Protein AF-0000000086681052 (afdb_homodimer)

Nearest PDB structures (foldseek):
  7kds-assembly1_A  TM=8.671E-01  e=7.687E-38  Candida albicans SC5314
  3wv4-assembly1_A  TM=9.001E-01  e=3.515E-36  Streptomyces halstedii
  8ppp-assembly1_A  TM=7.423E-01  e=1.264E-39  Streptoalloteichus hindustanus
  8ppp-assembly2_B  TM=7.380E-01  e=6.244E-39  Streptoalloteichus hindustanus
  8ivi-assembly1_B  TM=8.859E-01  e=4.543E-29  Mycobacterium tuberculosis H37Rv

Radius of gyration: 32.15 Å; Cα contacts (8 Å, |Δi|>4): 2438; chains: 2; bounding box: 63×103×84 Å

Structure (mmCIF, N/CA/C/O backbone):
data_AF-0000000086681052-model_v1
#
loop_
_entity.id
_entity.type
_entity.pdbx_description
1 polymer 'Acyl-CoA ligase (AMP-forming), exosortase A system-associated'
#
loop_
_atom_site.group_PDB
_atom_site.id
_atom_site.type_symbol
_atom_site.label_atom_id
_atom_site.label_alt_id
_atom_site.label_comp_id
_atom_site.label_asym_id
_atom_site.label_entity_id
_atom_site.label_seq_id
_atom_site.pdbx_PDB_ins_code
_atom_site.Cartn_x
_atom_site.Cartn_y
_atom_site.Cartn_z
_atom_site.occupancy
_atom_site.B_iso_or_equiv
_atom_site.auth_seq_id
_atom_site.auth_comp_id
_atom_site.auth_asym_id
_atom_site.auth_atom_id
_atom_site.pdbx_PDB_model_num
ATOM 1 N N . MET A 1 1 ? 8.773 -2.189 8.836 1 90.62 1 MET A N 1
ATOM 2 C CA . MET A 1 1 ? 7.828 -2.193 7.723 1 90.62 1 MET A CA 1
ATOM 3 C C . MET A 1 1 ? 8.367 -3.016 6.559 1 90.62 1 MET A C 1
ATOM 5 O O . MET A 1 1 ? 9.547 -2.92 6.219 1 90.62 1 MET A O 1
ATOM 9 N N . ARG A 1 2 ? 7.555 -3.867 5.941 1 96.31 2 ARG A N 1
ATOM 10 C CA . ARG A 1 2 ? 7.91 -4.652 4.762 1 96.31 2 ARG A CA 1
ATOM 11 C C . ARG A 1 2 ? 7.727 -3.836 3.486 1 96.31 2 ARG A C 1
ATOM 13 O O . ARG A 1 2 ? 6.656 -3.281 3.246 1 96.31 2 ARG A O 1
ATOM 20 N N . THR A 1 3 ? 8.789 -3.773 2.736 1 97.75 3 THR A N 1
ATOM 21 C CA . THR A 1 3 ? 8.664 -3.039 1.481 1 97.75 3 THR A CA 1
ATOM 22 C C . THR A 1 3 ? 9.07 -3.914 0.299 1 97.75 3 THR A C 1
ATOM 24 O O . THR A 1 3 ? 8.758 -3.6 -0.85 1 97.75 3 THR A O 1
ATOM 27 N N . GLN A 1 4 ? 9.805 -4.969 0.579 1 98.5 4 GLN A N 1
ATOM 28 C CA . GLN A 1 4 ? 10.227 -5.898 -0.467 1 98.5 4 GLN A CA 1
ATOM 29 C C . GLN A 1 4 ? 9.953 -7.344 -0.063 1 98.5 4 GLN A C 1
ATOM 31 O O . GLN A 1 4 ? 9.938 -7.668 1.126 1 98.5 4 GLN A O 1
ATOM 36 N N . LEU A 1 5 ? 9.781 -8.141 -1.016 1 98.69 5 LEU A N 1
ATOM 37 C CA . LEU A 1 5 ? 9.336 -9.516 -0.822 1 98.69 5 LEU A CA 1
ATOM 38 C C . LEU A 1 5 ? 10.258 -10.25 0.149 1 98.69 5 LEU A C 1
ATOM 40 O O . LEU A 1 5 ? 9.789 -10.992 1.017 1 98.69 5 LEU A O 1
ATOM 44 N N . HIS A 1 6 ? 11.617 -10.039 0.051 1 98.81 6 HIS A N 1
ATOM 45 C CA . HIS A 1 6 ? 12.57 -10.797 0.856 1 98.81 6 HIS A CA 1
ATOM 46 C C . HIS A 1 6 ? 12.492 -10.391 2.324 1 98.81 6 HIS A C 1
ATOM 48 O O . HIS A 1 6 ? 13.031 -11.078 3.193 1 98.81 6 HIS A O 1
ATOM 54 N N . HIS A 1 7 ? 11.75 -9.281 2.604 1 98.62 7 HIS A N 1
ATOM 55 C CA . HIS A 1 7 ? 11.578 -8.875 3.994 1 98.62 7 HIS A CA 1
ATOM 56 C C . HIS A 1 7 ? 10.773 -9.914 4.77 1 98.62 7 HIS A C 1
ATOM 58 O O . HIS A 1 7 ? 10.914 -10.031 5.992 1 98.62 7 HIS A O 1
ATOM 64 N N . LEU A 1 8 ? 9.922 -10.703 4.078 1 98.69 8 LEU A N 1
ATOM 65 C CA . LEU A 1 8 ? 9.188 -11.781 4.727 1 98.69 8 LEU A CA 1
ATOM 66 C C . LEU A 1 8 ? 10.141 -12.773 5.383 1 98.69 8 LEU A C 1
ATOM 68 O O . LEU A 1 8 ? 9.891 -13.242 6.496 1 98.69 8 LEU A O 1
ATOM 72 N N . VAL A 1 9 ? 11.25 -13.062 4.715 1 98.75 9 VAL A N 1
ATOM 73 C CA . VAL A 1 9 ? 12.234 -14.023 5.195 1 98.75 9 VAL A CA 1
ATOM 74 C C . VAL A 1 9 ? 13.172 -13.359 6.203 1 98.75 9 VAL A C 1
ATOM 76 O O . VAL A 1 9 ? 13.461 -13.922 7.258 1 98.75 9 VAL A O 1
ATOM 79 N N . SER A 1 10 ? 13.625 -12.156 5.902 1 98.44 10 SER A N 1
ATOM 80 C CA . SER A 1 10 ? 14.594 -11.484 6.758 1 98.44 10 SER A CA 1
ATOM 81 C C . SER A 1 10 ? 14.008 -11.195 8.133 1 98.44 10 SER A C 1
ATOM 83 O O . SER A 1 10 ? 14.695 -11.32 9.148 1 98.44 10 SER A O 1
ATOM 85 N N . GLU A 1 11 ? 12.742 -10.781 8.164 1 97.75 11 GLU A N 1
ATOM 86 C CA . GLU A 1 11 ? 12.094 -10.492 9.445 1 97.75 11 GLU A CA 1
ATOM 87 C C . GLU A 1 11 ? 12.016 -11.742 10.312 1 97.75 11 GLU A C 1
ATOM 89 O O . GLU A 1 11 ? 12.312 -11.688 11.516 1 97.75 11 GLU A O 1
ATOM 94 N N . ALA A 1 12 ? 11.633 -12.82 9.719 1 97.94 12 ALA A N 1
ATOM 95 C CA . ALA A 1 12 ? 11.562 -14.078 10.461 1 97.94 12 ALA A CA 1
ATOM 96 C C . ALA A 1 12 ? 12.945 -14.539 10.906 1 97.94 12 ALA A C 1
ATOM 98 O O . ALA A 1 12 ? 13.094 -15.117 11.984 1 97.94 12 ALA A O 1
ATOM 99 N N . ALA A 1 13 ? 13.938 -14.32 10.078 1 98.31 13 ALA A N 1
ATOM 100 C CA . ALA A 1 13 ? 15.305 -14.695 10.422 1 98.31 13 ALA A CA 1
ATOM 101 C C . ALA A 1 13 ? 15.773 -13.969 11.688 1 98.31 13 ALA A C 1
ATOM 103 O O . ALA A 1 13 ? 16.516 -14.531 12.492 1 98.31 13 ALA A O 1
ATOM 104 N N . VAL A 1 14 ? 15.312 -12.758 11.891 1 96.56 14 VAL A N 1
ATOM 105 C CA . VAL A 1 14 ? 15.695 -11.945 13.039 1 96.56 14 VAL A CA 1
ATOM 106 C C . VAL A 1 14 ? 14.922 -12.391 14.281 1 96.56 14 VAL A C 1
ATOM 108 O O . VAL A 1 14 ? 15.492 -12.5 15.367 1 96.56 14 VAL A O 1
ATOM 111 N N . THR A 1 15 ? 13.672 -12.719 14.164 1 95.25 15 THR A N 1
ATOM 112 C CA . THR A 1 15 ? 12.797 -12.953 15.305 1 95.25 15 THR A CA 1
ATOM 113 C C . THR A 1 15 ? 12.805 -14.422 15.695 1 95.25 15 THR A C 1
ATOM 115 O O . THR A 1 15 ? 12.609 -14.766 16.859 1 95.25 15 THR A O 1
ATOM 118 N N . ARG A 1 16 ? 13.023 -15.266 14.703 1 97.19 16 ARG A N 1
ATOM 119 C CA . ARG A 1 16 ? 12.969 -16.703 14.938 1 97.19 16 ARG A CA 1
ATOM 120 C C . ARG A 1 16 ? 13.953 -17.453 14.039 1 97.19 16 ARG A C 1
ATOM 122 O O . ARG A 1 16 ? 13.562 -18.375 13.32 1 97.19 16 ARG A O 1
ATOM 129 N N . GLY A 1 17 ? 15.133 -17.125 14.086 1 98.19 17 GLY A N 1
ATOM 130 C CA . GLY A 1 17 ? 16.172 -17.594 13.18 1 98.19 17 GLY A CA 1
ATOM 131 C C . GLY A 1 17 ? 16.344 -19.094 13.195 1 98.19 17 GLY A C 1
ATOM 132 O O . GLY A 1 17 ? 16.672 -19.703 12.172 1 98.19 17 GLY A O 1
ATOM 133 N N . ASP A 1 18 ? 16.078 -19.781 14.281 1 98.38 18 ASP A N 1
ATOM 134 C CA . ASP A 1 18 ? 16.344 -21.219 14.43 1 98.38 18 ASP A CA 1
ATOM 135 C C . ASP A 1 18 ? 15.133 -22.047 14.016 1 98.38 18 ASP A C 1
ATOM 137 O O . ASP A 1 18 ? 15.227 -23.266 13.875 1 98.38 18 ASP A O 1
ATOM 141 N N . ALA A 1 19 ? 14.016 -21.375 13.781 1 98.69 19 ALA A N 1
ATOM 142 C CA . ALA A 1 19 ? 12.797 -22.078 13.398 1 98.69 19 ALA A CA 1
ATOM 143 C C . ALA A 1 19 ? 12.906 -22.625 11.977 1 98.69 19 ALA A C 1
ATOM 145 O O . ALA A 1 19 ? 13.602 -22.047 11.133 1 98.69 19 ALA A O 1
ATOM 146 N N . PRO A 1 20 ? 12.281 -23.812 11.68 1 98.75 20 PRO A N 1
ATOM 147 C CA . PRO A 1 20 ? 12.281 -24.328 10.305 1 98.75 20 PRO A CA 1
ATOM 148 C C . PRO A 1 20 ? 11.555 -23.406 9.336 1 98.75 20 PRO A C 1
ATOM 150 O O . PRO A 1 20 ? 10.453 -22.938 9.633 1 98.75 20 PRO A O 1
ATOM 153 N N . ALA A 1 21 ? 12.188 -23.156 8.25 1 98.88 21 ALA A N 1
ATOM 154 C CA . ALA A 1 21 ? 11.578 -22.328 7.211 1 98.88 21 ALA A CA 1
ATOM 155 C C . ALA A 1 21 ? 11.102 -23.188 6.039 1 98.88 21 ALA A C 1
ATOM 157 O O . ALA A 1 21 ? 9.922 -23.172 5.688 1 98.88 21 ALA A O 1
ATOM 158 N N . VAL A 1 22 ? 12.062 -23.953 5.461 1 98.88 22 VAL A N 1
ATOM 159 C CA . VAL A 1 22 ? 11.758 -24.734 4.27 1 98.88 22 VAL A CA 1
ATOM 160 C C . VAL A 1 22 ? 12.32 -26.156 4.422 1 98.88 22 VAL A C 1
ATOM 162 O O . VAL A 1 22 ? 13.477 -26.328 4.812 1 98.88 22 VAL A O 1
ATOM 165 N N . THR A 1 23 ? 11.531 -27.125 4.16 1 98.69 23 THR A N 1
ATOM 166 C CA . THR A 1 23 ? 11.969 -28.516 4.117 1 98.69 23 THR A CA 1
ATOM 167 C C . THR A 1 23 ? 11.758 -29.109 2.729 1 98.69 23 THR A C 1
ATOM 169 O O . THR A 1 23 ? 10.703 -28.906 2.119 1 98.69 23 THR A O 1
ATOM 172 N N . VAL A 1 24 ? 12.711 -29.688 2.195 1 96.19 24 VAL A N 1
ATOM 173 C CA . VAL A 1 24 ? 12.617 -30.516 0.993 1 96.19 24 VAL A CA 1
ATOM 174 C C . VAL A 1 24 ? 13.102 -31.922 1.295 1 96.19 24 VAL A C 1
ATOM 176 O O . VAL A 1 24 ? 14.25 -32.125 1.699 1 96.19 24 VAL A O 1
ATOM 179 N N . LYS A 1 25 ? 12.203 -32.844 1.087 1 90.88 25 LYS A N 1
ATOM 180 C CA . LYS A 1 25 ? 12.492 -34.219 1.46 1 90.88 25 LYS A CA 1
ATOM 181 C C . LYS A 1 25 ? 12.93 -34.312 2.92 1 90.88 25 LYS A C 1
ATOM 183 O O . LYS A 1 25 ? 12.133 -34.062 3.828 1 90.88 25 LYS A O 1
ATOM 188 N N . ASP A 1 26 ? 14.281 -34.5 3.109 1 91.44 26 ASP A N 1
ATOM 189 C CA . ASP A 1 26 ? 14.719 -34.688 4.488 1 91.44 26 ASP A CA 1
ATOM 190 C C . ASP A 1 26 ? 15.664 -33.562 4.93 1 91.44 26 ASP A C 1
ATOM 192 O O . ASP A 1 26 ? 16.344 -33.688 5.953 1 91.44 26 ASP A O 1
ATOM 196 N N . THR A 1 27 ? 15.664 -32.594 4.234 1 95.88 27 THR A N 1
ATOM 197 C CA . THR A 1 27 ? 16.547 -31.469 4.566 1 95.88 27 THR A CA 1
ATOM 198 C C . THR A 1 27 ? 15.75 -30.219 4.902 1 95.88 27 THR A C 1
ATOM 200 O O . THR A 1 27 ? 14.859 -29.828 4.148 1 95.88 27 THR A O 1
ATOM 203 N N . THR A 1 28 ? 16.125 -29.656 6.043 1 98.31 28 THR A N 1
ATOM 204 C CA . THR A 1 28 ? 15.414 -28.469 6.508 1 98.31 28 THR A CA 1
ATOM 205 C C . THR A 1 28 ? 16.375 -27.281 6.609 1 98.31 28 THR A C 1
ATOM 207 O O . THR A 1 28 ? 17.484 -27.422 7.117 1 98.31 28 THR A O 1
ATOM 210 N N . ARG A 1 29 ? 15.992 -26.172 6.047 1 98.62 29 ARG A N 1
ATOM 211 C CA . ARG A 1 29 ? 16.641 -24.891 6.305 1 98.62 29 ARG A CA 1
ATOM 212 C C . ARG A 1 29 ? 15.883 -24.094 7.363 1 98.62 29 ARG A C 1
ATOM 214 O O . ARG A 1 29 ? 14.648 -24.016 7.328 1 98.62 29 ARG A O 1
ATOM 221 N N . THR A 1 30 ? 16.672 -23.609 8.305 1 98.81 30 THR A N 1
ATOM 222 C CA . THR A 1 30 ? 16.078 -22.641 9.242 1 98.81 30 THR A CA 1
ATOM 223 C C . THR A 1 30 ? 15.906 -21.281 8.578 1 98.81 30 THR A C 1
ATOM 225 O O . THR A 1 30 ? 16.422 -21.047 7.492 1 98.81 30 THR A O 1
ATOM 228 N N . TYR A 1 31 ? 15.188 -20.406 9.211 1 98.88 31 TYR A N 1
ATOM 229 C CA . TYR A 1 31 ? 15.023 -19.062 8.672 1 98.88 31 TYR A CA 1
ATOM 230 C C . TYR A 1 31 ? 16.359 -18.344 8.57 1 98.88 31 TYR A C 1
ATOM 232 O O . TYR A 1 31 ? 16.609 -17.609 7.602 1 98.88 31 TYR A O 1
ATOM 240 N N . ALA A 1 32 ? 17.203 -18.516 9.523 1 98.81 32 ALA A N 1
ATOM 241 C CA . ALA A 1 32 ? 18.531 -17.891 9.469 1 98.81 32 ALA A CA 1
ATOM 242 C C . ALA A 1 32 ? 19.328 -18.406 8.273 1 98.81 32 ALA A C 1
ATOM 244 O O . ALA A 1 32 ? 19.984 -17.625 7.57 1 98.81 32 ALA A O 1
ATOM 245 N N . GLN A 1 33 ? 19.297 -19.734 8.07 1 98.69 33 GLN A N 1
ATOM 246 C CA . GLN A 1 33 ? 20 -20.344 6.949 1 98.69 33 GLN A CA 1
ATOM 247 C C . GLN A 1 33 ? 19.406 -19.891 5.617 1 98.69 33 GLN A C 1
ATOM 249 O O . GLN A 1 33 ? 20.141 -19.547 4.688 1 98.69 33 GLN A O 1
ATOM 254 N N . LEU A 1 34 ? 18.094 -19.906 5.555 1 98.75 34 LEU A N 1
ATOM 255 C CA . LEU A 1 34 ? 17.406 -19.484 4.332 1 98.75 34 LEU A CA 1
ATOM 256 C C . LEU A 1 34 ? 17.766 -18.031 3.99 1 98.75 34 LEU A C 1
ATOM 258 O O . LEU A 1 34 ? 18 -17.703 2.826 1 98.75 34 LEU A O 1
ATOM 262 N N . TRP A 1 35 ? 17.797 -17.188 4.984 1 98.69 35 TRP A N 1
ATOM 263 C CA . TRP A 1 35 ? 18.109 -15.781 4.781 1 98.69 35 TRP A CA 1
ATOM 264 C C . TRP A 1 35 ? 19.547 -15.602 4.316 1 98.69 35 TRP A C 1
ATOM 266 O O . TRP A 1 35 ? 19.812 -14.852 3.375 1 98.69 35 TRP A O 1
ATOM 276 N N . ALA A 1 36 ? 20.453 -16.297 4.945 1 98.25 36 ALA A N 1
ATOM 277 C CA . ALA A 1 36 ? 21.859 -16.219 4.551 1 98.25 36 ALA A CA 1
ATOM 278 C C . ALA A 1 36 ? 22.047 -16.625 3.092 1 98.25 36 ALA A C 1
ATOM 280 O O . ALA A 1 36 ? 22.781 -15.969 2.346 1 98.25 36 ALA A O 1
ATOM 281 N N . GLU A 1 37 ? 21.391 -17.703 2.707 1 98 37 GLU A N 1
ATOM 282 C CA . GLU A 1 37 ? 21.484 -18.156 1.325 1 98 37 GLU A CA 1
ATOM 283 C C . GLU A 1 37 ? 20.844 -17.156 0.369 1 98 37 GLU A C 1
ATOM 285 O O . GLU A 1 37 ? 21.344 -16.938 -0.729 1 98 37 GLU A O 1
ATOM 290 N N . THR A 1 38 ? 19.703 -16.578 0.764 1 98.56 38 THR A N 1
ATOM 291 C CA . THR A 1 38 ? 19.016 -15.57 -0.034 1 98.56 38 THR A CA 1
ATOM 292 C C . THR A 1 38 ? 19.938 -14.383 -0.296 1 98.56 38 THR A C 1
ATOM 294 O O . THR A 1 38 ? 20.047 -13.914 -1.431 1 98.56 38 THR A O 1
ATOM 297 N N . VAL A 1 39 ? 20.641 -13.938 0.739 1 98.56 39 VAL A N 1
ATOM 298 C CA . VAL A 1 39 ? 21.562 -12.805 0.636 1 98.56 39 VAL A CA 1
ATOM 299 C C . VAL A 1 39 ? 22.719 -13.164 -0.292 1 98.56 39 VAL A C 1
ATOM 301 O O . VAL A 1 39 ? 23.125 -12.352 -1.128 1 98.56 39 VAL A O 1
ATOM 304 N N . ALA A 1 40 ? 23.203 -14.359 -0.151 1 98.56 40 ALA A N 1
ATOM 305 C CA . ALA A 1 40 ? 24.312 -14.812 -0.996 1 98.56 40 ALA A CA 1
ATOM 306 C C . ALA A 1 40 ? 23.906 -14.844 -2.465 1 98.56 40 ALA A C 1
ATOM 308 O O . ALA A 1 40 ? 24.656 -14.422 -3.338 1 98.56 40 ALA A O 1
ATOM 309 N N . VAL A 1 41 ? 22.734 -15.336 -2.697 1 98.69 41 VAL A N 1
ATOM 310 C CA . VAL A 1 41 ? 22.234 -15.391 -4.066 1 98.69 41 VAL A CA 1
ATOM 311 C C . VAL A 1 41 ? 22.078 -13.969 -4.613 1 98.69 41 VAL A C 1
ATOM 313 O O . VAL A 1 41 ? 22.484 -13.688 -5.746 1 98.69 41 VAL A O 1
ATOM 316 N N . GLY A 1 42 ? 21.438 -13.086 -3.818 1 98.75 42 GLY A N 1
ATOM 317 C CA . GLY A 1 42 ? 21.297 -11.695 -4.238 1 98.75 42 GLY A CA 1
ATOM 318 C C . GLY A 1 42 ? 22.609 -11.039 -4.594 1 98.75 42 GLY A C 1
ATOM 319 O O . GLY A 1 42 ? 22.719 -10.375 -5.629 1 98.75 42 GLY A O 1
ATOM 320 N N . ALA A 1 43 ? 23.609 -11.242 -3.766 1 98.62 43 ALA A N 1
ATOM 321 C CA . ALA A 1 43 ? 24.953 -10.703 -4.02 1 98.62 43 ALA A CA 1
ATOM 322 C C . ALA A 1 43 ? 25.531 -11.266 -5.309 1 98.62 43 ALA A C 1
ATOM 324 O O . ALA A 1 43 ? 26.141 -10.539 -6.094 1 98.62 43 ALA A O 1
ATOM 325 N N . GLY A 1 44 ? 25.375 -12.562 -5.488 1 98.62 44 GLY A N 1
ATOM 326 C CA . GLY A 1 44 ? 25.859 -13.203 -6.699 1 98.62 44 GLY A CA 1
ATOM 327 C C . GLY A 1 44 ? 25.219 -12.664 -7.961 1 98.62 44 GLY A C 1
ATOM 328 O O . GLY A 1 44 ? 25.891 -12.445 -8.961 1 98.62 44 GLY A O 1
ATOM 329 N N . LEU A 1 45 ? 23.906 -12.484 -7.918 1 98.69 45 LEU A N 1
ATOM 330 C CA . LEU A 1 45 ? 23.188 -11.938 -9.062 1 98.69 45 LEU A CA 1
ATOM 331 C C . LEU A 1 45 ? 23.672 -10.539 -9.398 1 98.69 45 LEU A C 1
ATOM 333 O O . LEU A 1 45 ? 23.812 -10.188 -10.578 1 98.69 45 LEU A O 1
ATOM 337 N N . ARG A 1 46 ? 23.875 -9.727 -8.375 1 98.12 46 ARG A N 1
ATOM 338 C CA . ARG A 1 46 ? 24.406 -8.383 -8.602 1 98.12 46 ARG A CA 1
ATOM 339 C C . ARG A 1 46 ? 25.797 -8.438 -9.227 1 98.12 46 ARG A C 1
ATOM 341 O O . ARG A 1 46 ? 26.125 -7.602 -10.07 1 98.12 46 ARG A O 1
ATOM 348 N N . ARG A 1 47 ? 26.625 -9.383 -8.781 1 97.5 47 ARG A N 1
ATOM 349 C CA . ARG A 1 47 ? 27.953 -9.539 -9.359 1 97.5 47 ARG A CA 1
ATOM 350 C C . ARG A 1 47 ? 27.875 -9.922 -10.836 1 97.5 47 ARG A C 1
ATOM 352 O O . ARG A 1 47 ? 28.781 -9.617 -11.609 1 97.5 47 ARG A O 1
ATOM 359 N N . LEU A 1 48 ? 26.797 -10.578 -11.242 1 97.44 48 LEU A N 1
ATOM 360 C CA . LEU A 1 48 ? 26.578 -10.922 -12.648 1 97.44 48 LEU A CA 1
ATOM 361 C C . LEU A 1 48 ? 26.125 -9.703 -13.445 1 97.44 48 LEU A C 1
ATOM 363 O O . LEU A 1 48 ? 25.922 -9.789 -14.656 1 97.44 48 LEU A O 1
ATOM 367 N N . GLY A 1 49 ? 25.812 -8.609 -12.758 1 97.12 49 GLY A N 1
ATOM 368 C CA . GLY A 1 49 ? 25.438 -7.383 -13.445 1 97.12 49 GLY A CA 1
ATOM 369 C C . GLY A 1 49 ? 23.938 -7.133 -13.414 1 97.12 49 GLY A C 1
ATOM 370 O O . GLY A 1 49 ? 23.422 -6.352 -14.219 1 97.12 49 GLY A O 1
ATOM 371 N N . LEU A 1 50 ? 23.203 -7.777 -12.531 1 97.94 50 LEU A N 1
ATOM 372 C CA . LEU A 1 50 ? 21.781 -7.547 -12.414 1 97.94 50 LEU A CA 1
ATOM 373 C C . LEU A 1 50 ? 21.484 -6.137 -11.914 1 97.94 50 LEU A C 1
ATOM 375 O O . LEU A 1 50 ? 22.016 -5.723 -10.875 1 97.94 50 LEU A O 1
ATOM 379 N N . ASN A 1 51 ? 20.703 -5.41 -12.664 1 95.56 51 ASN A N 1
ATOM 380 C CA . ASN A 1 51 ? 20.234 -4.086 -12.25 1 95.56 51 ASN A CA 1
ATOM 381 C C . ASN A 1 51 ? 18.812 -4.137 -11.719 1 95.56 51 ASN A C 1
ATOM 383 O O . ASN A 1 51 ? 18.125 -5.152 -11.844 1 95.56 51 ASN A O 1
ATOM 387 N N . THR A 1 52 ? 18.438 -3.043 -11.125 1 94.88 52 THR A N 1
ATOM 388 C CA . THR A 1 52 ? 17.094 -2.924 -10.57 1 94.88 52 THR A CA 1
ATOM 389 C C . THR A 1 52 ? 16.047 -3.244 -11.633 1 94.88 52 THR A C 1
ATOM 391 O O . THR A 1 52 ? 16.125 -2.752 -12.758 1 94.88 52 THR A O 1
ATOM 394 N N . GLU A 1 53 ? 15.117 -4.16 -11.297 1 96.19 53 GLU A N 1
ATOM 395 C CA . GLU A 1 53 ? 13.922 -4.562 -12.031 1 96.19 53 GLU A CA 1
ATOM 396 C C . GLU A 1 53 ? 14.281 -5.359 -13.281 1 96.19 53 GLU A C 1
ATOM 398 O O . GLU A 1 53 ? 13.438 -5.59 -14.141 1 96.19 53 GLU A O 1
ATOM 403 N N . ASP A 1 54 ? 15.641 -5.77 -13.406 1 98.12 54 ASP A N 1
ATOM 404 C CA . ASP A 1 54 ? 15.977 -6.812 -14.375 1 98.12 54 ASP A CA 1
ATOM 405 C C . ASP A 1 54 ? 15.258 -8.117 -14.031 1 98.12 54 ASP A C 1
ATOM 407 O O . ASP A 1 54 ? 14.977 -8.391 -12.867 1 98.12 54 ASP A O 1
ATOM 411 N N . ARG A 1 55 ? 14.992 -8.922 -15.07 1 98.75 55 ARG A N 1
ATOM 412 C CA . ARG A 1 55 ? 14.234 -10.148 -14.867 1 98.75 55 ARG A CA 1
ATOM 413 C C . ARG A 1 55 ? 15.156 -11.344 -14.68 1 98.75 55 ARG A C 1
ATOM 415 O O . ARG A 1 55 ? 16.109 -11.516 -15.43 1 98.75 55 ARG A O 1
ATOM 422 N N . VAL A 1 56 ? 14.875 -12.117 -13.688 1 98.94 56 VAL A N 1
ATOM 423 C CA . VAL A 1 56 ? 15.531 -13.375 -13.375 1 98.94 56 VAL A CA 1
ATOM 424 C C . VAL A 1 56 ? 14.523 -14.523 -13.484 1 98.94 56 VAL A C 1
ATOM 426 O O . VAL A 1 56 ? 13.633 -14.656 -12.641 1 98.94 56 VAL A O 1
ATOM 429 N N . ALA A 1 57 ? 14.672 -15.391 -14.484 1 98.94 57 ALA A N 1
ATOM 430 C CA . ALA A 1 57 ? 13.797 -16.547 -14.625 1 98.94 57 ALA A CA 1
ATOM 431 C C . ALA A 1 57 ? 14.305 -17.719 -13.797 1 98.94 57 ALA A C 1
ATOM 433 O O . ALA A 1 57 ? 15.508 -17.969 -13.734 1 98.94 57 ALA A O 1
ATOM 434 N N . VAL A 1 58 ? 13.406 -18.391 -13.18 1 98.88 58 VAL A N 1
ATOM 435 C CA . VAL A 1 58 ? 13.719 -19.594 -12.422 1 98.88 58 VAL A CA 1
ATOM 436 C C . VAL A 1 58 ? 12.953 -20.781 -13.008 1 98.88 58 VAL A C 1
ATOM 438 O O . VAL A 1 58 ? 11.734 -20.891 -12.836 1 98.88 58 VAL A O 1
ATOM 441 N N . TYR A 1 59 ? 13.648 -21.625 -13.703 1 98.56 59 TYR A N 1
ATOM 442 C CA . TYR A 1 59 ? 13.102 -22.812 -14.344 1 98.56 59 TYR A CA 1
ATOM 443 C C . TYR A 1 59 ? 13.641 -24.094 -13.695 1 98.56 59 TYR A C 1
ATOM 445 O O . TYR A 1 59 ? 14.57 -24.719 -14.219 1 98.56 59 TYR A O 1
ATOM 453 N N . LEU A 1 60 ? 13.016 -24.406 -12.547 1 98.06 60 LEU A N 1
ATOM 454 C CA . LEU A 1 60 ? 13.438 -25.516 -11.688 1 98.06 60 LEU A CA 1
ATOM 455 C C . LEU A 1 60 ? 12.242 -26.172 -11.016 1 98.06 60 LEU A C 1
ATOM 457 O O . LEU A 1 60 ? 11.172 -25.562 -10.898 1 98.06 60 LEU A O 1
ATOM 461 N N . ASP A 1 61 ? 12.391 -27.469 -10.641 1 96.75 61 ASP A N 1
ATOM 462 C CA . ASP A 1 61 ? 11.445 -28.078 -9.711 1 96.75 61 ASP A CA 1
ATOM 463 C C . ASP A 1 61 ? 11.555 -27.453 -8.32 1 96.75 61 ASP A C 1
ATOM 465 O O . ASP A 1 61 ? 12.375 -26.562 -8.102 1 96.75 61 ASP A O 1
ATOM 469 N N . LYS A 1 62 ? 10.719 -27.844 -7.406 1 97.62 62 LYS A N 1
ATOM 470 C CA . LYS A 1 62 ? 10.766 -27.297 -6.055 1 97.62 62 LYS A CA 1
ATOM 471 C C . LYS A 1 62 ? 11.984 -27.812 -5.293 1 97.62 62 LYS A C 1
ATOM 473 O O . LYS A 1 62 ? 12.102 -29.016 -5.047 1 97.62 62 LYS A O 1
ATOM 478 N N . ARG A 1 63 ? 12.758 -27.047 -4.945 1 97.69 63 ARG A N 1
ATOM 479 C CA . ARG A 1 63 ? 13.969 -27.281 -4.176 1 97.69 63 ARG A CA 1
ATOM 480 C C . ARG A 1 63 ? 14.391 -26 -3.438 1 97.69 63 ARG A C 1
ATOM 482 O O . ARG A 1 63 ? 13.828 -24.938 -3.66 1 97.69 63 ARG A O 1
ATOM 489 N N . VAL A 1 64 ? 15.336 -26.094 -2.594 1 98 64 VAL A N 1
ATOM 490 C CA . VAL A 1 64 ? 15.75 -24.953 -1.788 1 98 64 VAL A CA 1
ATOM 491 C C . VAL A 1 64 ? 16.297 -23.844 -2.693 1 98 64 VAL A C 1
ATOM 493 O O . VAL A 1 64 ? 16.047 -22.672 -2.469 1 98 64 VAL A O 1
ATOM 496 N N . GLU A 1 65 ? 17.016 -24.25 -3.756 1 98.44 65 GLU A N 1
ATOM 497 C CA . GLU A 1 65 ? 17.609 -23.297 -4.684 1 98.44 65 GLU A CA 1
ATOM 498 C C . GLU A 1 65 ? 16.531 -22.516 -5.422 1 98.44 65 GLU A C 1
ATOM 500 O O . GLU A 1 65 ? 16.719 -21.328 -5.742 1 98.44 65 GLU A O 1
ATOM 505 N N . THR A 1 66 ? 15.406 -23.188 -5.691 1 98.69 66 THR A N 1
ATOM 506 C CA . THR A 1 66 ? 14.297 -22.469 -6.316 1 98.69 66 THR A CA 1
ATOM 507 C C . THR A 1 66 ? 13.836 -21.312 -5.434 1 98.69 66 THR A C 1
ATOM 509 O O . THR A 1 66 ? 13.68 -20.188 -5.906 1 98.69 66 THR A O 1
ATOM 512 N N . VAL A 1 67 ? 13.68 -21.578 -4.141 1 98.88 67 VAL A N 1
ATOM 513 C CA . VAL A 1 67 ? 13.188 -20.594 -3.184 1 98.88 67 VAL A CA 1
ATOM 514 C C . VAL A 1 67 ? 14.219 -19.484 -3.01 1 98.88 67 VAL A C 1
ATOM 516 O O . VAL A 1 67 ? 13.883 -18.297 -3.076 1 98.88 67 VAL A O 1
ATOM 519 N N . THR A 1 68 ? 15.477 -19.844 -2.896 1 98.75 68 THR A N 1
ATOM 520 C CA . THR A 1 68 ? 16.5 -18.844 -2.639 1 98.75 68 THR A CA 1
ATOM 521 C C . THR A 1 68 ? 16.797 -18.031 -3.898 1 98.75 68 THR A C 1
ATOM 523 O O . THR A 1 68 ? 17.156 -16.859 -3.814 1 98.75 68 THR A O 1
ATOM 526 N N . ALA A 1 69 ? 16.594 -18.656 -5.078 1 98.88 69 ALA A N 1
ATOM 527 C CA . ALA A 1 69 ? 16.719 -17.891 -6.312 1 98.88 69 ALA A CA 1
ATOM 528 C C . ALA A 1 69 ? 15.648 -16.797 -6.406 1 98.88 69 ALA A C 1
ATOM 530 O O . ALA A 1 69 ? 15.938 -15.664 -6.773 1 98.88 69 ALA A O 1
ATOM 531 N N . ILE A 1 70 ? 14.461 -17.141 -6.055 1 98.88 70 ILE A N 1
ATOM 532 C CA . ILE A 1 70 ? 13.328 -16.234 -6.129 1 98.88 70 ILE A CA 1
ATOM 533 C C . ILE A 1 70 ? 13.531 -15.086 -5.141 1 98.88 70 ILE A C 1
ATOM 535 O O . ILE A 1 70 ? 13.508 -13.914 -5.523 1 98.88 70 ILE A O 1
ATOM 539 N N . PHE A 1 71 ? 13.773 -15.375 -3.914 1 98.88 71 PHE A N 1
ATOM 540 C CA . PHE A 1 71 ? 13.922 -14.352 -2.885 1 98.88 71 PHE A CA 1
ATOM 541 C C . PHE A 1 71 ? 15.25 -13.625 -3.025 1 98.88 71 PHE A C 1
ATOM 543 O O . PHE A 1 71 ? 15.375 -12.461 -2.65 1 98.88 71 PHE A O 1
ATOM 550 N N . GLY A 1 72 ? 16.266 -14.328 -3.574 1 98.88 72 GLY A N 1
ATOM 551 C CA . GLY A 1 72 ? 17.531 -13.672 -3.898 1 98.88 72 GLY A CA 1
ATOM 552 C C . GLY A 1 72 ? 17.391 -12.625 -4.984 1 98.88 72 GLY A C 1
ATOM 553 O O . GLY A 1 72 ? 18.062 -11.586 -4.938 1 98.88 72 GLY A O 1
ATOM 554 N N . ALA A 1 73 ? 16.547 -12.93 -5.992 1 98.88 73 ALA A N 1
ATOM 555 C CA . ALA A 1 73 ? 16.266 -11.93 -7.016 1 98.88 73 ALA A CA 1
ATOM 556 C C . ALA A 1 73 ? 15.68 -10.664 -6.395 1 98.88 73 ALA A C 1
ATOM 558 O O . ALA A 1 73 ? 16.062 -9.547 -6.758 1 98.88 73 ALA A O 1
ATOM 559 N N . SER A 1 74 ? 14.805 -10.844 -5.438 1 98.75 74 SER A N 1
ATOM 560 C CA . SER A 1 74 ? 14.234 -9.719 -4.707 1 98.75 74 SER A CA 1
ATOM 561 C C . SER A 1 74 ? 15.305 -8.945 -3.951 1 98.75 74 SER A C 1
ATOM 563 O O . SER A 1 74 ? 15.367 -7.715 -4.023 1 98.75 74 SER A O 1
ATOM 565 N N . ALA A 1 75 ? 16.141 -9.672 -3.266 1 98.69 75 ALA A N 1
ATOM 566 C CA . ALA A 1 75 ? 17.203 -9.047 -2.473 1 98.69 75 ALA A CA 1
ATOM 567 C C . ALA A 1 75 ? 18.172 -8.266 -3.359 1 98.69 75 ALA A C 1
ATOM 569 O O . ALA A 1 75 ? 18.766 -7.277 -2.922 1 98.69 75 ALA A O 1
ATOM 570 N N . ALA A 1 76 ? 18.281 -8.68 -4.594 1 98.62 76 ALA A N 1
ATOM 571 C CA . ALA A 1 76 ? 19.188 -8.039 -5.543 1 98.62 76 ALA A CA 1
ATOM 572 C C . ALA A 1 76 ? 18.516 -6.859 -6.242 1 98.62 76 ALA A C 1
ATOM 574 O O . ALA A 1 76 ? 19.156 -6.141 -7.012 1 98.62 76 ALA A O 1
ATOM 575 N N . GLY A 1 77 ? 17.234 -6.668 -5.977 1 98.06 77 GLY A N 1
ATOM 576 C CA . GLY A 1 77 ? 16.484 -5.613 -6.648 1 98.06 77 GLY A CA 1
ATOM 577 C C . GLY A 1 77 ? 15.906 -6.047 -7.98 1 98.06 77 GLY A C 1
ATOM 578 O O . GLY A 1 77 ? 15.375 -5.223 -8.734 1 98.06 77 GLY A O 1
ATOM 579 N N . GLY A 1 78 ? 15.992 -7.32 -8.281 1 98.56 78 GLY A N 1
ATOM 580 C CA . GLY A 1 78 ? 15.5 -7.844 -9.539 1 98.56 78 GLY A CA 1
ATOM 581 C C . GLY A 1 78 ? 14.055 -8.305 -9.477 1 98.56 78 GLY A C 1
ATOM 582 O O . GLY A 1 78 ? 13.398 -8.164 -8.438 1 98.56 78 GLY A O 1
ATOM 583 N N . VAL A 1 79 ? 13.547 -8.789 -10.602 1 98.81 79 VAL A N 1
ATOM 584 C CA . VAL A 1 79 ? 12.203 -9.32 -10.781 1 98.81 79 VAL A CA 1
ATOM 585 C C . VAL A 1 79 ? 12.273 -10.812 -11.078 1 98.81 79 VAL A C 1
ATOM 587 O O . VAL A 1 79 ? 12.922 -11.227 -12.047 1 98.81 79 VAL A O 1
ATOM 590 N N . PHE A 1 80 ? 11.617 -11.57 -10.25 1 98.88 80 PHE A N 1
ATOM 591 C CA . PHE A 1 80 ? 11.672 -13 -10.547 1 98.88 80 PHE A CA 1
ATOM 592 C C . PHE A 1 80 ? 10.539 -13.398 -11.492 1 98.88 80 PHE A C 1
ATOM 594 O O . PHE A 1 80 ? 9.453 -12.82 -11.445 1 98.88 80 PHE A O 1
ATOM 601 N N . VAL A 1 81 ? 10.82 -14.367 -12.344 1 98.88 81 VAL A N 1
ATOM 602 C CA . VAL A 1 81 ? 9.898 -14.992 -13.289 1 98.88 81 VAL A CA 1
ATOM 603 C C . VAL A 1 81 ? 9.922 -16.516 -13.102 1 98.88 81 VAL A C 1
ATOM 605 O O . VAL A 1 81 ? 10.711 -17.219 -13.742 1 98.88 81 VAL A O 1
ATOM 608 N N . PRO A 1 82 ? 9.023 -16.969 -12.281 1 98.62 82 PRO A N 1
ATOM 609 C CA . PRO A 1 82 ? 8.984 -18.422 -12.117 1 98.62 82 PRO A CA 1
ATOM 610 C C . PRO A 1 82 ? 8.383 -19.141 -13.328 1 98.62 82 PRO A C 1
ATOM 612 O O . PRO A 1 82 ? 7.301 -18.766 -13.797 1 98.62 82 PRO A O 1
ATOM 615 N N . VAL A 1 83 ? 9.078 -20.109 -13.781 1 97.69 83 VAL A N 1
ATOM 616 C CA . VAL A 1 83 ? 8.641 -20.859 -14.953 1 97.69 83 VAL A CA 1
ATOM 617 C C . VAL A 1 83 ? 8.258 -22.281 -14.547 1 97.69 83 VAL A C 1
ATOM 619 O O . VAL A 1 83 ? 9.031 -22.969 -13.875 1 97.69 83 VAL A O 1
ATOM 622 N N . ASN A 1 84 ? 7.043 -22.688 -14.961 1 94.44 84 ASN A N 1
ATOM 623 C CA . ASN A 1 84 ? 6.59 -24.047 -14.688 1 94.44 84 ASN A CA 1
ATOM 624 C C . ASN A 1 84 ? 7.543 -25.078 -15.281 1 94.44 84 ASN A C 1
ATOM 626 O O . ASN A 1 84 ? 7.785 -25.094 -16.484 1 94.44 84 ASN A O 1
ATOM 630 N N . PRO A 1 85 ? 8.07 -25.938 -14.492 1 94.25 85 PRO A N 1
ATOM 631 C CA . PRO A 1 85 ? 9.055 -26.906 -14.977 1 94.25 85 PRO A CA 1
ATOM 632 C C . PRO A 1 85 ? 8.453 -27.906 -15.969 1 94.25 85 PRO A C 1
ATOM 634 O O . PRO A 1 85 ? 9.195 -28.609 -16.656 1 94.25 85 PRO A O 1
ATOM 637 N N . LEU A 1 86 ? 7.141 -27.938 -16.078 1 89.88 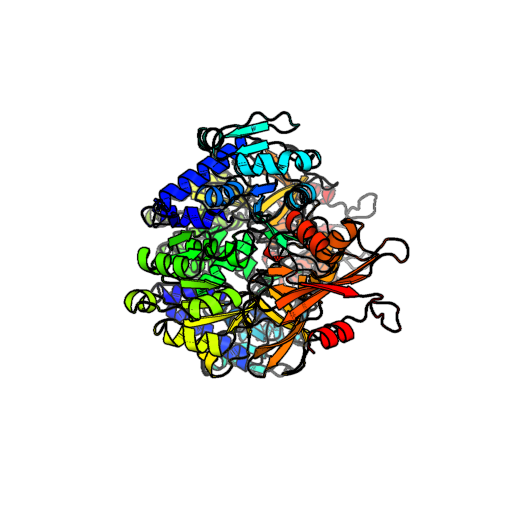86 LEU A N 1
ATOM 638 C CA . LEU A 1 86 ? 6.48 -28.875 -16.984 1 89.88 86 LEU A CA 1
ATOM 639 C C . LEU A 1 86 ? 6.426 -28.312 -18.391 1 89.88 86 LEU A C 1
ATOM 641 O O . LEU A 1 86 ? 6.125 -29.031 -19.344 1 89.88 86 LEU A O 1
ATOM 645 N N . LEU A 1 87 ? 6.711 -27.078 -18.547 1 90.75 87 LEU A N 1
ATOM 646 C CA . LEU A 1 87 ? 6.641 -26.453 -19.859 1 90.75 87 LEU A CA 1
ATOM 647 C C . LEU A 1 87 ? 7.738 -26.984 -20.781 1 90.75 87 LEU A C 1
ATOM 649 O O . LEU A 1 87 ? 8.797 -27.406 -20.297 1 90.75 87 LEU A O 1
ATOM 653 N N . ARG A 1 88 ? 7.41 -26.938 -22.078 1 89.44 88 ARG A N 1
ATOM 654 C CA . ARG A 1 88 ? 8.375 -27.391 -23.078 1 89.44 88 ARG A CA 1
ATOM 655 C C . ARG A 1 88 ? 9.258 -26.234 -23.547 1 89.44 88 ARG A C 1
ATOM 657 O O . ARG A 1 88 ? 8.977 -25.062 -23.266 1 89.44 88 ARG A O 1
ATOM 664 N N . ALA A 1 89 ? 10.266 -26.578 -24.266 1 93.06 89 ALA A N 1
ATOM 665 C CA . ALA A 1 89 ? 11.352 -25.672 -24.625 1 93.06 89 ALA A CA 1
ATOM 666 C C . ALA A 1 89 ? 10.805 -24.422 -25.312 1 93.06 89 ALA A C 1
ATOM 668 O O . ALA A 1 89 ? 11.203 -23.297 -24.984 1 93.06 89 ALA A O 1
ATOM 669 N N . ARG A 1 90 ? 9.93 -24.562 -26.203 1 90.62 90 ARG A N 1
ATOM 670 C CA . ARG A 1 90 ? 9.398 -23.438 -26.969 1 90.62 90 ARG A CA 1
ATOM 671 C C . ARG A 1 90 ? 8.633 -22.469 -26.062 1 90.62 90 ARG A C 1
ATOM 673 O O . ARG A 1 90 ? 8.727 -21.25 -26.219 1 90.62 90 ARG A O 1
ATOM 680 N N . GLN A 1 91 ? 7.832 -23.016 -25.188 1 91.38 91 GLN A N 1
ATOM 681 C CA . GLN A 1 91 ? 7.051 -22.203 -24.266 1 91.38 91 GLN A CA 1
ATOM 682 C C . GLN A 1 91 ? 7.953 -21.453 -23.297 1 91.38 91 GLN A C 1
ATOM 684 O O . GLN A 1 91 ? 7.715 -20.281 -23 1 91.38 91 GLN A O 1
ATOM 689 N N . VAL A 1 92 ? 8.984 -22.156 -22.859 1 95.94 92 VAL A N 1
ATOM 690 C CA . VAL A 1 92 ? 9.938 -21.547 -21.938 1 95.94 92 VAL A CA 1
ATOM 691 C C . VAL A 1 92 ? 10.648 -20.391 -22.641 1 95.94 92 VAL A C 1
ATOM 693 O O . VAL A 1 92 ? 10.758 -19.297 -22.094 1 95.94 92 VAL A O 1
ATOM 696 N N . ALA A 1 93 ? 11.055 -20.641 -23.844 1 96.06 93 ALA A N 1
ATOM 697 C CA . ALA A 1 93 ? 11.766 -19.625 -24.609 1 96.06 93 ALA A CA 1
ATOM 698 C C . ALA A 1 93 ? 10.867 -18.422 -24.891 1 96.06 93 ALA A C 1
ATOM 700 O O . ALA A 1 93 ? 11.336 -17.281 -24.891 1 96.06 93 ALA A O 1
ATOM 701 N N . PHE A 1 94 ? 9.672 -18.656 -25.156 1 94 94 PHE A N 1
ATOM 702 C CA . PHE A 1 94 ? 8.734 -17.562 -25.359 1 94 94 PHE A CA 1
ATOM 703 C C . PHE A 1 94 ? 8.695 -16.641 -24.141 1 94 94 PHE A C 1
ATOM 705 O O . PHE A 1 94 ? 8.781 -15.422 -24.266 1 94 94 PHE A O 1
ATOM 712 N N . ILE A 1 95 ? 8.539 -17.234 -22.938 1 96.88 95 ILE A N 1
ATOM 713 C CA . ILE A 1 95 ? 8.461 -16.469 -21.703 1 96.88 95 ILE A CA 1
ATOM 714 C C . ILE A 1 95 ? 9.727 -15.641 -21.516 1 96.88 95 ILE A C 1
ATOM 716 O O . ILE A 1 95 ? 9.656 -14.438 -21.25 1 96.88 95 ILE A O 1
ATOM 720 N N . LEU A 1 96 ? 10.883 -16.266 -21.719 1 98.31 96 LEU A N 1
ATOM 721 C CA . LEU A 1 96 ? 12.156 -15.594 -21.531 1 98.31 96 LEU A CA 1
ATOM 722 C C . LEU A 1 96 ? 12.305 -14.422 -22.5 1 98.31 96 LEU A C 1
ATOM 724 O O . LEU A 1 96 ? 12.742 -13.344 -22.094 1 98.31 96 LEU A O 1
ATOM 728 N N . ALA A 1 97 ? 11.906 -14.656 -23.703 1 97.62 97 ALA A N 1
ATOM 729 C CA . ALA A 1 97 ? 12.047 -13.633 -24.734 1 97.62 97 ALA A CA 1
ATOM 730 C C . ALA A 1 97 ? 11.055 -12.492 -24.516 1 97.62 97 ALA A C 1
ATOM 732 O O . ALA A 1 97 ? 11.398 -11.32 -24.688 1 97.62 97 ALA A O 1
ATOM 733 N N . ASP A 1 98 ? 9.898 -12.867 -24.156 1 96.69 98 ASP A N 1
ATOM 734 C CA . ASP A 1 98 ? 8.828 -11.883 -24.016 1 96.69 98 ASP A CA 1
ATOM 735 C C . ASP A 1 98 ? 9.18 -10.852 -22.938 1 96.69 98 ASP A C 1
ATOM 737 O O . ASP A 1 98 ? 8.977 -9.648 -23.141 1 96.69 98 ASP A O 1
ATOM 741 N N . CYS A 1 99 ? 9.734 -11.273 -21.797 1 97.75 99 CYS A N 1
ATOM 742 C CA . CYS A 1 99 ? 9.953 -10.336 -20.703 1 97.75 99 CYS A CA 1
ATOM 743 C C . CYS A 1 99 ? 11.43 -10.016 -20.547 1 97.75 99 CYS A C 1
ATOM 745 O O . CYS A 1 99 ? 11.859 -9.547 -19.5 1 97.75 99 CYS A O 1
ATOM 747 N N . ASP A 1 100 ? 12.219 -10.328 -21.578 1 97.69 100 ASP A N 1
ATOM 748 C CA . ASP A 1 100 ? 13.617 -9.922 -21.625 1 97.69 100 ASP A CA 1
ATOM 749 C C . ASP A 1 100 ? 14.375 -10.398 -20.391 1 97.69 100 ASP A C 1
ATOM 751 O O . ASP A 1 100 ? 15.023 -9.602 -19.719 1 97.69 100 ASP A O 1
ATOM 755 N N . VAL A 1 101 ? 14.414 -11.672 -20.172 1 98.69 101 VAL A N 1
ATOM 756 C CA . VAL A 1 101 ? 15.125 -12.258 -19.047 1 98.69 101 VAL A CA 1
ATOM 757 C C . VAL A 1 101 ? 16.625 -12.055 -19.219 1 98.69 101 VAL A C 1
ATOM 759 O O . VAL A 1 101 ? 17.188 -12.359 -20.266 1 98.69 101 VAL A O 1
ATOM 762 N N . LYS A 1 102 ? 17.219 -11.578 -18.172 1 98.75 102 LYS A N 1
ATOM 763 C CA . LYS A 1 102 ? 18.656 -11.344 -18.188 1 98.75 102 LYS A CA 1
ATOM 764 C C . LYS A 1 102 ? 19.422 -12.539 -17.625 1 98.75 102 LYS A C 1
ATOM 766 O O . LYS A 1 102 ? 20.516 -12.867 -18.094 1 98.75 102 LYS A O 1
ATOM 771 N N . VAL A 1 103 ? 18.891 -13.164 -16.625 1 98.88 103 VAL A N 1
ATOM 772 C CA . VAL A 1 103 ? 19.516 -14.312 -15.977 1 98.88 103 VAL A CA 1
ATOM 773 C C . VAL A 1 103 ? 18.516 -15.461 -15.898 1 98.88 103 VAL A C 1
ATOM 775 O O . VAL A 1 103 ? 17.359 -15.258 -15.523 1 98.88 103 VAL A O 1
ATOM 778 N N . LEU A 1 104 ? 18.922 -16.672 -16.266 1 98.88 104 LEU A N 1
ATOM 779 C CA . LEU A 1 104 ? 18.141 -17.891 -16.125 1 98.88 104 LEU A CA 1
ATOM 780 C C . LEU A 1 104 ? 18.781 -18.844 -15.109 1 98.88 104 LEU A C 1
ATOM 782 O O . LEU A 1 104 ? 19.953 -19.188 -15.242 1 98.88 104 LEU A O 1
ATOM 786 N N . VAL A 1 105 ? 18.094 -19.156 -14.07 1 98.94 105 VAL A N 1
ATOM 787 C CA . VAL A 1 105 ? 18.516 -20.188 -13.117 1 98.94 105 VAL A CA 1
ATOM 788 C C . VAL A 1 105 ? 17.828 -21.516 -13.445 1 98.94 105 VAL A C 1
ATOM 790 O O . VAL A 1 105 ? 16.594 -21.578 -13.492 1 98.94 105 VAL A O 1
ATOM 793 N N . THR A 1 106 ? 18.594 -22.531 -13.656 1 98.62 106 THR A N 1
ATOM 794 C CA . THR A 1 106 ? 18.031 -23.797 -14.094 1 98.62 106 THR A CA 1
ATOM 795 C C . THR A 1 106 ? 18.984 -24.953 -13.781 1 98.62 106 THR A C 1
ATOM 797 O O . THR A 1 106 ? 19.859 -24.812 -12.914 1 98.62 106 THR A O 1
ATOM 800 N N . SER A 1 107 ? 18.75 -26.156 -14.289 1 97.88 107 SER A N 1
ATOM 801 C CA . SER A 1 107 ? 19.625 -27.312 -14.156 1 97.88 107 SER A CA 1
ATOM 802 C C . SER A 1 107 ? 20.312 -27.641 -15.477 1 97.88 107 SER A C 1
ATOM 804 O O . SER A 1 107 ? 19.875 -27.203 -16.547 1 97.88 107 SER A O 1
ATOM 806 N N . PRO A 1 108 ? 21.422 -28.406 -15.375 1 96.81 108 PRO A N 1
ATOM 807 C CA . PRO A 1 108 ? 22.109 -28.766 -16.625 1 96.81 108 PRO A CA 1
ATOM 808 C C . PRO A 1 108 ? 21.203 -29.531 -17.578 1 96.81 108 PRO A C 1
ATOM 810 O O . PRO A 1 108 ? 21.25 -29.328 -18.797 1 96.81 108 PRO A O 1
ATOM 813 N N . GLU A 1 109 ? 20.359 -30.422 -17.078 1 95.56 109 GLU A N 1
ATOM 814 C CA . GLU A 1 109 ? 19.469 -31.219 -17.891 1 95.56 109 GLU A CA 1
ATOM 815 C C . GLU A 1 109 ? 18.438 -30.344 -18.609 1 95.56 109 GLU A C 1
ATOM 817 O O . GLU A 1 109 ? 18.188 -30.516 -19.812 1 95.56 109 GLU A O 1
ATOM 822 N N . ARG A 1 110 ? 17.875 -29.438 -17.906 1 96 110 ARG A N 1
ATOM 823 C CA . ARG A 1 110 ? 16.875 -28.562 -18.5 1 96 110 ARG A CA 1
ATOM 824 C C . ARG A 1 110 ? 17.516 -27.594 -19.484 1 96 110 ARG A C 1
ATOM 826 O O . ARG A 1 110 ? 16.922 -27.266 -20.516 1 96 110 ARG A O 1
ATOM 833 N N . LEU A 1 111 ? 18.656 -27.094 -19.156 1 97.06 111 LEU A N 1
ATOM 834 C CA . LEU A 1 111 ? 19.375 -26.219 -20.078 1 97.06 111 LEU A CA 1
ATOM 835 C C . LEU A 1 111 ? 19.609 -26.922 -21.422 1 97.06 111 LEU A C 1
ATOM 837 O O . LEU A 1 111 ? 19.484 -26.312 -22.469 1 97.06 111 LEU A O 1
ATOM 841 N N . ALA A 1 112 ? 19.969 -28.172 -21.375 1 95.25 112 ALA A N 1
ATOM 842 C CA . ALA A 1 112 ? 20.203 -28.953 -22.578 1 95.25 112 ALA A CA 1
ATOM 843 C C . ALA A 1 112 ? 18.953 -29 -23.453 1 95.25 112 ALA A C 1
ATOM 845 O O . ALA A 1 112 ? 19.047 -28.969 -24.688 1 95.25 112 ALA A O 1
ATOM 846 N N . MET A 1 113 ? 17.844 -29.094 -22.828 1 93.31 113 MET A N 1
ATOM 847 C CA . MET A 1 113 ? 16.562 -29.141 -23.531 1 93.31 113 MET A CA 1
ATOM 848 C C . MET A 1 113 ? 16.234 -27.812 -24.188 1 93.31 113 MET A C 1
ATOM 850 O O . MET A 1 113 ? 15.5 -27.75 -25.172 1 93.31 113 MET A O 1
ATOM 854 N N . LEU A 1 114 ? 16.812 -26.719 -23.672 1 95.56 114 LEU A N 1
ATOM 855 C CA . LEU A 1 114 ? 16.484 -25.375 -24.109 1 95.56 114 LEU A CA 1
ATOM 856 C C . LEU A 1 114 ? 17.484 -24.891 -25.156 1 95.56 114 LEU A C 1
ATOM 858 O O . LEU A 1 114 ? 17.312 -23.812 -25.734 1 95.56 114 LEU A O 1
ATOM 862 N N . LYS A 1 115 ? 18.484 -25.562 -25.422 1 91.5 115 LYS A N 1
ATOM 863 C CA . LYS A 1 115 ? 19.672 -25.125 -26.156 1 91.5 115 LYS A CA 1
ATOM 864 C C . LYS A 1 115 ? 19.281 -24.438 -27.469 1 91.5 115 LYS A C 1
ATOM 866 O O . LYS A 1 115 ? 19.719 -23.328 -27.75 1 91.5 115 LYS A O 1
ATOM 871 N N . THR A 1 116 ? 18.484 -25 -28.266 1 92.12 116 THR A N 1
ATOM 872 C CA . THR A 1 116 ? 18.125 -24.5 -29.578 1 92.12 116 THR A CA 1
ATOM 873 C C . THR A 1 116 ? 17.25 -23.25 -29.453 1 92.12 116 THR A C 1
ATOM 875 O O . THR A 1 116 ? 17.469 -22.266 -30.172 1 92.12 116 THR A O 1
ATOM 878 N N . GLU A 1 117 ? 16.328 -23.281 -28.531 1 94.31 117 GLU A N 1
ATOM 879 C CA . GLU A 1 117 ? 15.328 -22.219 -28.422 1 94.31 117 GLU A CA 1
ATOM 880 C C . GLU A 1 117 ? 15.922 -20.969 -27.766 1 94.31 117 GLU A C 1
ATOM 882 O O . GLU A 1 117 ? 15.453 -19.859 -28 1 94.31 117 GLU A O 1
ATOM 887 N N . LEU A 1 118 ? 17 -21.047 -27 1 96.12 118 LEU A N 1
ATOM 888 C CA . LEU A 1 118 ? 17.562 -19.938 -26.25 1 96.12 118 LEU A CA 1
ATOM 889 C C . LEU A 1 118 ? 18.312 -18.984 -27.172 1 96.12 118 LEU A C 1
ATOM 891 O O . LEU A 1 118 ? 18.625 -17.844 -26.781 1 96.12 118 LEU A O 1
ATOM 895 N N . ALA A 1 119 ? 18.562 -19.391 -28.359 1 93.25 119 ALA A N 1
ATOM 896 C CA . ALA A 1 119 ? 19.234 -18.547 -29.328 1 93.25 119 ALA A CA 1
ATOM 897 C C . ALA A 1 119 ? 18.406 -17.297 -29.641 1 93.25 119 ALA A C 1
ATOM 899 O O . ALA A 1 119 ? 18.953 -16.234 -29.953 1 93.25 119 ALA A O 1
ATOM 900 N N . ASP A 1 120 ? 17.172 -17.438 -29.438 1 92.19 120 ASP A N 1
ATOM 901 C CA . ASP A 1 120 ? 16.25 -16.359 -29.75 1 92.19 120 ASP A CA 1
ATOM 902 C C . ASP A 1 120 ? 16.047 -15.445 -28.547 1 92.19 120 ASP A C 1
ATOM 904 O O . ASP A 1 120 ? 15.367 -14.414 -28.641 1 92.19 120 ASP A O 1
ATOM 908 N N . CYS A 1 121 ? 16.578 -15.766 -27.438 1 97.19 121 CYS A N 1
ATOM 909 C CA . CYS A 1 121 ? 16.453 -14.969 -26.219 1 97.19 121 CYS A CA 1
ATOM 910 C C . CYS A 1 121 ? 17.641 -14 -26.078 1 97.19 121 CYS A C 1
ATOM 912 O O . CYS A 1 121 ? 18.5 -14.195 -25.234 1 97.19 121 CYS A O 1
ATOM 914 N N . LYS A 1 122 ? 17.562 -12.914 -26.812 1 95.94 122 LYS A N 1
ATOM 915 C CA . LYS A 1 122 ? 18.703 -12.016 -27.016 1 95.94 122 LYS A CA 1
ATOM 916 C C . LYS A 1 122 ? 19.078 -11.297 -25.734 1 95.94 122 LYS A C 1
ATOM 918 O O . LYS A 1 122 ? 20.25 -10.93 -25.547 1 95.94 122 LYS A O 1
ATOM 923 N N . ALA A 1 123 ? 18.156 -11.102 -24.828 1 97.19 123 ALA A N 1
ATOM 924 C CA . ALA A 1 123 ? 18.422 -10.359 -23.594 1 97.19 123 ALA A CA 1
ATOM 925 C C . ALA A 1 123 ? 19.125 -11.242 -22.562 1 97.19 123 ALA A C 1
ATOM 927 O O . ALA A 1 123 ? 19.656 -10.734 -21.578 1 97.19 123 ALA A O 1
ATOM 928 N N . LEU A 1 124 ? 19.125 -12.547 -22.797 1 98.31 124 LEU A N 1
ATOM 929 C CA . LEU A 1 124 ? 19.734 -13.484 -21.859 1 98.31 124 LEU A CA 1
ATOM 930 C C . LEU A 1 124 ? 21.25 -13.328 -21.844 1 98.31 124 LEU A C 1
ATOM 932 O O . LEU A 1 124 ? 21.906 -13.523 -22.875 1 98.31 124 LEU A O 1
ATOM 936 N N . GLU A 1 125 ? 21.797 -13.008 -20.703 1 98.44 125 GLU A N 1
ATOM 937 C CA . GLU A 1 125 ? 23.234 -12.781 -20.609 1 98.44 125 GLU A CA 1
ATOM 938 C C . GLU A 1 125 ? 23.906 -13.883 -19.797 1 98.44 125 GLU A C 1
ATOM 940 O O . GLU A 1 125 ? 25.062 -14.227 -20.047 1 98.44 125 GLU A O 1
ATOM 945 N N . HIS A 1 126 ? 23.141 -14.422 -18.828 1 98.38 126 HIS A N 1
ATOM 946 C CA . HIS A 1 126 ? 23.75 -15.406 -17.938 1 98.38 126 HIS A CA 1
ATOM 947 C C . HIS A 1 126 ? 22.797 -16.578 -17.688 1 98.38 126 HIS A C 1
ATOM 949 O O . HIS A 1 126 ? 21.578 -16.375 -17.578 1 98.38 126 HIS A O 1
ATOM 955 N N . VAL A 1 127 ? 23.344 -17.781 -17.609 1 98.5 127 VAL A N 1
ATOM 956 C CA . VAL A 1 127 ? 22.641 -18.969 -17.125 1 98.5 127 VAL A CA 1
ATOM 957 C C . VAL A 1 127 ? 23.375 -19.547 -15.914 1 98.5 127 VAL A C 1
ATOM 959 O O . VAL A 1 127 ? 24.578 -19.766 -15.969 1 98.5 127 VAL A O 1
ATOM 962 N N . VAL A 1 128 ? 22.672 -19.656 -14.836 1 98.69 128 VAL A N 1
ATOM 963 C CA . VAL A 1 128 ? 23.203 -20.281 -13.633 1 98.69 128 VAL A CA 1
ATOM 964 C C . VAL A 1 128 ? 22.656 -21.703 -13.508 1 98.69 128 VAL A C 1
ATOM 966 O O . VAL A 1 128 ? 21.438 -21.891 -13.438 1 98.69 128 VAL A O 1
ATOM 969 N N . VAL A 1 129 ? 23.469 -22.688 -13.422 1 98.31 129 VAL A N 1
ATOM 970 C CA . VAL A 1 129 ? 23.016 -24.078 -13.383 1 98.31 129 VAL A CA 1
ATOM 971 C C . VAL A 1 129 ? 23.281 -24.672 -12 1 98.31 129 VAL A C 1
ATOM 973 O O . VAL A 1 129 ? 24.328 -24.422 -11.398 1 98.31 129 VAL A O 1
ATOM 976 N N . ILE A 1 130 ? 22.344 -25.297 -11.477 1 97.5 130 ILE A N 1
ATOM 977 C CA . ILE A 1 130 ? 22.5 -26.078 -10.258 1 97.5 130 ILE A CA 1
ATOM 978 C C . ILE A 1 130 ? 23.062 -27.453 -10.594 1 97.5 130 ILE A C 1
ATOM 980 O O . ILE A 1 130 ? 22.297 -28.391 -10.852 1 97.5 130 ILE A O 1
ATOM 984 N N . GLY A 1 131 ? 24.219 -27.672 -10.461 1 94.12 131 GLY A N 1
ATOM 985 C CA . GLY A 1 131 ? 24.938 -28.859 -10.867 1 94.12 131 GLY A CA 1
ATOM 986 C C . GLY A 1 131 ? 26.234 -28.578 -11.594 1 94.12 131 GLY A C 1
ATOM 987 O O . GLY A 1 131 ? 26.859 -27.531 -11.375 1 94.12 131 GLY A O 1
ATOM 988 N N . GLU A 1 132 ? 26.672 -29.484 -12.414 1 93.38 132 GLU A N 1
ATOM 989 C CA . GLU A 1 132 ? 27.922 -29.328 -13.148 1 93.38 132 GLU A CA 1
ATOM 990 C C . GLU A 1 132 ? 27.766 -28.391 -14.344 1 93.38 132 GLU A C 1
ATOM 992 O O . GLU A 1 132 ? 26.734 -28.406 -15.016 1 93.38 132 GLU A O 1
ATOM 997 N N . LYS A 1 133 ? 28.781 -27.656 -14.555 1 93.06 133 LYS A N 1
ATOM 998 C CA . LYS A 1 133 ? 28.766 -26.719 -15.672 1 93.06 133 LYS A CA 1
ATOM 999 C C . LYS A 1 133 ? 28.828 -27.453 -17 1 93.06 133 LYS A C 1
ATOM 1001 O O . LYS A 1 133 ? 29.797 -28.172 -17.281 1 93.06 133 LYS A O 1
ATOM 1006 N N . PRO A 1 134 ? 27.812 -27.234 -17.797 1 91.38 134 PRO A N 1
ATOM 1007 C CA . PRO A 1 134 ? 27.891 -27.844 -19.125 1 91.38 134 PRO A CA 1
ATOM 1008 C C . PRO A 1 134 ? 28.75 -27.047 -20.094 1 91.38 134 PRO A C 1
ATOM 1010 O O . PRO A 1 134 ? 28.953 -25.844 -19.891 1 91.38 134 PRO A O 1
ATOM 1013 N N . GLU A 1 135 ? 29.312 -27.719 -21.125 1 87.31 135 GLU A N 1
ATOM 1014 C CA . GLU A 1 135 ? 29.969 -27.016 -22.219 1 87.31 135 GLU A CA 1
ATOM 1015 C C . GLU A 1 135 ? 28.953 -26.516 -23.234 1 87.31 135 GLU A C 1
ATOM 1017 O O . GLU A 1 135 ? 28.234 -27.312 -23.844 1 87.31 135 GLU A O 1
ATOM 1022 N N . VAL A 1 136 ? 28.797 -25.297 -23.203 1 86.19 136 VAL A N 1
ATOM 1023 C CA . VAL A 1 136 ? 27.812 -24.719 -24.109 1 86.19 136 VAL A CA 1
ATOM 1024 C C . VAL A 1 136 ? 28.453 -23.578 -24.906 1 86.19 136 VAL A C 1
ATOM 1026 O O . VAL A 1 136 ? 29.172 -22.75 -24.344 1 86.19 136 VAL A O 1
ATOM 1029 N N . GLU A 1 137 ? 28.375 -23.594 -26.234 1 86.56 137 GLU A N 1
ATOM 1030 C CA . GLU A 1 137 ? 28.703 -22.453 -27.078 1 86.56 137 GLU A CA 1
ATOM 1031 C C . GLU A 1 137 ? 27.469 -21.594 -27.359 1 86.56 137 GLU A C 1
ATOM 1033 O O . GLU A 1 137 ? 26.609 -21.984 -28.141 1 86.56 137 GLU A O 1
ATOM 1038 N N . ALA A 1 138 ? 27.359 -20.547 -26.672 1 92.25 138 ALA A N 1
ATOM 1039 C CA . ALA A 1 138 ? 26.172 -19.688 -26.766 1 92.25 138 ALA A CA 1
ATOM 1040 C C . ALA A 1 138 ? 26.531 -18.234 -26.547 1 92.25 138 ALA A C 1
ATOM 1042 O O . ALA A 1 138 ? 27.688 -17.906 -26.219 1 92.25 138 ALA A O 1
ATOM 1043 N N . HIS A 1 139 ? 25.625 -17.297 -26.812 1 95.19 139 HIS A N 1
ATOM 1044 C CA . HIS A 1 139 ? 25.844 -15.859 -26.641 1 95.19 139 HIS A CA 1
ATOM 1045 C C . HIS A 1 139 ? 25.797 -15.484 -25.156 1 95.19 139 HIS A C 1
ATOM 1047 O O . HIS A 1 139 ? 26.203 -14.383 -24.781 1 95.19 139 HIS A O 1
ATOM 1053 N N . TYR A 1 140 ? 25.297 -16.328 -24.266 1 96.94 140 TYR A N 1
ATOM 1054 C CA . TYR A 1 140 ? 25.25 -16.094 -22.828 1 96.94 140 TYR A CA 1
ATOM 1055 C C . TYR A 1 140 ? 26.375 -16.844 -22.125 1 96.94 140 TYR A C 1
ATOM 1057 O O . TYR A 1 140 ? 26.922 -17.797 -22.656 1 96.94 140 TYR A O 1
ATOM 1065 N N . ARG A 1 141 ? 26.703 -16.422 -20.875 1 97 141 ARG A N 1
ATOM 1066 C CA . ARG A 1 141 ? 27.703 -17.078 -20.031 1 97 141 ARG A CA 1
ATOM 1067 C C . ARG A 1 141 ? 27.062 -18.031 -19.047 1 97 141 ARG A C 1
ATOM 1069 O O . ARG A 1 141 ? 25.984 -17.75 -18.5 1 97 141 ARG A O 1
ATOM 1076 N N . VAL A 1 142 ? 27.672 -19.188 -18.828 1 97.25 142 VAL A N 1
ATOM 1077 C CA . VAL A 1 142 ? 27.141 -20.188 -17.906 1 97.25 142 VAL A CA 1
ATOM 1078 C C . VAL A 1 142 ? 28 -20.219 -16.641 1 97.25 142 VAL A C 1
ATOM 1080 O O . VAL A 1 142 ? 29.219 -20.266 -16.719 1 97.25 142 VAL A O 1
ATOM 1083 N N . SER A 1 143 ? 27.375 -20.062 -15.523 1 96.62 143 SER A N 1
ATOM 1084 C CA . SER A 1 143 ? 28 -20.219 -14.219 1 96.62 143 SER A CA 1
ATOM 1085 C C . SER A 1 143 ? 27.297 -21.297 -13.398 1 96.62 143 SER A C 1
ATOM 1087 O O . SER A 1 143 ? 26.156 -21.656 -13.672 1 96.62 143 SER A O 1
ATOM 1089 N N . THR A 1 144 ? 28.016 -21.812 -12.391 1 97.75 144 THR A N 1
ATOM 1090 C CA . THR A 1 144 ? 27.391 -22.781 -11.492 1 97.75 144 THR A CA 1
ATOM 1091 C C . THR A 1 144 ? 26.766 -22.062 -10.297 1 97.75 144 THR A C 1
ATOM 1093 O O . THR A 1 144 ? 27.156 -20.938 -9.961 1 97.75 144 THR A O 1
ATOM 1096 N N . TRP A 1 145 ? 25.812 -22.719 -9.727 1 98 145 TRP A N 1
ATOM 1097 C CA . TRP A 1 145 ? 25.203 -22.219 -8.5 1 98 145 TRP A CA 1
ATOM 1098 C C . TRP A 1 145 ? 26.266 -21.969 -7.43 1 98 145 TRP A C 1
ATOM 1100 O O . TRP A 1 145 ? 26.219 -20.953 -6.73 1 98 145 TRP A O 1
ATOM 1110 N N . GLY A 1 146 ? 27.156 -22.906 -7.312 1 96.94 146 GLY A N 1
ATOM 1111 C CA . GLY A 1 146 ? 28.266 -22.75 -6.375 1 96.94 146 GLY A CA 1
ATOM 1112 C C . GLY A 1 146 ? 29.047 -21.469 -6.59 1 96.94 146 GLY A C 1
ATOM 1113 O O . GLY A 1 146 ? 29.406 -20.781 -5.633 1 96.94 146 GLY A O 1
ATOM 1114 N N . ASP A 1 147 ? 29.312 -21.188 -7.84 1 95.69 147 ASP A N 1
ATOM 1115 C CA . ASP A 1 147 ? 30.031 -19.969 -8.188 1 95.69 147 ASP A CA 1
ATOM 1116 C C . ASP A 1 147 ? 29.219 -18.734 -7.809 1 95.69 147 ASP A C 1
ATOM 1118 O O . ASP A 1 147 ? 29.766 -17.719 -7.375 1 95.69 147 ASP A O 1
ATOM 1122 N N . LEU A 1 148 ? 27.984 -18.828 -8.016 1 97.12 148 LEU A N 1
ATOM 1123 C CA . LEU A 1 148 ? 27.094 -17.703 -7.75 1 97.12 148 LEU A CA 1
ATOM 1124 C C . LEU A 1 148 ? 27.125 -17.328 -6.273 1 97.12 148 LEU A C 1
ATOM 1126 O O . LEU A 1 148 ? 27.219 -16.141 -5.926 1 97.12 148 LEU A O 1
ATOM 1130 N N . ILE A 1 149 ? 27.109 -18.281 -5.34 1 96.94 149 ILE A N 1
ATOM 1131 C CA . ILE A 1 149 ? 26.891 -18 -3.926 1 96.94 149 ILE A CA 1
ATOM 1132 C C . ILE A 1 149 ? 28.234 -17.891 -3.209 1 96.94 149 ILE A C 1
ATOM 1134 O O . ILE A 1 149 ? 28.297 -17.578 -2.018 1 96.94 149 ILE A O 1
ATOM 1138 N N . ALA A 1 150 ? 29.375 -18.219 -3.842 1 93.5 150 ALA A N 1
ATOM 1139 C CA . ALA A 1 150 ? 30.703 -18.25 -3.227 1 93.5 150 ALA A CA 1
ATOM 1140 C C . ALA A 1 150 ? 31.266 -16.844 -3.078 1 93.5 150 ALA A C 1
ATOM 1142 O O . ALA A 1 150 ? 32.219 -16.609 -2.305 1 93.5 150 ALA A O 1
ATOM 1143 N N . GLY A 1 151 ? 30.781 -15.844 -3.568 1 89.81 151 GLY A N 1
ATOM 1144 C CA . GLY A 1 151 ? 31.344 -14.5 -3.494 1 89.81 151 GLY A CA 1
ATOM 1145 C C . GLY A 1 151 ? 31 -13.781 -2.201 1 89.81 151 GLY A C 1
ATOM 1146 O O . GLY A 1 151 ? 30.328 -14.336 -1.336 1 89.81 151 GLY A O 1
ATOM 1147 N N . PRO A 1 152 ? 31.625 -12.648 -2 1 92.19 152 PRO A N 1
ATOM 1148 C CA . PRO A 1 152 ? 31.359 -11.859 -0.798 1 92.19 152 PRO A CA 1
ATOM 1149 C C . PRO A 1 152 ? 29.891 -11.453 -0.667 1 92.19 152 PRO A C 1
ATOM 1151 O O . PRO A 1 152 ? 29.234 -11.164 -1.672 1 92.19 152 PRO A O 1
ATOM 1154 N N . GLU A 1 153 ? 29.531 -11.445 0.537 1 89.5 153 GLU A N 1
ATOM 1155 C CA . GLU A 1 153 ? 28.156 -11.016 0.807 1 89.5 153 GLU A CA 1
ATOM 1156 C C . GLU A 1 153 ? 28 -9.508 0.628 1 89.5 153 GLU A C 1
ATOM 1158 O O . GLU A 1 153 ? 28.938 -8.75 0.907 1 89.5 153 GLU A O 1
ATOM 1163 N N . GLN A 1 154 ? 26.938 -9.172 0.1 1 94.44 154 GLN A N 1
ATOM 1164 C CA . GLN A 1 154 ? 26.5 -7.781 -0.003 1 94.44 154 GLN A CA 1
ATOM 1165 C C . GLN A 1 154 ? 25.078 -7.602 0.51 1 94.44 154 GLN A C 1
ATOM 1167 O O . GLN A 1 154 ? 24.234 -8.469 0.307 1 94.44 154 GLN A O 1
ATOM 1172 N N . PRO A 1 155 ? 24.844 -6.469 1.171 1 94.75 155 PRO A N 1
ATOM 1173 C CA . PRO A 1 155 ? 23.484 -6.242 1.646 1 94.75 155 PRO A CA 1
ATOM 1174 C C . PRO A 1 155 ? 22.469 -6.117 0.505 1 94.75 155 PRO A C 1
ATOM 1176 O O . PRO A 1 155 ? 22.828 -5.719 -0.604 1 94.75 155 PRO A O 1
ATOM 1179 N N . PRO A 1 156 ? 21.234 -6.504 0.823 1 96.69 156 PRO A N 1
ATOM 1180 C CA . PRO A 1 156 ? 20.203 -6.32 -0.195 1 96.69 156 PRO A CA 1
ATOM 1181 C C . PRO A 1 156 ? 20.047 -4.867 -0.642 1 96.69 156 PRO A C 1
ATOM 1183 O O . PRO A 1 156 ? 20.422 -3.953 0.1 1 96.69 156 PRO A O 1
ATOM 1186 N N . VAL A 1 157 ? 19.562 -4.73 -1.836 1 94.75 157 VAL A N 1
ATOM 1187 C CA . VAL A 1 157 ? 19.328 -3.408 -2.402 1 94.75 157 VAL A CA 1
ATOM 1188 C C . VAL A 1 157 ? 18.047 -2.822 -1.815 1 94.75 157 VAL A C 1
ATOM 1190 O O . VAL A 1 157 ? 17.062 -3.537 -1.618 1 94.75 157 VAL A O 1
ATOM 1193 N N . ASP A 1 158 ? 18.078 -1.536 -1.508 1 92.56 158 ASP A N 1
ATOM 1194 C CA . ASP A 1 158 ? 16.875 -0.858 -1.032 1 92.56 158 ASP A CA 1
ATOM 1195 C C . ASP A 1 158 ? 15.875 -0.666 -2.164 1 92.56 158 ASP A C 1
ATOM 1197 O O . ASP A 1 158 ? 16.25 -0.587 -3.334 1 92.56 158 ASP A O 1
ATOM 1201 N N . GLY A 1 159 ? 14.656 -0.662 -1.828 1 95.38 159 GLY A N 1
ATOM 1202 C CA . GLY A 1 159 ? 13.586 -0.461 -2.795 1 95.38 159 GLY A CA 1
ATOM 1203 C C . GLY A 1 159 ? 12.266 -0.099 -2.152 1 95.38 159 GLY A C 1
ATOM 1204 O O . GLY A 1 159 ? 12.172 0.012 -0.927 1 95.38 159 GLY A O 1
ATOM 1205 N N . ILE A 1 160 ? 11.266 0.183 -2.988 1 97.56 160 ILE A N 1
ATOM 1206 C CA . ILE A 1 160 ? 9.93 0.547 -2.518 1 97.56 160 ILE A CA 1
ATOM 1207 C C . ILE A 1 160 ? 8.938 -0.545 -2.896 1 97.56 160 ILE A C 1
ATOM 1209 O O . ILE A 1 160 ? 9.195 -1.35 -3.793 1 97.56 160 ILE A O 1
ATOM 1213 N N . ASP A 1 161 ? 7.836 -0.594 -2.24 1 98.25 161 ASP A N 1
ATOM 1214 C CA . ASP A 1 161 ? 6.918 -1.721 -2.373 1 98.25 161 ASP A CA 1
ATOM 1215 C C . ASP A 1 161 ? 6.188 -1.681 -3.717 1 98.25 161 ASP A C 1
ATOM 1217 O O . ASP A 1 161 ? 5.691 -2.705 -4.191 1 98.25 161 ASP A O 1
ATOM 1221 N N . LEU A 1 162 ? 6.184 -0.538 -4.387 1 97.62 162 LEU A N 1
ATOM 1222 C CA . LEU A 1 162 ? 5.449 -0.417 -5.641 1 97.62 162 LEU A CA 1
ATOM 1223 C C . LEU A 1 162 ? 6.297 -0.89 -6.816 1 97.62 162 LEU A C 1
ATOM 1225 O O . LEU A 1 162 ? 5.785 -1.062 -7.926 1 97.62 162 LEU A O 1
ATOM 1229 N N . SER A 1 163 ? 7.594 -1.168 -6.586 1 97.5 163 SER A N 1
ATOM 1230 C CA . SER A 1 163 ? 8.453 -1.677 -7.652 1 97.5 163 SER A CA 1
ATOM 1231 C C . SER A 1 163 ? 8.039 -3.084 -8.07 1 97.5 163 SER A C 1
ATOM 1233 O O . SER A 1 163 ? 7.402 -3.805 -7.301 1 97.5 163 SER A O 1
ATOM 1235 N N . MET A 1 164 ? 8.438 -3.471 -9.242 1 98 164 MET A N 1
ATOM 1236 C CA . MET A 1 164 ? 8.141 -4.812 -9.734 1 98 164 MET A CA 1
ATOM 1237 C C . MET A 1 164 ? 8.852 -5.867 -8.891 1 98 164 MET A C 1
ATOM 1239 O O . MET A 1 164 ? 10.016 -5.695 -8.531 1 98 164 MET A O 1
ATOM 1243 N N . ALA A 1 165 ? 8.094 -6.879 -8.648 1 98.44 165 ALA A N 1
ATOM 1244 C CA . ALA A 1 165 ? 8.68 -7.984 -7.895 1 98.44 165 ALA A CA 1
ATOM 1245 C C . ALA A 1 165 ? 8.68 -9.266 -8.719 1 98.44 165 ALA A C 1
ATOM 1247 O O . ALA A 1 165 ? 9.586 -10.094 -8.586 1 98.44 165 ALA A O 1
ATOM 1248 N N . ALA A 1 166 ? 7.652 -9.383 -9.602 1 98.75 166 ALA A N 1
ATOM 1249 C CA . ALA A 1 166 ? 7.484 -10.664 -10.297 1 98.75 166 ALA A CA 1
ATOM 1250 C C . ALA A 1 166 ? 6.688 -10.484 -11.586 1 98.75 166 ALA A C 1
ATOM 1252 O O . ALA A 1 166 ? 5.945 -9.508 -11.734 1 98.75 166 ALA A O 1
ATOM 1253 N N . ILE A 1 167 ? 6.91 -11.344 -12.484 1 98.69 167 ILE A N 1
ATOM 1254 C CA . ILE A 1 167 ? 6.035 -11.562 -13.625 1 98.69 167 ILE A CA 1
ATOM 1255 C C . ILE A 1 167 ? 5.57 -13.016 -13.656 1 98.69 167 ILE A C 1
ATOM 1257 O O . ILE A 1 167 ? 6.383 -13.93 -13.797 1 98.69 167 ILE A O 1
ATOM 1261 N N . LEU A 1 168 ? 4.273 -13.25 -13.492 1 98.19 168 LEU A N 1
ATOM 1262 C CA . LEU A 1 168 ? 3.689 -14.586 -13.539 1 98.19 168 LEU A CA 1
ATOM 1263 C C . LEU A 1 168 ? 2.936 -14.805 -14.844 1 98.19 168 LEU A C 1
ATOM 1265 O O . LEU A 1 168 ? 1.958 -14.109 -15.125 1 98.19 168 LEU A O 1
ATOM 1269 N N . TYR A 1 169 ? 3.371 -15.758 -15.586 1 95.69 169 TYR A N 1
ATOM 1270 C CA . TYR A 1 169 ? 2.725 -16.016 -16.875 1 95.69 169 TYR A CA 1
ATOM 1271 C C . TYR A 1 169 ? 1.521 -16.938 -16.703 1 95.69 169 TYR A C 1
ATOM 1273 O O . TYR A 1 169 ? 1.587 -17.922 -15.961 1 95.69 169 TYR A O 1
ATOM 1281 N N . THR A 1 170 ? 0.427 -16.516 -17.266 1 89.56 170 THR A N 1
ATOM 1282 C CA . THR A 1 170 ? -0.82 -17.281 -17.281 1 89.56 170 THR A CA 1
ATOM 1283 C C . THR A 1 170 ? -1.271 -17.547 -18.719 1 89.56 170 THR A C 1
ATOM 1285 O O . THR A 1 170 ? -0.785 -16.906 -19.656 1 89.56 170 THR A O 1
ATOM 1288 N N . SER A 1 171 ? -2.162 -18.562 -18.797 1 79.69 171 SER A N 1
ATOM 1289 C CA . SER A 1 171 ? -2.717 -18.844 -20.109 1 79.69 171 SER A CA 1
ATOM 1290 C C . SER A 1 171 ? -3.648 -17.734 -20.578 1 79.69 171 SER A C 1
ATOM 1292 O O . SER A 1 171 ? -4.297 -17.078 -19.766 1 79.69 171 SER A O 1
ATOM 1294 N N . GLY A 1 172 ? -3.559 -17.406 -21.891 1 70 172 GLY A N 1
ATOM 1295 C CA . GLY A 1 172 ? -4.414 -16.375 -22.469 1 70 172 GLY A CA 1
ATOM 1296 C C . GLY A 1 172 ? -5.469 -16.922 -23.406 1 70 172 GLY A C 1
ATOM 1297 O O . GLY A 1 172 ? -5.258 -17.953 -24.047 1 70 172 GLY A O 1
ATOM 1298 N N . SER A 1 173 ? -6.57 -16.297 -23.406 1 62.31 173 SER A N 1
ATOM 1299 C CA . SER A 1 173 ? -7.664 -16.688 -24.281 1 62.31 173 SER A CA 1
ATOM 1300 C C . SER A 1 173 ? -7.258 -16.609 -25.75 1 62.31 173 SER A C 1
ATOM 1302 O O . SER A 1 173 ? -7.84 -17.281 -26.609 1 62.31 173 SER A O 1
ATOM 1304 N N . THR A 1 174 ? -6.215 -15.852 -26.016 1 62.66 174 THR A N 1
ATOM 1305 C CA . THR A 1 174 ? -5.77 -15.672 -27.406 1 62.66 174 THR A CA 1
ATOM 1306 C C . THR A 1 174 ? -4.75 -16.734 -27.781 1 62.66 174 THR A C 1
ATOM 1308 O O . THR A 1 174 ? -4.27 -16.766 -28.922 1 62.66 174 THR A O 1
ATOM 1311 N N . GLY A 1 175 ? -4.445 -17.594 -26.797 1 69.88 175 GLY A N 1
ATOM 1312 C CA . GLY A 1 175 ? -3.504 -18.672 -27.078 1 69.88 175 GLY A CA 1
ATOM 1313 C C . GLY A 1 175 ? -2.102 -18.375 -26.578 1 69.88 175 GLY A C 1
ATOM 1314 O O . GLY A 1 175 ? -1.357 -19.297 -26.219 1 69.88 175 GLY A O 1
ATOM 1315 N N . THR A 1 176 ? -1.749 -17.125 -26.641 1 78.5 176 THR A N 1
ATOM 1316 C CA . THR A 1 176 ? -0.414 -16.781 -26.172 1 78.5 176 THR A CA 1
ATOM 1317 C C . THR A 1 176 ? -0.438 -16.453 -24.672 1 78.5 176 THR A C 1
ATOM 1319 O O . THR A 1 176 ? -1.311 -15.719 -24.203 1 78.5 176 THR A O 1
ATOM 1322 N N . PRO A 1 177 ? 0.518 -17 -23.969 1 88.38 177 PRO A N 1
ATOM 1323 C CA . PRO A 1 177 ? 0.568 -16.688 -22.531 1 88.38 177 PRO A CA 1
ATOM 1324 C C . PRO A 1 177 ? 0.767 -15.203 -22.25 1 88.38 177 PRO A C 1
ATOM 1326 O O . PRO A 1 177 ? 1.346 -14.484 -23.078 1 88.38 177 PRO A O 1
ATOM 1329 N N . LYS A 1 178 ? 0.215 -14.703 -21.188 1 93.62 178 LYS A N 1
ATOM 1330 C CA . LYS A 1 178 ? 0.347 -13.312 -20.781 1 93.62 178 LYS A CA 1
ATOM 1331 C C . LYS A 1 178 ? 1.064 -13.203 -19.438 1 93.62 178 LYS A C 1
ATOM 1333 O O . LYS A 1 178 ? 0.799 -13.984 -18.516 1 93.62 178 LYS A O 1
ATOM 1338 N N . GLY A 1 179 ? 2.025 -12.281 -19.328 1 97.75 179 GLY A N 1
ATOM 1339 C CA . GLY A 1 179 ? 2.787 -12.07 -18.109 1 97.75 179 GLY A CA 1
ATOM 1340 C C . GLY A 1 179 ? 2.182 -11.008 -17.203 1 97.75 179 GLY A C 1
ATOM 1341 O O . GLY A 1 179 ? 2.299 -9.812 -17.469 1 97.75 179 GLY A O 1
ATOM 1342 N N . VAL A 1 180 ? 1.556 -11.422 -16.125 1 98.19 180 VAL A N 1
ATOM 1343 C CA . VAL A 1 180 ? 1.004 -10.484 -15.148 1 98.19 180 VAL A CA 1
ATOM 1344 C C . VAL A 1 180 ? 2.131 -9.891 -14.305 1 98.19 180 VAL A C 1
ATOM 1346 O O . VAL A 1 180 ? 2.885 -10.625 -13.664 1 98.19 180 VAL A O 1
ATOM 1349 N N . VAL A 1 181 ? 2.279 -8.555 -14.32 1 98.69 181 VAL A N 1
ATOM 1350 C CA . VAL A 1 181 ? 3.342 -7.875 -13.586 1 98.69 181 VAL A CA 1
ATOM 1351 C C . VAL A 1 181 ? 2.869 -7.555 -12.172 1 98.69 181 VAL A C 1
ATOM 1353 O O . VAL A 1 181 ? 1.856 -6.871 -11.992 1 98.69 181 VAL A O 1
ATOM 1356 N N . LEU A 1 182 ? 3.609 -8.086 -11.195 1 98.5 182 LEU A N 1
ATOM 1357 C CA . LEU A 1 182 ? 3.246 -7.891 -9.797 1 98.5 182 LEU A CA 1
ATOM 1358 C C . LEU A 1 182 ? 4.273 -7.02 -9.086 1 98.5 182 LEU A C 1
ATOM 1360 O O . LEU A 1 182 ? 5.48 -7.164 -9.312 1 98.5 182 LEU A O 1
ATOM 1364 N N . SER A 1 183 ? 3.777 -6.164 -8.195 1 98.38 183 SER A N 1
ATOM 1365 C CA . SER A 1 183 ? 4.652 -5.379 -7.328 1 98.38 183 SER A CA 1
ATOM 1366 C C . SER A 1 183 ? 5 -6.148 -6.055 1 98.38 183 SER A C 1
ATOM 1368 O O . SER A 1 183 ? 4.379 -7.164 -5.75 1 98.38 183 SER A O 1
ATOM 1370 N N . HIS A 1 184 ? 6.043 -5.637 -5.34 1 98.62 184 HIS A N 1
ATOM 1371 C CA . HIS A 1 184 ? 6.301 -6.16 -4.004 1 98.62 184 HIS A CA 1
ATOM 1372 C C . HIS A 1 184 ? 5.07 -6.039 -3.113 1 98.62 184 HIS A C 1
ATOM 1374 O O . HIS A 1 184 ? 4.758 -6.953 -2.35 1 98.62 184 HIS A O 1
ATOM 1380 N N . ARG A 1 185 ? 4.344 -4.984 -3.242 1 98.25 185 ARG A N 1
ATOM 1381 C CA . ARG A 1 185 ? 3.148 -4.73 -2.443 1 98.25 185 ARG A CA 1
ATOM 1382 C C . ARG A 1 185 ? 2.104 -5.82 -2.664 1 98.25 185 ARG A C 1
ATOM 1384 O O . ARG A 1 185 ? 1.518 -6.328 -1.705 1 98.25 185 ARG A O 1
ATOM 1391 N N . ASN A 1 186 ? 1.885 -6.137 -3.881 1 98.31 186 ASN A N 1
ATOM 1392 C CA . ASN A 1 186 ? 0.906 -7.176 -4.176 1 98.31 186 ASN A CA 1
ATOM 1393 C C . ASN A 1 186 ? 1.207 -8.461 -3.416 1 98.31 186 ASN A C 1
ATOM 1395 O O . ASN A 1 186 ? 0.31 -9.062 -2.818 1 98.31 186 ASN A O 1
ATOM 1399 N N . LEU A 1 187 ? 2.463 -8.82 -3.453 1 98.5 187 LEU A N 1
ATOM 1400 C CA . LEU A 1 187 ? 2.867 -10.102 -2.871 1 98.5 187 LEU A CA 1
ATOM 1401 C C . LEU A 1 187 ? 2.844 -10.039 -1.349 1 98.5 187 LEU A C 1
ATOM 1403 O O . LEU A 1 187 ? 2.379 -10.969 -0.691 1 98.5 187 LEU A O 1
ATOM 1407 N N . ILE A 1 188 ? 3.273 -8.922 -0.796 1 98.44 188 ILE A N 1
ATOM 1408 C CA . ILE A 1 188 ? 3.352 -8.773 0.653 1 98.44 188 ILE A CA 1
ATOM 1409 C C . ILE A 1 188 ? 1.943 -8.688 1.239 1 98.44 188 ILE A C 1
ATOM 1411 O O . ILE A 1 188 ? 1.615 -9.406 2.188 1 98.44 188 ILE A O 1
ATOM 1415 N N . VAL A 1 189 ? 1.071 -7.859 0.674 1 98.19 189 VAL A N 1
ATOM 1416 C CA . VAL A 1 189 ? -0.29 -7.695 1.173 1 98.19 189 VAL A CA 1
ATOM 1417 C C . VAL A 1 189 ? -1.068 -9 0.983 1 98.19 189 VAL A C 1
ATOM 1419 O O . VAL A 1 189 ? -1.854 -9.391 1.849 1 98.19 189 VAL A O 1
ATOM 1422 N N . GLY A 1 190 ? -0.82 -9.633 -0.171 1 98.06 190 GLY A N 1
ATOM 1423 C CA . GLY A 1 190 ? -1.445 -10.93 -0.366 1 98.06 190 GLY A CA 1
ATOM 1424 C C . GLY A 1 190 ? -1.098 -11.93 0.721 1 98.06 190 GLY A C 1
ATOM 1425 O O . GLY A 1 190 ? -1.975 -12.633 1.229 1 98.06 190 GLY A O 1
ATOM 1426 N N . ALA A 1 191 ? 0.143 -11.984 1.069 1 98.31 191 ALA A N 1
ATOM 1427 C CA . ALA A 1 191 ? 0.625 -12.891 2.111 1 98.31 191 ALA A CA 1
ATOM 1428 C C . ALA A 1 191 ? -0.031 -12.578 3.453 1 98.31 191 ALA A C 1
ATOM 1430 O O . ALA A 1 191 ? -0.493 -13.484 4.148 1 98.31 191 ALA A O 1
ATOM 1431 N N . GLU A 1 192 ? -0.102 -11.312 3.75 1 97.88 192 GLU A N 1
ATOM 1432 C CA . GLU A 1 192 ? -0.655 -10.883 5.031 1 97.88 192 GLU A CA 1
ATOM 1433 C C . GLU A 1 192 ? -2.164 -11.102 5.082 1 97.88 192 GLU A C 1
ATOM 1435 O O . GLU A 1 192 ? -2.705 -11.492 6.121 1 97.88 192 GLU A O 1
ATOM 1440 N N . SER A 1 193 ? -2.818 -10.844 4.004 1 98 193 SER A N 1
ATOM 1441 C CA . SER A 1 193 ? -4.262 -11.055 3.92 1 98 193 SER A CA 1
ATOM 1442 C C . SER A 1 193 ? -4.617 -12.523 4.105 1 98 193 SER A C 1
ATOM 1444 O O . SER A 1 193 ? -5.402 -12.875 4.988 1 98 193 SER A O 1
ATOM 1446 N N . VAL A 1 194 ? -3.973 -13.391 3.377 1 98 194 VAL A N 1
ATOM 1447 C CA . VAL A 1 194 ? -4.281 -14.812 3.385 1 98 194 VAL A CA 1
ATOM 1448 C C . VAL A 1 194 ? -3.932 -15.414 4.746 1 98 194 VAL A C 1
ATOM 1450 O O . VAL A 1 194 ? -4.746 -16.109 5.348 1 98 194 VAL A O 1
ATOM 1453 N N . SER A 1 195 ? -2.73 -15.141 5.246 1 98.38 195 SER A N 1
ATOM 1454 C CA . SER A 1 195 ? -2.346 -15.688 6.539 1 98.38 195 SER A CA 1
ATOM 1455 C C . SER A 1 195 ? -3.258 -15.172 7.652 1 98.38 195 SER A C 1
ATOM 1457 O O . SER A 1 195 ? -3.539 -15.891 8.609 1 98.38 195 SER A O 1
ATOM 1459 N N . GLY A 1 196 ? -3.725 -13.953 7.477 1 97.75 196 GLY A N 1
ATOM 1460 C CA . GLY A 1 196 ? -4.594 -13.352 8.477 1 97.75 196 GLY A CA 1
ATOM 1461 C C . GLY A 1 196 ? -5.938 -14.039 8.594 1 97.75 196 GLY A C 1
ATOM 1462 O O . GLY A 1 196 ? -6.305 -14.523 9.664 1 97.75 196 GLY A O 1
ATOM 1463 N N . TYR A 1 197 ? -6.66 -14.133 7.461 1 97.12 197 TYR A N 1
ATOM 1464 C CA . TYR A 1 197 ? -8.023 -14.648 7.578 1 97.12 197 TYR A CA 1
ATOM 1465 C C . TYR A 1 197 ? -8.016 -16.156 7.801 1 97.12 197 TYR A C 1
ATOM 1467 O O . TYR A 1 197 ? -8.984 -16.719 8.328 1 97.12 197 TYR A O 1
ATOM 1475 N N . ILE A 1 198 ? -6.938 -16.844 7.426 1 97.94 198 ILE A N 1
ATOM 1476 C CA . ILE A 1 198 ? -6.836 -18.281 7.676 1 97.94 198 ILE A CA 1
ATOM 1477 C C . ILE A 1 198 ? -6.461 -18.516 9.141 1 97.94 198 ILE A C 1
ATOM 1479 O O . ILE A 1 198 ? -6.727 -19.594 9.688 1 97.94 198 ILE A O 1
ATOM 1483 N N . GLY A 1 199 ? -5.801 -17.531 9.75 1 98.06 199 GLY A N 1
ATOM 1484 C CA . GLY A 1 199 ? -5.324 -17.656 11.117 1 98.06 199 GLY A CA 1
ATOM 1485 C C . GLY A 1 199 ? -4.016 -18.422 11.219 1 98.06 199 GLY A C 1
ATOM 1486 O O . GLY A 1 199 ? -3.83 -19.219 12.141 1 98.06 199 GLY A O 1
ATOM 1487 N N . ASN A 1 200 ? -3.143 -18.219 10.273 1 98.56 200 ASN A N 1
ATOM 1488 C CA . ASN A 1 200 ? -1.842 -18.875 10.312 1 98.56 200 ASN A CA 1
ATOM 1489 C C . ASN A 1 200 ? -0.969 -18.328 11.438 1 98.56 200 ASN A C 1
ATOM 1491 O O . ASN A 1 200 ? -1.029 -17.141 11.75 1 98.56 200 ASN A O 1
ATOM 1495 N N . THR A 1 201 ? -0.209 -19.172 12.016 1 98.25 201 THR A N 1
ATOM 1496 C CA . THR A 1 201 ? 0.741 -18.828 13.07 1 98.25 201 THR A CA 1
ATOM 1497 C C . THR A 1 201 ? 2.111 -19.438 12.773 1 98.25 201 THR A C 1
ATOM 1499 O O . THR A 1 201 ? 2.256 -20.234 11.844 1 98.25 201 THR A O 1
ATOM 1502 N N . PRO A 1 202 ? 3.096 -19.078 13.539 1 98.38 202 PRO A N 1
ATOM 1503 C CA . PRO A 1 202 ? 4.434 -19.641 13.336 1 98.38 202 PRO A CA 1
ATOM 1504 C C . PRO A 1 202 ? 4.473 -21.156 13.555 1 98.38 202 PRO A C 1
ATOM 1506 O O . PRO A 1 202 ? 5.441 -21.812 13.156 1 98.38 202 PRO A O 1
ATOM 1509 N N . ASP A 1 203 ? 3.443 -21.703 14.109 1 98.12 203 ASP A N 1
ATOM 1510 C CA . ASP A 1 203 ? 3.428 -23.125 14.43 1 98.12 203 ASP A CA 1
ATOM 1511 C C . ASP A 1 203 ? 2.906 -23.953 13.258 1 98.12 203 ASP A C 1
ATOM 1513 O O . ASP A 1 203 ? 2.982 -25.188 13.266 1 98.12 203 ASP A O 1
ATOM 1517 N N . ASP A 1 204 ? 2.43 -23.312 12.258 1 98.81 204 ASP A N 1
ATOM 1518 C CA . ASP A 1 204 ? 1.863 -24.016 11.117 1 98.81 204 ASP A CA 1
ATOM 1519 C C . ASP A 1 204 ? 2.961 -24.656 10.266 1 98.81 204 ASP A C 1
ATOM 1521 O O . ASP A 1 204 ? 4.062 -24.109 10.164 1 98.81 204 ASP A O 1
ATOM 1525 N N . VAL A 1 205 ? 2.621 -25.781 9.734 1 98.81 205 VAL A N 1
ATOM 1526 C CA . VAL A 1 205 ? 3.398 -26.469 8.703 1 98.81 205 VAL A CA 1
ATOM 1527 C C . VAL A 1 205 ? 2.576 -26.578 7.422 1 98.81 205 VAL A C 1
ATOM 1529 O O . VAL A 1 205 ? 1.609 -27.344 7.355 1 98.81 205 VAL A O 1
ATOM 1532 N N . ILE A 1 206 ? 2.988 -25.859 6.426 1 98.69 206 ILE A N 1
ATOM 1533 C CA . ILE A 1 206 ? 2.236 -25.734 5.18 1 98.69 206 ILE A CA 1
ATOM 1534 C C . ILE A 1 206 ? 2.943 -26.516 4.078 1 98.69 206 ILE A C 1
ATOM 1536 O O . ILE A 1 206 ? 4.152 -26.375 3.883 1 98.69 206 ILE A O 1
ATOM 1540 N N . VAL A 1 207 ? 2.238 -27.344 3.369 1 97.62 207 VAL A N 1
ATOM 1541 C CA . VAL A 1 207 ? 2.818 -28.062 2.242 1 97.62 207 VAL A CA 1
ATOM 1542 C C . VAL A 1 207 ? 2.621 -27.25 0.957 1 97.62 207 VAL A C 1
ATOM 1544 O O . VAL A 1 207 ? 1.503 -26.844 0.643 1 97.62 207 VAL A O 1
ATOM 1547 N N . ALA A 1 208 ? 3.664 -27 0.3 1 97.5 208 ALA A N 1
ATOM 1548 C CA . ALA A 1 208 ? 3.586 -26.359 -1.012 1 97.5 208 ALA A CA 1
ATOM 1549 C C . ALA A 1 208 ? 3.455 -27.406 -2.121 1 97.5 208 ALA A C 1
ATOM 1551 O O . ALA A 1 208 ? 4.457 -27.859 -2.67 1 97.5 208 ALA A O 1
ATOM 1552 N N . LEU A 1 209 ? 2.209 -27.641 -2.473 1 94.5 209 LEU A N 1
ATOM 1553 C CA . LEU A 1 209 ? 1.9 -28.672 -3.451 1 94.5 209 LEU A CA 1
ATOM 1554 C C . LEU A 1 209 ? 1.727 -28.078 -4.844 1 94.5 209 LEU A C 1
ATOM 1556 O O . LEU A 1 209 ? 2.111 -28.688 -5.84 1 94.5 209 LEU A O 1
ATOM 1560 N N . LEU A 1 210 ? 1.144 -26.938 -4.891 1 94.19 210 LEU A N 1
ATOM 1561 C CA . LEU A 1 210 ? 0.831 -26.297 -6.168 1 94.19 210 LEU A CA 1
ATOM 1562 C C . LEU A 1 210 ? 2.082 -25.703 -6.797 1 94.19 210 LEU A C 1
ATOM 1564 O O . LEU A 1 210 ? 3.014 -25.312 -6.086 1 94.19 210 LEU A O 1
ATOM 1568 N N . PRO A 1 211 ? 2.107 -25.609 -8.156 1 94.06 211 PRO A N 1
ATOM 1569 C CA . PRO A 1 211 ? 3.283 -25.031 -8.812 1 94.06 211 PRO A CA 1
ATOM 1570 C C . PRO A 1 211 ? 3.594 -23.609 -8.328 1 94.06 211 PRO A C 1
ATOM 1572 O O . PRO A 1 211 ? 2.684 -22.797 -8.172 1 94.06 211 PRO A O 1
ATOM 1575 N N . LEU A 1 212 ? 4.887 -23.344 -8.109 1 96.88 212 LEU A N 1
ATOM 1576 C CA . LEU A 1 212 ? 5.309 -22.031 -7.633 1 96.88 212 LEU A CA 1
ATOM 1577 C C . LEU A 1 212 ? 5.18 -20.984 -8.734 1 96.88 212 LEU A C 1
ATOM 1579 O O . LEU A 1 212 ? 5.25 -19.781 -8.469 1 96.88 212 LEU A O 1
ATOM 1583 N N . SER A 1 213 ? 4.949 -21.422 -9.984 1 95.19 213 SER A N 1
ATOM 1584 C CA . SER A 1 213 ? 4.77 -20.516 -11.109 1 95.19 213 SER A CA 1
ATOM 1585 C C . SER A 1 213 ? 3.348 -19.969 -11.148 1 95.19 213 SER A C 1
ATOM 1587 O O . SER A 1 213 ? 3.057 -19.047 -11.914 1 95.19 213 SER A O 1
ATOM 1589 N N . PHE A 1 214 ? 2.525 -20.562 -10.25 1 91.12 214 PHE A N 1
ATOM 1590 C CA . PHE A 1 214 ? 1.163 -20.078 -10.078 1 91.12 214 PHE A CA 1
ATOM 1591 C C . PHE A 1 214 ? 1.067 -19.156 -8.867 1 91.12 214 PHE A C 1
ATOM 1593 O O . PHE A 1 214 ? 1.747 -19.375 -7.859 1 91.12 214 PHE A O 1
ATOM 1600 N N . ASP A 1 215 ? 0.177 -18.234 -9 1 94.38 215 ASP A N 1
ATOM 1601 C CA . ASP A 1 215 ? 0.014 -17.281 -7.906 1 94.38 215 ASP A CA 1
ATOM 1602 C C . ASP A 1 215 ? -0.402 -18 -6.621 1 94.38 215 ASP A C 1
ATOM 1604 O O . ASP A 1 215 ? 0.135 -17.719 -5.547 1 94.38 215 ASP A O 1
ATOM 1608 N N . ALA A 1 216 ? -1.345 -18.938 -6.734 1 93.12 216 ALA A N 1
ATOM 1609 C CA . ALA A 1 216 ? -1.781 -19.672 -5.559 1 93.12 216 ALA A CA 1
ATOM 1610 C C . ALA A 1 216 ? -0.655 -20.547 -5.016 1 93.12 216 ALA A C 1
ATOM 1612 O O . ALA A 1 216 ? -0.537 -20.75 -3.803 1 93.12 216 ALA A O 1
ATOM 1613 N N . GLY A 1 217 ? 0.059 -21.172 -5.926 1 95.69 217 GLY A N 1
ATOM 1614 C CA . GLY A 1 217 ? 1.194 -21.984 -5.516 1 95.69 217 GLY A CA 1
ATOM 1615 C C . GLY A 1 217 ? 2.287 -21.188 -4.832 1 95.69 217 GLY A C 1
ATOM 1616 O O . GLY A 1 217 ? 2.752 -21.547 -3.752 1 95.69 217 GLY A O 1
ATOM 1617 N N . PHE A 1 218 ? 2.648 -20.078 -5.422 1 98 218 PHE A N 1
ATOM 1618 C CA . PHE A 1 218 ? 3.68 -19.219 -4.848 1 98 218 PHE A CA 1
ATOM 1619 C C . PHE A 1 218 ? 3.23 -18.656 -3.502 1 98 218 PHE A C 1
ATOM 1621 O O . PHE A 1 218 ? 4.043 -18.5 -2.588 1 98 218 PHE A O 1
ATOM 1628 N N . SER A 1 219 ? 1.987 -18.375 -3.367 1 97.69 219 SER A N 1
ATOM 1629 C CA . SER A 1 219 ? 1.42 -17.781 -2.162 1 97.69 219 SER A CA 1
ATOM 1630 C C . SER A 1 219 ? 1.585 -18.703 -0.959 1 97.69 219 SER A C 1
ATOM 1632 O O . SER A 1 219 ? 1.526 -18.25 0.187 1 97.69 219 SER A O 1
ATOM 1634 N N . GLN A 1 220 ? 1.788 -20.016 -1.193 1 97.81 220 GLN A N 1
ATOM 1635 C CA . GLN A 1 220 ? 2.023 -20.922 -0.083 1 97.81 220 GLN A CA 1
ATOM 1636 C C . GLN A 1 220 ? 3.322 -20.594 0.644 1 97.81 220 GLN A C 1
ATOM 1638 O O . GLN A 1 220 ? 3.41 -20.734 1.865 1 97.81 220 GLN A O 1
ATOM 1643 N N . LEU A 1 221 ? 4.312 -20.125 -0.12 1 98.69 221 LEU A N 1
ATOM 1644 C CA . LEU A 1 221 ? 5.559 -19.656 0.474 1 98.69 221 LEU A CA 1
ATOM 1645 C C . LEU A 1 221 ? 5.344 -18.359 1.241 1 98.69 221 LEU A C 1
ATOM 1647 O O . LEU A 1 221 ? 5.727 -18.25 2.41 1 98.69 221 LEU A O 1
ATOM 1651 N N . THR A 1 222 ? 4.719 -17.391 0.589 1 98.69 222 THR A N 1
ATOM 1652 C CA . THR A 1 222 ? 4.613 -16.062 1.185 1 98.69 222 THR A CA 1
ATOM 1653 C C . THR A 1 222 ? 3.695 -16.078 2.404 1 98.69 222 THR A C 1
ATOM 1655 O O . THR A 1 222 ? 3.941 -15.383 3.387 1 98.69 222 THR A O 1
ATOM 1658 N N . THR A 1 223 ? 2.627 -16.891 2.352 1 98.5 223 THR A N 1
ATOM 1659 C CA . THR A 1 223 ? 1.743 -17.062 3.5 1 98.5 223 THR A CA 1
ATOM 1660 C C . THR A 1 223 ? 2.518 -17.578 4.707 1 98.5 223 THR A C 1
ATOM 1662 O O . THR A 1 223 ? 2.408 -17.031 5.805 1 98.5 223 THR A O 1
ATOM 1665 N N . ALA A 1 224 ? 3.342 -18.578 4.504 1 98.75 224 ALA A N 1
ATOM 1666 C CA . ALA A 1 224 ? 4.125 -19.156 5.586 1 98.75 224 ALA A CA 1
ATOM 1667 C C . ALA A 1 224 ? 5.145 -18.156 6.133 1 98.75 224 ALA A C 1
ATOM 1669 O O . ALA A 1 224 ? 5.195 -17.922 7.34 1 98.75 224 ALA A O 1
ATOM 1670 N N . PHE A 1 225 ? 5.887 -17.562 5.25 1 98.81 225 PHE A N 1
ATOM 1671 C CA . PHE A 1 225 ? 6.977 -16.688 5.664 1 98.81 225 PHE A CA 1
ATOM 1672 C C . PHE A 1 225 ? 6.441 -15.438 6.34 1 98.81 225 PHE A C 1
ATOM 1674 O O . PHE A 1 225 ? 7.105 -14.859 7.199 1 98.81 225 PHE A O 1
ATOM 1681 N N . SER A 1 226 ? 5.223 -15.023 6.016 1 98.31 226 SER A N 1
ATOM 1682 C CA . SER A 1 226 ? 4.656 -13.805 6.59 1 98.31 226 SER A CA 1
ATOM 1683 C C . SER A 1 226 ? 4.441 -13.953 8.094 1 98.31 226 SER A C 1
ATOM 1685 O O . SER A 1 226 ? 4.434 -12.961 8.828 1 98.31 226 SER A O 1
ATOM 1687 N N . VAL A 1 227 ? 4.277 -15.195 8.57 1 98.38 227 VAL A N 1
ATOM 1688 C CA . VAL A 1 227 ? 4.004 -15.414 9.992 1 98.38 227 VAL A CA 1
ATOM 1689 C C . VAL A 1 227 ? 5.133 -16.234 10.617 1 98.38 227 VAL A C 1
ATOM 1691 O O . VAL A 1 227 ? 5.055 -16.625 11.781 1 98.38 227 VAL A O 1
ATOM 1694 N N . GLY A 1 228 ? 6.137 -16.562 9.812 1 98.62 228 GLY A N 1
ATOM 1695 C CA . GLY A 1 228 ? 7.262 -17.344 10.32 1 98.62 228 GLY A CA 1
ATOM 1696 C C . GLY A 1 228 ? 6.969 -18.828 10.422 1 98.62 228 GLY A C 1
ATOM 1697 O O . GLY A 1 228 ? 7.539 -19.516 11.266 1 98.62 228 GLY A O 1
ATOM 1698 N N . ALA A 1 229 ? 6.082 -19.312 9.562 1 98.81 229 ALA A N 1
ATOM 1699 C CA . ALA A 1 229 ? 5.688 -20.719 9.562 1 98.81 229 ALA A CA 1
ATOM 1700 C C . ALA A 1 229 ? 6.648 -21.547 8.719 1 98.81 229 ALA A C 1
ATOM 1702 O O . ALA A 1 229 ? 7.582 -21.016 8.117 1 98.81 229 ALA A O 1
ATOM 1703 N N . HIS A 1 230 ? 6.414 -22.875 8.789 1 98.81 230 HIS A N 1
ATOM 1704 C CA . HIS A 1 230 ? 7.25 -23.859 8.125 1 98.81 230 HIS A CA 1
ATOM 1705 C C . HIS A 1 230 ? 6.617 -24.344 6.816 1 98.81 230 HIS A C 1
ATOM 1707 O O . HIS A 1 230 ? 5.438 -24.688 6.789 1 98.81 230 HIS A O 1
ATOM 1713 N N . VAL A 1 231 ? 7.391 -24.328 5.742 1 98.81 231 VAL A N 1
ATOM 1714 C CA . VAL A 1 231 ? 6.887 -24.812 4.461 1 98.81 231 VAL A CA 1
ATOM 1715 C C . VAL A 1 231 ? 7.602 -26.094 4.07 1 98.81 231 VAL A C 1
ATOM 1717 O O . VAL A 1 231 ? 8.828 -26.172 4.133 1 98.81 231 VAL A O 1
ATOM 1720 N N . VAL A 1 232 ? 6.848 -27.062 3.656 1 98.69 232 VAL A N 1
ATOM 1721 C CA . VAL A 1 232 ? 7.383 -28.297 3.096 1 98.69 232 VAL A CA 1
ATOM 1722 C C . VAL A 1 232 ? 7.16 -28.328 1.584 1 98.69 232 VAL A C 1
ATOM 1724 O O . VAL A 1 232 ? 6.02 -28.344 1.119 1 98.69 232 VAL A O 1
ATOM 1727 N N . LEU A 1 233 ? 8.25 -28.297 0.858 1 98.38 233 LEU A N 1
ATOM 1728 C CA . LEU A 1 233 ? 8.164 -28.344 -0.598 1 98.38 233 LEU A CA 1
ATOM 1729 C C . LEU A 1 233 ? 7.957 -29.781 -1.087 1 98.38 233 LEU A C 1
ATOM 1731 O O . LEU A 1 233 ? 8.727 -30.672 -0.744 1 98.38 233 LEU A O 1
ATOM 1735 N N . VAL A 1 234 ? 6.918 -29.906 -1.947 1 96.81 234 VAL A N 1
ATOM 1736 C CA . VAL A 1 234 ? 6.625 -31.25 -2.455 1 96.81 234 VAL A CA 1
ATOM 1737 C C . VAL A 1 234 ? 6.488 -31.203 -3.977 1 96.81 234 VAL A C 1
ATOM 1739 O O . VAL A 1 234 ? 5.656 -30.469 -4.512 1 96.81 234 VAL A O 1
ATOM 1742 N N . ASN A 1 235 ? 7.352 -31.844 -4.668 1 94.81 235 ASN A N 1
ATOM 1743 C CA . ASN A 1 235 ? 7.125 -32.156 -6.078 1 94.81 235 ASN A CA 1
ATOM 1744 C C . ASN A 1 235 ? 6.156 -33.312 -6.258 1 94.81 235 ASN A C 1
ATOM 1746 O O . ASN A 1 235 ? 6.52 -34.469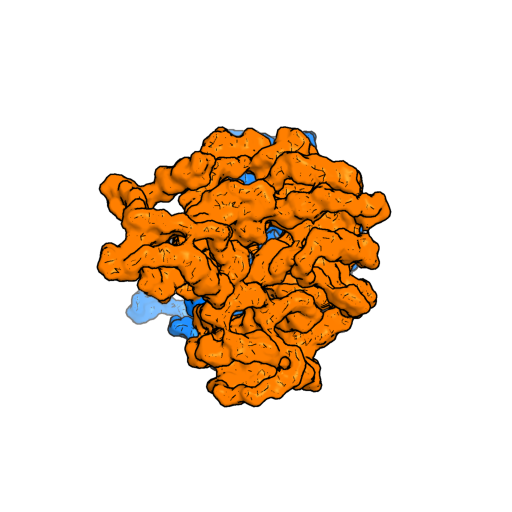 -6.031 1 94.81 235 ASN A O 1
ATOM 1750 N N . TYR A 1 236 ? 5.004 -33 -6.695 1 87.5 236 TYR A N 1
ATOM 1751 C CA . TYR A 1 236 ? 3.896 -33.938 -6.707 1 87.5 236 TYR A CA 1
ATOM 1752 C C . TYR A 1 236 ? 4.234 -35.156 -7.551 1 87.5 236 TYR A C 1
ATOM 1754 O O . TYR A 1 236 ? 4.711 -35.031 -8.68 1 87.5 236 TYR A O 1
ATOM 1762 N N . LEU A 1 237 ? 3.955 -36.312 -6.992 1 83.81 237 LEU A N 1
ATOM 1763 C CA . LEU A 1 237 ? 4.078 -37.562 -7.707 1 83.81 237 LEU A CA 1
ATOM 1764 C C . LEU A 1 237 ? 2.75 -38.312 -7.723 1 83.81 237 LEU A C 1
ATOM 1766 O O . LEU A 1 237 ? 2.174 -38.562 -8.789 1 83.81 237 LEU A O 1
ATOM 1770 N N . THR A 1 238 ? 2.197 -38.656 -6.539 1 88.88 238 THR A N 1
ATOM 1771 C CA . THR A 1 238 ? 0.914 -39.312 -6.367 1 88.88 238 THR A CA 1
ATOM 1772 C C . THR A 1 238 ? 0.186 -38.781 -5.133 1 88.88 238 THR A C 1
ATOM 1774 O O . THR A 1 238 ? 0.806 -38.188 -4.25 1 88.88 238 THR A O 1
ATOM 1777 N N . PRO A 1 239 ? -1.081 -39 -5.094 1 90.69 239 PRO A N 1
ATOM 1778 C CA . PRO A 1 239 ? -1.823 -38.625 -3.896 1 90.69 239 PRO A CA 1
ATOM 1779 C C . PRO A 1 239 ? -1.284 -39.25 -2.625 1 90.69 239 PRO A C 1
ATOM 1781 O O . PRO A 1 239 ? -1.248 -38.625 -1.568 1 90.69 239 PRO A O 1
ATOM 1784 N N . ALA A 1 240 ? -0.864 -40.469 -2.742 1 93.75 240 ALA A N 1
ATOM 1785 C CA . ALA A 1 240 ? -0.325 -41.188 -1.587 1 93.75 240 ALA A CA 1
ATOM 1786 C C . ALA A 1 240 ? 0.937 -40.5 -1.063 1 93.75 240 ALA A C 1
ATOM 1788 O O . ALA A 1 240 ? 1.191 -40.5 0.143 1 93.75 240 ALA A O 1
ATOM 1789 N N . ASP A 1 241 ? 1.66 -40.031 -1.955 1 94.31 241 ASP A N 1
ATOM 1790 C CA . ASP A 1 241 ? 2.869 -39.312 -1.563 1 94.31 241 ASP A CA 1
ATOM 1791 C C . ASP A 1 241 ? 2.527 -38.062 -0.745 1 94.31 241 ASP A C 1
ATOM 1793 O O . ASP A 1 241 ? 3.238 -37.719 0.201 1 94.31 241 ASP A O 1
ATOM 1797 N N . VAL A 1 242 ? 1.488 -37.438 -1.083 1 95.88 242 VAL A N 1
ATOM 1798 C CA . VAL A 1 242 ? 1.046 -36.25 -0.351 1 95.88 242 VAL A CA 1
ATOM 1799 C C . VAL A 1 242 ? 0.681 -36.625 1.081 1 95.88 242 VAL A C 1
ATOM 1801 O O . VAL A 1 242 ? 1.094 -35.969 2.033 1 95.88 242 VAL A O 1
ATOM 1804 N N . LEU A 1 243 ? -0.065 -37.688 1.223 1 96.81 243 LEU A N 1
ATOM 1805 C CA . LEU A 1 243 ? -0.445 -38.188 2.541 1 96.81 243 LEU A CA 1
ATOM 1806 C C . LEU A 1 243 ? 0.79 -38.5 3.375 1 96.81 243 LEU A C 1
ATOM 1808 O O . LEU A 1 243 ? 0.856 -38.156 4.555 1 96.81 243 LEU A O 1
ATOM 1812 N N . ASN A 1 244 ? 1.73 -39.125 2.742 1 96.62 244 ASN A N 1
ATOM 1813 C CA . ASN A 1 244 ? 2.959 -39.5 3.436 1 96.62 244 ASN A CA 1
ATOM 1814 C C . ASN A 1 244 ? 3.725 -38.281 3.92 1 96.62 244 ASN A C 1
ATOM 1816 O O . ASN A 1 244 ? 4.27 -38.281 5.023 1 96.62 244 ASN A O 1
ATOM 1820 N N . GLN A 1 245 ? 3.791 -37.312 3.133 1 96.56 245 GLN A N 1
ATOM 1821 C CA . GLN A 1 245 ? 4.469 -36.062 3.512 1 96.56 245 GLN A CA 1
ATOM 1822 C C . GLN A 1 245 ? 3.744 -35.375 4.66 1 96.56 245 GLN A C 1
ATOM 1824 O O . GLN A 1 245 ? 4.383 -34.812 5.559 1 96.56 245 GLN A O 1
ATOM 1829 N N . CYS A 1 246 ? 2.426 -35.375 4.629 1 97.56 246 CYS A N 1
ATOM 1830 C CA . CYS A 1 246 ? 1.643 -34.812 5.711 1 97.56 246 CYS A CA 1
ATOM 1831 C C . CYS A 1 246 ? 1.938 -35.5 7.035 1 97.56 246 CYS A C 1
ATOM 1833 O O . CYS A 1 246 ? 2.111 -34.844 8.062 1 97.56 246 CYS A O 1
ATOM 1835 N N . ALA A 1 247 ? 2.031 -36.812 6.961 1 97.69 247 ALA A N 1
ATOM 1836 C CA . ALA A 1 247 ? 2.311 -37.594 8.156 1 97.69 247 ALA A CA 1
ATOM 1837 C C . ALA A 1 247 ? 3.729 -37.344 8.656 1 97.69 247 ALA A C 1
ATOM 1839 O O . ALA A 1 247 ? 3.938 -37.094 9.852 1 97.69 247 ALA A O 1
ATOM 1840 N N . LYS A 1 248 ? 4.625 -37.375 7.812 1 97.38 248 LYS A N 1
ATOM 1841 C CA . LYS A 1 248 ? 6.043 -37.281 8.141 1 97.38 248 LYS A CA 1
ATOM 1842 C C . LYS A 1 248 ? 6.367 -35.938 8.773 1 97.38 248 LYS A C 1
ATOM 1844 O O . LYS A 1 248 ? 7.152 -35.844 9.719 1 97.38 248 LYS A O 1
ATOM 1849 N N . HIS A 1 249 ? 5.754 -34.875 8.297 1 97.56 249 HIS A N 1
ATOM 1850 C CA . HIS A 1 249 ? 6.195 -33.531 8.688 1 97.56 249 HIS A CA 1
ATOM 1851 C C . HIS A 1 249 ? 5.18 -32.844 9.602 1 97.56 249 HIS A C 1
ATOM 1853 O O . HIS A 1 249 ? 5.379 -31.703 10.023 1 97.56 249 HIS A O 1
ATOM 1859 N N . GLY A 1 250 ? 4.133 -33.5 9.859 1 97.88 250 GLY A N 1
ATOM 1860 C CA . GLY A 1 250 ? 3.119 -32.938 10.727 1 97.88 250 GLY A CA 1
ATOM 1861 C C . GLY A 1 250 ? 2.436 -31.719 10.117 1 97.88 250 GLY A C 1
ATOM 1862 O O . GLY A 1 250 ? 2.332 -30.672 10.758 1 97.88 250 GLY A O 1
ATOM 1863 N N . VAL A 1 251 ? 1.955 -31.891 8.922 1 98.5 251 VAL A N 1
ATOM 1864 C CA . VAL A 1 251 ? 1.38 -30.797 8.148 1 98.5 251 VAL A CA 1
ATOM 1865 C C . VAL A 1 251 ? 0.084 -30.328 8.805 1 98.5 251 VAL A C 1
ATOM 1867 O O . VAL A 1 251 ? -0.721 -31.141 9.258 1 98.5 251 VAL A O 1
ATOM 1870 N N . THR A 1 252 ? -0.121 -28.969 8.875 1 98.75 252 THR A N 1
ATOM 1871 C CA . THR A 1 252 ? -1.313 -28.406 9.492 1 98.75 252 THR A CA 1
ATOM 1872 C C . THR A 1 252 ? -2.188 -27.703 8.445 1 98.75 252 THR A C 1
ATOM 1874 O O . THR A 1 252 ? -3.348 -27.391 8.711 1 98.75 252 THR A O 1
ATOM 1877 N N . GLY A 1 253 ? -1.673 -27.453 7.258 1 98.31 253 GLY A N 1
ATOM 1878 C CA . GLY A 1 253 ? -2.434 -26.719 6.254 1 98.31 253 GLY A CA 1
ATOM 1879 C C . GLY A 1 253 ? -2.213 -27.25 4.844 1 98.31 253 GLY A C 1
ATOM 1880 O O . GLY A 1 253 ? -1.076 -27.516 4.449 1 98.31 253 GLY A O 1
ATOM 1881 N N . LEU A 1 254 ? -3.314 -27.312 4.023 1 97.5 254 LEU A N 1
ATOM 1882 C CA . LEU A 1 254 ? -3.291 -27.75 2.633 1 97.5 254 LEU A CA 1
ATOM 1883 C C . LEU A 1 254 ? -4.059 -26.766 1.746 1 97.5 254 LEU A C 1
ATOM 1885 O O . LEU A 1 254 ? -5.141 -26.297 2.117 1 97.5 254 LEU A O 1
ATOM 1889 N N . THR A 1 255 ? -3.463 -26.391 0.704 1 96.88 255 THR A N 1
ATOM 1890 C CA . THR A 1 255 ? -4.137 -25.656 -0.366 1 96.88 255 THR A CA 1
ATOM 1891 C C . THR A 1 255 ? -4.008 -26.406 -1.691 1 96.88 255 THR A C 1
ATOM 1893 O O . THR A 1 255 ? -2.898 -26.672 -2.154 1 96.88 255 THR A O 1
ATOM 1896 N N . CYS A 1 256 ? -5.125 -26.703 -2.273 1 94.5 256 CYS A N 1
ATOM 1897 C CA . CYS A 1 256 ? -5.129 -27.484 -3.51 1 94.5 256 CYS A CA 1
ATOM 1898 C C . CYS A 1 256 ? -6.219 -26.984 -4.453 1 94.5 256 CYS A C 1
ATOM 1900 O O . CYS A 1 256 ? -6.812 -25.938 -4.234 1 94.5 256 CYS A O 1
ATOM 1902 N N . VAL A 1 257 ? -6.281 -27.688 -5.578 1 88.5 257 VAL A N 1
ATOM 1903 C CA . VAL A 1 257 ? -7.316 -27.469 -6.586 1 88.5 257 VAL A CA 1
ATOM 1904 C C . VAL A 1 257 ? -8.258 -28.672 -6.617 1 88.5 257 VAL A C 1
ATOM 1906 O O . VAL A 1 257 ? -7.906 -29.766 -6.16 1 88.5 257 VAL A O 1
ATOM 1909 N N . PRO A 1 258 ? -9.461 -28.531 -7.145 1 84.69 258 PRO A N 1
ATOM 1910 C CA . PRO A 1 258 ? -10.492 -29.562 -7.051 1 84.69 258 PRO A CA 1
ATOM 1911 C C . PRO A 1 258 ? -10.023 -30.922 -7.574 1 84.69 258 PRO A C 1
ATOM 1913 O O . PRO A 1 258 ? -10.203 -31.953 -6.91 1 84.69 258 PRO A O 1
ATOM 1916 N N . PRO A 1 259 ? -9.344 -31.016 -8.672 1 80.25 259 PRO A N 1
ATOM 1917 C CA . PRO A 1 259 ? -8.891 -32.312 -9.133 1 80.25 259 PRO A CA 1
ATOM 1918 C C . PRO A 1 259 ? -7.977 -33.031 -8.133 1 80.25 259 PRO A C 1
ATOM 1920 O O . PRO A 1 259 ? -8.047 -34.25 -7.969 1 80.25 259 PRO A O 1
ATOM 1923 N N . LEU A 1 260 ? -7.172 -32.25 -7.527 1 87.88 260 LEU A N 1
ATOM 1924 C CA . LEU A 1 260 ? -6.289 -32.844 -6.52 1 87.88 260 LEU A CA 1
ATOM 1925 C C . LEU A 1 260 ? -7.07 -33.219 -5.266 1 87.88 260 LEU A C 1
ATOM 1927 O O . LEU A 1 260 ? -6.812 -34.281 -4.668 1 87.88 260 LEU A O 1
ATOM 1931 N N . TRP A 1 261 ? -8.008 -32.438 -4.863 1 91.12 261 TRP A N 1
ATOM 1932 C CA . TRP A 1 261 ? -8.844 -32.719 -3.699 1 91.12 261 TRP A CA 1
ATOM 1933 C C . TRP A 1 261 ? -9.609 -34.031 -3.9 1 91.12 261 TRP A C 1
ATOM 1935 O O . TRP A 1 261 ? -9.758 -34.812 -2.965 1 91.12 261 TRP A O 1
ATOM 1945 N N . ILE A 1 262 ? -10.133 -34.188 -5.074 1 85.88 262 ILE A N 1
ATOM 1946 C CA . ILE A 1 262 ? -10.883 -35.406 -5.383 1 85.88 262 ILE A CA 1
ATOM 1947 C C . ILE A 1 262 ? -10.008 -36.656 -5.137 1 85.88 262 ILE A C 1
ATOM 1949 O O . ILE A 1 262 ? -10.453 -37.625 -4.527 1 85.88 262 ILE A O 1
ATOM 1953 N N . GLN A 1 263 ? -8.75 -36.562 -5.527 1 88.06 263 GLN A N 1
ATOM 1954 C CA . GLN A 1 263 ? -7.812 -37.656 -5.332 1 88.06 263 GLN A CA 1
ATOM 1955 C C . GLN A 1 263 ? -7.48 -37.844 -3.854 1 88.06 263 GLN A C 1
ATOM 1957 O O . GLN A 1 263 ? -7.438 -38.969 -3.357 1 88.06 263 GLN A O 1
ATOM 1962 N N . LEU A 1 264 ? -7.293 -36.812 -3.156 1 93.88 264 LEU A N 1
ATOM 1963 C CA . LEU A 1 264 ? -6.902 -36.875 -1.754 1 93.88 264 LEU A CA 1
ATOM 1964 C C . LEU A 1 264 ? -8.055 -37.344 -0.886 1 93.88 264 LEU A C 1
ATOM 1966 O O . LEU A 1 264 ? -7.84 -38.062 0.107 1 93.88 264 LEU A O 1
ATOM 1970 N N . ALA A 1 265 ? -9.25 -36.938 -1.297 1 92 265 ALA A N 1
ATOM 1971 C CA . ALA A 1 265 ? -10.438 -37.312 -0.534 1 92 265 ALA A CA 1
ATOM 1972 C C . ALA A 1 265 ? -10.68 -38.812 -0.573 1 92 265 ALA A C 1
ATOM 1974 O O . ALA A 1 265 ? -11.289 -39.375 0.337 1 92 265 ALA A O 1
ATOM 1975 N N . ASP A 1 266 ? -10.188 -39.469 -1.571 1 89.88 266 ASP A N 1
ATOM 1976 C CA . ASP A 1 266 ? -10.445 -40.875 -1.768 1 89.88 266 ASP A CA 1
ATOM 1977 C C . ASP A 1 266 ? -9.438 -41.719 -1.004 1 89.88 266 ASP A C 1
ATOM 1979 O O . ASP A 1 266 ? -9.594 -42.938 -0.901 1 89.88 266 ASP A O 1
ATOM 1983 N N . LEU A 1 267 ? -8.477 -41.125 -0.45 1 94.25 267 LEU A N 1
ATOM 1984 C CA . LEU A 1 267 ? -7.473 -41.844 0.324 1 94.25 267 LEU A CA 1
ATOM 1985 C C . LEU A 1 267 ? -7.988 -42.156 1.725 1 94.25 267 LEU A C 1
ATOM 1987 O O . LEU A 1 267 ? -8.945 -41.562 2.189 1 94.25 267 LEU A O 1
ATOM 1991 N N . THR A 1 268 ? -7.297 -43.188 2.352 1 95.69 268 THR A N 1
ATOM 1992 C CA . THR A 1 268 ? -7.508 -43.469 3.77 1 95.69 268 THR A CA 1
ATOM 1993 C C . THR A 1 268 ? -6.484 -42.688 4.617 1 95.69 268 THR A C 1
ATOM 1995 O O . THR A 1 268 ? -5.297 -43.031 4.602 1 95.69 268 THR A O 1
ATOM 1998 N N . TRP A 1 269 ? -6.969 -41.781 5.367 1 97.12 269 TRP A N 1
ATOM 1999 C CA . TRP A 1 269 ? -6.09 -40.938 6.18 1 97.12 269 TRP A CA 1
ATOM 2000 C C . TRP A 1 269 ? -5.965 -41.469 7.594 1 97.12 269 TRP A C 1
ATOM 2002 O O . TRP A 1 269 ? -6.969 -41.719 8.266 1 97.12 269 TRP A O 1
ATOM 2012 N N . PRO A 1 270 ? -4.734 -41.719 8.016 1 97.31 270 PRO A N 1
ATOM 2013 C CA . PRO A 1 270 ? -4.582 -42.031 9.438 1 97.31 270 PRO A CA 1
ATOM 2014 C C . PRO A 1 270 ? -5.125 -40.938 10.352 1 97.31 270 PRO A C 1
ATOM 2016 O O . PRO A 1 270 ? -4.965 -39.75 10.062 1 97.31 270 PRO A O 1
ATOM 2019 N N . ALA A 1 271 ? -5.668 -41.344 11.445 1 96.81 271 ALA A N 1
ATOM 2020 C CA . ALA A 1 271 ? -6.336 -40.438 12.359 1 96.81 271 ALA A CA 1
ATOM 2021 C C . ALA A 1 271 ? -5.367 -39.375 12.867 1 96.81 271 ALA A C 1
ATOM 2023 O O . ALA A 1 271 ? -5.734 -38.188 13 1 96.81 271 ALA A O 1
ATOM 2024 N N . GLU A 1 272 ? -4.242 -39.812 13.125 1 97.19 272 GLU A N 1
ATOM 2025 C CA . GLU A 1 272 ? -3.244 -38.906 13.664 1 97.19 272 GLU A CA 1
ATOM 2026 C C . GLU A 1 272 ? -2.879 -37.844 12.641 1 97.19 272 GLU A C 1
ATOM 2028 O O . GLU A 1 272 ? -2.779 -36.656 12.984 1 97.19 272 GLU A O 1
ATOM 2033 N N . THR A 1 273 ? -2.645 -38.219 11.438 1 97.94 273 THR A N 1
ATOM 2034 C CA . THR A 1 273 ? -2.297 -37.312 10.359 1 97.94 273 THR A CA 1
ATOM 2035 C C . THR A 1 273 ? -3.461 -36.375 10.055 1 97.94 273 THR A C 1
ATOM 2037 O O . THR A 1 273 ? -3.277 -35.156 9.953 1 97.94 273 THR A O 1
ATOM 2040 N N . ALA A 1 274 ? -4.609 -36.906 9.945 1 98 274 ALA A N 1
ATOM 2041 C CA . ALA A 1 274 ? -5.816 -36.125 9.641 1 98 274 ALA A CA 1
ATOM 2042 C C . ALA A 1 274 ? -6.121 -35.125 10.758 1 98 274 ALA A C 1
ATOM 2044 O O . ALA A 1 274 ? -6.566 -34 10.492 1 98 274 ALA A O 1
ATOM 2045 N N . GLY A 1 275 ? -5.922 -35.594 12.016 1 97.62 275 GLY A N 1
ATOM 2046 C CA . GLY A 1 275 ? -6.234 -34.781 13.172 1 97.62 275 GLY A CA 1
ATOM 2047 C C . GLY A 1 275 ? -5.336 -33.562 13.305 1 97.62 275 GLY A C 1
ATOM 2048 O O . GLY A 1 275 ? -5.68 -32.594 13.984 1 97.62 275 GLY A O 1
ATOM 2049 N N . ARG A 1 276 ? -4.211 -33.531 12.602 1 97.75 276 ARG A N 1
ATOM 2050 C CA . ARG A 1 276 ? -3.244 -32.469 12.688 1 97.75 276 ARG A CA 1
ATOM 2051 C C . ARG A 1 276 ? -3.605 -31.328 11.719 1 97.75 276 ARG A C 1
ATOM 2053 O O . ARG A 1 276 ? -3.162 -30.188 11.891 1 97.75 276 ARG A O 1
ATOM 2060 N N . ILE A 1 277 ? -4.359 -31.672 10.734 1 98.5 277 ILE A N 1
ATOM 2061 C CA . ILE A 1 277 ? -4.742 -30.672 9.75 1 98.5 277 ILE A CA 1
ATOM 2062 C C . ILE A 1 277 ? -5.711 -29.672 10.375 1 98.5 277 ILE A C 1
ATOM 2064 O O . ILE A 1 277 ? -6.777 -30.047 10.859 1 98.5 277 ILE A O 1
ATOM 2068 N N . ARG A 1 278 ? -5.309 -28.391 10.297 1 98.19 278 ARG A N 1
ATOM 2069 C CA . ARG A 1 278 ? -6.105 -27.328 10.914 1 98.19 278 ARG A CA 1
ATOM 2070 C C . ARG A 1 278 ? -7.039 -26.688 9.898 1 98.19 278 ARG A C 1
ATOM 2072 O O . ARG A 1 278 ? -8.102 -26.172 10.266 1 98.19 278 ARG A O 1
ATOM 2079 N N . TYR A 1 279 ? -6.547 -26.625 8.648 1 98.56 279 TYR A N 1
ATOM 2080 C CA . TYR A 1 279 ? -7.359 -26.047 7.586 1 98.56 279 TYR A CA 1
ATOM 2081 C C . TYR A 1 279 ? -7.016 -26.656 6.234 1 98.56 279 TYR A C 1
ATOM 2083 O O . TYR A 1 279 ? -5.93 -27.203 6.051 1 98.56 279 TYR A O 1
ATOM 2091 N N . PHE A 1 280 ? -7.938 -26.672 5.316 1 98 280 PHE A N 1
ATOM 2092 C CA . PHE A 1 280 ? -7.691 -26.938 3.902 1 98 280 PHE A CA 1
ATOM 2093 C C . PHE A 1 280 ? -8.398 -25.891 3.031 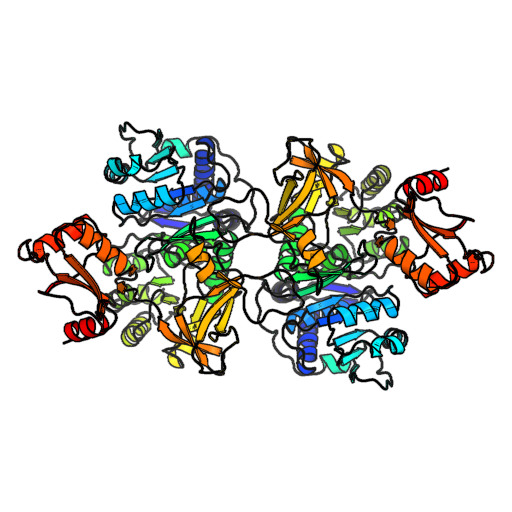1 98 280 PHE A C 1
ATOM 2095 O O . PHE A 1 280 ? -9.5 -25.453 3.359 1 98 280 PHE A O 1
ATOM 2102 N N . ALA A 1 281 ? -7.707 -25.453 2.021 1 97.38 281 ALA A N 1
ATOM 2103 C CA . ALA A 1 281 ? -8.195 -24.391 1.165 1 97.38 281 ALA A CA 1
ATOM 2104 C C . ALA A 1 281 ? -8.297 -24.844 -0.288 1 97.38 281 ALA A C 1
ATOM 2106 O O . ALA A 1 281 ? -7.434 -25.562 -0.778 1 97.38 281 ALA A O 1
ATOM 2107 N N . ASN A 1 282 ? -9.367 -24.422 -0.889 1 93.5 282 ASN A N 1
ATOM 2108 C CA . ASN A 1 282 ? -9.602 -24.719 -2.297 1 93.5 282 ASN A CA 1
ATOM 2109 C C . ASN A 1 282 ? -9.531 -23.469 -3.16 1 93.5 282 ASN A C 1
ATOM 2111 O O . ASN A 1 282 ? -10.047 -22.422 -2.781 1 93.5 282 ASN A O 1
ATOM 2115 N N . THR A 1 283 ? -8.844 -23.625 -4.223 1 90.69 283 THR A N 1
ATOM 2116 C CA . THR A 1 283 ? -8.773 -22.547 -5.207 1 90.69 283 THR A CA 1
ATOM 2117 C C . THR A 1 283 ? -8.82 -23.109 -6.625 1 90.69 283 THR A C 1
ATOM 2119 O O . THR A 1 283 ? -8.844 -24.328 -6.816 1 90.69 283 THR A O 1
ATOM 2122 N N . GLY A 1 284 ? -8.984 -22.219 -7.57 1 82.69 284 GLY A N 1
ATOM 2123 C CA . GLY A 1 284 ? -8.828 -22.594 -8.961 1 82.69 284 GLY A CA 1
ATOM 2124 C C . GLY A 1 284 ? -10.062 -23.266 -9.539 1 82.69 284 GLY A C 1
ATOM 2125 O O . GLY A 1 284 ? -10.062 -23.703 -10.688 1 82.69 284 GLY A O 1
ATOM 2126 N N . GLY A 1 285 ? -11.07 -23.453 -8.727 1 80.38 285 GLY A N 1
ATOM 2127 C CA . GLY A 1 285 ? -12.297 -24.078 -9.203 1 80.38 285 GLY A CA 1
ATOM 2128 C C . GLY A 1 285 ? -13.273 -24.391 -8.094 1 80.38 285 GLY A C 1
ATOM 2129 O O . GLY A 1 285 ? -12.93 -24.312 -6.914 1 80.38 285 GLY A O 1
ATOM 2130 N N . ARG A 1 286 ? -14.461 -24.797 -8.539 1 79.56 286 ARG A N 1
ATOM 2131 C CA . ARG A 1 286 ? -15.508 -25.125 -7.578 1 79.56 286 ARG A CA 1
ATOM 2132 C C . ARG A 1 286 ? -15.242 -26.469 -6.902 1 79.56 286 ARG A C 1
ATOM 2134 O O . ARG A 1 286 ? -14.945 -27.453 -7.57 1 79.56 286 ARG A O 1
ATOM 2141 N N . MET A 1 287 ? -15.328 -26.469 -5.641 1 84.06 287 MET A N 1
ATOM 2142 C CA . MET A 1 287 ? -15.219 -27.688 -4.848 1 84.06 287 MET A CA 1
ATOM 2143 C C . MET A 1 287 ? -16.516 -28.484 -4.895 1 84.06 287 MET A C 1
ATOM 2145 O O . MET A 1 287 ? -17.562 -28 -4.461 1 84.06 287 MET A O 1
ATOM 2149 N N . PRO A 1 288 ? -16.422 -29.734 -5.43 1 79.88 288 PRO A N 1
ATOM 2150 C CA . PRO A 1 288 ? -17.641 -30.547 -5.359 1 79.88 288 PRO A CA 1
ATOM 2151 C C . PRO A 1 288 ? -18.078 -30.812 -3.926 1 79.88 288 PRO A C 1
ATOM 2153 O O . PRO A 1 288 ? -17.25 -31.062 -3.053 1 79.88 288 PRO A O 1
ATOM 2156 N N . ARG A 1 289 ? -19.406 -30.828 -3.732 1 84.19 289 ARG A N 1
ATOM 2157 C CA . ARG A 1 289 ? -19.953 -31.016 -2.396 1 84.19 289 ARG A CA 1
ATOM 2158 C C . ARG A 1 289 ? -19.562 -32.375 -1.825 1 84.19 289 ARG A C 1
ATOM 2160 O O . ARG A 1 289 ? -19.234 -32.469 -0.64 1 84.19 289 ARG A O 1
ATOM 2167 N N . SER A 1 290 ? -19.609 -33.375 -2.629 1 84.31 290 SER A N 1
ATOM 2168 C CA . SER A 1 290 ? -19.266 -34.719 -2.182 1 84.31 290 SER A CA 1
ATOM 2169 C C . SER A 1 290 ? -17.828 -34.781 -1.71 1 84.31 290 SER A C 1
ATOM 2171 O O . SER A 1 290 ? -17.516 -35.406 -0.698 1 84.31 290 SER A O 1
ATOM 2173 N N . THR A 1 291 ? -16.969 -34.156 -2.477 1 89.56 291 THR A N 1
ATOM 2174 C CA . THR A 1 291 ? -15.555 -34.125 -2.104 1 89.56 291 THR A CA 1
ATOM 2175 C C . THR A 1 291 ? -15.359 -33.344 -0.802 1 89.56 291 THR A C 1
ATOM 2177 O O . THR A 1 291 ? -14.609 -33.781 0.077 1 89.56 291 THR A O 1
ATOM 2180 N N . LEU A 1 292 ? -16.047 -32.25 -0.68 1 92.69 292 LEU A N 1
ATOM 2181 C CA . LEU A 1 292 ? -15.984 -31.438 0.538 1 92.69 292 LEU A CA 1
ATOM 2182 C C . LEU A 1 292 ? -16.422 -32.25 1.749 1 92.69 292 LEU A C 1
ATOM 2184 O O . LEU A 1 292 ? -15.773 -32.219 2.795 1 92.69 292 LEU A O 1
ATOM 2188 N N . ASP A 1 293 ? -17.484 -32.969 1.598 1 91.19 293 ASP A N 1
ATOM 2189 C CA . ASP A 1 293 ? -18.016 -33.812 2.688 1 91.19 293 ASP A CA 1
ATOM 2190 C C . ASP A 1 293 ? -17.016 -34.875 3.104 1 91.19 293 ASP A C 1
ATOM 2192 O O . ASP A 1 293 ? -16.797 -35.094 4.297 1 91.19 293 ASP A O 1
ATOM 2196 N N . LYS A 1 294 ? -16.391 -35.5 2.129 1 93 294 LYS A N 1
ATOM 2197 C CA . LYS A 1 294 ? -15.383 -36.531 2.412 1 93 294 LYS A CA 1
ATOM 2198 C C . LYS A 1 294 ? -14.188 -35.938 3.158 1 93 294 LYS A C 1
ATOM 2200 O O . LYS A 1 294 ? -13.703 -36.5 4.129 1 93 294 LYS A O 1
ATOM 2205 N N . LEU A 1 295 ? -13.734 -34.812 2.691 1 96.38 295 LEU A N 1
ATOM 2206 C CA . LEU A 1 295 ? -12.594 -34.156 3.318 1 96.38 295 LEU A CA 1
ATOM 2207 C C . LEU A 1 295 ? -12.914 -33.781 4.758 1 96.38 295 LEU A C 1
ATOM 2209 O O . LEU A 1 295 ? -12.086 -33.938 5.652 1 96.38 295 LEU A O 1
ATOM 2213 N N . ARG A 1 296 ? -14.086 -33.219 4.977 1 96.56 296 ARG A N 1
ATOM 2214 C CA . ARG A 1 296 ? -14.492 -32.812 6.32 1 96.56 296 ARG A CA 1
ATOM 2215 C C . ARG A 1 296 ? -14.617 -34.031 7.242 1 96.56 296 ARG A C 1
ATOM 2217 O O . ARG A 1 296 ? -14.383 -33.906 8.445 1 96.56 296 ARG A O 1
ATOM 2224 N N . ALA A 1 297 ? -14.984 -35.125 6.656 1 95.94 297 ALA A N 1
ATOM 2225 C CA . ALA A 1 297 ? -15.07 -36.375 7.43 1 95.94 297 ALA A CA 1
ATOM 2226 C C . ALA A 1 297 ? -13.68 -36.844 7.836 1 95.94 297 ALA A C 1
ATOM 2228 O O . ALA A 1 297 ? -13.508 -37.438 8.914 1 95.94 297 ALA A O 1
ATOM 2229 N N . HIS A 1 298 ? -12.734 -36.688 6.941 1 96.31 298 HIS A N 1
ATOM 2230 C CA . HIS A 1 298 ? -11.359 -37.062 7.242 1 96.31 298 HIS A CA 1
ATOM 2231 C C . HIS A 1 298 ? -10.719 -36.094 8.234 1 96.31 298 HIS A C 1
ATOM 2233 O O . HIS A 1 298 ? -10.141 -36.5 9.234 1 96.31 298 HIS A O 1
ATOM 2239 N N . PHE A 1 299 ? -10.797 -34.812 7.859 1 97.94 299 PHE A N 1
ATOM 2240 C CA . PHE A 1 299 ? -10.125 -33.75 8.609 1 97.94 299 PHE A CA 1
ATOM 2241 C C . PHE A 1 299 ? -11.086 -33.094 9.602 1 97.94 299 PHE A C 1
ATOM 2243 O O . PHE A 1 299 ? -11.43 -31.922 9.469 1 97.94 299 PHE A O 1
ATOM 2250 N N . THR A 1 300 ? -11.359 -33.688 10.68 1 96.06 300 THR A N 1
ATOM 2251 C CA . THR A 1 300 ? -12.445 -33.344 11.586 1 96.06 300 THR A CA 1
ATOM 2252 C C . THR A 1 300 ? -12.117 -32.031 12.328 1 96.06 300 THR A C 1
ATOM 2254 O O . THR A 1 300 ? -13.023 -31.328 12.766 1 96.06 300 THR A O 1
ATOM 2257 N N . ASN A 1 301 ? -10.859 -31.719 12.391 1 97.06 301 ASN A N 1
ATOM 2258 C CA . ASN A 1 301 ? -10.453 -30.516 13.102 1 97.06 301 ASN A CA 1
ATOM 2259 C C . ASN A 1 301 ? -10.211 -29.344 12.141 1 97.06 301 ASN A C 1
ATOM 2261 O O . ASN A 1 301 ? -9.906 -28.234 12.57 1 97.06 301 ASN A O 1
ATOM 2265 N N . ALA A 1 302 ? -10.375 -29.609 10.875 1 98.31 302 ALA A N 1
ATOM 2266 C CA . ALA A 1 302 ? -9.922 -28.641 9.883 1 98.31 302 ALA A CA 1
ATOM 2267 C C . ALA A 1 302 ? -11.062 -27.719 9.453 1 98.31 302 ALA A C 1
ATOM 2269 O O . ALA A 1 302 ? -12.211 -28.156 9.32 1 98.31 302 ALA A O 1
ATOM 2270 N N . LYS A 1 303 ? -10.742 -26.484 9.25 1 98.44 303 LYS A N 1
ATOM 2271 C CA . LYS A 1 303 ? -11.656 -25.516 8.656 1 98.44 303 LYS A CA 1
ATOM 2272 C C . LYS A 1 303 ? -11.508 -25.469 7.137 1 98.44 303 LYS A C 1
ATOM 2274 O O . LYS A 1 303 ? -10.398 -25.359 6.621 1 98.44 303 LYS A O 1
ATOM 2279 N N . PRO A 1 304 ? -12.609 -25.578 6.375 1 97.75 304 PRO A N 1
ATOM 2280 C CA . PRO A 1 304 ? -12.539 -25.453 4.918 1 97.75 304 PRO A CA 1
ATOM 2281 C C . PRO A 1 304 ? -12.594 -24 4.441 1 97.75 304 PRO A C 1
ATOM 2283 O O . PRO A 1 304 ? -13.5 -23.25 4.812 1 97.75 304 PRO A O 1
ATOM 2286 N N . PHE A 1 305 ? -11.664 -23.594 3.709 1 98 305 PHE A N 1
ATOM 2287 C CA . PHE A 1 305 ? -11.648 -22.281 3.074 1 98 305 PHE A CA 1
ATOM 2288 C C . PHE A 1 305 ? -11.844 -22.406 1.567 1 98 305 PHE A C 1
ATOM 2290 O O . PHE A 1 305 ? -10.938 -22.859 0.855 1 98 305 PHE A O 1
ATOM 2297 N N . LEU A 1 306 ? -12.984 -22.016 1.086 1 95.38 306 LEU A N 1
ATOM 2298 C CA . LEU A 1 306 ? -13.297 -22 -0.339 1 95.38 306 LEU A CA 1
ATOM 2299 C C . LEU A 1 306 ? -13.031 -20.609 -0.936 1 95.38 306 LEU A C 1
ATOM 2301 O O . LEU A 1 306 ? -13.633 -19.625 -0.508 1 95.38 306 LEU A O 1
ATOM 2305 N N . MET A 1 307 ? -12.148 -20.656 -1.919 1 95.44 307 MET A N 1
ATOM 2306 C CA . MET A 1 307 ? -11.625 -19.359 -2.344 1 95.44 307 MET A CA 1
ATOM 2307 C C . MET A 1 307 ? -11.844 -19.141 -3.838 1 95.44 307 MET A C 1
ATOM 2309 O O . MET A 1 307 ? -12.062 -20.109 -4.582 1 95.44 307 MET A O 1
ATOM 2313 N N . TYR A 1 308 ? -11.906 -17.891 -4.25 1 93.81 308 TYR A N 1
ATOM 2314 C CA . TYR A 1 308 ? -11.938 -17.422 -5.629 1 93.81 308 TYR A CA 1
ATOM 2315 C C . TYR A 1 308 ? -10.891 -16.344 -5.863 1 93.81 308 TYR A C 1
ATOM 2317 O O . TYR A 1 308 ? -10.68 -15.469 -5.012 1 93.81 308 TYR A O 1
ATOM 2325 N N . GLY A 1 309 ? -10.195 -16.438 -7.016 1 92.69 309 GLY A N 1
ATOM 2326 C CA . GLY A 1 309 ? -9.234 -15.391 -7.328 1 92.69 309 GLY A CA 1
ATOM 2327 C C . GLY A 1 309 ? -8.719 -15.461 -8.758 1 92.69 309 GLY A C 1
ATOM 2328 O O . GLY A 1 309 ? -9.078 -16.375 -9.508 1 92.69 309 GLY A O 1
ATOM 2329 N N . LEU A 1 310 ? -8.023 -14.5 -9.164 1 92.62 310 LEU A N 1
ATOM 2330 C CA . LEU A 1 310 ? -7.293 -14.383 -10.422 1 92.62 310 LEU A CA 1
ATOM 2331 C C . LEU A 1 310 ? -5.93 -13.734 -10.203 1 92.62 310 LEU A C 1
ATOM 2333 O O . LEU A 1 310 ? -5.758 -12.938 -9.281 1 92.62 310 LEU A O 1
ATOM 2337 N N . THR A 1 311 ? -4.973 -14.062 -11.023 1 94.31 311 THR A N 1
ATOM 2338 C CA . THR A 1 311 ? -3.592 -13.617 -10.859 1 94.31 311 THR A CA 1
ATOM 2339 C C . THR A 1 311 ? -3.498 -12.094 -10.945 1 94.31 311 THR A C 1
ATOM 2341 O O . THR A 1 311 ? -2.664 -11.484 -10.273 1 94.31 311 THR A O 1
ATOM 2344 N N . GLU A 1 312 ? -4.391 -11.445 -11.742 1 96 312 GLU A N 1
ATOM 2345 C CA . GLU A 1 312 ? -4.387 -10.008 -11.992 1 96 312 GLU A CA 1
ATOM 2346 C C . GLU A 1 312 ? -4.688 -9.227 -10.719 1 96 312 GLU A C 1
ATOM 2348 O O . GLU A 1 312 ? -4.332 -8.047 -10.609 1 96 312 GLU A O 1
ATOM 2353 N N . ALA A 1 313 ? -5.43 -9.82 -9.836 1 94.06 313 ALA A N 1
ATOM 2354 C CA . ALA A 1 313 ? -5.766 -9.227 -8.539 1 94.06 313 ALA A CA 1
ATOM 2355 C C . ALA A 1 313 ? -5.867 -10.297 -7.461 1 94.06 313 ALA A C 1
ATOM 2357 O O . ALA A 1 313 ? -6.973 -10.68 -7.059 1 94.06 313 ALA A O 1
ATOM 2358 N N . PHE A 1 314 ? -4.723 -10.766 -7.02 1 84.38 314 PHE A N 1
ATOM 2359 C CA . PHE A 1 314 ? -4.5 -11.938 -6.18 1 84.38 314 PHE A CA 1
ATOM 2360 C C . PHE A 1 314 ? -5.625 -12.094 -5.16 1 84.38 314 PHE A C 1
ATOM 2362 O O . PHE A 1 314 ? -5.938 -11.148 -4.43 1 84.38 314 PHE A O 1
ATOM 2369 N N . ARG A 1 315 ? -6.23 -13.305 -5.047 1 86.81 315 ARG A N 1
ATOM 2370 C CA . ARG A 1 315 ? -7.227 -13.797 -4.102 1 86.81 315 ARG A CA 1
ATOM 2371 C C . ARG A 1 315 ? -8.312 -12.75 -3.859 1 86.81 315 ARG A C 1
ATOM 2373 O O . ARG A 1 315 ? -8.039 -11.688 -3.291 1 86.81 315 ARG A O 1
ATOM 2380 N N . SER A 1 316 ? -9.469 -12.938 -4.41 1 94.5 316 SER A N 1
ATOM 2381 C CA . SER A 1 316 ? -10.547 -11.953 -4.371 1 94.5 316 SER A CA 1
ATOM 2382 C C . SER A 1 316 ? -11.5 -12.227 -3.205 1 94.5 316 SER A C 1
ATOM 2384 O O . SER A 1 316 ? -11.828 -11.312 -2.447 1 94.5 316 SER A O 1
ATOM 2386 N N . THR A 1 317 ? -11.875 -13.469 -3.061 1 97.75 317 THR A N 1
ATOM 2387 C CA . THR A 1 317 ? -12.891 -13.773 -2.055 1 97.75 317 THR A CA 1
ATOM 2388 C C . THR A 1 317 ? -12.594 -15.102 -1.365 1 97.75 317 THR A C 1
ATOM 2390 O O . THR A 1 317 ? -11.789 -15.891 -1.856 1 97.75 317 THR A O 1
ATOM 2393 N N . TYR A 1 318 ? -13.141 -15.281 -0.239 1 97.38 318 TYR A N 1
ATOM 2394 C CA . TYR A 1 318 ? -13.219 -16.578 0.419 1 97.38 318 TYR A CA 1
ATOM 2395 C C . TYR A 1 318 ? -14.547 -16.75 1.148 1 97.38 318 TYR A C 1
ATOM 2397 O O . TYR A 1 318 ? -15.188 -15.758 1.513 1 97.38 318 TYR A O 1
ATOM 2405 N N . LEU A 1 319 ? -14.977 -17.906 1.252 1 97.31 319 LEU A N 1
ATOM 2406 C CA . LEU A 1 319 ? -16.141 -18.234 2.07 1 97.31 319 LEU A CA 1
ATOM 2407 C C . LEU A 1 319 ? -15.711 -18.625 3.486 1 97.31 319 LEU A C 1
ATOM 2409 O O . LEU A 1 319 ? -15.016 -19.609 3.686 1 97.31 319 LEU A O 1
ATOM 2413 N N . ASP A 1 320 ? -16.109 -17.828 4.434 1 97.69 320 ASP A N 1
ATOM 2414 C CA . ASP A 1 320 ? -15.844 -18.156 5.832 1 97.69 320 ASP A CA 1
ATOM 2415 C C . ASP A 1 320 ? -16.312 -19.578 6.156 1 97.69 320 ASP A C 1
ATOM 2417 O O . ASP A 1 320 ? -17.422 -19.969 5.816 1 97.69 320 ASP A O 1
ATOM 2421 N N . PRO A 1 321 ? -15.445 -20.328 6.793 1 97.81 321 PRO A N 1
ATOM 2422 C CA . PRO A 1 321 ? -15.797 -21.703 7.117 1 97.81 321 PRO A CA 1
ATOM 2423 C C . PRO A 1 321 ? -17.141 -21.828 7.84 1 97.81 321 PRO A C 1
ATOM 2425 O O . PRO A 1 321 ? -17.859 -22.812 7.66 1 97.81 321 PRO A O 1
ATOM 2428 N N . ALA A 1 322 ? -17.516 -20.812 8.586 1 97.25 322 ALA A N 1
ATOM 2429 C CA . ALA A 1 322 ? -18.766 -20.844 9.336 1 97.25 322 ALA A CA 1
ATOM 2430 C C . ALA A 1 322 ? -19.969 -20.75 8.406 1 97.25 322 ALA A C 1
ATOM 2432 O O . ALA A 1 322 ? -21.109 -21.047 8.812 1 97.25 322 ALA A O 1
ATOM 2433 N N . GLU A 1 323 ? -19.719 -20.391 7.152 1 97.44 323 GLU A N 1
ATOM 2434 C CA . GLU A 1 323 ? -20.812 -20.172 6.215 1 97.44 323 GLU A CA 1
ATOM 2435 C C . GLU A 1 323 ? -20.906 -21.297 5.195 1 97.44 323 GLU A C 1
ATOM 2437 O O . GLU A 1 323 ? -21.812 -21.312 4.355 1 97.44 323 GLU A O 1
ATOM 2442 N N . VAL A 1 324 ? -20.047 -22.25 5.254 1 95.38 324 VAL A N 1
ATOM 2443 C CA . VAL A 1 324 ? -19.922 -23.281 4.23 1 95.38 324 VAL A CA 1
ATOM 2444 C C . VAL A 1 324 ? -21.203 -24.109 4.172 1 95.38 324 VAL A C 1
ATOM 2446 O O . VAL A 1 324 ? -21.672 -24.469 3.088 1 95.38 324 VAL A O 1
ATOM 2449 N N . ASP A 1 325 ? -21.812 -24.391 5.336 1 93.75 325 ASP A N 1
ATOM 2450 C CA . ASP A 1 325 ? -23.016 -25.203 5.379 1 93.75 325 ASP A CA 1
ATOM 2451 C C . ASP A 1 325 ? -24.25 -24.406 4.93 1 93.75 325 ASP A C 1
ATOM 2453 O O . ASP A 1 325 ? -25.141 -24.938 4.27 1 93.75 325 ASP A O 1
ATOM 2457 N N . ARG A 1 326 ? -24.188 -23.172 5.262 1 94.44 326 ARG A N 1
ATOM 2458 C CA . ARG A 1 326 ? -25.328 -22.312 4.938 1 94.44 326 ARG A CA 1
ATOM 2459 C C . ARG A 1 326 ? -25.297 -21.891 3.473 1 94.44 326 ARG A C 1
ATOM 2461 O O . ARG A 1 326 ? -26.344 -21.688 2.855 1 94.44 326 ARG A O 1
ATOM 2468 N N . ARG A 1 327 ? -24.109 -21.75 2.932 1 93.06 327 ARG A N 1
ATOM 2469 C CA . ARG A 1 327 ? -23.938 -21.234 1.579 1 93.06 327 ARG A CA 1
ATOM 2470 C C . ARG A 1 327 ? -22.891 -22.016 0.813 1 93.06 327 ARG A C 1
ATOM 2472 O O . ARG A 1 327 ? -21.891 -21.453 0.358 1 93.06 327 ARG A O 1
ATOM 2479 N N . PRO A 1 328 ? -23.188 -23.234 0.532 1 83.81 328 PRO A N 1
ATOM 2480 C CA . PRO A 1 328 ? -22.172 -24.109 -0.058 1 83.81 328 PRO A CA 1
ATOM 2481 C C . PRO A 1 328 ? -21.781 -23.688 -1.474 1 83.81 328 PRO A C 1
ATOM 2483 O O . PRO A 1 328 ? -20.703 -24.031 -1.951 1 83.81 328 PRO A O 1
ATOM 2486 N N . ASP A 1 329 ? -22.594 -22.906 -2.074 1 84.38 329 ASP A N 1
ATOM 2487 C CA . ASP A 1 329 ? -22.328 -22.562 -3.469 1 84.38 329 ASP A CA 1
ATOM 2488 C C . ASP A 1 329 ? -21.75 -21.156 -3.586 1 84.38 329 ASP A C 1
ATOM 2490 O O . ASP A 1 329 ? -21.469 -20.688 -4.691 1 84.38 329 ASP A O 1
ATOM 2494 N N . SER A 1 330 ? -21.547 -20.516 -2.473 1 94.44 330 SER A N 1
ATOM 2495 C CA . SER A 1 330 ? -21.031 -19.156 -2.469 1 94.44 330 SER A CA 1
ATOM 2496 C C . SER A 1 330 ? -19.516 -19.141 -2.578 1 94.44 330 SER A C 1
ATOM 2498 O O . SER A 1 330 ? -18.828 -20.031 -2.051 1 94.44 330 SER A O 1
ATOM 2500 N N . ILE A 1 331 ? -19.031 -18.125 -3.268 1 95.44 331 ILE A N 1
ATOM 2501 C CA . ILE A 1 331 ? -17.594 -17.938 -3.287 1 95.44 331 ILE A CA 1
ATOM 2502 C C . ILE A 1 331 ? -17.188 -16.938 -2.189 1 95.44 331 ILE A C 1
ATOM 2504 O O . ILE A 1 331 ? -16.047 -16.5 -2.139 1 95.44 331 ILE A O 1
ATOM 2508 N N . GLY A 1 332 ? -18.125 -16.609 -1.366 1 97.62 332 GLY A N 1
ATOM 2509 C CA . GLY A 1 332 ? -17.812 -15.852 -0.158 1 97.62 332 GLY A CA 1
ATOM 2510 C C . GLY A 1 332 ? -17.812 -14.352 -0.374 1 97.62 332 GLY A C 1
ATOM 2511 O O . GLY A 1 332 ? -18.641 -13.82 -1.12 1 97.62 332 GLY A O 1
ATOM 2512 N N . LYS A 1 333 ? -17.062 -13.641 0.442 1 97.94 333 LYS A N 1
ATOM 2513 C CA . LYS A 1 333 ? -16.906 -12.188 0.431 1 97.94 333 LYS A CA 1
ATOM 2514 C C . LYS A 1 333 ? -15.453 -11.789 0.21 1 97.94 333 LYS A C 1
ATOM 2516 O O . LYS A 1 333 ? -14.562 -12.641 0.192 1 97.94 333 LYS A O 1
ATOM 2521 N N . ALA A 1 334 ? -15.227 -10.57 -0.001 1 97.88 334 ALA A N 1
ATOM 2522 C CA . ALA A 1 334 ? -13.898 -10.031 -0.287 1 97.88 334 ALA A CA 1
ATOM 2523 C C . ALA A 1 334 ? -12.914 -10.391 0.817 1 97.88 334 ALA A C 1
ATOM 2525 O O . ALA A 1 334 ? -13.258 -10.375 2 1 97.88 334 ALA A O 1
ATOM 2526 N N . ILE A 1 335 ? -11.688 -10.695 0.432 1 97.75 335 ILE A N 1
ATOM 2527 C CA . ILE A 1 335 ? -10.625 -10.875 1.411 1 97.75 335 ILE A CA 1
ATOM 2528 C C . ILE A 1 335 ? -10.234 -9.523 2.008 1 97.75 335 ILE A C 1
ATOM 2530 O O . ILE A 1 335 ? -10.586 -8.477 1.463 1 97.75 335 ILE A O 1
ATOM 2534 N N . PRO A 1 336 ? -9.492 -9.547 3.111 1 97.19 336 PRO A N 1
ATOM 2535 C CA . PRO A 1 336 ? -9.07 -8.281 3.721 1 97.19 336 PRO A CA 1
ATOM 2536 C C . PRO A 1 336 ? -8.258 -7.41 2.768 1 97.19 336 PRO A C 1
ATOM 2538 O O . PRO A 1 336 ? -7.391 -7.914 2.053 1 97.19 336 PRO A O 1
ATOM 2541 N N . ASP A 1 337 ? -8.586 -6.094 2.703 1 97.81 337 ASP A N 1
ATOM 2542 C CA . ASP A 1 337 ? -7.922 -5.023 1.966 1 97.81 337 ASP A CA 1
ATOM 2543 C C . ASP A 1 337 ? -8.25 -5.098 0.475 1 97.81 337 ASP A C 1
ATOM 2545 O O . ASP A 1 337 ? -7.473 -4.629 -0.36 1 97.81 337 ASP A O 1
ATOM 2549 N N . ALA A 1 338 ? -9.273 -5.793 0.132 1 97.75 338 ALA A N 1
ATOM 2550 C CA . ALA A 1 338 ? -9.859 -5.793 -1.207 1 97.75 338 ALA A CA 1
ATOM 2551 C C . ALA A 1 338 ? -11.336 -5.402 -1.164 1 97.75 338 ALA A C 1
ATOM 2553 O O . ALA A 1 338 ? -12.008 -5.617 -0.156 1 97.75 338 ALA A O 1
ATOM 2554 N N . GLU A 1 339 ? -11.758 -4.797 -2.162 1 97.44 339 GLU A N 1
ATOM 2555 C CA . GLU A 1 339 ? -13.172 -4.543 -2.398 1 97.44 339 GLU A CA 1
ATOM 2556 C C . GLU A 1 339 ? -13.641 -5.199 -3.691 1 97.44 339 GLU A C 1
ATOM 2558 O O . GLU A 1 339 ? -13.023 -5.035 -4.742 1 97.44 339 GLU A O 1
ATOM 2563 N N . ILE A 1 340 ? -14.711 -5.992 -3.566 1 98 340 ILE A N 1
ATOM 2564 C CA . ILE A 1 340 ? -15.266 -6.668 -4.734 1 98 340 ILE A CA 1
ATOM 2565 C C . ILE A 1 340 ? -16.609 -6.047 -5.102 1 98 340 ILE A C 1
ATOM 2567 O O . ILE A 1 340 ? -17.516 -5.988 -4.273 1 98 340 ILE A O 1
ATOM 2571 N N . LEU A 1 341 ? -16.703 -5.625 -6.297 1 97.69 341 LEU A N 1
ATOM 2572 C CA . LEU A 1 341 ? -17.922 -5.012 -6.816 1 97.69 341 LEU A CA 1
ATOM 2573 C C . LEU A 1 341 ? -18.531 -5.879 -7.91 1 97.69 341 LEU A C 1
ATOM 2575 O O . LEU A 1 341 ? -17.828 -6.652 -8.562 1 97.69 341 LEU A O 1
ATOM 2579 N N . VAL A 1 342 ? -19.812 -5.832 -7.984 1 98 342 VAL A N 1
ATOM 2580 C CA . VAL A 1 342 ? -20.562 -6.402 -9.102 1 98 342 VAL A CA 1
ATOM 2581 C C . VAL A 1 342 ? -21.109 -5.281 -9.984 1 98 342 VAL A C 1
ATOM 2583 O O . VAL A 1 342 ? -21.953 -4.492 -9.555 1 98 342 VAL A O 1
ATOM 2586 N N . VAL A 1 343 ? -20.656 -5.258 -11.234 1 97.94 343 VAL A N 1
ATOM 2587 C CA . VAL A 1 343 ? -20.828 -4.035 -12.016 1 97.94 343 VAL A CA 1
ATOM 2588 C C . VAL A 1 343 ? -21.609 -4.344 -13.289 1 97.94 343 VAL A C 1
ATOM 2590 O O . VAL A 1 343 ? -21.359 -5.355 -13.953 1 97.94 343 VAL A O 1
ATOM 2593 N N . ARG A 1 344 ? -22.578 -3.408 -13.609 1 96.31 344 ARG A N 1
ATOM 2594 C CA . ARG A 1 344 ? -23.312 -3.475 -14.867 1 96.31 344 ARG A CA 1
ATOM 2595 C C . ARG A 1 344 ? -22.406 -3.09 -16.047 1 96.31 344 ARG A C 1
ATOM 2597 O O . ARG A 1 344 ? -21.312 -2.58 -15.844 1 96.31 344 ARG A O 1
ATOM 2604 N N . ASP A 1 345 ? -22.812 -3.344 -17.188 1 91.69 345 ASP A N 1
ATOM 2605 C CA . ASP A 1 345 ? -22.078 -2.979 -18.391 1 91.69 345 ASP A CA 1
ATOM 2606 C C . ASP A 1 345 ? -21.859 -1.47 -18.469 1 91.69 345 ASP A C 1
ATOM 2608 O O . ASP A 1 345 ? -20.844 -1.012 -19.016 1 91.69 345 ASP A O 1
ATOM 2612 N N . ASP A 1 346 ? -22.797 -0.74 -17.875 1 92.44 346 ASP A N 1
ATOM 2613 C CA . ASP A 1 346 ? -22.688 0.713 -17.969 1 92.44 346 ASP A CA 1
ATOM 2614 C C . ASP A 1 346 ? -21.797 1.267 -16.859 1 92.44 346 ASP A C 1
ATOM 2616 O O . ASP A 1 346 ? -21.625 2.482 -16.734 1 92.44 346 ASP A O 1
ATOM 2620 N N . GLY A 1 347 ? -21.281 0.404 -16.031 1 93.44 347 GLY A N 1
ATOM 2621 C CA . GLY A 1 347 ? -20.328 0.829 -15.016 1 93.44 347 GLY A CA 1
ATOM 2622 C C . GLY A 1 347 ? -20.953 1.011 -13.648 1 93.44 347 GLY A C 1
ATOM 2623 O O . GLY A 1 347 ? -20.25 1.16 -12.648 1 93.44 347 GLY A O 1
ATOM 2624 N N . SER A 1 348 ? -22.281 0.981 -13.602 1 95.19 348 SER A N 1
ATOM 2625 C CA . SER A 1 348 ? -22.953 1.147 -12.32 1 95.19 348 SER A CA 1
ATOM 2626 C C . SER A 1 348 ? -22.953 -0.156 -11.523 1 95.19 348 SER A C 1
ATOM 2628 O O . SER A 1 348 ? -22.75 -1.231 -12.086 1 95.19 348 SER A O 1
ATOM 2630 N N . ILE A 1 349 ? -23.172 -0.076 -10.234 1 96.38 349 ILE A N 1
ATOM 2631 C CA . ILE A 1 349 ? -23.141 -1.221 -9.336 1 96.38 349 ILE A CA 1
ATOM 2632 C C . ILE A 1 349 ? -24.484 -1.962 -9.391 1 96.38 349 ILE A C 1
ATOM 2634 O O . ILE A 1 349 ? -25.547 -1.339 -9.391 1 96.38 349 ILE A O 1
ATOM 2638 N N . CYS A 1 350 ? -24.469 -3.195 -9.391 1 97.06 350 CYS A N 1
ATOM 2639 C CA . CYS A 1 350 ? -25.656 -4.051 -9.477 1 97.06 350 CYS A CA 1
ATOM 2640 C C . CYS A 1 350 ? -26.422 -4.055 -8.156 1 97.06 350 CYS A C 1
ATOM 2642 O O . CYS A 1 350 ? -25.828 -3.887 -7.09 1 97.06 350 CYS A O 1
ATOM 2644 N N . ASP A 1 351 ? -27.719 -4.297 -8.258 1 95.81 351 ASP A N 1
ATOM 2645 C CA . ASP A 1 351 ? -28.562 -4.586 -7.094 1 95.81 351 ASP A CA 1
ATOM 2646 C C . ASP A 1 351 ? -28.344 -6.016 -6.602 1 95.81 351 ASP A C 1
ATOM 2648 O O . ASP A 1 351 ? -27.719 -6.824 -7.285 1 95.81 351 ASP A O 1
ATOM 2652 N N . PRO A 1 352 ? -28.844 -6.254 -5.406 1 95.25 352 PRO A N 1
ATOM 2653 C CA . PRO A 1 352 ? -28.75 -7.641 -4.934 1 95.25 352 PRO A CA 1
ATOM 2654 C C . PRO A 1 352 ? -29.359 -8.641 -5.914 1 95.25 352 PRO A C 1
ATOM 2656 O O . PRO A 1 352 ? -30.406 -8.375 -6.508 1 95.25 352 PRO A O 1
ATOM 2659 N N . HIS A 1 353 ? -28.641 -9.695 -6.168 1 92.75 353 HIS A N 1
ATOM 2660 C CA . HIS A 1 353 ? -29.047 -10.844 -6.973 1 92.75 353 HIS A CA 1
ATOM 2661 C C . HIS A 1 353 ? -29.047 -10.5 -8.461 1 92.75 353 HIS A C 1
ATOM 2663 O O . HIS A 1 353 ? -29.453 -11.32 -9.289 1 92.75 353 HIS A O 1
ATOM 2669 N N . GLU A 1 354 ? -28.578 -9.328 -8.82 1 94.56 354 GLU A N 1
ATOM 2670 C CA . GLU A 1 354 ? -28.406 -8.961 -10.219 1 94.56 354 GLU A CA 1
ATOM 2671 C C . GLU A 1 354 ? -27.031 -9.375 -10.727 1 94.56 354 GLU A C 1
ATOM 2673 O O . GLU A 1 354 ? -26 -9.016 -10.133 1 94.56 354 GLU A O 1
ATOM 2678 N N . PRO A 1 355 ? -27.031 -10.188 -11.758 1 94.75 355 PRO A N 1
ATOM 2679 C CA . PRO A 1 355 ? -25.75 -10.609 -12.305 1 94.75 355 PRO A CA 1
ATOM 2680 C C . PRO A 1 355 ? -24.953 -9.453 -12.914 1 94.75 355 PRO A C 1
ATOM 2682 O O . PRO A 1 355 ? -25.547 -8.555 -13.531 1 94.75 355 PRO A O 1
ATOM 2685 N N . GLY A 1 356 ? -23.703 -9.375 -12.719 1 96.44 356 GLY A N 1
ATOM 2686 C CA . GLY A 1 356 ? -22.766 -8.422 -13.281 1 96.44 356 GLY A CA 1
ATOM 2687 C C . GLY A 1 356 ? -21.328 -8.914 -13.25 1 96.44 356 GLY A C 1
ATOM 2688 O O . GLY A 1 356 ? -21.062 -10.031 -12.805 1 96.44 356 GLY A O 1
ATOM 2689 N N . GLU A 1 357 ? -20.422 -8.156 -13.766 1 96.94 357 GLU A N 1
ATOM 2690 C CA . GLU A 1 357 ? -19.016 -8.539 -13.805 1 96.94 357 GLU A CA 1
ATOM 2691 C C . GLU A 1 357 ? -18.359 -8.344 -12.438 1 96.94 357 GLU A C 1
ATOM 2693 O O . GLU A 1 357 ? -18.594 -7.336 -11.773 1 96.94 357 GLU A O 1
ATOM 2698 N N . LEU A 1 358 ? -17.641 -9.312 -12.023 1 97.44 358 LEU A N 1
ATOM 2699 C CA . LEU A 1 358 ? -16.844 -9.164 -10.805 1 97.44 358 LEU A CA 1
ATOM 2700 C C . LEU A 1 358 ? -15.68 -8.203 -11.023 1 97.44 358 LEU A C 1
ATOM 2702 O O . LEU A 1 358 ? -14.852 -8.43 -11.906 1 97.44 358 LEU A O 1
ATOM 2706 N N . VAL A 1 359 ? -15.633 -7.137 -10.281 1 98.19 359 VAL A N 1
ATOM 2707 C CA . VAL A 1 359 ? -14.57 -6.141 -10.352 1 98.19 359 VAL A CA 1
ATOM 2708 C C . VAL A 1 359 ? -13.812 -6.09 -9.031 1 98.19 359 VAL A C 1
ATOM 2710 O O . VAL A 1 359 ? -14.422 -5.992 -7.961 1 98.19 359 VAL A O 1
ATOM 2713 N N . HIS A 1 360 ? -12.516 -6.234 -9.125 1 98.44 360 HIS A N 1
ATOM 2714 C CA . HIS A 1 360 ? -11.641 -6.27 -7.957 1 98.44 360 HIS A CA 1
ATOM 2715 C C . HIS A 1 360 ? -10.883 -4.957 -7.797 1 98.44 360 HIS A C 1
ATOM 2717 O O . HIS A 1 360 ? -10.141 -4.547 -8.695 1 98.44 360 HIS A O 1
ATOM 2723 N N . ARG A 1 361 ? -11.094 -4.285 -6.613 1 97.75 361 ARG A N 1
ATOM 2724 C CA . ARG A 1 361 ? -10.43 -3.033 -6.262 1 97.75 361 ARG A CA 1
ATOM 2725 C C . ARG A 1 361 ? -9.57 -3.203 -5.012 1 97.75 361 ARG A C 1
ATOM 2727 O O . ARG A 1 361 ? -9.93 -3.957 -4.105 1 97.75 361 ARG A O 1
ATOM 2734 N N . GLY A 1 362 ? -8.398 -2.504 -5.035 1 97.62 362 GLY A N 1
ATOM 2735 C CA . GLY A 1 362 ? -7.648 -2.496 -3.789 1 97.62 362 GLY A CA 1
ATOM 2736 C C . GLY A 1 362 ? -6.176 -2.814 -3.975 1 97.62 362 GLY A C 1
ATOM 2737 O O . GLY A 1 362 ? -5.633 -2.65 -5.07 1 97.62 362 GLY A O 1
ATOM 2738 N N . ALA A 1 363 ? -5.555 -3.227 -2.922 1 97.12 363 ALA A N 1
ATOM 2739 C CA . ALA A 1 363 ? -4.102 -3.336 -2.791 1 97.12 363 ALA A CA 1
ATOM 2740 C C . ALA A 1 363 ? -3.549 -4.414 -3.719 1 97.12 363 ALA A C 1
ATOM 2742 O O . ALA A 1 363 ? -2.352 -4.43 -4.02 1 97.12 363 ALA A O 1
ATOM 2743 N N . LEU A 1 364 ? -4.387 -5.293 -4.199 1 98.12 364 LEU A N 1
ATOM 2744 C CA . LEU A 1 364 ? -3.895 -6.492 -4.867 1 98.12 364 LEU A CA 1
ATOM 2745 C C . LEU A 1 364 ? -4.016 -6.359 -6.383 1 98.12 364 LEU A C 1
ATOM 2747 O O . LEU A 1 364 ? -3.697 -7.293 -7.121 1 98.12 364 LEU A O 1
ATOM 2751 N N . VAL A 1 365 ? -4.484 -5.191 -6.836 1 98.25 365 VAL A N 1
ATOM 2752 C CA . VAL A 1 365 ? -4.52 -4.918 -8.266 1 98.25 365 VAL A CA 1
ATOM 2753 C C . VAL A 1 365 ? -3.096 -4.828 -8.812 1 98.25 365 VAL A C 1
ATOM 2755 O O . VAL A 1 365 ? -2.287 -4.035 -8.328 1 98.25 365 VAL A O 1
ATOM 2758 N N . SER A 1 366 ? -2.781 -5.652 -9.797 1 98.25 366 SER A N 1
ATOM 2759 C CA . SER A 1 366 ? -1.427 -5.758 -10.336 1 98.25 366 SER A CA 1
ATOM 2760 C C . SER A 1 366 ? -1.115 -4.602 -11.281 1 98.25 366 SER A C 1
ATOM 2762 O O . SER A 1 366 ? -1.874 -3.633 -11.359 1 98.25 366 SER A O 1
ATOM 2764 N N . LEU A 1 367 ? 0.082 -4.684 -11.93 1 98.12 367 LEU A N 1
ATOM 2765 C CA . LEU A 1 367 ? 0.599 -3.586 -12.734 1 98.12 367 LEU A CA 1
ATOM 2766 C C . LEU A 1 367 ? 0.334 -3.832 -14.219 1 98.12 367 LEU A C 1
ATOM 2768 O O . LEU A 1 367 ? 1.067 -3.334 -15.078 1 98.12 367 LEU A O 1
ATOM 2772 N N . GLY A 1 368 ? -0.634 -4.738 -14.531 1 98 368 GLY A N 1
ATOM 2773 C CA . GLY A 1 368 ? -0.973 -5.016 -15.922 1 98 368 GLY A CA 1
ATOM 2774 C C . GLY A 1 368 ? -0.216 -6.199 -16.5 1 98 368 GLY A C 1
ATOM 2775 O O . GLY A 1 368 ? 0.343 -7.004 -15.75 1 98 368 GLY A O 1
ATOM 2776 N N . TYR A 1 369 ? -0.37 -6.34 -17.844 1 97.81 369 TYR A N 1
ATOM 2777 C CA . TYR A 1 369 ? 0.325 -7.402 -18.562 1 97.81 369 TYR A CA 1
ATOM 2778 C C . TYR A 1 369 ? 1.596 -6.875 -19.219 1 97.81 369 TYR A C 1
ATOM 2780 O O . TYR A 1 369 ? 1.572 -5.84 -19.891 1 97.81 369 TYR A O 1
ATOM 2788 N N . TRP A 1 370 ? 2.662 -7.602 -19 1 98 370 TRP A N 1
ATOM 2789 C CA . TRP A 1 370 ? 3.949 -7.211 -19.562 1 98 370 TRP A CA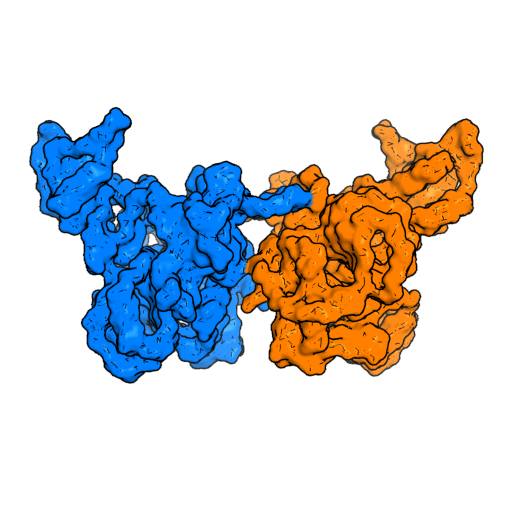 1
ATOM 2790 C C . TRP A 1 370 ? 3.867 -7.105 -21.078 1 98 370 TRP A C 1
ATOM 2792 O O . TRP A 1 370 ? 3.48 -8.062 -21.766 1 98 370 TRP A O 1
ATOM 2802 N N . ASN A 1 371 ? 4.195 -5.98 -21.719 1 96.5 371 ASN A N 1
ATOM 2803 C CA . ASN A 1 371 ? 4.305 -5.754 -23.156 1 96.5 371 ASN A CA 1
ATOM 2804 C C . ASN A 1 371 ? 2.977 -5.992 -23.859 1 96.5 371 ASN A C 1
ATOM 2806 O O . ASN A 1 371 ? 2.949 -6.5 -24.984 1 96.5 371 ASN A O 1
ATOM 2810 N N . ASP A 1 372 ? 1.885 -5.723 -23.188 1 96.62 372 ASP A N 1
ATOM 2811 C CA . ASP A 1 372 ? 0.581 -5.988 -23.797 1 96.62 372 ASP A CA 1
ATOM 2812 C C . ASP A 1 372 ? -0.418 -4.887 -23.453 1 96.62 372 ASP A C 1
ATOM 2814 O O . ASP A 1 372 ? -1.285 -5.074 -22.594 1 96.62 372 ASP A O 1
ATOM 2818 N N . PRO A 1 373 ? -0.343 -3.811 -24.141 1 96.06 373 PRO A N 1
ATOM 2819 C CA . PRO A 1 373 ? -1.203 -2.668 -23.812 1 96.06 373 PRO A CA 1
ATOM 2820 C C . PRO A 1 373 ? -2.682 -2.953 -24.078 1 96.06 373 PRO A C 1
ATOM 2822 O O . PRO A 1 373 ? -3.543 -2.473 -23.328 1 96.06 373 PRO A O 1
ATOM 2825 N N . GLU A 1 374 ? -2.994 -3.732 -25.062 1 95.44 374 GLU A N 1
ATOM 2826 C CA . GLU A 1 374 ? -4.387 -3.98 -25.422 1 95.44 374 GLU A CA 1
ATOM 2827 C C . GLU A 1 374 ? -5.102 -4.789 -24.344 1 95.44 374 GLU A C 1
ATOM 2829 O O . GLU A 1 374 ? -6.129 -4.359 -23.812 1 95.44 374 GLU A O 1
ATOM 2834 N N . ARG A 1 375 ? -4.535 -5.93 -23.953 1 94.5 375 ARG A N 1
ATOM 2835 C CA . ARG A 1 375 ? -5.156 -6.738 -22.906 1 94.5 375 ARG A CA 1
ATOM 2836 C C . ARG A 1 375 ? -5.191 -5.992 -21.578 1 94.5 375 ARG A C 1
ATOM 2838 O O . ARG A 1 375 ? -6.125 -6.156 -20.797 1 94.5 375 ARG A O 1
ATOM 2845 N N . THR A 1 376 ? -4.156 -5.215 -21.344 1 97.56 376 THR A N 1
ATOM 2846 C CA . THR A 1 376 ? -4.133 -4.445 -20.109 1 97.56 376 THR A CA 1
ATOM 2847 C C . THR A 1 376 ? -5.293 -3.453 -20.062 1 97.56 376 THR A C 1
ATOM 2849 O O . THR A 1 376 ? -6.008 -3.365 -19.062 1 97.56 376 THR A O 1
ATOM 2852 N N . ALA A 1 377 ? -5.516 -2.703 -21.156 1 96.88 377 ALA A N 1
ATOM 2853 C CA . ALA A 1 377 ? -6.586 -1.715 -21.219 1 96.88 377 ALA A CA 1
ATOM 2854 C C . ALA A 1 377 ? -7.953 -2.375 -21.062 1 96.88 377 ALA A C 1
ATOM 2856 O O . ALA A 1 377 ? -8.883 -1.769 -20.516 1 96.88 377 ALA A O 1
ATOM 2857 N N . GLU A 1 378 ? -8.031 -3.562 -21.469 1 94.56 378 GLU A N 1
ATOM 2858 C CA . GLU A 1 378 ? -9.289 -4.297 -21.375 1 94.56 378 GLU A CA 1
ATOM 2859 C C . GLU A 1 378 ? -9.594 -4.711 -19.938 1 94.56 378 GLU A C 1
ATOM 2861 O O . GLU A 1 378 ? -10.734 -4.609 -19.484 1 94.56 378 GLU A O 1
ATOM 2866 N N . ARG A 1 379 ? -8.609 -5.152 -19.234 1 95.81 379 ARG A N 1
ATOM 2867 C CA . ARG A 1 379 ? -8.805 -5.777 -17.938 1 95.81 379 ARG A CA 1
ATOM 2868 C C . ARG A 1 379 ? -8.617 -4.766 -16.812 1 95.81 379 ARG A C 1
ATOM 2870 O O . ARG A 1 379 ? -9.172 -4.934 -15.719 1 95.81 379 ARG A O 1
ATOM 2877 N N . PHE A 1 380 ? -7.805 -3.789 -17.031 1 98 380 PHE A N 1
ATOM 2878 C CA . PHE A 1 380 ? -7.512 -2.76 -16.047 1 98 380 PHE A CA 1
ATOM 2879 C C . PHE A 1 380 ? -8.164 -1.437 -16.438 1 98 380 PHE A C 1
ATOM 2881 O O . PHE A 1 380 ? -7.684 -0.738 -17.328 1 98 380 PHE A O 1
ATOM 2888 N N . ARG A 1 381 ? -9.234 -1.099 -15.75 1 97.69 381 ARG A N 1
ATOM 2889 C CA . ARG A 1 381 ? -10.039 0.079 -16.062 1 97.69 381 ARG A CA 1
ATOM 2890 C C . ARG A 1 381 ? -10.305 0.903 -14.805 1 97.69 381 ARG A C 1
ATOM 2892 O O . ARG A 1 381 ? -10.062 0.442 -13.688 1 97.69 381 ARG A O 1
ATOM 2899 N N . PRO A 1 382 ? -10.719 2.133 -14.953 1 96.62 382 PRO A N 1
ATOM 2900 C CA . PRO A 1 382 ? -11.023 2.969 -13.789 1 96.62 382 PRO A CA 1
ATOM 2901 C C . PRO A 1 382 ? -12.016 2.311 -12.828 1 96.62 382 PRO A C 1
ATOM 2903 O O . PRO A 1 382 ? -13.023 1.743 -13.266 1 96.62 382 PRO A O 1
ATOM 2906 N N . ALA A 1 383 ? -11.68 2.371 -11.57 1 96.94 383 ALA A N 1
ATOM 2907 C CA . ALA A 1 383 ? -12.539 1.78 -10.547 1 96.94 383 ALA A CA 1
ATOM 2908 C C . ALA A 1 383 ? -13.906 2.447 -10.523 1 96.94 383 ALA A C 1
ATOM 2910 O O . ALA A 1 383 ? -14.008 3.676 -10.531 1 96.94 383 ALA A O 1
ATOM 2911 N N . PRO A 1 384 ? -14.984 1.708 -10.367 1 95 384 PRO A N 1
ATOM 2912 C CA . PRO A 1 384 ? -16.344 2.27 -10.328 1 95 384 PRO A CA 1
ATOM 2913 C C . PRO A 1 384 ? -16.656 2.945 -8.992 1 95 384 PRO A C 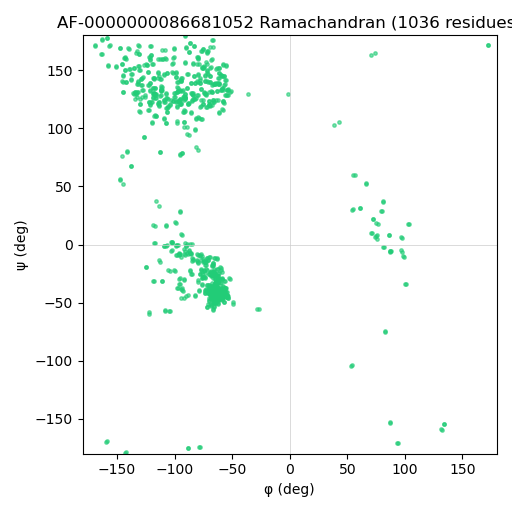1
ATOM 2915 O O . PRO A 1 384 ? -16.109 2.559 -7.953 1 95 384 PRO A O 1
ATOM 2918 N N . GLY A 1 385 ? -17.531 3.891 -9.086 1 90.38 385 GLY A N 1
ATOM 2919 C CA . GLY A 1 385 ? -18.141 4.453 -7.891 1 90.38 385 GLY A CA 1
ATOM 2920 C C . GLY A 1 385 ? -17.188 5.324 -7.086 1 90.38 385 GLY A C 1
ATOM 2921 O O . GLY A 1 385 ? -17.375 5.492 -5.879 1 90.38 385 GLY A O 1
ATOM 2922 N N . ARG A 1 386 ? -16.156 5.859 -7.633 1 92.19 386 ARG A N 1
ATOM 2923 C CA . ARG A 1 386 ? -15.242 6.746 -6.914 1 92.19 386 ARG A CA 1
ATOM 2924 C C . ARG A 1 386 ? -15.82 8.156 -6.812 1 92.19 386 ARG A C 1
ATOM 2926 O O . ARG A 1 386 ? -16.516 8.617 -7.727 1 92.19 386 ARG A O 1
ATOM 2933 N N . PRO A 1 387 ? -15.523 8.836 -5.676 1 92.5 387 PRO A N 1
ATOM 2934 C CA . PRO A 1 387 ? -16.031 10.211 -5.574 1 92.5 387 PRO A CA 1
ATOM 2935 C C . PRO A 1 387 ? -15.508 11.109 -6.695 1 92.5 387 PRO A C 1
ATOM 2937 O O . PRO A 1 387 ? -14.336 11.016 -7.082 1 92.5 387 PRO A O 1
ATOM 2940 N N . ALA A 1 388 ? -16.328 12.031 -7.121 1 90.56 388 ALA A N 1
ATOM 2941 C CA . ALA A 1 388 ? -16.016 12.891 -8.258 1 90.56 388 ALA A CA 1
ATOM 2942 C C . ALA A 1 388 ? -14.906 13.875 -7.914 1 90.56 388 ALA A C 1
ATOM 2944 O O . ALA A 1 388 ? -14.172 14.328 -8.797 1 90.56 388 ALA A O 1
ATOM 2945 N N . GLY A 1 389 ? -14.805 14.141 -6.664 1 94.56 389 GLY A N 1
ATOM 2946 C CA . GLY A 1 389 ? -13.828 15.133 -6.242 1 94.56 389 GLY A CA 1
ATOM 2947 C C . GLY A 1 389 ? -12.398 14.625 -6.285 1 94.56 389 GLY A C 1
ATOM 2948 O O . GLY A 1 389 ? -11.445 15.406 -6.211 1 94.56 389 GLY A O 1
ATOM 2949 N N . VAL A 1 390 ? -12.219 13.352 -6.395 1 95.25 390 VAL A N 1
ATOM 2950 C CA . VAL A 1 390 ? -10.883 12.773 -6.488 1 95.25 390 VAL A CA 1
ATOM 2951 C C . VAL A 1 390 ? -10.398 12.82 -7.934 1 95.25 390 VAL A C 1
ATOM 2953 O O . VAL A 1 390 ? -11.062 12.305 -8.836 1 95.25 390 VAL A O 1
ATOM 2956 N N . MET A 1 391 ? -9.203 13.352 -8.125 1 93.69 391 MET A N 1
ATOM 2957 C CA . MET A 1 391 ? -8.773 13.656 -9.484 1 93.69 391 MET A CA 1
ATOM 2958 C C . MET A 1 391 ? -7.836 12.57 -10.016 1 93.69 391 MET A C 1
ATOM 2960 O O . MET A 1 391 ? -7.656 12.438 -11.227 1 93.69 391 MET A O 1
ATOM 2964 N N . VAL A 1 392 ? -7.227 11.836 -9.188 1 95.5 392 VAL A N 1
ATOM 2965 C CA . VAL A 1 392 ? -6.359 10.742 -9.617 1 95.5 392 VAL A CA 1
ATOM 2966 C C . VAL A 1 392 ? -7.191 9.492 -9.867 1 95.5 392 VAL A C 1
ATOM 2968 O O . VAL A 1 392 ? -7.988 9.086 -9.016 1 95.5 392 VAL A O 1
ATOM 2971 N N . THR A 1 393 ? -7.02 8.883 -10.984 1 95.12 393 THR A N 1
ATOM 2972 C CA . THR A 1 393 ? -7.793 7.703 -11.367 1 95.12 393 THR A CA 1
ATOM 2973 C C . THR A 1 393 ? -7.207 6.445 -10.727 1 95.12 393 THR A C 1
ATOM 2975 O O . THR A 1 393 ? -6.016 6.168 -10.875 1 95.12 393 THR A O 1
ATOM 2978 N N . GLU A 1 394 ? -8.023 5.77 -10.078 1 96.31 394 GLU A N 1
ATOM 2979 C CA . GLU A 1 394 ? -7.691 4.445 -9.555 1 96.31 394 GLU A CA 1
ATOM 2980 C C . GLU A 1 394 ? -8.117 3.346 -10.523 1 96.31 394 GLU A C 1
ATOM 2982 O O . GLU A 1 394 ? -9.227 3.381 -11.062 1 96.31 394 GLU A O 1
ATOM 2987 N N . LEU A 1 395 ? -7.219 2.418 -10.781 1 97.62 395 LEU A N 1
ATOM 2988 C CA . LEU A 1 395 ? -7.578 1.302 -11.648 1 97.62 395 LEU A CA 1
ATOM 2989 C C . LEU A 1 395 ? -8.062 0.109 -10.828 1 97.62 395 LEU A C 1
ATOM 2991 O O . LEU A 1 395 ? -7.594 -0.111 -9.711 1 97.62 395 LEU A O 1
ATOM 2995 N N . ALA A 1 396 ? -9.023 -0.582 -11.328 1 98.25 396 ALA A N 1
ATOM 2996 C CA . ALA A 1 396 ? -9.516 -1.86 -10.82 1 98.25 396 ALA A CA 1
ATOM 2997 C C . ALA A 1 396 ? -9.391 -2.953 -11.883 1 98.25 396 ALA A C 1
ATOM 2999 O O . ALA A 1 396 ? -9.125 -2.666 -13.047 1 98.25 396 ALA A O 1
ATOM 3000 N N . VAL A 1 397 ? -9.461 -4.156 -11.469 1 98.38 397 VAL A N 1
ATOM 3001 C CA . VAL A 1 397 ? -9.398 -5.277 -12.398 1 98.38 397 VAL A CA 1
ATOM 3002 C C . VAL A 1 397 ? -10.812 -5.77 -12.703 1 98.38 397 VAL A C 1
ATOM 3004 O O . VAL A 1 397 ? -11.547 -6.168 -11.797 1 98.38 397 VAL A O 1
ATOM 3007 N N . PHE A 1 398 ? -11.148 -5.688 -13.922 1 97.38 398 PHE A N 1
ATOM 3008 C CA . PHE A 1 398 ? -12.359 -6.316 -14.43 1 97.38 398 PHE A CA 1
ATOM 3009 C C . PHE A 1 398 ? -12.102 -7.77 -14.805 1 97.38 398 PHE A C 1
ATOM 3011 O O . PHE A 1 398 ? -11.398 -8.047 -15.781 1 97.38 398 PHE A O 1
ATOM 3018 N N . SER A 1 399 ? -12.703 -8.695 -14.094 1 94.94 399 SER A N 1
ATOM 3019 C CA . SER A 1 399 ? -12.281 -10.094 -14.086 1 94.94 399 SER A CA 1
ATOM 3020 C C . SER A 1 399 ? -12.719 -10.805 -15.359 1 94.94 399 SER A C 1
ATOM 3022 O O . SER A 1 399 ? -12.094 -11.781 -15.773 1 94.94 399 SER A O 1
ATOM 3024 N N . GLY A 1 400 ? -13.766 -10.398 -15.938 1 92.5 400 GLY A N 1
ATOM 3025 C CA . GLY A 1 400 ? -14.391 -11.133 -17.031 1 92.5 400 GLY A CA 1
ATOM 3026 C C . GLY A 1 400 ? -15.383 -12.18 -16.547 1 92.5 400 GLY A C 1
ATOM 3027 O O . GLY A 1 400 ? -16.125 -12.75 -17.344 1 92.5 400 GLY A O 1
ATOM 3028 N N . ASP A 1 401 ? -15.516 -12.422 -15.273 1 90.56 401 ASP A N 1
ATOM 3029 C CA . ASP A 1 401 ? -16.453 -13.375 -14.695 1 90.56 401 ASP A CA 1
ATOM 3030 C C . ASP A 1 401 ? -17.75 -12.68 -14.281 1 90.56 401 ASP A C 1
ATOM 3032 O O . ASP A 1 401 ? -17.734 -11.562 -13.766 1 90.56 401 ASP A O 1
ATOM 3036 N N . VAL A 1 402 ? -18.875 -13.352 -14.516 1 92.56 402 VAL A N 1
ATOM 3037 C CA . VAL A 1 402 ? -20.172 -12.852 -14.102 1 92.56 402 VAL A CA 1
ATOM 3038 C C . VAL A 1 402 ? -20.562 -13.461 -12.758 1 92.56 402 VAL A C 1
ATOM 3040 O O . VAL A 1 402 ? -20.531 -14.688 -12.594 1 92.56 402 VAL A O 1
ATOM 3043 N N . VAL A 1 403 ? -20.875 -12.609 -11.789 1 95.94 403 VAL A N 1
ATOM 3044 C CA . VAL A 1 403 ? -21.281 -13.055 -10.453 1 95.94 403 VAL A CA 1
ATOM 3045 C C . VAL A 1 403 ? -22.531 -12.297 -10.008 1 95.94 403 VAL A C 1
ATOM 3047 O O . VAL A 1 403 ? -22.969 -11.375 -10.688 1 95.94 403 VAL A O 1
ATOM 3050 N N . LYS A 1 404 ? -23.156 -12.766 -8.977 1 95.75 404 LYS A N 1
ATOM 3051 C CA . LYS A 1 404 ? -24.203 -12.031 -8.266 1 95.75 404 LYS A CA 1
ATOM 3052 C C . LYS A 1 404 ? -23.891 -11.938 -6.777 1 95.75 404 LYS A C 1
ATOM 3054 O O . LYS A 1 404 ? -23.109 -12.734 -6.254 1 95.75 404 LYS A O 1
ATOM 3059 N N . ARG A 1 405 ? -24.375 -10.992 -6.141 1 97.69 405 ARG A N 1
ATOM 3060 C CA . ARG A 1 405 ? -24.219 -10.758 -4.707 1 97.69 405 ARG A CA 1
ATOM 3061 C C . ARG A 1 405 ? -25.578 -10.773 -4.008 1 97.69 405 ARG A C 1
ATOM 3063 O O . ARG A 1 405 ? -26.531 -10.164 -4.484 1 97.69 405 ARG A O 1
ATOM 3070 N N . ASP A 1 406 ? -25.688 -11.438 -2.9 1 96.12 406 ASP A N 1
ATOM 3071 C CA . ASP A 1 406 ? -26.969 -11.445 -2.197 1 96.12 406 ASP A CA 1
ATOM 3072 C C . ASP A 1 406 ? -27.078 -10.266 -1.233 1 96.12 406 ASP A C 1
ATOM 3074 O O . ASP A 1 406 ? -26.219 -9.391 -1.216 1 96.12 406 ASP A O 1
ATOM 3078 N N . GLU A 1 407 ? -28.172 -10.203 -0.427 1 94.75 407 GLU A N 1
ATOM 3079 C CA . GLU A 1 407 ? -28.469 -9.07 0.444 1 94.75 407 GLU A CA 1
ATOM 3080 C C . GLU A 1 407 ? -27.438 -8.938 1.557 1 94.75 407 GLU A C 1
ATOM 3082 O O . GLU A 1 407 ? -27.219 -7.84 2.074 1 94.75 407 GLU A O 1
ATOM 3087 N N . GLU A 1 408 ? -26.844 -10.078 1.796 1 95.44 408 GLU A N 1
ATOM 3088 C CA . GLU A 1 408 ? -25.875 -10.07 2.889 1 95.44 408 GLU A CA 1
ATOM 3089 C C . GLU A 1 408 ? -24.453 -9.898 2.365 1 95.44 408 GLU A C 1
ATOM 3091 O O . GLU A 1 408 ? -23.5 -9.914 3.141 1 95.44 408 GLU A O 1
ATOM 3096 N N . GLY A 1 409 ? -24.281 -9.797 1.088 1 96.25 409 GLY A N 1
ATOM 3097 C CA . GLY A 1 409 ? -22.984 -9.469 0.498 1 96.25 409 GLY A CA 1
ATOM 3098 C C . GLY A 1 409 ? -22.219 -10.688 0.032 1 96.25 409 GLY A C 1
ATOM 3099 O O . GLY A 1 409 ? -21.078 -10.578 -0.408 1 96.25 409 GLY A O 1
ATOM 3100 N N . PHE A 1 410 ? -22.828 -11.859 0.095 1 97.81 410 PHE A N 1
ATOM 3101 C CA . PHE A 1 410 ? -22.172 -13.07 -0.382 1 97.81 410 PHE A CA 1
ATOM 3102 C C . PHE A 1 410 ? -22.25 -13.172 -1.9 1 97.81 410 PHE A C 1
ATOM 3104 O O . PHE A 1 410 ? -23.297 -12.875 -2.486 1 97.81 410 PHE A O 1
ATOM 3111 N N . LEU A 1 411 ? -21.188 -13.602 -2.494 1 97.88 411 LEU A N 1
ATOM 3112 C CA . LEU A 1 411 ? -21.078 -13.648 -3.947 1 97.88 411 LEU A CA 1
ATOM 3113 C C . LEU A 1 411 ? -21.297 -15.07 -4.461 1 97.88 411 LEU A C 1
ATOM 3115 O O . LEU A 1 411 ? -20.938 -16.031 -3.785 1 97.88 411 LEU A O 1
ATOM 3119 N N . TYR A 1 412 ? -21.844 -15.156 -5.605 1 92.88 412 TYR A N 1
ATOM 3120 C CA . TYR A 1 412 ? -22.094 -16.422 -6.281 1 92.88 412 TYR A CA 1
ATOM 3121 C C . TYR A 1 412 ? -21.641 -16.359 -7.738 1 92.88 412 TYR A C 1
ATOM 3123 O O . TYR A 1 412 ? -22 -15.438 -8.469 1 92.88 412 TYR A O 1
ATOM 3131 N N . PHE A 1 413 ? -20.844 -17.312 -8.094 1 90.06 413 PHE A N 1
ATOM 3132 C CA . PHE A 1 413 ? -20.375 -17.406 -9.469 1 90.06 413 PHE A CA 1
ATOM 3133 C C . PHE A 1 413 ? -21.516 -17.812 -10.398 1 90.06 413 PHE A C 1
ATOM 3135 O O . PHE A 1 413 ? -22.266 -18.75 -10.094 1 90.06 413 PHE A O 1
ATOM 3142 N N . VAL A 1 414 ? -21.688 -17.125 -11.477 1 84.62 414 VAL A N 1
ATOM 3143 C CA . VAL A 1 414 ? -22.75 -17.406 -12.43 1 84.62 414 VAL A CA 1
ATOM 3144 C C . VAL A 1 414 ? -22.156 -18.016 -13.695 1 84.62 414 VAL A C 1
ATOM 3146 O O . VAL A 1 414 ? -22.562 -19.109 -14.109 1 84.62 414 VAL A O 1
ATOM 3149 N N . SER A 1 415 ? -21.25 -17.328 -14.289 1 78.38 415 SER A N 1
ATOM 3150 C CA . SER A 1 415 ? -20.656 -17.812 -15.523 1 78.38 415 SER A CA 1
ATOM 3151 C C . SER A 1 415 ? -19.359 -17.078 -15.852 1 78.38 415 SER A C 1
ATOM 3153 O O . SER A 1 415 ? -19.031 -16.094 -15.195 1 78.38 415 SER A O 1
ATOM 3155 N N . ARG A 1 416 ? -18.672 -17.797 -16.797 1 72.06 416 ARG A N 1
ATOM 3156 C CA . ARG A 1 416 ? -17.516 -17.094 -17.359 1 72.06 416 ARG A CA 1
ATOM 3157 C C . ARG A 1 416 ? -17.812 -16.625 -18.781 1 72.06 416 ARG A C 1
ATOM 3159 O O . ARG A 1 416 ? -18.5 -17.312 -19.531 1 72.06 416 ARG A O 1
ATOM 3166 N N . LYS A 1 417 ? -17.219 -15.617 -18.938 1 63.91 417 LYS A N 1
ATOM 3167 C CA . LYS A 1 417 ? -17.422 -15.047 -20.266 1 63.91 417 LYS A CA 1
ATOM 3168 C C . LYS A 1 417 ? -16.453 -15.656 -21.281 1 63.91 417 LYS A C 1
ATOM 3170 O O . LYS A 1 417 ? -16.703 -15.625 -22.484 1 63.91 417 LYS A O 1
ATOM 3175 N N . ASP A 1 418 ? -15.406 -16.422 -20.672 1 62.09 418 ASP A N 1
ATOM 3176 C CA . ASP A 1 418 ? -14.43 -16.859 -21.656 1 62.09 418 ASP A CA 1
ATOM 3177 C C . ASP A 1 418 ? -14.508 -18.375 -21.859 1 62.09 418 ASP A C 1
ATOM 3179 O O . ASP A 1 418 ? -15.281 -19.062 -21.188 1 62.09 418 ASP A O 1
ATOM 3183 N N . GLU A 1 419 ? -13.852 -18.906 -22.922 1 67.19 419 GLU A N 1
ATOM 3184 C CA . GLU A 1 419 ? -13.906 -20.297 -23.359 1 67.19 419 GLU A CA 1
ATOM 3185 C C . GLU A 1 419 ? -12.742 -21.094 -22.797 1 67.19 419 GLU A C 1
ATOM 3187 O O . GLU A 1 419 ? -12.312 -22.094 -23.391 1 67.19 419 GLU A O 1
ATOM 3192 N N . MET A 1 420 ? -12.242 -20.703 -21.656 1 77.81 420 MET A N 1
ATOM 3193 C CA . MET A 1 420 ? -11.086 -21.375 -21.078 1 77.81 420 MET A CA 1
ATOM 3194 C C . MET A 1 420 ? -11.461 -22.75 -20.562 1 77.81 420 MET A C 1
ATOM 3196 O O . MET A 1 420 ? -12.539 -22.938 -19.984 1 77.81 420 MET A O 1
ATOM 3200 N N . ILE A 1 421 ? -10.516 -23.719 -20.797 1 81.62 421 ILE A N 1
ATOM 3201 C CA . ILE A 1 421 ? -10.688 -25.078 -20.312 1 81.62 421 ILE A CA 1
ATOM 3202 C C . ILE A 1 421 ? -10.055 -25.234 -18.938 1 81.62 421 ILE A C 1
ATOM 3204 O O . ILE A 1 421 ? -8.891 -24.859 -18.734 1 81.62 421 ILE A O 1
ATOM 3208 N N . LYS A 1 422 ? -10.773 -25.703 -17.969 1 84.88 422 LYS A N 1
ATOM 3209 C CA . LYS A 1 422 ? -10.227 -25.984 -16.641 1 84.88 422 LYS A CA 1
ATOM 3210 C C . LYS A 1 422 ? -9.898 -27.469 -16.5 1 84.88 422 LYS A C 1
ATOM 3212 O O . LYS A 1 422 ? -10.797 -28.297 -16.375 1 84.88 422 LYS A O 1
ATOM 3217 N N . THR A 1 423 ? -8.555 -27.781 -16.531 1 87.38 423 THR A N 1
ATOM 3218 C CA . THR A 1 423 ? -8.125 -29.172 -16.484 1 87.38 423 THR A CA 1
ATOM 3219 C C . THR A 1 423 ? -6.949 -29.344 -15.523 1 87.38 423 THR A C 1
ATOM 3221 O O . THR A 1 423 ? -5.988 -28.578 -15.578 1 87.38 423 THR A O 1
ATOM 3224 N N . SER A 1 424 ? -7.082 -30.281 -14.68 1 81.88 424 SER A N 1
ATOM 3225 C CA . SER A 1 424 ? -6.012 -30.672 -13.766 1 81.88 424 SER A CA 1
ATOM 3226 C C . SER A 1 424 ? -5.5 -29.469 -12.969 1 81.88 424 SER A C 1
ATOM 3228 O O . SER A 1 424 ? -4.297 -29.344 -12.727 1 81.88 424 SER A O 1
ATOM 3230 N N . GLY A 1 425 ? -6.418 -28.531 -12.75 1 76.38 425 GLY A N 1
ATOM 3231 C CA . GLY A 1 425 ? -6.055 -27.359 -11.977 1 76.38 425 GLY A CA 1
ATOM 3232 C C . GLY A 1 425 ? -5.465 -26.25 -12.82 1 76.38 425 GLY A C 1
ATOM 3233 O O . GLY A 1 425 ? -5.152 -25.172 -12.305 1 76.38 425 GLY A O 1
ATOM 3234 N N . TYR A 1 426 ? -5.273 -26.594 -14.117 1 81.5 426 TYR A N 1
ATOM 3235 C CA . TYR A 1 426 ? -4.766 -25.594 -15.047 1 81.5 426 TYR A CA 1
ATOM 3236 C C . TYR A 1 426 ? -5.902 -24.969 -15.852 1 81.5 426 TYR A C 1
ATOM 3238 O O . TYR A 1 426 ? -6.914 -25.625 -16.109 1 81.5 426 TYR A O 1
ATOM 3246 N N . ARG A 1 427 ? -5.75 -23.719 -16.109 1 82.25 427 ARG A N 1
ATOM 3247 C CA . ARG A 1 427 ? -6.566 -23.047 -17.125 1 82.25 427 ARG A CA 1
ATOM 3248 C C . ARG A 1 427 ? -5.844 -23.016 -18.469 1 82.25 427 ARG A C 1
ATOM 3250 O O . ARG A 1 427 ? -4.777 -22.406 -18.594 1 82.25 427 ARG A O 1
ATOM 3257 N N . VAL A 1 428 ? -6.52 -23.609 -19.406 1 84.12 428 VAL A N 1
ATOM 3258 C CA . VAL A 1 428 ? -5.859 -23.766 -20.703 1 84.12 428 VAL A CA 1
ATOM 3259 C C . VAL A 1 428 ? -6.676 -23.078 -21.797 1 84.12 428 VAL A C 1
ATOM 3261 O O . VAL A 1 428 ? -7.898 -23.219 -21.844 1 84.12 428 VAL A O 1
ATOM 3264 N N . SER A 1 429 ? -6.016 -22.344 -22.547 1 79.25 429 SER A N 1
ATOM 3265 C CA . SER A 1 429 ? -6.672 -21.719 -23.688 1 79.25 429 SER A CA 1
ATOM 3266 C C . SER A 1 429 ? -6.898 -22.734 -24.812 1 79.25 429 SER A C 1
ATOM 3268 O O . SER A 1 429 ? -5.949 -23.344 -25.297 1 79.25 429 SER A O 1
ATOM 3270 N N . PRO A 1 430 ? -8.195 -22.844 -25.219 1 85.94 430 PRO A N 1
ATOM 3271 C CA . PRO A 1 430 ? -8.406 -23.703 -26.391 1 85.94 430 PRO A CA 1
ATOM 3272 C C . PRO A 1 430 ? -7.59 -23.266 -27.609 1 85.94 430 PRO A C 1
ATOM 3274 O O . PRO A 1 430 ? -7.055 -24.109 -28.328 1 85.94 430 PRO A O 1
ATOM 3277 N N . THR A 1 431 ? -7.359 -21.953 -27.703 1 79 431 THR A N 1
ATOM 3278 C CA . THR A 1 431 ? -6.645 -21.406 -28.844 1 79 431 THR A CA 1
ATOM 3279 C C . THR A 1 431 ? -5.172 -21.812 -28.812 1 79 431 THR A C 1
ATOM 3281 O O . THR A 1 431 ? -4.555 -22.016 -29.859 1 79 431 THR A O 1
ATOM 3284 N N . GLU A 1 432 ? -4.668 -21.891 -27.656 1 84 432 GLU A N 1
ATOM 3285 C CA . GLU A 1 432 ? -3.277 -22.312 -27.531 1 84 432 GLU A CA 1
ATOM 3286 C C . GLU A 1 432 ? -3.09 -23.734 -28.031 1 84 432 GLU A C 1
ATOM 3288 O O . GLU A 1 432 ? -2.121 -24.031 -28.75 1 84 432 GLU A O 1
ATOM 3293 N N . ILE A 1 433 ? -3.961 -24.562 -27.781 1 89.06 433 ILE A N 1
ATOM 3294 C CA . ILE A 1 433 ? -3.914 -25.953 -28.234 1 89.06 433 ILE A CA 1
ATOM 3295 C C . ILE A 1 433 ? -4.125 -26 -29.75 1 89.06 433 ILE A C 1
ATOM 3297 O O . ILE A 1 433 ? -3.387 -26.688 -30.469 1 89.06 433 ILE A O 1
ATOM 3301 N N . GLU A 1 434 ? -5.117 -25.25 -30.203 1 88.12 434 GLU A N 1
ATOM 3302 C CA . GLU A 1 434 ? -5.449 -25.234 -31.625 1 88.12 434 GLU A CA 1
ATOM 3303 C C . GLU A 1 434 ? -4.258 -24.766 -32.469 1 88.12 434 GLU A C 1
ATOM 3305 O O . GLU A 1 434 ? -3.967 -25.344 -33.5 1 88.12 434 GLU A O 1
ATOM 3310 N N . GLU A 1 435 ? -3.586 -23.781 -31.922 1 84.06 435 GLU A N 1
ATOM 3311 C CA . GLU A 1 435 ? -2.422 -23.266 -32.656 1 84.06 435 GLU A CA 1
ATOM 3312 C C . GLU A 1 435 ? -1.341 -24.328 -32.781 1 84.06 435 GLU A C 1
ATOM 3314 O O . GLU A 1 435 ? -0.732 -24.469 -33.844 1 84.06 435 GLU A O 1
ATOM 3319 N N . VAL A 1 436 ? -1.097 -25.031 -31.766 1 87.56 436 VAL A N 1
ATOM 3320 C CA . VAL A 1 436 ? -0.106 -26.109 -31.812 1 87.56 436 VAL A CA 1
ATOM 3321 C C . VAL A 1 436 ? -0.555 -27.188 -32.781 1 87.56 436 VAL A C 1
ATOM 3323 O O . VAL A 1 436 ? 0.262 -27.75 -33.531 1 87.56 436 VAL A O 1
ATOM 3326 N N . VAL A 1 437 ? -1.836 -27.469 -32.812 1 89.88 437 VAL A N 1
ATOM 3327 C CA . VAL A 1 437 ? -2.396 -28.453 -33.75 1 89.88 437 VAL A CA 1
ATOM 3328 C C . VAL A 1 437 ? -2.182 -27.984 -35.188 1 89.88 437 VAL A C 1
ATOM 3330 O O . VAL A 1 437 ? -1.738 -28.766 -36.031 1 89.88 437 VAL A O 1
ATOM 3333 N N . TYR A 1 438 ? -2.449 -26.734 -35.438 1 83.56 438 TYR A N 1
ATOM 3334 C CA . TYR A 1 438 ? -2.248 -26.188 -36.75 1 83.56 438 TYR A CA 1
ATOM 3335 C C . TYR A 1 438 ? -0.785 -26.281 -37.188 1 83.56 438 TYR A C 1
ATOM 3337 O O . TYR A 1 438 ? -0.48 -26.547 -38.344 1 83.56 438 TYR A O 1
ATOM 3345 N N . GLU A 1 439 ? -0.014 -26.078 -36.25 1 83.88 439 GLU A N 1
ATOM 3346 C CA . GLU A 1 439 ? 1.421 -26.062 -36.531 1 83.88 439 GLU A CA 1
ATOM 3347 C C . GLU A 1 439 ? 1.911 -27.438 -36.969 1 83.88 439 GLU A C 1
ATOM 3349 O O . GLU A 1 439 ? 2.98 -27.547 -37.562 1 83.88 439 GLU A O 1
ATOM 3354 N N . THR A 1 440 ? 1.188 -28.469 -36.656 1 83.56 440 THR A N 1
ATOM 3355 C CA . THR A 1 440 ? 1.575 -29.797 -37.094 1 83.56 440 THR A CA 1
ATOM 3356 C C . THR A 1 440 ? 1.485 -29.922 -38.594 1 83.56 440 THR A C 1
ATOM 3358 O O . THR A 1 440 ? 2.094 -30.812 -39.219 1 83.56 440 THR A O 1
ATOM 3361 N N . GLY A 1 441 ? 0.642 -29.078 -39.219 1 82 441 GLY A N 1
ATOM 3362 C CA . GLY A 1 441 ? 0.407 -29.125 -40.656 1 82 441 GLY A CA 1
ATOM 3363 C C . GLY A 1 441 ? -0.474 -30.281 -41.094 1 82 441 GLY A C 1
ATOM 3364 O O . GLY A 1 441 ? -0.708 -30.484 -42.281 1 82 441 GLY A O 1
ATOM 3365 N N . LEU A 1 442 ? -0.992 -30.938 -40.125 1 82.5 442 LEU A N 1
ATOM 3366 C CA . LEU A 1 442 ? -1.723 -32.156 -40.438 1 82.5 442 LEU A CA 1
ATOM 3367 C C . LEU A 1 442 ? -3.215 -31.875 -40.562 1 82.5 442 LEU A C 1
ATOM 3369 O O . LEU A 1 442 ? -3.967 -32.719 -41.062 1 82.5 442 LEU A O 1
ATOM 3373 N N . VAL A 1 443 ? -3.617 -30.609 -40.188 1 87.31 443 VAL A N 1
ATOM 3374 C CA . VAL A 1 443 ? -5.059 -30.391 -40.125 1 87.31 443 VAL A CA 1
ATOM 3375 C C . VAL A 1 443 ? -5.406 -29.047 -40.781 1 87.31 443 VAL A C 1
ATOM 3377 O O . VAL A 1 443 ? -4.566 -28.156 -40.844 1 87.31 443 VAL A O 1
ATOM 3380 N N . ARG A 1 444 ? -6.609 -28.984 -41.312 1 81.94 444 ARG A N 1
ATOM 3381 C CA . ARG A 1 444 ? -7.152 -27.75 -41.844 1 81.94 444 ARG A CA 1
ATOM 3382 C C . ARG A 1 444 ? -7.883 -26.938 -40.781 1 81.94 444 ARG A C 1
ATOM 3384 O O . ARG A 1 444 ? -7.762 -25.719 -40.75 1 81.94 444 ARG A O 1
ATOM 3391 N N . ASP A 1 445 ? -8.648 -27.703 -40.031 1 86.12 445 ASP A N 1
ATOM 3392 C CA . ASP A 1 445 ? -9.43 -27.094 -38.969 1 86.12 445 ASP A CA 1
ATOM 3393 C C . ASP A 1 445 ? -9.203 -27.812 -37.656 1 86.12 445 ASP A C 1
ATOM 3395 O O . ASP A 1 445 ? -8.984 -29.031 -37.625 1 86.12 445 ASP A O 1
ATOM 3399 N N . ALA A 1 446 ? -9.18 -27.062 -36.625 1 90.62 446 ALA A N 1
ATOM 3400 C CA . ALA A 1 446 ? -9.008 -27.609 -35.281 1 90.62 446 ALA A CA 1
ATOM 3401 C C . ALA A 1 446 ? -9.82 -26.828 -34.25 1 90.62 446 ALA A C 1
ATOM 3403 O O . ALA A 1 446 ? -9.82 -25.594 -34.281 1 90.62 446 ALA A O 1
ATOM 3404 N N . VAL A 1 447 ? -10.586 -27.609 -33.406 1 90.56 447 VAL A N 1
ATOM 3405 C CA . VAL A 1 447 ? -11.32 -27.016 -32.281 1 90.56 447 VAL A CA 1
ATOM 3406 C C . VAL A 1 447 ? -11.039 -27.781 -31.016 1 90.56 447 VAL A C 1
ATOM 3408 O O . VAL A 1 447 ? -11.203 -29 -30.969 1 90.56 447 VAL A O 1
ATOM 3411 N N . ALA A 1 448 ? -10.531 -27.062 -30.094 1 91.12 448 ALA A N 1
ATOM 3412 C CA . ALA A 1 448 ? -10.312 -27.672 -28.781 1 91.12 448 ALA A CA 1
ATOM 3413 C C . ALA A 1 448 ? -11.453 -27.328 -27.828 1 91.12 448 ALA A C 1
ATOM 3415 O O . ALA A 1 448 ? -11.883 -26.172 -27.75 1 91.12 448 ALA A O 1
ATOM 3416 N N . LEU A 1 449 ? -11.953 -28.312 -27.078 1 90.69 449 LEU A N 1
ATOM 3417 C CA . LEU A 1 449 ? -13.07 -28.141 -26.156 1 90.69 449 LEU A CA 1
ATOM 3418 C C . LEU A 1 449 ? -12.797 -28.859 -24.828 1 90.69 449 LEU A C 1
ATOM 3420 O O . LEU A 1 449 ? -12.102 -29.875 -24.812 1 90.69 449 LEU A O 1
ATOM 3424 N N . GLY A 1 450 ? -13.305 -28.266 -23.828 1 90.5 450 GLY A N 1
ATOM 3425 C CA . GLY A 1 450 ? -13.328 -28.969 -22.547 1 90.5 450 GLY A CA 1
ATOM 3426 C C . GLY A 1 450 ? -14.609 -29.75 -22.328 1 90.5 450 GLY A C 1
ATOM 3427 O O . GLY A 1 450 ? -15.711 -29.234 -22.516 1 90.5 450 GLY A O 1
ATOM 3428 N N . VAL A 1 451 ? -14.391 -31.016 -22.016 1 88.81 451 VAL A N 1
ATOM 3429 C CA . VAL A 1 451 ? -15.523 -31.875 -21.688 1 88.81 451 VAL A CA 1
ATOM 3430 C C . VAL A 1 451 ? -15.477 -32.25 -20.203 1 88.81 451 VAL A C 1
ATOM 3432 O O . VAL A 1 451 ? -14.414 -32.562 -19.672 1 88.81 451 VAL A O 1
ATOM 3435 N N . ASP A 1 452 ? -16.625 -32.188 -19.578 1 88.5 452 ASP A N 1
ATOM 3436 C CA . ASP A 1 452 ? -16.688 -32.438 -18.141 1 88.5 452 ASP A CA 1
ATOM 3437 C C . ASP A 1 452 ? -16.109 -33.812 -17.797 1 88.5 452 ASP A C 1
ATOM 3439 O O . ASP A 1 452 ? -16.344 -34.781 -18.516 1 88.5 452 ASP A O 1
ATOM 3443 N N . ASP A 1 453 ? -15.211 -33.781 -16.844 1 87.06 453 ASP A N 1
ATOM 3444 C CA . ASP A 1 453 ? -14.531 -34.969 -16.328 1 87.06 453 ASP A CA 1
ATOM 3445 C C . ASP A 1 453 ? -14.508 -34.969 -14.797 1 87.06 453 ASP A C 1
ATOM 3447 O O . ASP A 1 453 ? -14.133 -34 -14.18 1 87.06 453 ASP A O 1
ATOM 3451 N N . GLU A 1 454 ? -14.898 -36 -14.227 1 80.19 454 GLU A N 1
ATOM 3452 C CA . GLU A 1 454 ? -15.047 -36.094 -12.773 1 80.19 454 GLU A CA 1
ATOM 3453 C C . GLU A 1 454 ? -13.703 -35.938 -12.07 1 80.19 454 GLU A C 1
ATOM 3455 O O . GLU A 1 454 ? -13.633 -35.406 -10.961 1 80.19 454 GLU A O 1
ATOM 3460 N N . ARG A 1 455 ? -12.68 -36.406 -12.742 1 80.31 455 ARG A N 1
ATOM 3461 C CA . ARG A 1 455 ? -11.367 -36.438 -12.109 1 80.31 455 ARG A CA 1
ATOM 3462 C C . ARG A 1 455 ? -10.57 -35.188 -12.43 1 80.31 455 ARG A C 1
ATOM 3464 O O . ARG A 1 455 ? -9.836 -34.688 -11.578 1 80.31 455 ARG A O 1
ATOM 3471 N N . LEU A 1 456 ? -10.648 -34.719 -13.562 1 85.06 456 LEU A N 1
ATOM 3472 C CA . LEU A 1 456 ? -9.766 -33.656 -14.047 1 85.06 456 LEU A CA 1
ATOM 3473 C C . LEU A 1 456 ? -10.484 -32.312 -14.055 1 85.06 456 LEU A C 1
ATOM 3475 O O . LEU A 1 456 ? -9.859 -31.266 -14.289 1 85.06 456 LEU A O 1
ATOM 3479 N N . GLY A 1 457 ? -11.867 -32.281 -13.734 1 86 457 GLY A N 1
ATOM 3480 C CA . GLY A 1 457 ? -12.711 -31.156 -14.07 1 86 457 GLY A CA 1
ATOM 3481 C C . GLY A 1 457 ? -13.219 -31.203 -15.5 1 86 457 GLY A C 1
ATOM 3482 O O . GLY A 1 457 ? -14.344 -31.641 -15.758 1 86 457 GLY A O 1
ATOM 3483 N N . GLN A 1 458 ? -12.234 -30.875 -16.359 1 87.38 458 GLN A N 1
ATOM 3484 C CA . GLN A 1 458 ? -12.484 -31.094 -17.781 1 87.38 458 GLN A CA 1
ATOM 3485 C C . GLN A 1 458 ? -11.312 -31.828 -18.438 1 87.38 458 GLN A C 1
ATOM 3487 O O . GLN A 1 458 ? -10.156 -31.641 -18.062 1 87.38 458 GLN A O 1
ATOM 3492 N N . HIS A 1 459 ? -11.641 -32.719 -19.297 1 92.5 459 HIS A N 1
ATOM 3493 C CA . HIS A 1 459 ? -10.586 -33.188 -20.172 1 92.5 459 HIS A CA 1
ATOM 3494 C C . HIS A 1 459 ? -10.672 -32.562 -21.562 1 92.5 459 HIS A C 1
ATOM 3496 O O . HIS A 1 459 ? -11.742 -32.094 -21.969 1 92.5 459 HIS A O 1
ATOM 3502 N N . ILE A 1 460 ? -9.594 -32.5 -22.234 1 92.75 460 ILE A N 1
ATOM 3503 C CA . ILE A 1 460 ? -9.492 -31.781 -23.5 1 92.75 460 ILE A CA 1
ATOM 3504 C C . ILE A 1 460 ? -9.797 -32.75 -24.656 1 92.75 460 ILE A C 1
ATOM 3506 O O . ILE A 1 460 ? -9.258 -33.844 -24.719 1 92.75 460 ILE A O 1
ATOM 3510 N N . VAL A 1 461 ? -10.719 -32.281 -25.453 1 94.5 461 VAL A N 1
ATOM 3511 C CA . VAL A 1 461 ? -10.984 -32.969 -26.734 1 94.5 461 VAL A CA 1
ATOM 3512 C C . VAL A 1 461 ? -10.664 -32.031 -27.891 1 94.5 461 VAL A C 1
ATOM 3514 O O . VAL A 1 461 ? -11.031 -30.844 -27.859 1 94.5 461 VAL A O 1
ATOM 3517 N N . VAL A 1 462 ? -9.891 -32.562 -28.797 1 94.5 462 VAL A N 1
ATOM 3518 C CA . VAL A 1 462 ? -9.625 -31.781 -30 1 94.5 462 VAL A CA 1
ATOM 3519 C C . VAL A 1 462 ? -10.352 -32.406 -31.188 1 94.5 462 VAL A C 1
ATOM 3521 O O . VAL A 1 462 ? -10.211 -33.594 -31.453 1 94.5 462 VAL A O 1
ATOM 3524 N N . ILE A 1 463 ? -11.148 -31.578 -31.766 1 92.5 463 ILE A N 1
ATOM 3525 C CA . ILE A 1 463 ? -11.844 -31.969 -33 1 92.5 463 ILE A CA 1
ATOM 3526 C C . ILE A 1 463 ? -11.117 -31.391 -34.188 1 92.5 463 ILE A C 1
ATOM 3528 O O . ILE A 1 463 ? -10.875 -30.172 -34.281 1 92.5 463 ILE A O 1
ATOM 3532 N N . VAL A 1 464 ? -10.773 -32.312 -35.156 1 92.75 464 VAL A N 1
ATOM 3533 C CA . VAL A 1 464 ? -9.977 -31.844 -36.281 1 92.75 464 VAL A CA 1
ATOM 3534 C C . VAL A 1 464 ? -10.625 -32.312 -37.594 1 92.75 464 VAL A C 1
ATOM 3536 O O . VAL A 1 464 ? -11.375 -33.281 -37.625 1 92.75 464 VAL A O 1
ATOM 3539 N N . ALA A 1 465 ? -10.406 -31.5 -38.594 1 87.25 465 ALA A N 1
ATOM 3540 C CA . ALA A 1 465 ? -10.75 -31.859 -39.969 1 87.25 465 ALA A CA 1
ATOM 3541 C C . ALA A 1 465 ? -9.547 -31.719 -40.875 1 87.25 465 ALA A C 1
ATOM 3543 O O . ALA A 1 465 ? -8.805 -30.75 -40.812 1 87.25 465 ALA A O 1
ATOM 3544 N N . GLY A 1 466 ? -9.305 -32.781 -41.562 1 76.12 466 GLY A N 1
ATOM 3545 C CA . GLY A 1 466 ? -8.156 -32.812 -42.438 1 76.12 466 GLY A CA 1
ATOM 3546 C C . GLY A 1 466 ? -8.328 -31.969 -43.688 1 76.12 466 GLY A C 1
ATOM 3547 O O . GLY A 1 466 ? -9.422 -31.469 -43.969 1 76.12 466 GLY A O 1
ATOM 3548 N N . SER A 1 467 ? -7.23 -31.5 -44.375 1 63.91 467 SER A N 1
ATOM 3549 C CA . SER A 1 467 ? -7.289 -30.781 -45.625 1 63.91 467 SER A CA 1
ATOM 3550 C C . SER A 1 467 ? -7.855 -31.656 -46.75 1 63.91 467 SER A C 1
ATOM 3552 O O . SER A 1 467 ? -7.68 -32.875 -46.719 1 63.91 467 SER A O 1
ATOM 3554 N N . LYS A 1 468 ? -8.93 -31.312 -47.5 1 54.72 468 LYS A N 1
ATOM 3555 C CA . LYS A 1 468 ? -9.523 -32.031 -48.625 1 54.72 468 LYS A CA 1
ATOM 3556 C C . LYS A 1 468 ? -8.477 -32.906 -49.344 1 54.72 468 LYS A C 1
ATOM 3558 O O . LYS A 1 468 ? -8.758 -34.031 -49.75 1 54.72 468 LYS A O 1
ATOM 3563 N N . GLU A 1 469 ? -7.461 -32.188 -49.719 1 51.72 469 GLU A N 1
ATOM 3564 C CA . GLU A 1 469 ? -6.504 -32.875 -50.594 1 51.72 469 GLU A CA 1
ATOM 3565 C C . GLU A 1 469 ? -5.555 -33.75 -49.781 1 51.72 469 GLU A C 1
ATOM 3567 O O . GLU A 1 469 ? -4.84 -34.594 -50.375 1 51.72 469 GLU A O 1
ATOM 3572 N N . GLY A 1 470 ? -5.43 -33.688 -48.531 1 49.09 470 GLY A N 1
ATOM 3573 C CA . GLY A 1 470 ? -4.25 -34.094 -47.812 1 49.09 470 GLY A CA 1
ATOM 3574 C C . GLY A 1 470 ? -4.52 -35.281 -46.875 1 49.09 470 GLY A C 1
ATOM 3575 O O . GLY A 1 470 ? -3.66 -35.625 -46.062 1 49.09 470 GLY A O 1
ATOM 3576 N N . GLY A 1 471 ? -5.32 -36.25 -47.188 1 57 471 GLY A N 1
ATOM 3577 C CA . GLY A 1 471 ? -5.43 -37.562 -46.562 1 57 471 GLY A CA 1
ATOM 3578 C C . GLY A 1 471 ? -6.055 -37.5 -45.156 1 57 471 GLY A C 1
ATOM 3579 O O . GLY A 1 471 ? -6.309 -36.438 -44.656 1 57 471 GLY A O 1
ATOM 3580 N N . THR A 1 472 ? -6.547 -38.656 -44.562 1 69.06 472 THR A N 1
ATOM 3581 C CA . THR A 1 472 ? -7.195 -38.938 -43.281 1 69.06 472 THR A CA 1
ATOM 3582 C C . THR A 1 472 ? -6.262 -38.594 -42.125 1 69.06 472 THR A C 1
ATOM 3584 O O . THR A 1 472 ? -5.09 -38.969 -42.156 1 69.06 472 THR A O 1
ATOM 3587 N N . VAL A 1 473 ? -6.641 -37.594 -41.375 1 81.94 473 VAL A N 1
ATOM 3588 C CA . VAL A 1 473 ? -5.883 -37.281 -40.156 1 81.94 473 VAL A CA 1
ATOM 3589 C C . VAL A 1 473 ? -5.832 -38.469 -39.219 1 81.94 473 VAL A C 1
ATOM 3591 O O . VAL A 1 473 ? -6.863 -39.094 -38.938 1 81.94 473 VAL A O 1
ATOM 3594 N N . ASP A 1 474 ? -4.668 -38.938 -39.031 1 88.12 474 ASP A N 1
ATOM 3595 C CA . ASP A 1 474 ? -4.496 -40 -38.062 1 88.12 474 ASP A CA 1
ATOM 3596 C C . ASP A 1 474 ? -4.48 -39.438 -36.625 1 88.12 474 ASP A C 1
ATOM 3598 O O . ASP A 1 474 ? -3.516 -38.781 -36.219 1 88.12 474 ASP A O 1
ATOM 3602 N N . ALA A 1 475 ? -5.535 -39.75 -36 1 91.5 475 ALA A N 1
ATOM 3603 C CA . ALA A 1 475 ? -5.695 -39.25 -34.625 1 91.5 475 ALA A CA 1
ATOM 3604 C C . ALA A 1 475 ? -4.531 -39.656 -33.75 1 91.5 475 ALA A C 1
ATOM 3606 O O . ALA A 1 475 ? -4.074 -38.875 -32.906 1 91.5 475 ALA A O 1
ATOM 3607 N N . GLY A 1 476 ? -4.082 -40.781 -33.969 1 91.81 476 GLY A N 1
ATOM 3608 C CA . GLY A 1 476 ? -2.979 -41.281 -33.156 1 91.81 476 GLY A CA 1
ATOM 3609 C C . GLY A 1 476 ? -1.677 -40.562 -33.406 1 91.81 476 GLY A C 1
ATOM 3610 O O . GLY A 1 476 ? -0.956 -40.219 -32.438 1 91.81 476 GLY A O 1
ATOM 3611 N N . VAL A 1 477 ? -1.411 -40.344 -34.594 1 90.31 477 VAL A N 1
ATOM 3612 C CA . VAL A 1 477 ? -0.198 -39.625 -34.969 1 90.31 477 VAL A CA 1
ATOM 3613 C C . VAL A 1 477 ? -0.265 -38.219 -34.438 1 90.31 477 VAL A C 1
ATOM 3615 O O . VAL A 1 477 ? 0.724 -37.688 -33.938 1 90.31 477 VAL A O 1
ATOM 3618 N N . LEU A 1 478 ? -1.375 -37.656 -34.656 1 92.19 478 LEU A N 1
ATOM 3619 C CA . LEU A 1 478 ? -1.547 -36.312 -34.188 1 92.19 478 LEU A CA 1
ATOM 3620 C C . LEU A 1 478 ? -1.356 -36.219 -32.656 1 92.19 478 LEU A C 1
ATOM 3622 O O . LEU A 1 478 ? -0.662 -35.312 -32.156 1 92.19 478 LEU A O 1
ATOM 3626 N N . LEU A 1 479 ? -1.911 -37.125 -32 1 93.62 479 LEU A N 1
ATOM 3627 C CA . LEU A 1 479 ? -1.814 -37.125 -30.562 1 93.62 479 LEU A CA 1
ATOM 3628 C C . LEU A 1 479 ? -0.369 -37.312 -30.109 1 93.62 479 LEU A C 1
ATOM 3630 O O . LEU A 1 479 ? 0.078 -36.688 -29.141 1 93.62 479 LEU A O 1
ATOM 3634 N N . LYS A 1 480 ? 0.299 -38.156 -30.734 1 92.19 480 LYS A N 1
ATOM 3635 C CA . LYS A 1 480 ? 1.71 -38.375 -30.438 1 92.19 480 LYS A CA 1
ATOM 3636 C C . LYS A 1 480 ? 2.525 -37.094 -30.641 1 92.19 480 LYS A C 1
ATOM 3638 O O . LYS A 1 480 ? 3.422 -36.781 -29.859 1 92.19 480 LYS A O 1
ATOM 3643 N N . ASP A 1 481 ? 2.229 -36.469 -31.688 1 90.88 481 ASP A N 1
ATOM 3644 C CA . ASP A 1 481 ? 2.926 -35.219 -31.984 1 90.88 481 ASP A CA 1
ATOM 3645 C C . ASP A 1 481 ? 2.611 -34.156 -30.922 1 90.88 481 ASP A C 1
ATOM 3647 O O . ASP A 1 481 ? 3.498 -33.406 -30.5 1 90.88 481 ASP A O 1
ATOM 3651 N N . LEU A 1 482 ? 1.424 -34.094 -30.547 1 92.62 482 LEU A N 1
ATOM 3652 C CA . LEU A 1 482 ? 1 -33.094 -29.562 1 92.62 482 LEU A CA 1
ATOM 3653 C C . LEU A 1 482 ? 1.65 -33.375 -28.203 1 92.62 482 LEU A C 1
ATOM 3655 O O . LEU A 1 482 ? 1.964 -32.438 -27.469 1 92.62 482 LEU A O 1
ATOM 3659 N N . ARG A 1 483 ? 1.939 -34.594 -27.922 1 91.62 483 ARG A N 1
ATOM 3660 C CA . ARG A 1 483 ? 2.588 -35 -26.672 1 91.62 483 ARG A CA 1
ATOM 3661 C C . ARG A 1 483 ? 4.02 -34.469 -26.609 1 91.62 483 ARG A C 1
ATOM 3663 O O . ARG A 1 483 ? 4.535 -34.156 -25.531 1 91.62 483 ARG A O 1
ATOM 3670 N N . LYS A 1 484 ? 4.559 -34.219 -27.719 1 87.75 484 LYS A N 1
ATOM 3671 C CA . LYS A 1 484 ? 5.914 -33.719 -27.812 1 87.75 484 LYS A CA 1
ATOM 3672 C C . LYS A 1 484 ? 5.922 -32.188 -27.672 1 87.75 484 LYS A C 1
ATOM 3674 O O . LYS A 1 484 ? 6.926 -31.594 -27.266 1 87.75 484 LYS A O 1
ATOM 3679 N N . ARG A 1 485 ? 4.84 -31.578 -28 1 86.75 485 ARG A N 1
ATOM 3680 C CA . ARG A 1 485 ? 4.828 -30.125 -28.188 1 86.75 485 ARG A CA 1
ATOM 3681 C C . ARG A 1 485 ? 4.137 -29.438 -27.016 1 86.75 485 ARG A C 1
ATOM 3683 O O . ARG A 1 485 ? 4.375 -28.25 -26.75 1 86.75 485 ARG A O 1
ATOM 3690 N N . LEU A 1 486 ? 3.33 -30.188 -26.344 1 89.62 486 LEU A N 1
ATOM 3691 C CA . LEU A 1 486 ? 2.512 -29.594 -25.281 1 89.62 486 LEU A CA 1
ATOM 3692 C C . LEU A 1 486 ? 2.844 -30.219 -23.938 1 89.62 486 LEU A C 1
ATOM 3694 O O . LEU A 1 486 ? 3.158 -31.406 -23.859 1 89.62 486 LEU A O 1
ATOM 3698 N N . PRO A 1 487 ? 2.824 -29.422 -22.906 1 88.56 487 PRO A N 1
ATOM 3699 C CA . PRO A 1 487 ? 2.848 -30.062 -21.594 1 88.56 487 PRO A CA 1
ATOM 3700 C C . PRO A 1 487 ? 1.72 -31.078 -21.406 1 88.56 487 PRO A C 1
ATOM 3702 O O . PRO A 1 487 ? 0.649 -30.922 -22 1 88.56 487 PRO A O 1
ATOM 3705 N N . LEU A 1 488 ? 1.993 -32 -20.547 1 87 488 LEU A N 1
ATOM 3706 C CA . LEU A 1 488 ? 1.087 -33.156 -20.391 1 87 488 LEU A CA 1
ATOM 3707 C C . LEU A 1 488 ? -0.323 -32.656 -20.047 1 87 488 LEU A C 1
ATOM 3709 O O . LEU A 1 488 ? -1.305 -33.219 -20.562 1 87 488 LEU A O 1
ATOM 3713 N N . TYR A 1 489 ? -0.46 -31.641 -19.281 1 86.88 489 TYR A N 1
ATOM 3714 C CA . TYR A 1 489 ? -1.782 -31.203 -18.844 1 86.88 489 TYR A CA 1
ATOM 3715 C C . TYR A 1 489 ? -2.541 -30.547 -19.984 1 86.88 489 TYR A C 1
ATOM 3717 O O . TYR A 1 489 ? -3.754 -30.344 -19.906 1 86.88 489 TYR A O 1
ATOM 3725 N N . MET A 1 490 ? -1.861 -30.188 -21.047 1 90.06 490 MET A N 1
ATOM 3726 C CA . MET A 1 490 ? -2.488 -29.547 -22.203 1 90.06 490 MET A CA 1
ATOM 3727 C C . MET A 1 490 ? -2.764 -30.578 -23.297 1 90.06 490 MET A C 1
ATOM 3729 O O . MET A 1 490 ? -3.426 -30.266 -24.297 1 90.06 490 MET A O 1
ATOM 3733 N N . VAL A 1 491 ? -2.277 -31.781 -23.172 1 92.81 491 VAL A N 1
ATOM 3734 C CA . VAL A 1 491 ? -2.436 -32.781 -24.219 1 92.81 491 VAL A CA 1
ATOM 3735 C C . VAL A 1 491 ? -3.879 -33.281 -24.25 1 92.81 491 VAL A C 1
ATOM 3737 O O . VAL A 1 491 ? -4.426 -33.656 -23.203 1 92.81 491 VAL A O 1
ATOM 3740 N N . PRO A 1 492 ? -4.582 -33.312 -25.391 1 94.62 492 PRO A N 1
ATOM 3741 C CA . PRO A 1 492 ? -5.961 -33.781 -25.469 1 94.62 492 PRO A CA 1
ATOM 3742 C C . PRO A 1 492 ? -6.09 -35.281 -25.078 1 94.62 492 PRO A C 1
ATOM 3744 O O . PRO A 1 492 ? -5.219 -36.062 -25.422 1 94.62 492 PRO A O 1
ATOM 3747 N N . LYS A 1 493 ? -7.078 -35.531 -24.391 1 93.44 493 LYS A N 1
ATOM 3748 C CA . LYS A 1 493 ? -7.402 -36.938 -24.062 1 93.44 493 LYS A CA 1
ATOM 3749 C C . LYS A 1 493 ? -7.797 -37.688 -25.312 1 93.44 493 LYS A C 1
ATOM 3751 O O . LYS A 1 493 ? -7.523 -38.906 -25.422 1 93.44 493 LYS A O 1
ATOM 3756 N N . ARG A 1 494 ? -8.477 -36.969 -26.188 1 92.56 494 ARG A N 1
ATOM 3757 C CA . ARG A 1 494 ? -8.992 -37.562 -27.391 1 92.56 494 ARG A CA 1
ATOM 3758 C C . ARG A 1 494 ? -8.953 -36.594 -28.578 1 92.56 494 ARG A C 1
ATOM 3760 O O . ARG A 1 494 ? -9.086 -35.406 -28.391 1 92.56 494 ARG A O 1
ATOM 3767 N N . VAL A 1 495 ? -8.688 -37.188 -29.75 1 94 495 VAL A N 1
ATOM 3768 C CA . VAL A 1 495 ? -8.805 -36.469 -31 1 94 495 VAL A CA 1
ATOM 3769 C C . VAL A 1 495 ? -9.938 -37.062 -31.844 1 94 495 VAL A C 1
ATOM 3771 O O . VAL A 1 495 ? -9.977 -38.281 -32.062 1 94 495 VAL A O 1
ATOM 3774 N N . VAL A 1 496 ? -10.836 -36.188 -32.125 1 92.88 496 VAL A N 1
ATOM 3775 C CA . VAL A 1 496 ? -11.961 -36.625 -32.938 1 92.88 496 VAL A CA 1
ATOM 3776 C C . VAL A 1 496 ? -11.781 -36.062 -34.344 1 92.88 496 VAL A C 1
ATOM 3778 O O . VAL A 1 496 ? -11.648 -34.875 -34.562 1 92.88 496 VAL A O 1
ATOM 3781 N N . VAL A 1 497 ? -11.812 -36.969 -35.312 1 92.19 497 VAL A N 1
ATOM 3782 C CA . VAL A 1 497 ? -11.633 -36.562 -36.719 1 92.19 497 VAL A CA 1
ATOM 3783 C C . VAL A 1 497 ? -12.992 -36.438 -37.406 1 92.19 497 VAL A C 1
ATOM 3785 O O . VAL A 1 497 ? -13.797 -37.375 -37.344 1 92.19 497 VAL A O 1
ATOM 3788 N N . LYS A 1 498 ? -13.18 -35.312 -37.875 1 88.81 498 LYS A N 1
ATOM 3789 C CA . LYS A 1 498 ? -14.398 -35.062 -38.656 1 88.81 498 LYS A CA 1
ATOM 3790 C C . LYS A 1 498 ? -14.062 -34.656 -40.094 1 88.81 498 LYS A C 1
ATOM 3792 O O . LYS A 1 498 ? -12.969 -34.156 -40.344 1 88.81 498 LYS A O 1
ATOM 3797 N N . ASP A 1 499 ? -15.086 -34.938 -40.938 1 86.06 499 ASP A N 1
ATOM 3798 C CA . ASP A 1 499 ? -14.898 -34.5 -42.312 1 86.06 499 ASP A CA 1
ATOM 3799 C C . ASP A 1 499 ? -14.938 -32.969 -42.406 1 86.06 499 ASP A C 1
ATOM 3801 O O . ASP A 1 499 ? -14.141 -32.344 -43.125 1 86.06 499 ASP A O 1
ATOM 3805 N N . GLU A 1 500 ? -15.852 -32.469 -41.688 1 83.69 500 GLU A N 1
ATOM 3806 C CA . GLU A 1 500 ? -16 -31.031 -41.594 1 83.69 500 GLU A CA 1
ATOM 3807 C C . GLU A 1 500 ? -16.469 -30.609 -40.219 1 83.69 500 GLU A C 1
ATOM 3809 O O . GLU A 1 500 ? -17.328 -31.281 -39.625 1 83.69 500 GLU A O 1
ATOM 3814 N N . ILE A 1 501 ? -15.922 -29.531 -39.75 1 87.06 501 ILE A N 1
ATOM 3815 C CA . ILE A 1 501 ? -16.344 -29.016 -38.438 1 87.06 501 ILE A CA 1
ATOM 3816 C C . ILE A 1 501 ? -17.5 -28.031 -38.625 1 87.06 501 ILE A C 1
ATOM 3818 O O . ILE A 1 501 ? -17.391 -27.078 -39.406 1 87.06 501 ILE A O 1
ATOM 3822 N N . PRO A 1 502 ? -18.516 -28.281 -37.938 1 85.88 502 PRO A N 1
ATOM 3823 C CA . PRO A 1 502 ? -19.672 -27.406 -38.125 1 85.88 502 PRO A CA 1
ATOM 3824 C C . PRO A 1 502 ? -19.375 -25.953 -37.75 1 85.88 502 PRO A C 1
ATOM 3826 O O . PRO A 1 502 ? -18.625 -25.688 -36.812 1 85.88 502 PRO A O 1
ATOM 3829 N N . ARG A 1 503 ? -19.891 -25.062 -38.594 1 80.5 503 ARG A N 1
ATOM 3830 C CA . ARG A 1 503 ? -19.734 -23.641 -38.375 1 80.5 503 ARG A CA 1
ATOM 3831 C C . ARG A 1 503 ? -21.062 -22.969 -38.094 1 80.5 503 ARG A C 1
ATOM 3833 O O . ARG A 1 503 ? -22.109 -23.422 -38.562 1 80.5 503 ARG A O 1
ATOM 3840 N N . SER A 1 504 ? -21.078 -22 -37.219 1 73.62 504 SER A N 1
ATOM 3841 C CA . SER A 1 504 ? -22.266 -21.188 -36.969 1 73.62 504 SER A CA 1
ATOM 3842 C C . SER A 1 504 ? -22.609 -20.328 -38.188 1 73.62 504 SER A C 1
ATOM 3844 O O . SER A 1 504 ? -21.844 -20.25 -39.156 1 73.62 504 SER A O 1
ATOM 3846 N N . PRO A 1 505 ? -23.781 -19.703 -38.156 1 66.69 505 PRO A N 1
ATOM 3847 C CA . PRO A 1 505 ? -24.188 -18.859 -39.281 1 66.69 505 PRO A CA 1
ATOM 3848 C C . PRO A 1 505 ? -23.219 -17.719 -39.562 1 66.69 505 PRO A C 1
ATOM 3850 O O . PRO A 1 505 ? -23.125 -17.234 -40.688 1 66.69 505 PRO A O 1
ATOM 3853 N N . ASN A 1 506 ? -22.469 -17.344 -38.562 1 64.69 506 ASN A N 1
ATOM 3854 C CA . ASN A 1 506 ? -21.516 -16.25 -38.719 1 64.69 506 ASN A CA 1
ATOM 3855 C C . ASN A 1 506 ? -20.156 -16.75 -39.188 1 64.69 506 ASN A C 1
ATOM 3857 O O . ASN A 1 506 ? -19.203 -15.977 -39.281 1 64.69 506 ASN A O 1
ATOM 3861 N N . GLY A 1 507 ? -20 -18.062 -39.406 1 65.12 507 GLY A N 1
ATOM 3862 C CA . GLY A 1 507 ? -18.781 -18.609 -40 1 65.12 507 GLY A CA 1
ATOM 3863 C C . GLY A 1 507 ? -17.812 -19.141 -38.969 1 65.12 507 GLY A C 1
ATOM 3864 O O . GLY A 1 507 ? -16.781 -19.719 -39.312 1 65.12 507 GLY A O 1
ATOM 3865 N N . LYS A 1 508 ? -18.125 -18.922 -37.656 1 75.56 508 LYS A N 1
ATOM 3866 C CA . LYS A 1 508 ? -17.25 -19.438 -36.594 1 75.56 508 LYS A CA 1
ATOM 3867 C C . LYS A 1 508 ? -17.594 -20.891 -36.281 1 75.56 508 LYS A C 1
ATOM 3869 O O . LYS A 1 508 ? -18.688 -21.359 -36.594 1 75.56 508 LYS A O 1
ATOM 3874 N N . PHE A 1 509 ? -16.609 -21.531 -35.781 1 80.5 509 PHE A N 1
ATOM 3875 C CA . PHE A 1 509 ? -16.906 -22.891 -35.375 1 80.5 509 PHE A CA 1
ATOM 3876 C C . PHE A 1 509 ? -18.016 -22.922 -34.344 1 80.5 509 PHE A C 1
ATOM 3878 O O . PHE A 1 509 ? -18.062 -22.078 -33.438 1 80.5 509 PHE A O 1
ATOM 3885 N N . ASP A 1 510 ? -18.984 -23.781 -34.469 1 78.62 510 ASP A N 1
ATOM 3886 C CA . ASP A 1 510 ? -20.094 -23.938 -33.531 1 78.62 510 ASP A CA 1
ATOM 3887 C C . ASP A 1 510 ? -19.688 -24.75 -32.312 1 78.62 510 ASP A C 1
ATOM 3889 O O . ASP A 1 510 ? -20.031 -25.938 -32.219 1 78.62 510 ASP A O 1
ATOM 3893 N N . ARG A 1 511 ? -19.094 -24.188 -31.406 1 82.31 511 ARG A N 1
ATOM 3894 C CA . ARG A 1 511 ? -18.562 -24.859 -30.219 1 82.31 511 ARG A CA 1
ATOM 3895 C C . ARG A 1 511 ? -19.672 -25.453 -29.375 1 82.31 511 ARG A C 1
ATOM 3897 O O . ARG A 1 511 ? -19.5 -26.5 -28.734 1 82.31 511 ARG A O 1
ATOM 3904 N N . THR A 1 512 ? -20.766 -24.766 -29.406 1 78.44 512 THR A N 1
ATOM 3905 C CA . THR A 1 512 ? -21.906 -25.25 -28.641 1 78.44 512 THR A CA 1
ATOM 3906 C C . THR A 1 512 ? -22.406 -26.594 -29.172 1 78.44 512 THR A C 1
ATOM 3908 O O . THR A 1 512 ? -22.625 -27.531 -28.406 1 78.44 512 THR A O 1
ATOM 3911 N N . LEU A 1 513 ? -22.578 -26.547 -30.406 1 78.81 513 LEU A N 1
ATOM 3912 C CA . LEU A 1 513 ? -23.031 -27.781 -31.062 1 78.81 513 LEU A CA 1
ATOM 3913 C C . LEU A 1 513 ? -22.016 -28.906 -30.844 1 78.81 513 LEU A C 1
ATOM 3915 O O . LEU A 1 513 ? -22.391 -30.047 -30.609 1 78.81 513 LEU A O 1
ATOM 3919 N N . LEU A 1 514 ? -20.766 -28.562 -30.922 1 86.62 514 LEU A N 1
ATOM 3920 C CA . LEU A 1 514 ? -19.703 -29.547 -30.766 1 86.62 514 LEU A CA 1
ATOM 3921 C C . LEU A 1 514 ? -19.703 -30.109 -29.359 1 86.62 514 LEU A C 1
ATOM 3923 O O . LEU A 1 514 ? -19.5 -31.312 -29.172 1 86.62 514 LEU A O 1
ATOM 3927 N N . ARG A 1 515 ? -19.922 -29.328 -28.422 1 84 515 ARG A N 1
ATOM 3928 C CA . ARG A 1 515 ? -19.984 -29.781 -27.031 1 84 515 ARG A CA 1
ATOM 3929 C C . ARG A 1 515 ? -21.156 -30.75 -26.828 1 84 515 ARG A C 1
ATOM 3931 O O . ARG A 1 515 ? -21.016 -31.766 -26.125 1 84 515 ARG A O 1
ATOM 3938 N N . GLN A 1 516 ? -22.234 -30.406 -27.453 1 81.25 516 GLN A N 1
ATOM 3939 C CA . GLN A 1 516 ? -23.406 -31.266 -27.359 1 81.25 516 GLN A CA 1
ATOM 3940 C C . GLN A 1 516 ? -23.156 -32.625 -27.984 1 81.25 516 GLN A C 1
ATOM 3942 O O . GLN A 1 516 ? -23.562 -33.656 -27.453 1 81.25 516 GLN A O 1
ATOM 3947 N N . GLU A 1 517 ? -22.453 -32.562 -29.031 1 83.19 517 GLU A N 1
ATOM 3948 C CA . GLU A 1 517 ? -22.141 -33.812 -29.734 1 83.19 517 GLU A CA 1
ATOM 3949 C C . GLU A 1 517 ? -21.188 -34.688 -28.922 1 83.19 517 GLU A C 1
ATOM 3951 O O . GLU A 1 517 ? -21.266 -35.906 -28.984 1 83.19 517 GLU A O 1
ATOM 3956 N N . LEU A 1 518 ? -20.328 -34 -28.297 1 81.62 518 LEU A N 1
ATOM 3957 C CA . LEU A 1 518 ? -19.344 -34.75 -27.5 1 81.62 518 LEU A CA 1
ATOM 3958 C C . LEU A 1 518 ? -19.969 -35.281 -26.219 1 81.62 518 LEU A C 1
ATOM 3960 O O . LEU A 1 518 ? -19.469 -36.219 -25.625 1 81.62 518 LEU A O 1
ATOM 3964 N N . ALA A 1 519 ? -21.016 -34.594 -25.672 1 73.62 519 ALA A N 1
ATOM 3965 C CA . ALA A 1 519 ? -21.703 -35 -24.453 1 73.62 519 ALA A CA 1
ATOM 3966 C C . ALA A 1 519 ? -22.594 -36.219 -24.703 1 73.62 519 ALA A C 1
ATOM 3968 O O . ALA A 1 519 ? -22.938 -36.938 -23.766 1 73.62 519 ALA A O 1
ATOM 3969 N N . THR A 1 520 ? -23.016 -36.406 -25.938 1 57.03 520 THR A N 1
ATOM 3970 C CA . THR A 1 520 ? -23.828 -37.562 -26.297 1 57.03 520 THR A CA 1
ATOM 3971 C C . THR A 1 520 ? -22.953 -38.781 -26.625 1 57.03 520 THR A C 1
ATOM 3973 O O . THR A 1 520 ? -21.922 -38.625 -27.281 1 57.03 520 THR A O 1
ATOM 3976 N N . MET B 1 1 ? -3.156 -6.879 9.914 1 90.69 1 MET B N 1
ATOM 3977 C CA . MET B 1 1 ? -2.764 -5.887 8.914 1 90.69 1 MET B CA 1
ATOM 3978 C C . MET B 1 1 ? -3.574 -4.605 9.078 1 90.69 1 MET B C 1
ATOM 3980 O O . MET B 1 1 ? -4.785 -4.652 9.305 1 90.69 1 MET B O 1
ATOM 3984 N N . ARG B 1 2 ? -2.949 -3.432 9.008 1 96.25 2 ARG B N 1
ATOM 3985 C CA . ARG B 1 2 ? -3.609 -2.131 9.062 1 96.25 2 ARG B CA 1
ATOM 3986 C C . ARG B 1 2 ? -4.145 -1.732 7.688 1 96.25 2 ARG B C 1
ATOM 3988 O O . ARG B 1 2 ? -3.4 -1.729 6.703 1 96.25 2 ARG B O 1
ATOM 3995 N N . THR B 1 3 ? -5.414 -1.435 7.668 1 97.81 3 THR B N 1
ATOM 3996 C CA . THR B 1 3 ? -5.973 -1.01 6.391 1 97.81 3 THR B CA 1
ATOM 3997 C C . THR B 1 3 ? -6.66 0.345 6.523 1 97.81 3 THR B C 1
ATOM 3999 O O . THR B 1 3 ? -6.918 1.02 5.523 1 97.81 3 THR B O 1
ATOM 4002 N N . GLN B 1 4 ? -7 0.709 7.75 1 98.5 4 GLN B N 1
ATOM 4003 C CA . GLN B 1 4 ? -7.629 2 8.008 1 98.5 4 GLN B CA 1
ATOM 4004 C C . GLN B 1 4 ? -6.938 2.734 9.148 1 98.5 4 GLN B C 1
ATOM 4006 O O . GLN B 1 4 ? -6.367 2.105 10.039 1 98.5 4 GLN B O 1
ATOM 4011 N N . LEU B 1 5 ? -7.027 3.98 9.109 1 98.69 5 LEU B N 1
ATOM 4012 C CA . LEU B 1 5 ? -6.285 4.852 10.016 1 98.69 5 LEU B CA 1
ATOM 4013 C C . LEU B 1 5 ? -6.551 4.473 11.469 1 98.69 5 LEU B C 1
ATOM 4015 O O . LEU B 1 5 ? -5.625 4.441 12.289 1 98.69 5 LEU B O 1
ATOM 4019 N N . HIS B 1 6 ? -7.836 4.145 11.844 1 98.81 6 HIS B N 1
ATOM 4020 C CA . HIS B 1 6 ? -8.195 3.889 13.227 1 98.81 6 HIS B CA 1
ATOM 4021 C C . HIS B 1 6 ? -7.586 2.584 13.727 1 98.81 6 HIS B C 1
ATOM 4023 O O . HIS B 1 6 ? -7.555 2.326 14.93 1 98.81 6 HIS B O 1
ATOM 4029 N N . HIS B 1 7 ? -7.02 1.782 12.773 1 98.69 7 HIS B N 1
ATOM 4030 C CA . HIS B 1 7 ? -6.355 0.551 13.188 1 98.69 7 HIS B CA 1
ATOM 4031 C C . HIS B 1 7 ? -5.117 0.849 14.023 1 98.69 7 HIS B C 1
ATOM 4033 O O . HIS B 1 7 ? -4.707 0.028 14.844 1 98.69 7 HIS B O 1
ATOM 4039 N N . LEU B 1 8 ? -4.504 2.037 13.844 1 98.69 8 LEU B N 1
ATOM 4040 C CA . LEU B 1 8 ? -3.371 2.445 14.664 1 98.69 8 LEU B CA 1
ATOM 4041 C C . LEU B 1 8 ? -3.748 2.453 16.141 1 98.69 8 LEU B C 1
ATOM 4043 O O . LEU B 1 8 ? -2.963 2.02 16.984 1 98.69 8 LEU B O 1
ATOM 4047 N N . VAL B 1 9 ? -4.953 2.918 16.438 1 98.75 9 VAL B N 1
ATOM 4048 C CA . VAL B 1 9 ? -5.43 3.031 17.812 1 98.75 9 VAL B CA 1
ATOM 4049 C C . VAL B 1 9 ? -5.961 1.681 18.297 1 98.75 9 VAL B C 1
ATOM 4051 O O . VAL B 1 9 ? -5.664 1.248 19.406 1 98.75 9 VAL B O 1
ATOM 4054 N N . SER B 1 10 ? -6.719 1 17.469 1 98.44 10 SER B N 1
ATOM 4055 C CA . SER B 1 10 ? -7.348 -0.254 17.875 1 98.44 10 SER B CA 1
ATOM 4056 C C . SER B 1 10 ? -6.301 -1.319 18.188 1 98.44 10 SER B C 1
ATOM 4058 O O . SER B 1 10 ? -6.457 -2.092 19.125 1 98.44 10 SER B O 1
ATOM 4060 N N . GLU B 1 11 ? -5.25 -1.372 17.359 1 97.75 11 GLU B N 1
ATOM 4061 C CA . GLU B 1 11 ? -4.199 -2.355 17.594 1 97.75 11 GLU B CA 1
ATOM 4062 C C . GLU B 1 11 ? -3.518 -2.125 18.938 1 97.75 11 GLU B C 1
ATOM 4064 O O . GLU B 1 11 ? -3.281 -3.074 19.688 1 97.75 11 GLU B O 1
ATOM 4069 N N . ALA B 1 12 ? -3.219 -0.902 19.219 1 97.94 12 ALA B N 1
ATOM 4070 C CA . ALA B 1 12 ? -2.596 -0.571 20.5 1 97.94 12 ALA B CA 1
ATOM 4071 C C . ALA B 1 12 ? -3.545 -0.852 21.656 1 97.94 12 ALA B C 1
ATOM 4073 O O . ALA B 1 12 ? -3.111 -1.264 22.734 1 97.94 12 ALA B O 1
ATOM 4074 N N . ALA B 1 13 ? -4.82 -0.604 21.469 1 98.38 13 ALA B N 1
ATOM 4075 C CA . ALA B 1 13 ? -5.816 -0.867 22.5 1 98.38 13 ALA B CA 1
ATOM 4076 C C . ALA B 1 13 ? -5.836 -2.346 22.891 1 98.38 13 ALA B C 1
ATOM 4078 O O . ALA B 1 13 ? -6.055 -2.691 24.047 1 98.38 13 ALA B O 1
ATOM 4079 N N . VAL B 1 14 ? -5.57 -3.211 21.938 1 96.56 14 VAL B N 1
ATOM 4080 C CA . VAL B 1 14 ? -5.586 -4.652 22.156 1 96.56 14 VAL B CA 1
ATOM 4081 C C . VAL B 1 14 ? -4.289 -5.086 22.844 1 96.56 14 VAL B C 1
ATOM 4083 O O . VAL B 1 14 ? -4.309 -5.906 23.75 1 96.56 14 VAL B O 1
ATOM 4086 N N . THR B 1 15 ? -3.164 -4.535 22.484 1 95.25 15 THR B N 1
ATOM 4087 C CA . THR B 1 15 ? -1.859 -5.023 22.906 1 95.25 15 THR B CA 1
ATOM 4088 C C . THR B 1 15 ? -1.412 -4.316 24.188 1 95.25 15 THR B C 1
ATOM 4090 O O . THR B 1 15 ? -0.676 -4.887 25 1 95.25 15 THR B O 1
ATOM 4093 N N . ARG B 1 16 ? -1.858 -3.08 24.328 1 97.19 16 ARG B N 1
ATOM 4094 C CA . ARG B 1 16 ? -1.429 -2.271 25.469 1 97.19 16 ARG B CA 1
ATOM 4095 C C . ARG B 1 16 ? -2.537 -1.324 25.906 1 97.19 16 ARG B C 1
ATOM 4097 O O . ARG B 1 16 ? -2.324 -0.114 26.016 1 97.19 16 ARG B O 1
ATOM 4104 N N . GLY B 1 17 ? -3.637 -1.799 26.203 1 98.19 17 GLY B N 1
ATOM 4105 C CA . GLY B 1 17 ? -4.852 -1.046 26.484 1 98.19 17 GLY B CA 1
ATOM 4106 C C . GLY B 1 17 ? -4.707 -0.079 27.641 1 98.19 17 GLY B C 1
ATOM 4107 O O . GLY B 1 17 ? -5.316 0.992 27.641 1 98.19 17 GLY B O 1
ATOM 4108 N N . ASP B 1 18 ? -3.877 -0.344 28.625 1 98.38 18 ASP B N 1
ATOM 4109 C CA . ASP B 1 18 ? -3.775 0.459 29.828 1 98.38 18 ASP B CA 1
ATOM 4110 C C . ASP B 1 18 ? -2.715 1.547 29.688 1 98.38 18 ASP B C 1
ATOM 4112 O O . ASP B 1 18 ? -2.621 2.447 30.516 1 98.38 18 ASP B O 1
ATOM 4116 N N . ALA B 1 19 ? -1.956 1.484 28.609 1 98.69 19 ALA B N 1
ATOM 4117 C CA . ALA B 1 19 ? -0.902 2.471 28.391 1 98.69 19 ALA B CA 1
ATOM 4118 C C . ALA B 1 19 ? -1.492 3.832 28.031 1 98.69 19 ALA B C 1
ATOM 4120 O O . ALA B 1 19 ? -2.574 3.912 27.438 1 98.69 19 ALA B O 1
ATOM 4121 N N . PRO B 1 20 ? -0.833 4.965 28.438 1 98.75 20 PRO B N 1
ATOM 4122 C CA . PRO B 1 20 ? -1.314 6.289 28.047 1 98.75 20 PRO B CA 1
ATOM 4123 C C . PRO B 1 20 ? -1.263 6.512 26.531 1 98.75 20 PRO B C 1
ATOM 4125 O O . PRO B 1 20 ? -0.257 6.191 25.891 1 98.75 20 PRO B O 1
ATOM 4128 N N . ALA B 1 21 ? -2.328 6.988 26.016 1 98.88 21 ALA B N 1
ATOM 4129 C CA . ALA B 1 21 ? -2.389 7.297 24.594 1 98.88 21 ALA B CA 1
ATOM 4130 C C . ALA B 1 21 ? -2.301 8.805 24.359 1 98.88 21 ALA B C 1
ATOM 4132 O O . ALA B 1 21 ? -1.409 9.273 23.641 1 98.88 21 ALA B O 1
ATOM 4133 N N . VAL B 1 22 ? -3.246 9.547 24.984 1 98.88 22 VAL B N 1
ATOM 4134 C CA . VAL B 1 22 ? -3.33 10.984 24.75 1 98.88 22 VAL B CA 1
ATOM 4135 C C . VAL B 1 22 ? -3.488 11.711 26.078 1 98.88 22 VAL B C 1
ATOM 4137 O O . VAL B 1 22 ? -4.312 11.328 26.922 1 98.88 22 VAL B O 1
ATOM 4140 N N . THR B 1 23 ? -2.717 12.703 26.297 1 98.69 23 THR B N 1
ATOM 4141 C CA . THR B 1 23 ? -2.852 13.586 27.453 1 98.69 23 THR B CA 1
ATOM 4142 C C . THR B 1 23 ? -3.141 15.016 27.016 1 98.69 23 THR B C 1
ATOM 4144 O O . THR B 1 23 ? -2.508 15.523 26.094 1 98.69 23 THR B O 1
ATOM 4147 N N . VAL B 1 24 ? -4.098 15.602 27.531 1 96.12 24 VAL B N 1
ATOM 4148 C CA . VAL B 1 24 ? -4.371 17.031 27.406 1 96.12 24 VAL B CA 1
ATOM 4149 C C . VAL B 1 24 ? -4.395 17.672 28.797 1 96.12 24 VAL B C 1
ATOM 4151 O O . VAL B 1 24 ? -5.199 17.297 29.656 1 96.12 24 VAL B O 1
ATOM 4154 N N . LYS B 1 25 ? -3.514 18.609 28.953 1 90.94 25 LYS B N 1
ATOM 4155 C CA . LYS B 1 25 ? -3.344 19.219 30.266 1 90.94 25 LYS B CA 1
ATOM 4156 C C . LYS B 1 25 ? -3.086 18.156 31.328 1 90.94 25 LYS B C 1
ATOM 4158 O O . LYS B 1 25 ? -2.045 17.484 31.312 1 90.94 25 LYS B O 1
ATOM 4163 N N . ASP B 1 26 ? -4.156 17.875 32.125 1 91.5 26 ASP B N 1
ATOM 4164 C CA . ASP B 1 26 ? -3.912 16.938 33.219 1 91.5 26 ASP B CA 1
ATOM 4165 C C . ASP B 1 26 ? -4.777 15.688 33.094 1 91.5 26 ASP B C 1
ATOM 4167 O O . ASP B 1 26 ? -4.914 14.898 34.031 1 91.5 26 ASP B O 1
ATOM 4171 N N . THR B 1 27 ? -5.27 15.516 31.984 1 95.88 27 THR B N 1
ATOM 4172 C CA . THR B 1 27 ? -6.129 14.359 31.766 1 95.88 27 THR B CA 1
ATOM 4173 C C . THR B 1 27 ? -5.523 13.438 30.719 1 95.88 27 THR B C 1
ATOM 4175 O O . THR B 1 27 ? -5.133 13.883 29.625 1 95.88 27 THR B O 1
ATOM 4178 N N . THR B 1 28 ? -5.473 12.172 31.109 1 98.31 28 THR B N 1
ATOM 4179 C CA . THR B 1 28 ? -4.883 11.172 30.219 1 98.31 28 THR B CA 1
ATOM 4180 C C . THR B 1 28 ? -5.914 10.117 29.828 1 98.31 28 THR B C 1
ATOM 4182 O O . THR B 1 28 ? -6.656 9.625 30.688 1 98.31 28 THR B O 1
ATOM 4185 N N . ARG B 1 29 ? -6.031 9.852 28.562 1 98.62 29 ARG B N 1
ATOM 4186 C CA . ARG B 1 29 ? -6.746 8.68 28.062 1 98.62 29 ARG B CA 1
ATOM 4187 C C . ARG B 1 29 ? -5.781 7.535 27.766 1 98.62 29 ARG B C 1
ATOM 4189 O O . ARG B 1 29 ? -4.723 7.746 27.172 1 98.62 29 ARG B O 1
ATOM 4196 N N . THR B 1 30 ? -6.18 6.379 28.266 1 98.81 30 THR B N 1
ATOM 4197 C CA . THR B 1 30 ? -5.453 5.18 27.859 1 98.81 30 THR B CA 1
ATOM 4198 C C . THR B 1 30 ? -5.84 4.77 26.438 1 98.81 30 THR B C 1
ATOM 4200 O O . THR B 1 30 ? -6.809 5.289 25.875 1 98.81 30 THR B O 1
ATOM 4203 N N . TYR B 1 31 ? -5.113 3.869 25.859 1 98.88 31 TYR B N 1
ATOM 4204 C CA . TYR B 1 31 ? -5.453 3.385 24.531 1 98.88 31 TYR B CA 1
ATOM 4205 C C . TYR B 1 31 ? -6.824 2.719 24.531 1 98.88 31 TYR B C 1
ATOM 4207 O O . TYR B 1 31 ? -7.59 2.873 23.562 1 98.88 31 TYR B O 1
ATOM 4215 N N . ALA B 1 32 ? -7.133 1.984 25.531 1 98.81 32 ALA B N 1
ATOM 4216 C CA . ALA B 1 32 ? -8.445 1.351 25.625 1 98.81 32 ALA B CA 1
ATOM 4217 C C . ALA B 1 32 ? -9.562 2.395 25.656 1 98.81 32 ALA B C 1
ATOM 4219 O O . ALA B 1 32 ? -10.578 2.248 24.984 1 98.81 32 ALA B O 1
ATOM 4220 N N . GLN B 1 33 ? -9.352 3.434 26.469 1 98.69 33 GLN B N 1
ATOM 4221 C CA . GLN B 1 33 ? -10.336 4.508 26.578 1 98.69 33 GLN B CA 1
ATOM 4222 C C . GLN B 1 33 ? -10.461 5.27 25.266 1 98.69 33 GLN B C 1
ATOM 4224 O O . GLN B 1 33 ? -11.57 5.562 24.812 1 98.69 33 GLN B O 1
ATOM 4229 N N . LEU B 1 34 ? -9.32 5.582 24.688 1 98.75 34 LEU B N 1
ATOM 4230 C CA . LEU B 1 34 ? -9.32 6.305 23.422 1 98.75 34 LEU B CA 1
ATOM 4231 C C . LEU B 1 34 ? -10.055 5.508 22.344 1 98.75 34 LEU B C 1
ATOM 4233 O O . LEU B 1 34 ? -10.82 6.074 21.562 1 98.75 34 LEU B O 1
ATOM 4237 N N . TRP B 1 35 ? -9.836 4.223 22.312 1 98.69 35 TRP B N 1
ATOM 4238 C CA . TRP B 1 35 ? -10.469 3.355 21.328 1 98.69 35 TRP B CA 1
ATOM 4239 C C . TRP B 1 35 ? -11.977 3.295 21.547 1 98.69 35 TRP B C 1
ATOM 4241 O O . TRP B 1 35 ? -12.758 3.406 20.594 1 98.69 35 TRP B O 1
ATOM 4251 N N . ALA B 1 36 ? -12.375 3.135 22.766 1 98.25 36 ALA B N 1
ATOM 4252 C CA . ALA B 1 36 ? -13.797 3.094 23.094 1 98.25 36 ALA B CA 1
ATOM 4253 C C . ALA B 1 36 ? -14.5 4.371 22.641 1 98.25 36 ALA B C 1
ATOM 4255 O O . ALA B 1 36 ? -15.594 4.32 22.078 1 98.25 36 ALA B O 1
ATOM 4256 N N . GLU B 1 37 ? -13.883 5.5 22.922 1 98 37 GLU B N 1
ATOM 4257 C CA . GLU B 1 37 ? -14.453 6.781 22.516 1 98 37 GLU B CA 1
ATOM 4258 C C . GLU B 1 37 ? -14.484 6.914 21 1 98 37 GLU B C 1
ATOM 4260 O O . GLU B 1 37 ? -15.445 7.441 20.438 1 98 37 GLU B O 1
ATOM 4265 N N . THR B 1 38 ? -13.414 6.469 20.328 1 98.56 38 THR B N 1
ATOM 4266 C CA . THR B 1 38 ? -13.344 6.488 18.875 1 98.56 38 THR B CA 1
ATOM 4267 C C . THR B 1 38 ? -14.5 5.699 18.266 1 98.56 38 THR B C 1
ATOM 4269 O O . THR B 1 38 ? -15.164 6.172 17.344 1 98.56 38 THR B O 1
ATOM 4272 N N . VAL B 1 39 ? -14.773 4.527 18.828 1 98.56 39 VAL B N 1
ATOM 4273 C CA . VAL B 1 39 ? -15.844 3.66 18.344 1 98.56 39 VAL B CA 1
ATOM 4274 C C . VAL B 1 39 ? -17.203 4.336 18.562 1 98.56 39 VAL B C 1
ATOM 4276 O O . VAL B 1 39 ? -18.062 4.309 17.688 1 98.56 39 VAL B O 1
ATOM 4279 N N . ALA B 1 40 ? -17.344 4.941 19.703 1 98.56 40 ALA B N 1
ATOM 4280 C CA . ALA B 1 40 ? -18.594 5.637 20.031 1 98.56 40 ALA B CA 1
ATOM 4281 C C . ALA B 1 40 ? -18.844 6.785 19.062 1 98.56 40 ALA B C 1
ATOM 4283 O O . ALA B 1 40 ? -19.969 6.984 18.594 1 98.56 40 ALA B O 1
ATOM 4284 N N . VAL B 1 41 ? -17.812 7.516 18.797 1 98.69 41 VAL B N 1
ATOM 4285 C CA . VAL B 1 41 ? -17.938 8.625 17.844 1 98.69 41 VAL B CA 1
ATOM 4286 C C . VAL B 1 41 ? -18.312 8.094 16.469 1 98.69 41 VAL B C 1
ATOM 4288 O O . VAL B 1 41 ? -19.203 8.633 15.805 1 98.69 41 VAL B O 1
ATOM 4291 N N . GLY B 1 42 ? -17.562 7.043 16 1 98.75 42 GLY B N 1
ATOM 4292 C CA . GLY B 1 42 ? -17.891 6.441 14.719 1 98.75 42 GLY B CA 1
ATOM 4293 C C . GLY B 1 42 ? -19.328 5.996 14.602 1 98.75 42 GLY B C 1
ATOM 4294 O O . GLY B 1 42 ? -19.984 6.262 13.594 1 98.75 42 GLY B O 1
ATOM 4295 N N . ALA B 1 43 ? -19.828 5.352 15.641 1 98.62 43 ALA B N 1
ATOM 4296 C CA . ALA B 1 43 ? -21.219 4.906 15.672 1 98.62 43 ALA B CA 1
ATOM 4297 C C . ALA B 1 43 ? -22.172 6.098 15.602 1 98.62 43 ALA B C 1
ATOM 4299 O O . ALA B 1 43 ? -23.188 6.047 14.906 1 98.62 43 ALA B O 1
ATOM 4300 N N . GLY B 1 44 ? -21.875 7.125 16.375 1 98.62 44 GLY B N 1
ATOM 4301 C CA . GLY B 1 44 ? -22.688 8.328 16.359 1 98.62 44 GLY B CA 1
ATOM 4302 C C . GLY B 1 44 ? -22.75 8.992 15 1 98.62 44 GLY B C 1
ATOM 4303 O O . GLY B 1 44 ? -23.812 9.43 14.562 1 98.62 44 GLY B O 1
ATOM 4304 N N . LEU B 1 45 ? -21.609 9.086 14.336 1 98.69 45 LEU B N 1
ATOM 4305 C CA . LEU B 1 45 ? -21.547 9.688 13 1 98.69 45 LEU B CA 1
ATOM 4306 C C . LEU B 1 45 ? -22.406 8.883 12.016 1 98.69 45 LEU B C 1
ATOM 4308 O O . LEU B 1 45 ? -23.094 9.469 11.18 1 98.69 45 LEU B O 1
ATOM 4312 N N . ARG B 1 46 ? -22.312 7.57 12.102 1 98.12 46 ARG B N 1
ATOM 4313 C CA . ARG B 1 46 ? -23.125 6.723 11.234 1 98.12 46 ARG B CA 1
ATOM 4314 C C . ARG B 1 46 ? -24.609 6.934 11.508 1 98.12 46 ARG B C 1
ATOM 4316 O O . ARG B 1 46 ? -25.438 6.914 10.586 1 98.12 46 ARG B O 1
ATOM 4323 N N . ARG B 1 47 ? -24.984 7.098 12.781 1 97.5 47 ARG B N 1
ATOM 4324 C CA . ARG B 1 47 ? -26.375 7.352 13.133 1 97.5 47 ARG B CA 1
ATOM 4325 C C . ARG B 1 47 ? -26.859 8.68 12.555 1 97.5 47 ARG B C 1
ATOM 4327 O O . ARG B 1 47 ? -28.047 8.852 12.289 1 97.5 47 ARG B O 1
ATOM 4334 N N . LEU B 1 48 ? -25.938 9.617 12.344 1 97.44 48 LEU B N 1
ATOM 4335 C CA . LEU B 1 48 ? -26.281 10.891 11.719 1 97.44 48 LEU B CA 1
ATOM 4336 C C . LEU B 1 48 ? -26.438 10.727 10.211 1 97.44 48 LEU B C 1
ATOM 4338 O O . LEU B 1 48 ? -26.781 11.695 9.508 1 97.44 48 LEU B O 1
ATOM 4342 N N . GLY B 1 49 ? -26.094 9.57 9.672 1 97.12 49 GLY B N 1
ATOM 4343 C CA . GLY B 1 49 ? -26.281 9.312 8.258 1 97.12 49 GLY B CA 1
ATOM 4344 C C . GLY B 1 49 ? -25 9.414 7.457 1 97.12 49 GLY B C 1
ATOM 4345 O O . GLY B 1 49 ? -25.016 9.562 6.234 1 97.12 49 GLY B O 1
ATOM 4346 N N . LEU B 1 50 ? -23.859 9.359 8.109 1 97.94 50 LEU B N 1
ATOM 4347 C CA . LEU B 1 50 ? -22.578 9.398 7.402 1 97.94 50 LEU B CA 1
ATOM 4348 C C . LEU B 1 50 ? -22.391 8.148 6.555 1 97.94 50 LEU B C 1
ATOM 4350 O O . LEU B 1 50 ? -22.5 7.031 7.062 1 97.94 50 LEU B O 1
ATOM 4354 N N . ASN B 1 51 ? -22.156 8.344 5.285 1 95.56 51 ASN B N 1
ATOM 4355 C CA . ASN B 1 51 ? -21.828 7.246 4.375 1 95.56 51 ASN B CA 1
ATOM 4356 C C . ASN B 1 51 ? -20.328 7.176 4.105 1 95.56 51 ASN B C 1
ATOM 4358 O O . ASN B 1 51 ? -19.578 8.078 4.477 1 95.56 51 ASN B O 1
ATOM 4362 N N . THR B 1 52 ? -19.953 6.094 3.492 1 94.94 52 THR B N 1
ATOM 4363 C CA . THR B 1 52 ? -18.547 5.883 3.146 1 94.94 52 THR B CA 1
ATOM 4364 C C . THR B 1 52 ? -18.016 7.062 2.34 1 94.94 52 THR B C 1
ATOM 4366 O O . THR B 1 52 ? -18.656 7.52 1.394 1 94.94 52 THR B O 1
ATOM 4369 N N . GLU B 1 53 ? -16.875 7.621 2.791 1 96.31 53 GLU B N 1
ATOM 4370 C CA . GLU B 1 53 ? -16.047 8.648 2.162 1 96.31 53 GLU B CA 1
ATOM 4371 C C . GLU B 1 53 ? -16.734 10.008 2.188 1 96.31 53 GLU B C 1
ATOM 4373 O O . GLU B 1 53 ? -16.312 10.945 1.516 1 96.31 53 GLU B O 1
ATOM 4378 N N . ASP B 1 54 ? -17.922 10.109 2.994 1 98.12 54 ASP B N 1
ATOM 4379 C CA . ASP B 1 54 ? -18.406 11.43 3.346 1 98.12 54 ASP B CA 1
ATOM 4380 C C . ASP B 1 54 ? -17.375 12.203 4.164 1 98.12 54 ASP B C 1
ATOM 4382 O O . ASP B 1 54 ? -16.578 11.609 4.895 1 98.12 54 ASP B O 1
ATOM 4386 N N . ARG B 1 55 ? -17.438 13.531 4.047 1 98.75 55 ARG B N 1
ATOM 4387 C CA . ARG B 1 55 ? -16.438 14.359 4.711 1 98.75 55 ARG B CA 1
ATOM 4388 C C . ARG B 1 55 ? -16.938 14.844 6.066 1 98.75 55 ARG B C 1
ATOM 4390 O O . ARG B 1 55 ? -18.078 15.312 6.18 1 98.75 55 ARG B O 1
ATOM 4397 N N . VAL B 1 56 ? -16.125 14.711 7.055 1 98.94 56 VAL B N 1
ATOM 4398 C CA . VAL B 1 56 ? -16.328 15.219 8.406 1 98.94 56 VAL B CA 1
ATOM 4399 C C . VAL B 1 56 ? -15.266 16.25 8.742 1 98.94 56 VAL B C 1
ATOM 4401 O O . VAL B 1 56 ? -14.094 15.922 8.922 1 98.94 56 VAL B O 1
ATOM 4404 N N . ALA B 1 57 ? -15.656 17.516 8.859 1 98.94 57 ALA B N 1
ATOM 4405 C CA . ALA B 1 57 ? -14.711 18.578 9.234 1 98.94 57 ALA B CA 1
ATOM 4406 C C . ALA B 1 57 ? -14.578 18.672 10.75 1 98.94 57 ALA B C 1
ATOM 4408 O O . ALA B 1 57 ? -15.57 18.562 11.477 1 98.94 57 ALA B O 1
ATOM 4409 N N . VAL B 1 58 ? -13.398 18.859 11.195 1 98.94 58 VAL B N 1
ATOM 4410 C CA . VAL B 1 58 ? -13.109 19.078 12.609 1 98.94 58 VAL B CA 1
ATOM 4411 C C . VAL B 1 58 ? -12.453 20.438 12.812 1 98.94 58 VAL B C 1
ATOM 4413 O O . VAL B 1 58 ? -11.289 20.625 12.461 1 98.94 58 VAL B O 1
ATOM 4416 N N . TYR B 1 59 ? -13.211 21.375 13.32 1 98.56 59 TYR B N 1
ATOM 4417 C CA . TYR B 1 59 ? -12.766 22.734 13.578 1 98.56 59 TYR B CA 1
ATOM 4418 C C . TYR B 1 59 ? -12.719 23.016 15.07 1 98.56 59 TYR B C 1
ATOM 4420 O O . TYR B 1 59 ? -13.641 23.625 15.625 1 98.56 59 TYR B O 1
ATOM 4428 N N . LEU B 1 60 ? -11.625 22.531 15.672 1 98.06 60 LEU B N 1
ATOM 4429 C CA . LEU B 1 60 ? -11.422 22.578 17.125 1 98.06 60 LEU B CA 1
ATOM 4430 C C . LEU B 1 60 ? -9.945 22.781 17.453 1 98.06 60 LEU B C 1
ATOM 4432 O O . LEU B 1 60 ? -9.07 22.5 16.625 1 98.06 60 LEU B O 1
ATOM 4436 N N . ASP B 1 61 ? -9.664 23.344 18.656 1 96.75 61 ASP B N 1
ATOM 4437 C CA . ASP B 1 61 ? -8.32 23.266 19.219 1 96.75 61 ASP B CA 1
ATOM 4438 C C . ASP B 1 61 ? -7.949 21.844 19.594 1 96.75 61 ASP B C 1
ATOM 4440 O O . ASP B 1 61 ? -8.758 20.922 19.406 1 96.75 61 ASP B O 1
ATOM 4444 N N . LYS B 1 62 ? -6.75 21.609 20.031 1 97.62 62 LYS B N 1
ATOM 4445 C CA . LYS B 1 62 ? -6.324 20.266 20.406 1 97.62 62 LYS B CA 1
ATOM 4446 C C . LYS B 1 62 ? -6.977 19.844 21.719 1 97.62 62 LYS B C 1
ATOM 4448 O O . LYS B 1 62 ? -6.746 20.438 22.766 1 97.62 62 LYS B O 1
ATOM 4453 N N . ARG B 1 63 ? -7.66 18.922 21.688 1 97.69 63 ARG B N 1
ATOM 4454 C CA . ARG B 1 63 ? -8.367 18.297 22.797 1 97.69 63 ARG B CA 1
ATOM 4455 C C . ARG B 1 63 ? -8.672 16.828 22.469 1 97.69 63 ARG B C 1
ATOM 4457 O O . ARG B 1 63 ? -8.477 16.375 21.344 1 97.69 63 ARG B O 1
ATOM 4464 N N . VAL B 1 64 ? -9.133 16.094 23.406 1 98 64 VAL B N 1
ATOM 4465 C CA . VAL B 1 64 ? -9.383 14.672 23.219 1 98 64 VAL B CA 1
ATOM 4466 C C . VAL B 1 64 ? -10.461 14.477 22.156 1 98 64 VAL B C 1
ATOM 4468 O O . VAL B 1 64 ? -10.367 13.562 21.328 1 98 64 VAL B O 1
ATOM 4471 N N . GLU B 1 65 ? -11.461 15.375 22.156 1 98.44 65 GLU B N 1
ATOM 4472 C CA . GLU B 1 65 ? -12.562 15.273 21.203 1 98.44 65 GLU B CA 1
ATOM 4473 C C . GLU B 1 65 ? -12.078 15.477 19.766 1 98.44 65 GLU B C 1
ATOM 4475 O O . GLU B 1 65 ? -12.609 14.875 18.828 1 98.44 65 GLU B O 1
ATOM 4480 N N . THR B 1 66 ? -11.07 16.344 19.625 1 98.69 66 THR B N 1
ATOM 4481 C CA . THR B 1 66 ? -10.492 16.516 18.297 1 98.69 66 THR B CA 1
ATOM 4482 C C . THR B 1 66 ? -9.93 15.203 17.766 1 98.69 66 THR B C 1
ATOM 4484 O O . THR B 1 66 ? -10.203 14.812 16.641 1 98.69 66 THR B O 1
ATOM 4487 N N . VAL B 1 67 ? -9.195 14.477 18.625 1 98.88 67 VAL B N 1
ATOM 4488 C CA . VAL B 1 67 ? -8.547 13.227 18.234 1 98.88 67 VAL B CA 1
ATOM 4489 C C . VAL B 1 67 ? -9.602 12.156 17.984 1 98.88 67 VAL B C 1
ATOM 4491 O O . VAL B 1 67 ? -9.562 11.469 16.953 1 98.88 67 VAL B O 1
ATOM 4494 N N . THR B 1 68 ? -10.594 12.078 18.844 1 98.75 68 THR B N 1
ATOM 4495 C CA . THR B 1 68 ? -11.594 11.023 18.703 1 98.75 68 THR B CA 1
ATOM 4496 C C . THR B 1 68 ? -12.539 11.32 17.547 1 98.75 68 THR B C 1
ATOM 4498 O O . THR B 1 68 ? -13.047 10.398 16.891 1 98.75 68 THR B O 1
ATOM 4501 N N . ALA B 1 69 ? -12.734 12.617 17.234 1 98.88 69 ALA B N 1
ATOM 4502 C CA . ALA B 1 69 ? -13.516 12.961 16.062 1 98.88 69 ALA B CA 1
ATOM 4503 C C . ALA B 1 69 ? -12.82 12.508 14.781 1 98.88 69 ALA B C 1
ATOM 4505 O O . ALA B 1 69 ? -13.453 11.945 13.883 1 98.88 69 ALA B O 1
ATOM 4506 N N . ILE B 1 70 ? -11.555 12.727 14.719 1 98.88 70 ILE B N 1
ATOM 4507 C CA . ILE B 1 70 ? -10.758 12.383 13.539 1 98.88 70 ILE B CA 1
ATOM 4508 C C . ILE B 1 70 ? -10.742 10.867 13.359 1 98.88 70 ILE B C 1
ATOM 4510 O O . ILE B 1 70 ? -11.109 10.359 12.297 1 98.88 70 ILE B O 1
ATOM 4514 N N . PHE B 1 71 ? -10.383 10.133 14.352 1 98.88 71 PHE B N 1
ATOM 4515 C CA . PHE B 1 71 ? -10.273 8.688 14.258 1 98.88 71 PHE B CA 1
ATOM 4516 C C . PHE B 1 71 ? -11.648 8.039 14.227 1 98.88 71 PHE B C 1
ATOM 4518 O O . PHE B 1 71 ? -11.828 6.965 13.648 1 98.88 71 PHE B O 1
ATOM 4525 N N . GLY B 1 72 ? -12.648 8.711 14.844 1 98.88 72 GLY B N 1
ATOM 4526 C CA . GLY B 1 72 ? -14.031 8.258 14.727 1 98.88 72 GLY B CA 1
ATOM 4527 C C . GLY B 1 72 ? -14.57 8.359 13.312 1 98.88 72 GLY B C 1
ATOM 4528 O O . GLY B 1 72 ? -15.336 7.496 12.875 1 98.88 72 GLY B O 1
ATOM 4529 N N . ALA B 1 73 ? -14.195 9.438 12.617 1 98.88 73 ALA B N 1
ATOM 4530 C CA . ALA B 1 73 ? -14.562 9.555 11.211 1 98.88 73 ALA B CA 1
ATOM 4531 C C . ALA B 1 73 ? -14.031 8.367 10.406 1 98.88 73 ALA B C 1
ATOM 4533 O O . ALA B 1 73 ? -14.742 7.805 9.57 1 98.88 73 ALA B O 1
ATOM 4534 N N . SER B 1 74 ? -12.82 7.969 10.695 1 98.75 74 SER B N 1
ATOM 4535 C CA . SER B 1 74 ? -12.219 6.797 10.055 1 98.75 74 SER B CA 1
ATOM 4536 C C . SER B 1 74 ? -13.008 5.531 10.383 1 98.75 74 SER B C 1
ATOM 4538 O O . SER B 1 74 ? -13.32 4.742 9.492 1 98.75 74 SER B O 1
ATOM 4540 N N . ALA B 1 75 ? -13.32 5.371 11.641 1 98.69 75 ALA B N 1
ATOM 4541 C CA . ALA B 1 75 ? -14.039 4.184 12.086 1 98.69 75 ALA B CA 1
ATOM 4542 C C . ALA B 1 75 ? -15.422 4.105 11.438 1 98.69 75 ALA B C 1
ATOM 4544 O O . ALA B 1 75 ? -15.945 3.012 11.219 1 98.69 75 ALA B O 1
ATOM 4545 N N . ALA B 1 76 ? -15.961 5.246 11.094 1 98.62 76 ALA B N 1
ATOM 4546 C CA . ALA B 1 76 ? -17.297 5.32 10.492 1 98.62 76 ALA B CA 1
ATOM 4547 C C . ALA B 1 76 ? -17.219 5.16 8.977 1 98.62 76 ALA B C 1
ATOM 4549 O O . ALA B 1 76 ? -18.234 5.098 8.297 1 98.62 76 ALA B O 1
ATOM 4550 N N . GLY B 1 77 ? -16 5.086 8.438 1 98.06 77 GLY B N 1
ATOM 4551 C CA . GLY B 1 77 ? -15.82 5.004 6.992 1 98.06 77 GLY B CA 1
ATOM 4552 C C . GLY B 1 77 ? -15.789 6.359 6.316 1 98.06 77 GLY B C 1
ATOM 4553 O O . GLY B 1 77 ? -15.797 6.445 5.086 1 98.06 77 GLY B O 1
ATOM 4554 N N . GLY B 1 78 ? -15.75 7.414 7.102 1 98.62 78 GLY B N 1
ATOM 4555 C CA . GLY B 1 78 ? -15.742 8.766 6.562 1 98.62 78 GLY B CA 1
ATOM 4556 C C . GLY B 1 78 ? -14.352 9.305 6.324 1 98.62 78 GLY B C 1
ATOM 4557 O O . GLY B 1 78 ? -13.359 8.602 6.523 1 98.62 78 GLY B O 1
ATOM 4558 N N . VAL B 1 79 ? -14.281 10.539 5.828 1 98.81 79 VAL B N 1
ATOM 4559 C CA . VAL B 1 79 ? -13.062 11.281 5.539 1 98.81 79 VAL B CA 1
ATOM 4560 C C . VAL B 1 79 ? -12.961 12.484 6.473 1 98.81 79 VAL B C 1
ATOM 4562 O O . VAL B 1 79 ? -13.867 13.328 6.508 1 98.81 79 VAL B O 1
ATOM 4565 N N . PHE B 1 80 ? -11.891 12.539 7.195 1 98.88 80 PHE B N 1
ATOM 4566 C CA . PHE B 1 80 ? -11.781 13.703 8.07 1 98.88 80 PHE B CA 1
ATOM 4567 C C . PHE B 1 80 ? -11.109 14.859 7.352 1 98.88 80 PHE B C 1
ATOM 4569 O O . PHE B 1 80 ? -10.234 14.656 6.508 1 98.88 80 PHE B O 1
ATOM 4576 N N . VAL B 1 81 ? -11.523 16.062 7.684 1 98.88 81 VAL B N 1
ATOM 4577 C CA . VAL B 1 81 ? -10.992 17.344 7.215 1 98.88 81 VAL B CA 1
ATOM 4578 C C . VAL B 1 81 ? -10.633 18.219 8.406 1 98.88 81 VAL B C 1
ATOM 4580 O O . VAL B 1 81 ? -11.469 19 8.875 1 98.88 81 VAL B O 1
ATOM 4583 N N . PRO B 1 82 ? -9.406 18.125 8.82 1 98.62 82 PRO B N 1
ATOM 4584 C CA . PRO B 1 82 ? -9.023 18.984 9.938 1 98.62 82 PRO B CA 1
ATOM 4585 C C . PRO B 1 82 ? -8.867 20.453 9.523 1 98.62 82 PRO B C 1
ATOM 4587 O O . PRO B 1 82 ? -8.18 20.75 8.539 1 98.62 82 PRO B O 1
ATOM 4590 N N . VAL B 1 83 ? -9.484 21.297 10.258 1 97.69 83 VAL B N 1
ATOM 4591 C CA . VAL B 1 83 ? -9.445 22.719 9.953 1 97.69 83 VAL B CA 1
ATOM 4592 C C . VAL B 1 83 ? -8.664 23.469 11.039 1 97.69 83 VAL B C 1
ATOM 4594 O O . VAL B 1 83 ? -8.922 23.297 12.227 1 97.69 83 VAL B O 1
ATOM 4597 N N . ASN B 1 84 ? -7.68 24.25 10.57 1 94.44 84 ASN B N 1
ATOM 4598 C CA . ASN B 1 84 ? -6.902 25.062 11.508 1 94.44 84 ASN B CA 1
ATOM 4599 C C . ASN B 1 84 ? -7.793 26 12.32 1 94.44 84 ASN B C 1
ATOM 4601 O O . ASN B 1 84 ? -8.516 26.828 11.75 1 94.44 84 ASN B O 1
ATOM 4605 N N . PRO B 1 85 ? -7.766 25.906 13.594 1 94.19 85 PRO B N 1
ATOM 4606 C CA . PRO B 1 85 ? -8.656 26.719 14.43 1 94.19 85 PRO B CA 1
ATOM 4607 C C . PRO B 1 85 ? -8.359 28.219 14.336 1 94.19 85 PRO B C 1
ATOM 4609 O O . PRO B 1 85 ? -9.172 29.031 14.766 1 94.19 85 PRO B O 1
ATOM 4612 N N . LEU B 1 86 ? -7.23 28.562 13.742 1 89.94 86 LEU B N 1
ATOM 4613 C CA . LEU B 1 86 ? -6.844 29.969 13.625 1 89.94 86 LEU B CA 1
ATOM 4614 C C . LEU B 1 86 ? -7.508 30.609 12.414 1 89.94 86 LEU B C 1
ATOM 4616 O O . LEU B 1 86 ? -7.5 31.844 12.273 1 89.94 86 LEU B O 1
ATOM 4620 N N . LEU B 1 87 ? -8.062 29.828 11.562 1 91 87 LEU B N 1
ATOM 4621 C CA . LEU B 1 87 ? -8.68 30.359 10.352 1 91 87 LEU B CA 1
ATOM 4622 C C . LEU B 1 87 ? -9.93 31.156 10.695 1 91 87 LEU B C 1
ATOM 4624 O O . LEU B 1 87 ? -10.586 30.891 11.703 1 91 87 LEU B O 1
ATOM 4628 N N . ARG B 1 88 ? -10.203 32.125 9.789 1 89.69 88 ARG B N 1
ATOM 4629 C CA . ARG B 1 88 ? -11.391 32.969 9.961 1 89.69 88 ARG B CA 1
ATOM 4630 C C . ARG B 1 88 ? -12.594 32.344 9.258 1 89.69 88 ARG B C 1
ATOM 4632 O O . ARG B 1 88 ? -12.445 31.422 8.461 1 89.69 88 ARG B O 1
ATOM 4639 N N . ALA B 1 89 ? -13.727 32.906 9.539 1 93.25 89 ALA B N 1
ATOM 4640 C CA . ALA B 1 89 ? -15.016 32.344 9.141 1 93.25 89 ALA B CA 1
ATOM 4641 C C . ALA B 1 89 ? -15.062 32.094 7.633 1 93.25 89 ALA B C 1
ATOM 4643 O O . ALA B 1 89 ? -15.492 31.016 7.184 1 93.25 89 ALA B O 1
ATOM 4644 N N . ARG B 1 90 ? -14.633 33 6.863 1 90.69 90 ARG B N 1
ATOM 4645 C CA . ARG B 1 90 ? -14.703 32.875 5.41 1 90.69 90 ARG B CA 1
ATOM 4646 C C . ARG B 1 90 ? -13.828 31.75 4.902 1 90.69 90 ARG B C 1
ATOM 4648 O O . ARG B 1 90 ? -14.211 31.016 3.99 1 90.69 90 ARG B O 1
ATOM 4655 N N . GLN B 1 91 ? -12.641 31.641 5.449 1 91.5 91 GLN B N 1
ATOM 4656 C CA . GLN B 1 91 ? -11.719 30.578 5.043 1 91.5 91 GLN B CA 1
ATOM 4657 C C . GLN B 1 91 ? -12.25 29.203 5.434 1 91.5 91 GLN B C 1
ATOM 4659 O O . GLN B 1 91 ? -12.141 28.25 4.664 1 91.5 91 GLN B O 1
ATOM 4664 N N . VAL B 1 92 ? -12.844 29.172 6.621 1 96 92 VAL B N 1
ATOM 4665 C CA . VAL B 1 92 ? -13.422 27.906 7.09 1 96 92 VAL B CA 1
ATOM 4666 C C . VAL B 1 92 ? -14.57 27.5 6.176 1 96 92 VAL B C 1
ATOM 4668 O O . VAL B 1 92 ? -14.648 26.344 5.746 1 96 92 VAL B O 1
ATOM 4671 N N . ALA B 1 93 ? -15.398 28.453 5.852 1 96.12 93 ALA B N 1
ATOM 4672 C CA . ALA B 1 93 ? -16.547 28.172 4.992 1 96.12 93 ALA B CA 1
ATOM 4673 C C . ALA B 1 93 ? -16.094 27.734 3.604 1 96.12 93 ALA B C 1
ATOM 4675 O O . ALA B 1 93 ? -16.75 26.891 2.98 1 96.12 93 ALA B O 1
ATOM 4676 N N . PHE B 1 94 ? -15.102 28.312 3.125 1 94 94 PHE B N 1
ATOM 4677 C CA . PHE B 1 94 ? -14.57 27.906 1.833 1 94 94 PHE B CA 1
ATOM 4678 C C . PHE B 1 94 ? -14.195 26.422 1.848 1 94 94 PHE B C 1
ATOM 4680 O O . PHE B 1 94 ? -14.562 25.672 0.939 1 94 94 PHE B O 1
ATOM 4687 N N . ILE B 1 95 ? -13.438 26 2.865 1 96.94 95 ILE B N 1
ATOM 4688 C CA . ILE B 1 95 ? -12.984 24.609 2.984 1 96.94 95 ILE B CA 1
ATOM 4689 C C . ILE B 1 95 ? -14.195 23.688 3.025 1 96.94 95 ILE B C 1
ATOM 4691 O O . ILE B 1 95 ? -14.242 22.688 2.289 1 96.94 95 ILE B O 1
ATOM 4695 N N . LEU B 1 96 ? -15.172 24.016 3.852 1 98.31 96 LEU B N 1
ATOM 4696 C CA . LEU B 1 96 ? -16.359 23.188 4.012 1 98.31 96 LEU B CA 1
ATOM 4697 C C . LEU B 1 96 ? -17.125 23.062 2.697 1 98.31 96 LEU B C 1
ATOM 4699 O O . LEU B 1 96 ? -17.547 21.969 2.328 1 98.31 96 LEU B O 1
ATOM 4703 N N . ALA B 1 97 ? -17.25 24.156 2.023 1 97.62 97 ALA B N 1
ATOM 4704 C CA . ALA B 1 97 ? -18 24.188 0.774 1 97.62 97 ALA B CA 1
ATOM 4705 C C . ALA B 1 97 ? -17.25 23.453 -0.335 1 97.62 97 ALA B C 1
ATOM 4707 O O . ALA B 1 97 ? -17.844 22.719 -1.123 1 97.62 97 ALA B O 1
ATOM 4708 N N . ASP B 1 98 ? -16 23.672 -0.355 1 96.69 98 ASP B N 1
ATOM 4709 C CA . ASP B 1 98 ? -15.195 23.125 -1.436 1 96.69 98 ASP B CA 1
ATOM 4710 C C . ASP B 1 98 ? -15.234 21.594 -1.429 1 96.69 98 ASP B C 1
ATOM 4712 O O . ASP B 1 98 ? -15.359 20.969 -2.482 1 96.69 98 ASP B O 1
ATOM 4716 N N . CYS B 1 99 ? -15.164 20.953 -0.252 1 97.69 99 CYS B N 1
ATOM 4717 C CA . CYS B 1 99 ? -15.078 19.5 -0.224 1 97.69 99 CYS B CA 1
ATOM 4718 C C . CYS B 1 99 ? -16.391 18.875 0.261 1 97.69 99 CYS B C 1
ATOM 4720 O O . CYS B 1 99 ? -16.406 17.734 0.701 1 97.69 99 CYS B O 1
ATOM 4722 N N . ASP B 1 100 ? -17.453 19.688 0.247 1 97.69 100 ASP B N 1
ATOM 4723 C CA . ASP B 1 100 ? -18.797 19.172 0.515 1 97.69 100 ASP B CA 1
ATOM 4724 C C . ASP B 1 100 ? -18.844 18.469 1.865 1 97.69 100 ASP B C 1
ATOM 4726 O O . ASP B 1 100 ? -19.297 17.312 1.949 1 97.69 100 ASP B O 1
ATOM 4730 N N . VAL B 1 101 ? -18.547 19.141 2.918 1 98.69 101 VAL B N 1
ATOM 4731 C CA . VAL B 1 101 ? -18.578 18.594 4.266 1 98.69 101 VAL B CA 1
ATOM 4732 C C . VAL B 1 101 ? -20.016 18.281 4.66 1 98.69 101 VAL B C 1
ATOM 4734 O O . VAL B 1 101 ? -20.906 19.125 4.52 1 98.69 101 VAL B O 1
ATOM 4737 N N . LYS B 1 102 ? -20.188 17.109 5.156 1 98.75 102 LYS B N 1
ATOM 4738 C CA . LYS B 1 102 ? -21.516 16.688 5.586 1 98.75 102 LYS B CA 1
ATOM 4739 C C . LYS B 1 102 ? -21.719 16.938 7.078 1 98.75 102 LYS B C 1
ATOM 4741 O O . LYS B 1 102 ? -22.828 17.266 7.512 1 98.75 102 LYS B O 1
ATOM 4746 N N . VAL B 1 103 ? -20.734 16.734 7.855 1 98.88 103 VAL B N 1
ATOM 4747 C CA . VAL B 1 103 ? -20.781 16.938 9.305 1 98.88 103 VAL B CA 1
ATOM 4748 C C . VAL B 1 103 ? -19.641 17.844 9.742 1 98.88 103 VAL B C 1
ATOM 4750 O O . VAL B 1 103 ? -18.484 17.656 9.32 1 98.88 103 VAL B O 1
ATOM 4753 N N . LEU B 1 104 ? -19.906 18.844 10.562 1 98.88 104 LEU B N 1
ATOM 4754 C CA . LEU B 1 104 ? -18.922 19.703 11.188 1 98.88 104 LEU B CA 1
ATOM 4755 C C . LEU B 1 104 ? -18.891 19.5 12.703 1 98.88 104 LEU B C 1
ATOM 4757 O O . LEU B 1 104 ? -19.906 19.594 13.375 1 98.88 104 LEU B O 1
ATOM 4761 N N . VAL B 1 105 ? -17.781 19.109 13.227 1 98.94 105 VAL B N 1
ATOM 4762 C CA . VAL B 1 105 ? -17.547 19.031 14.664 1 98.94 105 VAL B CA 1
ATOM 4763 C C . VAL B 1 105 ? -16.812 20.297 15.141 1 98.94 105 VAL B C 1
ATOM 4765 O O . VAL B 1 105 ? -15.734 20.609 14.648 1 98.94 105 VAL B O 1
ATOM 4768 N N . THR B 1 106 ? -17.391 20.969 16.078 1 98.62 106 THR B N 1
ATOM 4769 C CA . THR B 1 106 ? -16.828 22.25 16.5 1 98.62 106 THR B CA 1
ATOM 4770 C C . THR B 1 106 ? -17.328 22.609 17.906 1 98.62 106 THR B C 1
ATOM 4772 O O . THR B 1 106 ? -17.75 21.734 18.656 1 98.62 106 THR B O 1
ATOM 4775 N N . SER B 1 107 ? -17.094 23.828 18.391 1 97.88 107 SER B N 1
ATOM 4776 C CA . SER B 1 107 ? -17.594 24.344 19.656 1 97.88 107 SER B CA 1
ATOM 4777 C C . SER B 1 107 ? -18.688 25.375 19.438 1 97.88 107 SER B C 1
ATOM 4779 O O . SER B 1 107 ? -18.844 25.922 18.344 1 97.88 107 SER B O 1
ATOM 4781 N N . PRO B 1 108 ? -19.5 25.594 20.516 1 96.81 108 PRO B N 1
ATOM 4782 C CA . PRO B 1 108 ? -20.547 26.609 20.359 1 96.81 108 PRO B CA 1
ATOM 4783 C C . PRO B 1 108 ? -20 27.984 20 1 96.81 108 PRO B C 1
ATOM 4785 O O . PRO B 1 108 ? -20.609 28.703 19.203 1 96.81 108 PRO B O 1
ATOM 4788 N N . GLU B 1 109 ? -18.875 28.375 20.562 1 95.5 109 GLU B N 1
ATOM 4789 C CA . GLU B 1 109 ? -18.266 29.672 20.297 1 95.5 109 GLU B CA 1
ATOM 4790 C C . GLU B 1 109 ? -17.844 29.797 18.828 1 95.5 109 GLU B C 1
ATOM 4792 O O . GLU B 1 109 ? -18.094 30.812 18.188 1 95.5 109 GLU B O 1
ATOM 4797 N N . ARG B 1 110 ? -17.219 28.781 18.344 1 96.06 110 ARG B N 1
ATOM 4798 C CA . ARG B 1 110 ? -16.75 28.812 16.969 1 96.06 110 ARG B CA 1
ATOM 4799 C C . ARG B 1 110 ? -17.922 28.75 15.992 1 96.06 110 ARG B C 1
ATOM 4801 O O . ARG B 1 110 ? -17.891 29.375 14.93 1 96.06 110 ARG B O 1
ATOM 4808 N N . LEU B 1 111 ? -18.891 27.969 16.312 1 97.12 111 LEU B N 1
ATOM 4809 C CA . LEU B 1 111 ? -20.078 27.891 15.477 1 97.12 111 LEU B CA 1
ATOM 4810 C C . LEU B 1 111 ? -20.719 29.281 15.328 1 97.12 111 LEU B C 1
ATOM 4812 O O . LEU B 1 111 ? -21.172 29.641 14.242 1 97.12 111 LEU B O 1
ATOM 4816 N N . ALA B 1 112 ? -20.781 30.016 16.391 1 95.25 112 ALA B N 1
ATOM 4817 C CA . ALA B 1 112 ? -21.359 31.359 16.375 1 95.25 112 ALA B CA 1
ATOM 4818 C C . ALA B 1 112 ? -20.609 32.25 15.391 1 95.25 112 ALA B C 1
ATOM 4820 O O . ALA B 1 112 ? -21.219 33.094 14.719 1 95.25 112 ALA B O 1
ATOM 4821 N N . MET B 1 113 ? -19.328 32.094 15.336 1 93.25 113 MET B N 1
ATOM 4822 C CA . MET B 1 113 ? -18.484 32.875 14.445 1 93.25 113 MET B CA 1
ATOM 4823 C C . MET B 1 113 ? -18.734 32.5 12.984 1 93.25 113 MET B C 1
ATOM 4825 O O . MET B 1 113 ? -18.516 33.312 12.086 1 93.25 113 MET B O 1
ATOM 4829 N N . LEU B 1 114 ? -19.234 31.297 12.75 1 95.56 114 LEU B N 1
ATOM 4830 C CA . LEU B 1 114 ? -19.391 30.766 11.398 1 95.56 114 LEU B CA 1
ATOM 4831 C C . LEU B 1 114 ? -20.812 31 10.883 1 95.56 114 LEU B C 1
ATOM 4833 O O . LEU B 1 114 ? -21.109 30.719 9.727 1 95.56 114 LEU B O 1
ATOM 4837 N N . LYS B 1 115 ? -21.688 31.438 11.648 1 91.5 115 LYS B N 1
ATOM 4838 C CA . LYS B 1 115 ? -23.125 31.438 11.414 1 91.5 115 LYS B CA 1
ATOM 4839 C C . LYS B 1 115 ? -23.469 32 10.039 1 91.5 115 LYS B C 1
ATOM 4841 O O . LYS B 1 115 ? -24.203 31.375 9.266 1 91.5 115 LYS B O 1
ATOM 4846 N N . THR B 1 116 ? -22.984 33.094 9.656 1 92 116 THR B N 1
ATOM 4847 C CA . THR B 1 116 ? -23.312 33.781 8.406 1 92 116 THR B CA 1
ATOM 4848 C C . THR B 1 116 ? -22.734 33.031 7.215 1 92 116 THR B C 1
ATOM 4850 O O . THR B 1 116 ? -23.422 32.812 6.207 1 92 116 THR B O 1
ATOM 4853 N N . GLU B 1 117 ? -21.516 32.562 7.367 1 94.31 117 GLU B N 1
ATOM 4854 C CA . GLU B 1 117 ? -20.797 31.953 6.25 1 94.31 117 GLU B CA 1
ATOM 4855 C C . GLU B 1 117 ? -21.281 30.531 5.973 1 94.31 117 GLU B C 1
ATOM 4857 O O . GLU B 1 117 ? -21.188 30.047 4.844 1 94.31 117 GLU B O 1
ATOM 4862 N N . LEU B 1 118 ? -21.906 29.828 6.898 1 96.06 118 LEU B N 1
ATOM 4863 C CA . LEU B 1 118 ? -22.297 28.422 6.754 1 96.06 118 LEU B CA 1
ATOM 4864 C C . LEU B 1 118 ? -23.531 28.297 5.875 1 96.06 118 LEU B C 1
ATOM 4866 O O . LEU B 1 118 ? -23.859 27.203 5.422 1 96.06 118 LEU B O 1
ATOM 4870 N N . ALA B 1 119 ? -24.188 29.375 5.625 1 93.19 119 ALA B N 1
ATOM 4871 C CA . ALA B 1 119 ? -25.359 29.359 4.754 1 93.19 119 ALA B CA 1
ATOM 4872 C C . ALA B 1 119 ? -24.984 28.906 3.346 1 93.19 119 ALA B C 1
ATOM 4874 O O . ALA B 1 119 ? -25.812 28.312 2.643 1 93.19 119 ALA B O 1
ATOM 4875 N N . ASP B 1 120 ? -23.781 29.094 3.045 1 92.19 120 ASP B N 1
ATOM 4876 C CA . ASP B 1 120 ? -23.312 28.766 1.701 1 92.19 120 ASP B CA 1
ATOM 4877 C C . ASP B 1 120 ? -22.781 27.344 1.637 1 92.19 120 ASP B C 1
ATOM 4879 O O . ASP B 1 120 ? -22.422 26.859 0.562 1 92.19 120 ASP B O 1
ATOM 4883 N N . CYS B 1 121 ? -22.734 26.656 2.711 1 97.12 121 CYS B N 1
ATOM 4884 C CA . CYS B 1 121 ? -22.281 25.281 2.77 1 97.12 121 CYS B CA 1
ATOM 4885 C C . CYS B 1 121 ? -23.438 24.312 2.654 1 97.12 121 CYS B C 1
ATOM 4887 O O . CYS B 1 121 ? -23.812 23.656 3.635 1 97.12 121 CYS B O 1
ATOM 4889 N N . LYS B 1 122 ? -23.906 24.109 1.449 1 96 122 LYS B N 1
ATOM 4890 C CA . LYS B 1 122 ? -25.172 23.438 1.166 1 96 122 LYS B CA 1
ATOM 4891 C C . LYS B 1 122 ? -25.109 21.953 1.534 1 96 122 LYS B C 1
ATOM 4893 O O . LYS B 1 122 ? -26.125 21.344 1.871 1 96 122 LYS B O 1
ATOM 4898 N N . ALA B 1 123 ? -23.938 21.359 1.5 1 97.19 123 ALA B N 1
ATOM 4899 C CA . ALA B 1 123 ? -23.797 19.938 1.768 1 97.19 123 ALA B CA 1
ATOM 4900 C C . ALA B 1 123 ? -23.812 19.656 3.268 1 97.19 123 ALA B C 1
ATOM 4902 O O . ALA B 1 123 ? -23.969 18.5 3.686 1 97.19 123 ALA B O 1
ATOM 4903 N N . LEU B 1 124 ? -23.641 20.703 4.066 1 98.31 124 LEU B N 1
ATOM 4904 C CA . LEU B 1 124 ? -23.609 20.547 5.516 1 98.31 124 LEU B CA 1
ATOM 4905 C C . LEU B 1 124 ? -24.969 20.125 6.055 1 98.31 124 LEU B C 1
ATOM 4907 O O . LEU B 1 124 ? -25.953 20.875 5.902 1 98.31 124 LEU B O 1
ATOM 4911 N N . GLU B 1 125 ? -25.031 19 6.695 1 98.38 125 GLU B N 1
ATOM 4912 C CA . GLU B 1 125 ? -26.312 18.5 7.199 1 98.38 125 GLU B CA 1
ATOM 4913 C C . GLU B 1 125 ? -26.359 18.531 8.727 1 98.38 125 GLU B C 1
ATOM 4915 O O . GLU B 1 125 ? -27.422 18.719 9.32 1 98.38 125 GLU B O 1
ATOM 4920 N N . HIS B 1 126 ? -25.172 18.344 9.32 1 98.38 126 HIS B N 1
ATOM 4921 C CA . HIS B 1 126 ? -25.125 18.25 10.781 1 98.38 126 HIS B CA 1
ATOM 4922 C C . HIS B 1 126 ? -23.953 19.031 11.352 1 98.38 126 HIS B C 1
ATOM 4924 O O . HIS B 1 126 ? -22.875 19.062 10.766 1 98.38 126 HIS B O 1
ATOM 4930 N N . VAL B 1 127 ? -24.172 19.688 12.484 1 98.5 127 VAL B N 1
ATOM 4931 C CA . VAL B 1 127 ? -23.125 20.266 13.305 1 98.5 127 VAL B CA 1
ATOM 4932 C C . VAL B 1 127 ? -23.141 19.656 14.703 1 98.5 127 VAL B C 1
ATOM 4934 O O . VAL B 1 127 ? -24.203 19.609 15.352 1 98.5 127 VAL B O 1
ATOM 4937 N N . VAL B 1 128 ? -22.062 19.094 15.094 1 98.69 128 VAL B N 1
ATOM 4938 C CA . VAL B 1 128 ? -21.891 18.562 16.438 1 98.69 128 VAL B CA 1
ATOM 4939 C C . VAL B 1 128 ? -21.078 19.531 17.297 1 98.69 128 VAL B C 1
ATOM 4941 O O . VAL B 1 128 ? -19.938 19.844 16.953 1 98.69 128 VAL B O 1
ATOM 4944 N N . VAL B 1 129 ? -21.578 19.969 18.391 1 98.31 129 VAL B N 1
ATOM 4945 C CA . VAL B 1 129 ? -20.891 20.969 19.203 1 98.31 129 VAL B CA 1
ATOM 4946 C C . VAL B 1 129 ? -20.422 20.328 20.516 1 98.31 129 VAL B C 1
ATOM 4948 O O . VAL B 1 129 ? -21.141 19.516 21.109 1 98.31 129 VAL B O 1
ATOM 4951 N N . ILE B 1 130 ? -19.25 20.547 20.859 1 97.44 130 ILE B N 1
ATOM 4952 C CA . ILE B 1 130 ? -18.719 20.172 22.156 1 97.44 130 ILE B CA 1
ATOM 4953 C C . ILE B 1 130 ? -19.094 21.219 23.188 1 97.44 130 ILE B C 1
ATOM 4955 O O . ILE B 1 130 ? -18.344 22.188 23.391 1 97.44 130 ILE B O 1
ATOM 4959 N N . GLY B 1 131 ? -20.016 21.047 23.906 1 93.94 131 GLY B N 1
ATOM 4960 C CA . GLY B 1 131 ? -20.594 22.016 24.828 1 93.94 131 GLY B CA 1
ATOM 4961 C C . GLY B 1 131 ? -22.109 22.078 24.766 1 93.94 131 GLY B C 1
ATOM 4962 O O . GLY B 1 131 ? -22.766 21.109 24.391 1 93.94 131 GLY B O 1
ATOM 4963 N N . GLU B 1 132 ? -22.641 23.203 25.141 1 93.31 132 GLU B N 1
ATOM 4964 C CA . GLU B 1 132 ? -24.094 23.391 25.156 1 93.31 132 GLU B CA 1
ATOM 4965 C C . GLU B 1 132 ? -24.641 23.641 23.75 1 93.31 132 GLU B C 1
ATOM 4967 O O . GLU B 1 132 ? -24 24.328 22.953 1 93.31 132 GLU B O 1
ATOM 4972 N N . LYS B 1 133 ? -25.766 23.094 23.5 1 93 133 LYS B N 1
ATOM 4973 C CA . LYS B 1 133 ? -26.406 23.266 22.203 1 93 133 LYS B CA 1
ATOM 4974 C C . LYS B 1 133 ? -26.891 24.703 22.016 1 93 133 LYS B C 1
ATOM 4976 O O . LYS B 1 133 ? -27.734 25.188 22.781 1 93 133 LYS B O 1
ATOM 4981 N N . PRO B 1 134 ? -26.391 25.328 21.047 1 91.38 134 PRO B N 1
ATOM 4982 C CA . PRO B 1 134 ? -26.906 26.672 20.766 1 91.38 134 PRO B CA 1
ATOM 4983 C C . PRO B 1 134 ? -28.234 26.641 20.016 1 91.38 134 PRO B C 1
ATOM 4985 O O . PRO B 1 134 ? -28.562 25.656 19.344 1 91.38 134 PRO B O 1
ATOM 4988 N N . GLU B 1 135 ? -29.016 27.719 20.156 1 87.12 135 GLU B N 1
ATOM 4989 C CA . GLU B 1 135 ? -30.203 27.906 19.312 1 87.12 135 GLU B CA 1
ATOM 4990 C C . GLU B 1 135 ? -29.812 28.484 17.953 1 87.12 135 GLU B C 1
ATOM 4992 O O . GLU B 1 135 ? -29.281 29.594 17.875 1 87.12 135 GLU B O 1
ATOM 4997 N N . VAL B 1 136 ? -29.922 27.656 17.031 1 85.81 136 VAL B N 1
ATOM 4998 C CA . VAL B 1 136 ? -29.547 28.125 15.695 1 85.81 136 VAL B CA 1
ATOM 4999 C C . VAL B 1 136 ? -30.656 27.797 14.695 1 85.81 136 VAL B C 1
ATOM 5001 O O . VAL B 1 136 ? -31.234 26.703 14.727 1 85.81 136 VAL B O 1
ATOM 5004 N N . GLU B 1 137 ? -31.172 28.797 13.953 1 86.25 137 GLU B N 1
ATOM 5005 C CA . GLU B 1 137 ? -32.031 28.562 12.797 1 86.25 137 GLU B CA 1
ATOM 5006 C C . GLU B 1 137 ? -31.219 28.422 11.516 1 86.25 137 GLU B C 1
ATOM 5008 O O . GLU B 1 137 ? -30.703 29.422 10.992 1 86.25 137 GLU B O 1
ATOM 5013 N N . ALA B 1 138 ? -31.031 27.25 11.094 1 92.12 138 ALA B N 1
ATOM 5014 C CA . ALA B 1 138 ? -30.188 26.969 9.93 1 92.12 138 ALA B CA 1
ATOM 5015 C C . ALA B 1 138 ? -30.703 25.75 9.156 1 92.12 138 ALA B C 1
ATOM 5017 O O . ALA B 1 138 ? -31.625 25.078 9.594 1 92.12 138 ALA B O 1
ATOM 5018 N N . HIS B 1 139 ? -30.188 25.5 7.949 1 95.12 139 HIS B N 1
ATOM 5019 C CA . HIS B 1 139 ? -30.562 24.359 7.121 1 95.12 139 HIS B CA 1
ATOM 5020 C C . HIS B 1 139 ? -29.984 23.062 7.66 1 95.12 139 HIS B C 1
ATOM 5022 O O . HIS B 1 139 ? -30.391 21.969 7.258 1 95.12 139 HIS B O 1
ATOM 5028 N N . TYR B 1 140 ? -29.016 23.078 8.562 1 96.88 140 TYR B N 1
ATOM 5029 C CA . TYR B 1 140 ? -28.391 21.906 9.18 1 96.88 140 TYR B CA 1
ATOM 5030 C C . TYR B 1 140 ? -28.938 21.672 10.578 1 96.88 140 TYR B C 1
ATOM 5032 O O . TYR B 1 140 ? -29.484 22.594 11.203 1 96.88 140 TYR B O 1
ATOM 5040 N N . ARG B 1 141 ? -28.781 20.453 11.133 1 96.94 141 ARG B N 1
ATOM 5041 C CA . ARG B 1 141 ? -29.188 20.094 12.484 1 96.94 141 ARG B CA 1
ATOM 5042 C C . ARG B 1 141 ? -28.016 20.156 13.445 1 96.94 141 ARG B C 1
ATOM 5044 O O . ARG B 1 141 ? -26.891 19.781 13.094 1 96.94 141 ARG B O 1
ATOM 5051 N N . VAL B 1 142 ? -28.25 20.656 14.641 1 97.25 142 VAL B N 1
ATOM 5052 C CA . VAL B 1 142 ? -27.203 20.766 15.648 1 97.25 142 VAL B CA 1
ATOM 5053 C C . VAL B 1 142 ? -27.406 19.719 16.734 1 97.25 142 VAL B C 1
ATOM 5055 O O . VAL B 1 142 ? -28.516 19.562 17.25 1 97.25 142 VAL B O 1
ATOM 5058 N N . SER B 1 143 ? -26.422 18.953 16.984 1 96.62 143 SER B N 1
ATOM 5059 C CA . SER B 1 143 ? -26.391 17.984 18.078 1 96.62 143 SER B CA 1
ATOM 5060 C C . SER B 1 143 ? -25.219 18.266 19.016 1 96.62 143 SER B C 1
ATOM 5062 O O . SER B 1 143 ? -24.25 18.922 18.641 1 96.62 143 SER B O 1
ATOM 5064 N N . THR B 1 144 ? -25.328 17.766 20.25 1 97.75 144 THR B N 1
ATOM 5065 C CA . THR B 1 144 ? -24.203 17.891 21.172 1 97.75 144 THR B CA 1
ATOM 5066 C C . THR B 1 144 ? -23.281 16.672 21.062 1 97.75 144 THR B C 1
ATOM 5068 O O . THR B 1 144 ? -23.703 15.602 20.625 1 97.75 144 THR B O 1
ATOM 5071 N N . TRP B 1 145 ? -22.078 16.891 21.453 1 98.06 145 TRP B N 1
ATOM 5072 C CA . TRP B 1 145 ? -21.109 15.797 21.516 1 98.06 145 TRP B CA 1
ATOM 5073 C C . TRP B 1 145 ? -21.641 14.656 22.375 1 98.06 145 TRP B C 1
ATOM 5075 O O . TRP B 1 145 ? -21.5 13.484 22.031 1 98.06 145 TRP B O 1
ATOM 5085 N N . GLY B 1 146 ? -22.203 15.023 23.5 1 97 146 GLY B N 1
ATOM 5086 C CA . GLY B 1 146 ? -22.812 14.031 24.375 1 97 146 GLY B CA 1
ATOM 5087 C C . GLY B 1 146 ? -23.859 13.172 23.672 1 97 146 GLY B C 1
ATOM 5088 O O . GLY B 1 146 ? -23.891 11.953 23.859 1 97 146 GLY B O 1
ATOM 5089 N N . ASP B 1 147 ? -24.672 13.836 22.891 1 95.75 147 ASP B N 1
ATOM 5090 C CA . ASP B 1 147 ? -25.688 13.117 22.125 1 95.75 147 ASP B CA 1
ATOM 5091 C C . ASP B 1 147 ? -25.047 12.18 21.109 1 95.75 147 ASP B C 1
ATOM 5093 O O . ASP B 1 147 ? -25.562 11.078 20.859 1 95.75 147 ASP B O 1
ATOM 5097 N N . LEU B 1 148 ? -24.047 12.625 20.547 1 97.12 148 LEU B N 1
ATOM 5098 C CA . LEU B 1 148 ? -23.359 11.852 19.516 1 97.12 148 LEU B CA 1
ATOM 5099 C C . LEU B 1 148 ? -22.828 10.539 20.078 1 97.12 148 LEU B C 1
ATOM 5101 O O . LEU B 1 148 ? -22.984 9.484 19.469 1 97.12 148 LEU B O 1
ATOM 5105 N N . ILE B 1 149 ? -22.234 10.523 21.281 1 97 149 ILE B N 1
ATOM 5106 C CA . ILE B 1 149 ? -21.5 9.367 21.766 1 97 149 ILE B CA 1
ATOM 5107 C C . ILE B 1 149 ? -22.406 8.523 22.656 1 97 149 ILE B C 1
ATOM 5109 O O . ILE B 1 149 ? -22 7.449 23.125 1 97 149 ILE B O 1
ATOM 5113 N N . ALA B 1 150 ? -23.609 8.969 23.016 1 93.56 150 ALA B N 1
ATOM 5114 C CA . ALA B 1 150 ? -24.516 8.297 23.938 1 93.56 150 ALA B CA 1
ATOM 5115 C C . ALA B 1 150 ? -25.234 7.137 23.266 1 93.56 150 ALA B C 1
ATOM 5117 O O . ALA B 1 150 ? -25.781 6.25 23.938 1 93.56 150 ALA B O 1
ATOM 5118 N N . GLY B 1 151 ? -25.188 6.906 22.062 1 89.94 151 GLY B N 1
ATOM 5119 C CA . GLY B 1 151 ? -25.922 5.848 21.375 1 89.94 151 GLY B CA 1
ATOM 5120 C C . GLY B 1 151 ? -25.219 4.508 21.453 1 89.94 151 GLY B C 1
ATOM 5121 O O . GLY B 1 151 ? -24.141 4.391 22.031 1 89.94 151 GLY B O 1
ATOM 5122 N N . PRO B 1 152 ? -25.906 3.486 21.016 1 92.38 152 PRO B N 1
ATOM 5123 C CA . PRO B 1 152 ? -25.312 2.143 21 1 92.38 152 PRO B CA 1
ATOM 5124 C C . PRO B 1 152 ? -24.047 2.059 20.172 1 92.38 152 PRO B C 1
ATOM 5126 O O . PRO B 1 152 ? -23.938 2.705 19.125 1 92.38 152 PRO B O 1
ATOM 5129 N N . GLU B 1 153 ? -23.219 1.267 20.672 1 89.56 153 GLU B N 1
ATOM 5130 C CA . GLU B 1 153 ? -21.969 1.052 19.938 1 89.56 153 GLU B CA 1
ATOM 5131 C C . GLU B 1 153 ? -22.203 0.196 18.703 1 89.56 153 GLU B C 1
ATOM 5133 O O . GLU B 1 153 ? -23.047 -0.697 18.703 1 89.56 153 GLU B O 1
ATOM 5138 N N . GLN B 1 154 ? -21.547 0.551 17.703 1 94.44 154 GLN B N 1
ATOM 5139 C CA . GLN B 1 154 ? -21.469 -0.227 16.469 1 94.44 154 GLN B CA 1
ATOM 5140 C C . GLN B 1 154 ? -20.031 -0.438 16.031 1 94.44 154 GLN B C 1
ATOM 5142 O O . GLN B 1 154 ? -19.188 0.456 16.188 1 94.44 154 GLN B O 1
ATOM 5147 N N . PRO B 1 155 ? -19.766 -1.628 15.508 1 94.69 155 PRO B N 1
ATOM 5148 C CA . PRO B 1 155 ? -18.391 -1.852 15.031 1 94.69 155 PRO B CA 1
ATOM 5149 C C . PRO B 1 155 ? -18.016 -0.927 13.875 1 94.69 155 PRO B C 1
ATOM 5151 O O . PRO B 1 155 ? -18.875 -0.471 13.133 1 94.69 155 PRO B O 1
ATOM 5154 N N . PRO B 1 156 ? -16.703 -0.655 13.797 1 96.69 156 PRO B N 1
ATOM 5155 C CA . PRO B 1 156 ? -16.25 0.153 12.664 1 96.69 156 PRO B CA 1
ATOM 5156 C C . PRO B 1 156 ? -16.609 -0.476 11.312 1 96.69 156 PRO B C 1
ATOM 5158 O O . PRO B 1 156 ? -16.797 -1.692 11.227 1 96.69 156 PRO B O 1
ATOM 5161 N N . VAL B 1 157 ? -16.703 0.375 10.352 1 94.75 157 VAL B N 1
ATOM 5162 C CA . VAL B 1 157 ? -16.984 -0.061 8.992 1 94.75 157 VAL B CA 1
ATOM 5163 C C . VAL B 1 157 ? -15.719 -0.628 8.352 1 94.75 157 VAL B C 1
ATOM 5165 O O . VAL B 1 157 ? -14.625 -0.097 8.555 1 94.75 157 VAL B O 1
ATOM 5168 N N . ASP B 1 158 ? -15.875 -1.726 7.617 1 92.56 158 ASP B N 1
ATOM 5169 C CA . ASP B 1 158 ? -14.742 -2.287 6.887 1 92.56 158 ASP B CA 1
ATOM 5170 C C . ASP B 1 158 ? -14.367 -1.412 5.695 1 92.56 158 ASP B C 1
ATOM 5172 O O . ASP B 1 158 ? -15.219 -0.703 5.148 1 92.56 158 ASP B O 1
ATOM 5176 N N . GLY B 1 159 ? -13.156 -1.419 5.367 1 95.31 159 GLY B N 1
ATOM 5177 C CA . GLY B 1 159 ? -12.656 -0.656 4.234 1 95.31 159 GLY B CA 1
ATOM 5178 C C . GLY B 1 159 ? -11.281 -1.104 3.773 1 95.31 159 GLY B C 1
ATOM 5179 O O . GLY B 1 159 ? -10.703 -2.041 4.332 1 95.31 159 GLY B O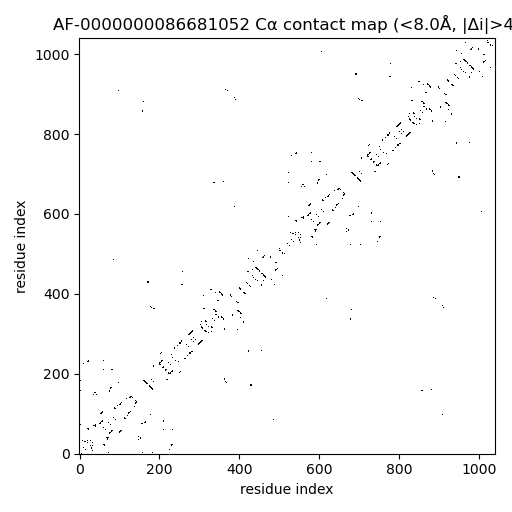 1
ATOM 5180 N N . ILE B 1 160 ? -10.797 -0.486 2.691 1 97.56 160 ILE B N 1
ATOM 5181 C CA . ILE B 1 160 ? -9.492 -0.81 2.131 1 97.56 160 ILE B CA 1
ATOM 5182 C C . ILE B 1 160 ? -8.555 0.389 2.275 1 97.56 160 ILE B C 1
ATOM 5184 O O . ILE B 1 160 ? -9.016 1.52 2.463 1 97.56 160 ILE B O 1
ATOM 5188 N N . ASP B 1 161 ? -7.297 0.164 2.209 1 98.25 161 ASP B N 1
ATOM 5189 C CA . ASP B 1 161 ? -6.32 1.195 2.553 1 98.25 161 ASP B CA 1
ATOM 5190 C C . ASP B 1 161 ? -6.254 2.268 1.469 1 98.25 161 ASP B C 1
ATOM 5192 O O . ASP B 1 161 ? -5.812 3.391 1.727 1 98.25 161 ASP B O 1
ATOM 5196 N N . LEU B 1 162 ? -6.75 1.98 0.274 1 97.62 162 LEU B N 1
ATOM 5197 C CA . LEU B 1 162 ? -6.652 2.938 -0.823 1 97.62 162 LEU B CA 1
ATOM 5198 C C . LEU B 1 162 ? -7.809 3.928 -0.787 1 97.62 162 LEU B C 1
ATOM 5200 O O . LEU B 1 162 ? -7.793 4.934 -1.5 1 97.62 162 LEU B O 1
ATOM 5204 N N . SER B 1 163 ? -8.805 3.703 0.1 1 97.56 163 SER B N 1
ATOM 5205 C CA . SER B 1 163 ? -9.922 4.641 0.234 1 97.56 163 SER B CA 1
ATOM 5206 C C . SER B 1 163 ? -9.461 5.965 0.834 1 97.56 163 SER B C 1
ATOM 5208 O O . SER B 1 163 ? -8.43 6.02 1.514 1 97.56 163 SER B O 1
ATOM 5210 N N . MET B 1 164 ? -10.227 6.984 0.619 1 98 164 MET B N 1
ATOM 5211 C CA . MET B 1 164 ? -9.906 8.297 1.178 1 98 164 MET B CA 1
ATOM 5212 C C . MET B 1 164 ? -9.977 8.266 2.701 1 98 164 MET B C 1
ATOM 5214 O O . MET B 1 164 ? -10.883 7.668 3.277 1 98 164 MET B O 1
ATOM 5218 N N . ALA B 1 165 ? -9.008 8.914 3.242 1 98.44 165 ALA B N 1
ATOM 5219 C CA . ALA B 1 165 ? -8.992 9 4.699 1 98.44 165 ALA B CA 1
ATOM 5220 C C . ALA B 1 165 ? -9.094 10.453 5.16 1 98.44 165 ALA B C 1
ATOM 5222 O O . ALA B 1 165 ? -9.672 10.742 6.211 1 98.44 165 ALA B O 1
ATOM 5223 N N . ALA B 1 166 ? -8.539 11.367 4.32 1 98.75 166 ALA B N 1
ATOM 5224 C CA . ALA B 1 166 ? -8.438 12.758 4.773 1 98.75 166 ALA B CA 1
ATOM 5225 C C . ALA B 1 166 ? -8.312 13.711 3.592 1 98.75 166 ALA B C 1
ATOM 5227 O O . ALA B 1 166 ? -7.918 13.305 2.494 1 98.75 166 ALA B O 1
ATOM 5228 N N . ILE B 1 167 ? -8.711 14.883 3.797 1 98.69 167 ILE B N 1
ATOM 5229 C CA . ILE B 1 167 ? -8.383 16.016 2.941 1 98.69 167 ILE B CA 1
ATOM 5230 C C . ILE B 1 167 ? -7.699 17.109 3.77 1 98.69 167 ILE B C 1
ATOM 5232 O O . ILE B 1 167 ? -8.305 17.672 4.691 1 98.69 167 ILE B O 1
ATOM 5236 N N . LEU B 1 168 ? -6.438 17.406 3.48 1 98.19 168 LEU B N 1
ATOM 5237 C CA . LEU B 1 168 ? -5.676 18.453 4.16 1 98.19 168 LEU B CA 1
ATOM 5238 C C . LEU B 1 168 ? -5.523 19.672 3.27 1 98.19 168 LEU B C 1
ATOM 5240 O O . LEU B 1 168 ? -4.918 19.609 2.197 1 98.19 168 LEU B O 1
ATOM 5244 N N . TYR B 1 169 ? -6.043 20.766 3.721 1 95.69 169 TYR B N 1
ATOM 5245 C CA . TYR B 1 169 ? -5.961 21.984 2.922 1 95.69 169 TYR B CA 1
ATOM 5246 C C . TYR B 1 169 ? -4.645 22.703 3.162 1 95.69 169 TYR B C 1
ATOM 5248 O O . TYR B 1 169 ? -4.199 22.828 4.305 1 95.69 169 TYR B O 1
ATOM 5256 N N . THR B 1 170 ? -4.004 23.047 2.08 1 89.62 170 THR B N 1
ATOM 5257 C CA . THR B 1 170 ? -2.76 23.812 2.082 1 89.62 170 THR B CA 1
ATOM 5258 C C . THR B 1 170 ? -2.912 25.094 1.282 1 89.62 170 THR B C 1
ATOM 5260 O O . THR B 1 170 ? -3.861 25.25 0.511 1 89.62 170 THR B O 1
ATOM 5263 N N . SER B 1 171 ? -1.964 26 1.589 1 79.75 171 SER B N 1
ATOM 5264 C CA . SER B 1 171 ? -1.976 27.25 0.832 1 79.75 171 SER B CA 1
ATOM 5265 C C . SER B 1 171 ? -1.562 27.031 -0.618 1 79.75 171 SER B C 1
ATOM 5267 O O . SER B 1 171 ? -0.76 26.141 -0.907 1 79.75 171 SER B O 1
ATOM 5269 N N . GLY B 1 172 ? -2.256 27.719 -1.56 1 70.19 172 GLY B N 1
ATOM 5270 C CA . GLY B 1 172 ? -1.943 27.609 -2.975 1 70.19 172 GLY B CA 1
ATOM 5271 C C . GLY B 1 172 ? -1.299 28.859 -3.549 1 70.19 172 GLY B C 1
ATOM 5272 O O . GLY B 1 172 ? -1.556 29.969 -3.078 1 70.19 172 GLY B O 1
ATOM 5273 N N . SER B 1 173 ? -0.458 28.641 -4.473 1 62.47 173 SER B N 1
ATOM 5274 C CA . SER B 1 173 ? 0.219 29.75 -5.141 1 62.47 173 SER B CA 1
ATOM 5275 C C . SER B 1 173 ? -0.778 30.672 -5.84 1 62.47 173 SER B C 1
ATOM 5277 O O . SER B 1 173 ? -0.491 31.844 -6.07 1 62.47 173 SER B O 1
ATOM 5279 N N . THR B 1 174 ? -1.961 30.156 -6.086 1 63.19 174 THR B N 1
ATOM 5280 C CA . THR B 1 174 ? -2.975 30.938 -6.789 1 63.19 174 THR B CA 1
ATOM 5281 C C . THR B 1 174 ? -3.834 31.719 -5.809 1 63.19 174 THR B C 1
ATOM 5283 O O . THR B 1 174 ? -4.738 32.469 -6.215 1 63.19 174 THR B O 1
ATOM 5286 N N . GLY B 1 175 ? -3.527 31.531 -4.531 1 70.25 175 GLY B N 1
ATOM 5287 C CA . GLY B 1 175 ? -4.273 32.281 -3.52 1 70.25 175 GLY B CA 1
ATOM 5288 C C . GLY B 1 175 ? -5.359 31.438 -2.859 1 70.25 175 GLY B C 1
ATOM 5289 O O . GLY B 1 175 ? -5.695 31.656 -1.694 1 70.25 175 GLY B O 1
ATOM 5290 N N . THR B 1 176 ? -5.941 30.562 -3.635 1 78.62 176 THR B N 1
ATOM 5291 C CA . THR B 1 176 ? -6.988 29.719 -3.049 1 78.62 176 THR B CA 1
ATOM 5292 C C . THR B 1 176 ? -6.395 28.453 -2.461 1 78.62 176 THR B C 1
ATOM 5294 O O . THR B 1 176 ? -5.57 27.797 -3.1 1 78.62 176 THR B O 1
ATOM 5297 N N . PRO B 1 177 ? -6.824 28.125 -1.275 1 88.5 177 PRO B N 1
ATOM 5298 C CA . PRO B 1 177 ? -6.316 26.891 -0.674 1 88.5 177 PRO B CA 1
ATOM 5299 C C . PRO B 1 177 ? -6.66 25.656 -1.493 1 88.5 177 PRO B C 1
ATOM 5301 O O . PRO B 1 177 ? -7.66 25.641 -2.215 1 88.5 177 PRO B O 1
ATOM 5304 N N . LYS B 1 178 ? -5.82 24.656 -1.49 1 93.62 178 LYS B N 1
ATOM 5305 C CA . LYS B 1 178 ? -6.031 23.406 -2.197 1 93.62 178 LYS B CA 1
ATOM 5306 C C . LYS B 1 178 ? -6.121 22.234 -1.221 1 93.62 178 LYS B C 1
ATOM 5308 O O . LYS B 1 178 ? -5.344 22.156 -0.265 1 93.62 178 LYS B O 1
ATOM 5313 N N . GLY B 1 179 ? -7.105 21.359 -1.418 1 97.75 179 GLY B N 1
ATOM 5314 C CA . GLY B 1 179 ? -7.305 20.188 -0.567 1 97.75 179 GLY B CA 1
ATOM 5315 C C . GLY B 1 179 ? -6.594 18.953 -1.075 1 97.75 179 GLY B C 1
ATOM 5316 O O . GLY B 1 179 ? -7.047 18.312 -2.029 1 97.75 179 GLY B O 1
ATOM 5317 N N . VAL B 1 180 ? -5.5 18.578 -0.443 1 98.25 180 VAL B N 1
ATOM 5318 C CA . VAL B 1 180 ? -4.785 17.359 -0.802 1 98.25 180 VAL B CA 1
ATOM 5319 C C . VAL B 1 180 ? -5.539 16.141 -0.276 1 98.25 180 VAL B C 1
ATOM 5321 O O . VAL B 1 180 ? -5.789 16.031 0.926 1 98.25 180 VAL B O 1
ATOM 5324 N N . VAL B 1 181 ? -5.941 15.219 -1.179 1 98.69 181 VAL B N 1
ATOM 5325 C CA . VAL B 1 181 ? -6.703 14.031 -0.8 1 98.69 181 VAL B CA 1
ATOM 5326 C C . VAL B 1 181 ? -5.746 12.898 -0.444 1 98.69 181 VAL B C 1
ATOM 5328 O O . VAL B 1 181 ? -4.91 12.508 -1.259 1 98.69 181 VAL B O 1
ATOM 5331 N N . LEU B 1 182 ? -5.883 12.422 0.796 1 98.56 182 LEU B N 1
ATOM 5332 C CA . LEU B 1 182 ? -5.008 11.352 1.278 1 98.56 182 LEU B CA 1
ATOM 5333 C C . LEU B 1 182 ? -5.789 10.062 1.487 1 98.56 182 LEU B C 1
ATOM 5335 O O . LEU B 1 182 ? -6.922 10.086 1.974 1 98.56 182 LEU B O 1
ATOM 5339 N N . SER B 1 183 ? -5.137 8.938 1.159 1 98.38 183 SER B N 1
ATOM 5340 C CA . SER B 1 183 ? -5.695 7.625 1.453 1 98.38 183 SER B CA 1
ATOM 5341 C C . SER B 1 183 ? -5.312 7.164 2.857 1 98.38 183 SER B C 1
ATOM 5343 O O . SER B 1 183 ? -4.434 7.75 3.49 1 98.38 183 SER B O 1
ATOM 5345 N N . HIS B 1 184 ? -6.035 6.105 3.33 1 98.62 184 HIS B N 1
ATOM 5346 C CA . HIS B 1 184 ? -5.602 5.453 4.559 1 98.62 184 HIS B CA 1
ATOM 5347 C C . HIS B 1 184 ? -4.156 4.969 4.445 1 98.62 184 HIS B C 1
ATOM 5349 O O . HIS B 1 184 ? -3.379 5.094 5.395 1 98.62 184 HIS B O 1
ATOM 5355 N N . ARG B 1 185 ? -3.771 4.5 3.311 1 98.25 185 ARG B N 1
ATOM 5356 C CA . ARG B 1 185 ? -2.426 3.99 3.066 1 98.25 185 ARG B CA 1
ATOM 5357 C C . ARG B 1 185 ? -1.382 5.082 3.281 1 98.25 185 ARG B C 1
ATOM 5359 O O . ARG B 1 185 ? -0.361 4.852 3.932 1 98.25 185 ARG B O 1
ATOM 5366 N N . ASN B 1 186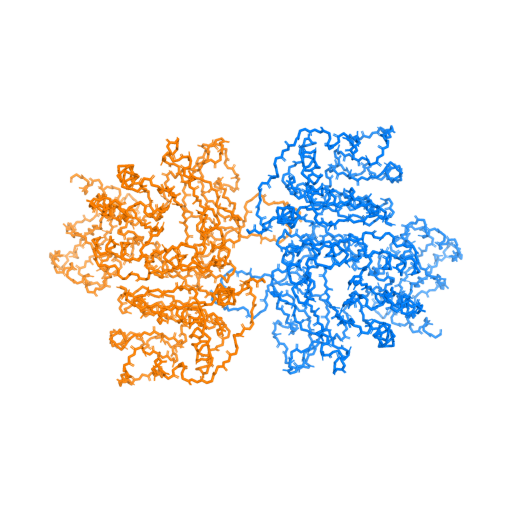 ? -1.64 6.211 2.736 1 98.31 186 ASN B N 1
ATOM 5367 C CA . ASN B 1 186 ? -0.698 7.316 2.9 1 98.31 186 ASN B CA 1
ATOM 5368 C C . ASN B 1 186 ? -0.392 7.574 4.371 1 98.31 186 ASN B C 1
ATOM 5370 O O . ASN B 1 186 ? 0.771 7.723 4.754 1 98.31 186 ASN B O 1
ATOM 5374 N N . LEU B 1 187 ? -1.447 7.598 5.141 1 98.5 187 LEU B N 1
ATOM 5375 C CA . LEU B 1 187 ? -1.312 7.965 6.547 1 98.5 187 LEU B CA 1
ATOM 5376 C C . LEU B 1 187 ? -0.659 6.84 7.34 1 98.5 187 LEU B C 1
ATOM 5378 O O . LEU B 1 187 ? 0.21 7.086 8.18 1 98.5 187 LEU B O 1
ATOM 5382 N N . ILE B 1 188 ? -1.022 5.613 7.039 1 98.44 188 ILE B N 1
ATOM 5383 C CA . ILE B 1 188 ? -0.506 4.461 7.773 1 98.44 188 ILE B CA 1
ATOM 5384 C C . ILE B 1 188 ? 0.972 4.262 7.441 1 98.44 188 ILE B C 1
ATOM 5386 O O . ILE B 1 188 ? 1.804 4.133 8.344 1 98.44 188 ILE B O 1
ATOM 5390 N N . VAL B 1 189 ? 1.344 4.273 6.164 1 98.19 189 VAL B N 1
ATOM 5391 C CA . VAL B 1 189 ? 2.729 4.078 5.746 1 98.19 189 VAL B CA 1
ATOM 5392 C C . VAL B 1 189 ? 3.588 5.238 6.242 1 98.19 189 VAL B C 1
ATOM 5394 O O . VAL B 1 189 ? 4.727 5.035 6.676 1 98.19 189 VAL B O 1
ATOM 5397 N N . GLY B 1 190 ? 3.004 6.438 6.16 1 98.06 190 GLY B N 1
ATOM 5398 C CA . GLY B 1 190 ? 3.725 7.574 6.711 1 98.06 190 GLY B CA 1
ATOM 5399 C C . GLY B 1 190 ? 4.07 7.406 8.18 1 98.06 190 GLY B C 1
ATOM 5400 O O . GLY B 1 190 ? 5.199 7.684 8.594 1 98.06 190 GLY B O 1
ATOM 5401 N N . ALA B 1 191 ? 3.131 6.949 8.938 1 98.31 191 ALA B N 1
ATOM 5402 C CA . ALA B 1 191 ? 3.32 6.723 10.367 1 98.31 191 ALA B CA 1
ATOM 5403 C C . ALA B 1 191 ? 4.41 5.68 10.617 1 98.31 191 ALA B C 1
ATOM 5405 O O . ALA B 1 191 ? 5.285 5.883 11.461 1 98.31 191 ALA B O 1
ATOM 5406 N N . GLU B 1 192 ? 4.355 4.633 9.852 1 97.94 192 GLU B N 1
ATOM 5407 C CA . GLU B 1 192 ? 5.301 3.537 10.031 1 97.94 192 GLU B CA 1
ATOM 5408 C C . GLU B 1 192 ? 6.703 3.939 9.57 1 97.94 192 GLU B C 1
ATOM 5410 O O . GLU B 1 192 ? 7.695 3.559 10.188 1 97.94 192 GLU B O 1
ATOM 5415 N N . SER B 1 193 ? 6.77 4.66 8.508 1 98 193 SER B N 1
ATOM 5416 C CA . SER B 1 193 ? 8.047 5.141 7.996 1 98 193 SER B CA 1
ATOM 5417 C C . SER B 1 193 ? 8.734 6.066 9 1 98 193 SER B C 1
ATOM 5419 O O . SER B 1 193 ? 9.867 5.816 9.406 1 98 193 SER B O 1
ATOM 5421 N N . VAL B 1 194 ? 8.023 7.047 9.484 1 98.06 194 VAL B N 1
ATOM 5422 C CA . VAL B 1 194 ? 8.578 8.062 10.375 1 98.06 194 VAL B CA 1
ATOM 5423 C C . VAL B 1 194 ? 8.961 7.418 11.711 1 98.06 194 VAL B C 1
ATOM 5425 O O . VAL B 1 194 ? 10.078 7.617 12.203 1 98.06 194 VAL B O 1
ATOM 5428 N N . SER B 1 195 ? 8.055 6.645 12.297 1 98.44 195 SER B N 1
ATOM 5429 C CA . SER B 1 195 ? 8.367 6.008 13.578 1 98.44 195 SER B CA 1
ATOM 5430 C C . SER B 1 195 ? 9.547 5.047 13.445 1 98.44 195 SER B C 1
ATOM 5432 O O . SER B 1 195 ? 10.344 4.898 14.375 1 98.44 195 SER B O 1
ATOM 5434 N N . GLY B 1 196 ? 9.641 4.445 12.273 1 97.75 196 GLY B N 1
ATOM 5435 C CA . GLY B 1 196 ? 10.711 3.494 12.031 1 97.75 196 GLY B CA 1
ATOM 5436 C C . GLY B 1 196 ? 12.086 4.137 12.023 1 97.75 196 GLY B C 1
ATOM 5437 O O . GLY B 1 196 ? 12.961 3.758 12.805 1 97.75 196 GLY B O 1
ATOM 5438 N N . TYR B 1 197 ? 12.273 5.148 11.156 1 97.19 197 TYR B N 1
ATOM 5439 C CA . TYR B 1 197 ? 13.625 5.676 11.016 1 97.19 197 TYR B CA 1
ATOM 5440 C C . TYR B 1 197 ? 14.008 6.527 12.219 1 97.19 197 TYR B C 1
ATOM 5442 O O . TYR B 1 197 ? 15.195 6.711 12.5 1 97.19 197 TYR B O 1
ATOM 5450 N N . ILE B 1 198 ? 13.031 7.059 12.953 1 98 198 ILE B N 1
ATOM 5451 C CA . ILE B 1 198 ? 13.328 7.816 14.164 1 98 198 ILE B CA 1
ATOM 5452 C C . ILE B 1 198 ? 13.656 6.859 15.312 1 98 198 ILE B C 1
ATOM 5454 O O . ILE B 1 198 ? 14.344 7.234 16.266 1 98 198 ILE B O 1
ATOM 5458 N N . GLY B 1 199 ? 13.133 5.625 15.211 1 98.12 199 GLY B N 1
ATOM 5459 C CA . GLY B 1 199 ? 13.32 4.645 16.266 1 98.12 199 GLY B CA 1
ATOM 5460 C C . GLY B 1 199 ? 12.359 4.828 17.422 1 98.12 199 GLY B C 1
ATOM 5461 O O . GLY B 1 199 ? 12.742 4.68 18.594 1 98.12 199 GLY B O 1
ATOM 5462 N N . ASN B 1 200 ? 11.141 5.207 17.141 1 98.56 200 ASN B N 1
ATOM 5463 C CA . ASN B 1 200 ? 10.141 5.371 18.188 1 98.56 200 ASN B CA 1
ATOM 5464 C C . ASN B 1 200 ? 9.734 4.027 18.781 1 98.56 200 ASN B C 1
ATOM 5466 O O . ASN B 1 200 ? 9.688 3.014 18.094 1 98.56 200 ASN B O 1
ATOM 5470 N N . THR B 1 201 ? 9.469 4.035 20.031 1 98.25 201 THR B N 1
ATOM 5471 C CA . THR B 1 201 ? 9.016 2.875 20.781 1 98.25 201 THR B CA 1
ATOM 5472 C C . THR B 1 201 ? 7.789 3.225 21.625 1 98.25 201 THR B C 1
ATOM 5474 O O . THR B 1 201 ? 7.422 4.398 21.734 1 98.25 201 THR B O 1
ATOM 5477 N N . PRO B 1 202 ? 7.168 2.244 22.203 1 98.38 202 PRO B N 1
ATOM 5478 C CA . PRO B 1 202 ? 6.008 2.508 23.047 1 98.38 202 PRO B CA 1
ATOM 5479 C C . PRO B 1 202 ? 6.348 3.359 24.281 1 98.38 202 PRO B C 1
ATOM 5481 O O . PRO B 1 202 ? 5.453 3.898 24.922 1 98.38 202 PRO B O 1
ATOM 5484 N N . ASP B 1 203 ? 7.598 3.529 24.547 1 98.12 203 ASP B N 1
ATOM 5485 C CA . ASP B 1 203 ? 8.023 4.262 25.734 1 98.12 203 ASP B CA 1
ATOM 5486 C C . ASP B 1 203 ? 8.148 5.754 25.453 1 98.12 203 ASP B C 1
ATOM 5488 O O . ASP B 1 203 ? 8.32 6.559 26.375 1 98.12 203 ASP B O 1
ATOM 5492 N N . ASP B 1 204 ? 8.039 6.125 24.234 1 98.81 204 ASP B N 1
ATOM 5493 C CA . ASP B 1 204 ? 8.195 7.531 23.875 1 98.81 204 ASP B CA 1
ATOM 5494 C C . ASP B 1 204 ? 6.984 8.352 24.312 1 98.81 204 ASP B C 1
ATOM 5496 O O . ASP B 1 204 ? 5.859 7.848 24.328 1 98.81 204 ASP B O 1
ATOM 5500 N N . VAL B 1 205 ? 7.273 9.57 24.688 1 98.81 205 VAL B N 1
ATOM 5501 C CA . VAL B 1 205 ? 6.285 10.617 24.922 1 98.81 205 VAL B CA 1
ATOM 5502 C C . VAL B 1 205 ? 6.488 11.758 23.938 1 98.81 205 VAL B C 1
ATOM 5504 O O . VAL B 1 205 ? 7.469 12.5 24.031 1 98.81 205 VAL B O 1
ATOM 5507 N N . ILE B 1 206 ? 5.562 11.906 23.047 1 98.69 206 ILE B N 1
ATOM 5508 C CA . ILE B 1 206 ? 5.676 12.859 21.938 1 98.69 206 ILE B CA 1
ATOM 5509 C C . ILE B 1 206 ? 4.734 14.039 22.188 1 98.69 206 ILE B C 1
ATOM 5511 O O . ILE B 1 206 ? 3.555 13.844 22.484 1 98.69 206 ILE B O 1
ATOM 5515 N N . VAL B 1 207 ? 5.219 15.227 22.078 1 97.56 207 VAL B N 1
ATOM 5516 C CA . VAL B 1 207 ? 4.367 16.406 22.219 1 97.56 207 VAL B CA 1
ATOM 5517 C C . VAL B 1 207 ? 3.842 16.828 20.844 1 97.56 207 VAL B C 1
ATOM 5519 O O . VAL B 1 207 ? 4.617 16.984 19.906 1 97.56 207 VAL B O 1
ATOM 5522 N N . ALA B 1 208 ? 2.586 16.906 20.734 1 97.5 208 ALA B N 1
ATOM 5523 C CA . ALA B 1 208 ? 1.974 17.438 19.516 1 97.5 208 ALA B CA 1
ATOM 5524 C C . ALA B 1 208 ? 1.819 18.953 19.578 1 97.5 208 ALA B C 1
ATOM 5526 O O . ALA B 1 208 ? 0.782 19.453 20.016 1 97.5 208 ALA B O 1
ATOM 5527 N N . LEU B 1 209 ? 2.832 19.609 19.016 1 94.5 209 LEU B N 1
ATOM 5528 C CA . LEU B 1 209 ? 2.891 21.062 19.094 1 94.5 209 LEU B CA 1
ATOM 5529 C C . LEU B 1 209 ? 2.342 21.688 17.812 1 94.5 209 LEU B C 1
ATOM 5531 O O . LEU B 1 209 ? 1.698 22.734 17.859 1 94.5 209 LEU B O 1
ATOM 5535 N N . LEU B 1 210 ? 2.619 21.062 16.719 1 94.25 210 LEU B N 1
ATOM 5536 C CA . LEU B 1 210 ? 2.236 21.609 15.43 1 94.25 210 LEU B CA 1
ATOM 5537 C C . LEU B 1 210 ? 0.747 21.406 15.172 1 94.25 210 LEU B C 1
ATOM 5539 O O . LEU B 1 210 ? 0.148 20.469 15.68 1 94.25 210 LEU B O 1
ATOM 5543 N N . PRO B 1 211 ? 0.129 22.312 14.367 1 94.06 211 PRO B N 1
ATOM 5544 C CA . PRO B 1 211 ? -1.302 22.172 14.086 1 94.06 211 PRO B CA 1
ATOM 5545 C C . PRO B 1 211 ? -1.647 20.812 13.477 1 94.06 211 PRO B C 1
ATOM 5547 O O . PRO B 1 211 ? -0.935 20.328 12.594 1 94.06 211 PRO B O 1
ATOM 5550 N N . LEU B 1 212 ? -2.756 20.219 13.945 1 96.88 212 LEU B N 1
ATOM 5551 C CA . LEU B 1 212 ? -3.182 18.922 13.453 1 96.88 212 LEU B CA 1
ATOM 5552 C C . LEU B 1 212 ? -3.734 19.031 12.031 1 96.88 212 LEU B C 1
ATOM 5554 O O . LEU B 1 212 ? -3.918 18.016 11.352 1 96.88 212 LEU B O 1
ATOM 5558 N N . SER B 1 213 ? -3.975 20.266 11.562 1 95.12 213 SER B N 1
ATOM 5559 C CA . SER B 1 213 ? -4.469 20.5 10.203 1 95.12 213 SER B CA 1
ATOM 5560 C C . SER B 1 213 ? -3.336 20.422 9.188 1 95.12 213 SER B C 1
ATOM 5562 O O . SER B 1 213 ? -3.58 20.406 7.98 1 95.12 213 SER B O 1
ATOM 5564 N N . PHE B 1 214 ? -2.109 20.344 9.766 1 91.19 214 PHE B N 1
ATOM 5565 C CA . PHE B 1 214 ? -0.924 20.156 8.938 1 91.19 214 PHE B CA 1
ATOM 5566 C C . PHE B 1 214 ? -0.501 18.703 8.922 1 91.19 214 PHE B C 1
ATOM 5568 O O . PHE B 1 214 ? -0.632 18 9.922 1 91.19 214 PHE B O 1
ATOM 5575 N N . ASP B 1 215 ? 0.052 18.328 7.797 1 94.31 215 ASP B N 1
ATOM 5576 C CA . ASP B 1 215 ? 0.48 16.953 7.668 1 94.31 215 ASP B CA 1
ATOM 5577 C C . ASP B 1 215 ? 1.53 16.594 8.719 1 94.31 215 ASP B C 1
ATOM 5579 O O . ASP B 1 215 ? 1.454 15.539 9.352 1 94.31 215 ASP B O 1
ATOM 5583 N N . ALA B 1 216 ? 2.502 17.484 8.922 1 93.12 216 ALA B N 1
ATOM 5584 C CA . ALA B 1 216 ? 3.529 17.234 9.93 1 93.12 216 ALA B CA 1
ATOM 5585 C C . ALA B 1 216 ? 2.928 17.219 11.336 1 93.12 216 ALA B C 1
ATOM 5587 O O . ALA B 1 216 ? 3.375 16.469 12.203 1 93.12 216 ALA B O 1
ATOM 5588 N N . GLY B 1 217 ? 2.023 18.156 11.57 1 95.62 217 GLY B N 1
ATOM 5589 C CA . GLY B 1 217 ? 1.35 18.188 12.859 1 95.62 217 GLY B CA 1
ATOM 5590 C C . GLY B 1 217 ? 0.517 16.953 13.133 1 95.62 217 GLY B C 1
ATOM 5591 O O . GLY B 1 217 ? 0.636 16.328 14.195 1 95.62 217 GLY B O 1
ATOM 5592 N N . PHE B 1 218 ? -0.276 16.547 12.164 1 98 218 PHE B N 1
ATOM 5593 C CA . PHE B 1 218 ? -1.11 15.359 12.312 1 98 218 PHE B CA 1
ATOM 5594 C C . PHE B 1 218 ? -0.252 14.109 12.477 1 98 218 PHE B C 1
ATOM 5596 O O . PHE B 1 218 ? -0.609 13.195 13.219 1 98 218 PHE B O 1
ATOM 5603 N N . SER B 1 219 ? 0.855 14.07 11.82 1 97.69 219 SER B N 1
ATOM 5604 C CA . SER B 1 219 ? 1.75 12.914 11.828 1 97.69 219 SER B CA 1
ATOM 5605 C C . SER B 1 219 ? 2.295 12.648 13.227 1 97.69 219 SER B C 1
ATOM 5607 O O . SER B 1 219 ? 2.744 11.539 13.516 1 97.69 219 SER B O 1
ATOM 5609 N N . GLN B 1 220 ? 2.281 13.656 14.117 1 97.81 220 GLN B N 1
ATOM 5610 C CA . GLN B 1 220 ? 2.721 13.43 15.492 1 97.81 220 GLN B CA 1
ATOM 5611 C C . GLN B 1 220 ? 1.816 12.43 16.203 1 97.81 220 GLN B C 1
ATOM 5613 O O . GLN B 1 220 ? 2.285 11.633 17.016 1 97.81 220 GLN B O 1
ATOM 5618 N N . LEU B 1 221 ? 0.517 12.461 15.859 1 98.69 221 LEU B N 1
ATOM 5619 C CA . LEU B 1 221 ? -0.426 11.484 16.391 1 98.69 221 LEU B CA 1
ATOM 5620 C C . LEU B 1 221 ? -0.165 10.102 15.789 1 98.69 221 LEU B C 1
ATOM 5622 O O . LEU B 1 221 ? -0.029 9.125 16.531 1 98.69 221 LEU B O 1
ATOM 5626 N N . THR B 1 222 ? -0.08 10.039 14.469 1 98.69 222 THR B N 1
ATOM 5627 C CA . THR B 1 222 ? 0.008 8.742 13.805 1 98.69 222 THR B CA 1
ATOM 5628 C C . THR B 1 222 ? 1.341 8.07 14.117 1 98.69 222 THR B C 1
ATOM 5630 O O . THR B 1 222 ? 1.403 6.848 14.266 1 98.69 222 THR B O 1
ATOM 5633 N N . THR B 1 223 ? 2.426 8.859 14.203 1 98.5 223 THR B N 1
ATOM 5634 C CA . THR B 1 223 ? 3.727 8.32 14.586 1 98.5 223 THR B CA 1
ATOM 5635 C C . THR B 1 223 ? 3.654 7.656 15.953 1 98.5 223 THR B C 1
ATOM 5637 O O . THR B 1 223 ? 4.109 6.523 16.125 1 98.5 223 THR B O 1
ATOM 5640 N N . ALA B 1 224 ? 3.033 8.312 16.906 1 98.75 224 ALA B N 1
ATOM 5641 C CA . ALA B 1 224 ? 2.912 7.781 18.266 1 98.75 224 ALA B CA 1
ATOM 5642 C C . ALA B 1 224 ? 2.051 6.523 18.281 1 98.75 224 ALA B C 1
ATOM 5644 O O . ALA B 1 224 ? 2.469 5.484 18.797 1 98.75 224 ALA B O 1
ATOM 5645 N N . PHE B 1 225 ? 0.896 6.605 17.688 1 98.81 225 PHE B N 1
ATOM 5646 C CA . PHE B 1 225 ? -0.064 5.508 17.766 1 98.81 225 PHE B CA 1
ATOM 5647 C C . PHE B 1 225 ? 0.453 4.289 17.016 1 98.81 225 PHE B C 1
ATOM 5649 O O . PHE B 1 225 ? 0.112 3.152 17.344 1 98.81 225 PHE B O 1
ATOM 5656 N N . SER B 1 226 ? 1.312 4.477 16.016 1 98.38 226 SER B N 1
ATOM 5657 C CA . SER B 1 226 ? 1.821 3.357 15.219 1 98.38 226 SER B CA 1
ATOM 5658 C C . SER B 1 226 ? 2.672 2.422 16.078 1 98.38 226 SER B C 1
ATOM 5660 O O . SER B 1 226 ? 2.791 1.233 15.773 1 98.38 226 SER B O 1
ATOM 5662 N N . VAL B 1 227 ? 3.27 2.951 17.156 1 98.38 227 VAL B N 1
ATOM 5663 C CA . VAL B 1 227 ? 4.148 2.135 17.984 1 98.38 227 VAL B CA 1
ATOM 5664 C C . VAL B 1 227 ? 3.572 2.016 19.391 1 98.38 227 VAL B C 1
ATOM 5666 O O . VAL B 1 227 ? 4.211 1.458 20.297 1 98.38 227 VAL B O 1
ATOM 5669 N N . GLY B 1 228 ? 2.414 2.621 19.625 1 98.69 228 GLY B N 1
ATOM 5670 C CA . GLY B 1 228 ? 1.783 2.557 20.938 1 98.69 228 GLY B CA 1
ATOM 5671 C C . GLY B 1 228 ? 2.373 3.537 21.922 1 98.69 228 GLY B C 1
ATOM 5672 O O . GLY B 1 228 ? 2.365 3.285 23.141 1 98.69 228 GLY B O 1
ATOM 5673 N N . ALA B 1 229 ? 2.889 4.656 21.422 1 98.81 229 ALA B N 1
ATOM 5674 C CA . ALA B 1 229 ? 3.51 5.676 22.266 1 98.81 229 ALA B CA 1
ATOM 5675 C C . ALA B 1 229 ? 2.469 6.656 22.797 1 98.81 229 ALA B C 1
ATOM 5677 O O . ALA B 1 229 ? 1.281 6.543 22.469 1 98.81 229 ALA B O 1
ATOM 5678 N N . HIS B 1 230 ? 2.949 7.539 23.688 1 98.81 230 HIS B N 1
ATOM 5679 C CA . HIS B 1 230 ? 2.121 8.516 24.375 1 98.81 230 HIS B CA 1
ATOM 5680 C C . HIS B 1 230 ? 2.221 9.891 23.719 1 98.81 230 HIS B C 1
ATOM 5682 O O . HIS B 1 230 ? 3.322 10.375 23.453 1 98.81 230 HIS B O 1
ATOM 5688 N N . VAL B 1 231 ? 1.082 10.5 23.438 1 98.81 231 VAL B N 1
ATOM 5689 C CA . VAL B 1 231 ? 1.076 11.828 22.844 1 98.81 231 VAL B CA 1
ATOM 5690 C C . VAL B 1 231 ? 0.529 12.836 23.859 1 98.81 231 VAL B C 1
ATOM 5692 O O . VAL B 1 231 ? -0.512 12.602 24.484 1 98.81 231 VAL B O 1
ATOM 5695 N N . VAL B 1 232 ? 1.208 13.938 24 1 98.69 232 VAL B N 1
ATOM 5696 C CA . VAL B 1 232 ? 0.735 15.07 24.797 1 98.69 232 VAL B CA 1
ATOM 5697 C C . VAL B 1 232 ? 0.297 16.203 23.875 1 98.69 232 VAL B C 1
ATOM 5699 O O . VAL B 1 232 ? 1.115 16.766 23.156 1 98.69 232 VAL B O 1
ATOM 5702 N N . LEU B 1 233 ? -0.987 16.484 23.906 1 98.38 233 LEU B N 1
ATOM 5703 C CA . LEU B 1 233 ? -1.519 17.578 23.094 1 98.38 233 LEU B CA 1
ATOM 5704 C C . LEU B 1 233 ? -1.262 18.922 23.75 1 98.38 233 LEU B C 1
ATOM 5706 O O . LEU B 1 233 ? -1.623 19.141 24.922 1 98.38 233 LEU B O 1
ATOM 5710 N N . VAL B 1 234 ? -0.671 19.844 22.938 1 96.75 234 VAL B N 1
ATOM 5711 C CA . VAL B 1 234 ? -0.366 21.156 23.484 1 96.75 234 VAL B CA 1
ATOM 5712 C C . VAL B 1 234 ? -0.901 22.25 22.547 1 96.75 234 VAL B C 1
ATOM 5714 O O . VAL B 1 234 ? -0.534 22.297 21.375 1 96.75 234 VAL B O 1
ATOM 5717 N N . ASN B 1 235 ? -1.843 23 22.984 1 94.81 235 ASN B N 1
ATOM 5718 C CA . ASN B 1 235 ? -2.184 24.25 22.328 1 94.81 235 ASN B CA 1
ATOM 5719 C C . ASN B 1 235 ? -1.174 25.344 22.641 1 94.81 235 ASN B C 1
ATOM 5721 O O . ASN B 1 235 ? -1.171 25.891 23.75 1 94.81 235 ASN B O 1
ATOM 5725 N N . TYR B 1 236 ? -0.397 25.672 21.688 1 87.5 236 TYR B N 1
ATOM 5726 C CA . TYR B 1 236 ? 0.762 26.547 21.891 1 87.5 236 TYR B CA 1
ATOM 5727 C C . TYR B 1 236 ? 0.342 27.906 22.422 1 87.5 236 TYR B C 1
ATOM 5729 O O . TYR B 1 236 ? -0.583 28.531 21.906 1 87.5 236 TYR B O 1
ATOM 5737 N N . LEU B 1 237 ? 1.049 28.328 23.438 1 83.88 237 LEU B N 1
ATOM 5738 C CA . LEU B 1 237 ? 0.886 29.672 23.984 1 83.88 237 LEU B CA 1
ATOM 5739 C C . LEU B 1 237 ? 2.201 30.438 23.953 1 83.88 237 LEU B C 1
ATOM 5741 O O . LEU B 1 237 ? 2.303 31.469 23.266 1 83.88 237 LEU B O 1
ATOM 5745 N N . THR B 1 238 ? 3.262 29.906 24.609 1 88.94 238 THR B N 1
ATOM 5746 C CA . THR B 1 238 ? 4.602 30.484 24.641 1 88.94 238 THR B CA 1
ATOM 5747 C C . THR B 1 238 ? 5.664 29.391 24.641 1 88.94 238 THR B C 1
ATOM 5749 O O . THR B 1 238 ? 5.379 28.25 24.984 1 88.94 238 THR B O 1
ATOM 5752 N N . PRO B 1 239 ? 6.84 29.766 24.281 1 90.69 239 PRO B N 1
ATOM 5753 C CA . PRO B 1 239 ? 7.926 28.781 24.344 1 90.69 239 PRO B CA 1
ATOM 5754 C C . PRO B 1 239 ? 8.117 28.203 25.75 1 90.69 239 PRO B C 1
ATOM 5756 O O . PRO B 1 239 ? 8.406 27.016 25.906 1 90.69 239 PRO B O 1
ATOM 5759 N N . ALA B 1 240 ? 7.93 29.031 26.703 1 93.69 240 ALA B N 1
ATOM 5760 C CA . ALA B 1 240 ? 8.086 28.578 28.094 1 93.69 240 ALA B CA 1
ATOM 5761 C C . ALA B 1 240 ? 7.055 27.5 28.438 1 93.69 240 ALA B C 1
ATOM 5763 O O . ALA B 1 240 ? 7.34 26.594 29.203 1 93.69 240 ALA B O 1
ATOM 5764 N N . ASP B 1 241 ? 5.934 27.672 27.906 1 94.31 241 ASP B N 1
ATOM 5765 C CA . ASP B 1 241 ? 4.891 26.672 28.125 1 94.31 241 ASP B CA 1
ATOM 5766 C C . ASP B 1 241 ? 5.301 25.312 27.547 1 94.31 241 ASP B C 1
ATOM 5768 O O . ASP B 1 241 ? 5 24.281 28.125 1 94.31 241 ASP B O 1
ATOM 5772 N N . VAL B 1 242 ? 5.953 25.328 26.469 1 95.88 242 VAL B N 1
ATOM 5773 C CA . VAL B 1 242 ? 6.426 24.094 25.859 1 95.88 242 VAL B CA 1
ATOM 5774 C C . VAL B 1 242 ? 7.43 23.406 26.781 1 95.88 242 VAL B C 1
ATOM 5776 O O . VAL B 1 242 ? 7.34 22.203 27 1 95.88 242 VAL B O 1
ATOM 5779 N N . LEU B 1 243 ? 8.375 24.172 27.297 1 96.81 243 LEU B N 1
ATOM 5780 C CA . LEU B 1 243 ? 9.359 23.641 28.219 1 96.81 243 LEU B CA 1
ATOM 5781 C C . LEU B 1 243 ? 8.688 23.016 29.438 1 96.81 243 LEU B C 1
ATOM 5783 O O . LEU B 1 243 ? 9.055 21.938 29.875 1 96.81 243 LEU B O 1
ATOM 5787 N N . ASN B 1 244 ? 7.691 23.719 29.938 1 96.62 244 ASN B N 1
ATOM 5788 C CA . ASN B 1 244 ? 6.969 23.234 31.109 1 96.62 244 ASN B CA 1
ATOM 5789 C C . ASN B 1 244 ? 6.258 21.922 30.828 1 96.62 244 ASN B C 1
ATOM 5791 O O . ASN B 1 244 ? 6.242 21.016 31.672 1 96.62 244 ASN B O 1
ATOM 5795 N N . GLN B 1 245 ? 5.68 21.797 29.719 1 96.5 245 GLN B N 1
ATOM 5796 C CA . GLN B 1 245 ? 5 20.562 29.344 1 96.5 245 GLN B CA 1
ATOM 5797 C C . GLN B 1 245 ? 5.992 19.422 29.172 1 96.5 245 GLN B C 1
ATOM 5799 O O . GLN B 1 245 ? 5.699 18.281 29.547 1 96.5 245 GLN B O 1
ATOM 5804 N N . CYS B 1 246 ? 7.148 19.703 28.609 1 97.56 246 CYS B N 1
ATOM 5805 C CA . CYS B 1 246 ? 8.188 18.688 28.469 1 97.56 246 CYS B CA 1
ATOM 5806 C C . CYS B 1 246 ? 8.617 18.156 29.828 1 97.56 246 CYS B C 1
ATOM 5808 O O . CYS B 1 246 ? 8.773 16.953 30 1 97.56 246 CYS B O 1
ATOM 5810 N N . ALA B 1 247 ? 8.766 19.078 30.75 1 97.69 247 ALA B N 1
ATOM 5811 C CA . ALA B 1 247 ? 9.18 18.703 32.094 1 97.69 247 ALA B CA 1
ATOM 5812 C C . ALA B 1 247 ? 8.086 17.891 32.812 1 97.69 247 ALA B C 1
ATOM 5814 O O . ALA B 1 247 ? 8.359 16.844 33.375 1 97.69 247 ALA B O 1
ATOM 5815 N N . LYS B 1 248 ? 6.934 18.344 32.719 1 97.38 248 LYS B N 1
ATOM 5816 C CA . LYS B 1 248 ? 5.801 17.766 33.438 1 97.38 248 LYS B CA 1
ATOM 5817 C C . LYS B 1 248 ? 5.516 16.344 32.969 1 97.38 248 LYS B C 1
ATOM 5819 O O . LYS B 1 248 ? 5.211 15.469 33.781 1 97.38 248 LYS B O 1
ATOM 5824 N N . HIS B 1 249 ? 5.648 16.094 31.672 1 97.56 249 HIS B N 1
ATOM 5825 C CA . HIS B 1 249 ? 5.16 14.828 31.125 1 97.56 249 HIS B CA 1
ATOM 5826 C C . HIS B 1 249 ? 6.316 13.922 30.734 1 97.56 249 HIS B C 1
ATOM 5828 O O . HIS B 1 249 ? 6.094 12.812 30.234 1 97.56 249 HIS B O 1
ATOM 5834 N N . GLY B 1 250 ? 7.488 14.383 30.906 1 97.94 250 GLY B N 1
ATOM 5835 C CA . GLY B 1 250 ? 8.641 13.57 30.547 1 97.94 250 GLY B CA 1
ATOM 5836 C C . GLY B 1 250 ? 8.75 13.32 29.047 1 97.94 250 GLY B C 1
ATOM 5837 O O . GLY B 1 250 ? 8.906 12.18 28.609 1 97.94 250 GLY B O 1
ATOM 5838 N N . VAL B 1 251 ? 8.695 14.391 28.297 1 98.5 251 VAL B N 1
ATOM 5839 C CA . VAL B 1 251 ? 8.672 14.312 26.844 1 98.5 251 VAL B CA 1
ATOM 5840 C C . VAL B 1 251 ? 10.008 13.773 26.328 1 98.5 251 VAL B C 1
ATOM 5842 O O . VAL B 1 251 ? 11.062 14.156 26.828 1 98.5 251 VAL B O 1
ATOM 5845 N N . THR B 1 252 ? 9.961 12.852 25.312 1 98.75 252 THR B N 1
ATOM 5846 C CA . THR B 1 252 ? 11.164 12.258 24.75 1 98.75 252 THR B CA 1
ATOM 5847 C C . THR B 1 252 ? 11.367 12.711 23.312 1 98.75 252 THR B C 1
ATOM 5849 O O . THR B 1 252 ? 12.445 12.531 22.734 1 98.75 252 THR B O 1
ATOM 5852 N N . GLY B 1 253 ? 10.352 13.281 22.672 1 98.31 253 GLY B N 1
ATOM 5853 C CA . GLY B 1 253 ? 10.461 13.656 21.266 1 98.31 253 GLY B CA 1
ATOM 5854 C C . GLY B 1 253 ? 9.766 14.969 20.938 1 98.31 253 GLY B C 1
ATOM 5855 O O . GLY B 1 253 ? 8.648 15.211 21.391 1 98.31 253 GLY B O 1
ATOM 5856 N N . LEU B 1 254 ? 10.414 15.812 20.062 1 97.56 254 LEU B N 1
ATOM 5857 C CA . LEU B 1 254 ? 9.883 17.094 19.609 1 97.56 254 LEU B CA 1
ATOM 5858 C C . LEU B 1 254 ? 10 17.219 18.094 1 97.56 254 LEU B C 1
ATOM 5860 O O . LEU B 1 254 ? 11.016 16.844 17.516 1 97.56 254 LEU B O 1
ATOM 5864 N N . THR B 1 255 ? 8.953 17.594 17.5 1 96.88 255 THR B N 1
ATOM 5865 C CA . THR B 1 255 ? 8.953 18 16.094 1 96.88 255 THR B CA 1
ATOM 5866 C C . THR B 1 255 ? 8.43 19.422 15.938 1 96.88 255 THR B C 1
ATOM 5868 O O . THR B 1 255 ? 7.305 19.719 16.344 1 96.88 255 THR B O 1
ATOM 5871 N N . CYS B 1 256 ? 9.234 20.25 15.352 1 94.5 256 CYS B N 1
ATOM 5872 C CA . CYS B 1 256 ? 8.867 21.656 15.219 1 94.5 256 CYS B CA 1
ATOM 5873 C C . CYS B 1 256 ? 9.344 22.219 13.875 1 94.5 256 CYS B C 1
ATOM 5875 O O . CYS B 1 256 ? 9.742 21.453 12.992 1 94.5 256 CYS B O 1
ATOM 5877 N N . VAL B 1 257 ? 9.055 23.484 13.719 1 88.5 257 VAL B N 1
ATOM 5878 C CA . VAL B 1 257 ? 9.5 24.266 12.562 1 88.5 257 VAL B CA 1
ATOM 5879 C C . VAL B 1 257 ? 10.555 25.281 13.008 1 88.5 257 VAL B C 1
ATOM 5881 O O . VAL B 1 257 ? 10.648 25.609 14.188 1 88.5 257 VAL B O 1
ATOM 5884 N N . PRO B 1 258 ? 11.359 25.797 12.109 1 84.75 258 PRO B N 1
ATOM 5885 C CA . PRO B 1 258 ? 12.516 26.625 12.469 1 84.75 258 PRO B CA 1
ATOM 5886 C C . PRO B 1 258 ? 12.133 27.828 13.344 1 84.75 258 PRO B C 1
ATOM 5888 O O . PRO B 1 258 ? 12.773 28.062 14.367 1 84.75 258 PRO B O 1
ATOM 5891 N N . PRO B 1 259 ? 11.094 28.547 13.07 1 80.44 259 PRO B N 1
ATOM 5892 C CA . PRO B 1 259 ? 10.742 29.672 13.945 1 80.44 259 PRO B CA 1
ATOM 5893 C C . PRO B 1 259 ? 10.492 29.234 15.391 1 80.44 259 PRO B C 1
ATOM 5895 O O . PRO B 1 259 ? 10.859 29.953 16.328 1 80.44 259 PRO B O 1
ATOM 5898 N N . LEU B 1 260 ? 9.898 28.141 15.523 1 87.94 260 LEU B N 1
ATOM 5899 C CA . LEU B 1 260 ? 9.648 27.625 16.875 1 87.94 260 LEU B CA 1
ATOM 5900 C C . LEU B 1 260 ? 10.945 27.141 17.516 1 87.94 260 LEU B C 1
ATOM 5902 O O . LEU B 1 260 ? 11.172 27.375 18.703 1 87.94 260 LEU B O 1
ATOM 5906 N N . TRP B 1 261 ? 11.797 26.5 16.781 1 91.25 261 TRP B N 1
ATOM 5907 C CA . TRP B 1 261 ? 13.078 26.031 17.281 1 91.25 261 TRP B CA 1
ATOM 5908 C C . TRP B 1 261 ? 13.93 27.203 17.781 1 91.25 261 TRP B C 1
ATOM 5910 O O . TRP B 1 261 ? 14.609 27.094 18.797 1 91.25 261 TRP B O 1
ATOM 5920 N N . ILE B 1 262 ? 13.922 28.266 17.031 1 86 262 ILE B N 1
ATOM 5921 C CA . ILE B 1 262 ? 14.695 29.438 17.406 1 86 262 ILE B CA 1
ATOM 5922 C C . ILE B 1 262 ? 14.258 29.922 18.781 1 86 262 ILE B C 1
ATOM 5924 O O . ILE B 1 262 ? 15.102 30.234 19.625 1 86 262 ILE B O 1
ATOM 5928 N N . GLN B 1 263 ? 12.969 29.906 19.047 1 88.12 263 GLN B N 1
ATOM 5929 C CA . GLN B 1 263 ? 12.438 30.328 20.328 1 88.12 263 GLN B CA 1
ATOM 5930 C C . GLN B 1 263 ? 12.805 29.328 21.422 1 88.12 263 GLN B C 1
ATOM 5932 O O . GLN B 1 263 ? 13.188 29.734 22.531 1 88.12 263 GLN B O 1
ATOM 5937 N N . LEU B 1 264 ? 12.734 28.094 21.156 1 93.88 264 LEU B N 1
ATOM 5938 C CA . LEU B 1 264 ? 12.992 27.062 22.156 1 93.88 264 LEU B CA 1
ATOM 5939 C C . LEU B 1 264 ? 14.477 27 22.484 1 93.88 264 LEU B C 1
ATOM 5941 O O . LEU B 1 264 ? 14.844 26.719 23.641 1 93.88 264 LEU B O 1
ATOM 5945 N N . ALA B 1 265 ? 15.281 27.25 21.453 1 92 265 ALA B N 1
ATOM 5946 C CA . ALA B 1 265 ? 16.719 27.188 21.641 1 92 265 ALA B CA 1
ATOM 5947 C C . ALA B 1 265 ? 17.203 28.266 22.594 1 92 265 ALA B C 1
ATOM 5949 O O . ALA B 1 265 ? 18.25 28.109 23.25 1 92 265 ALA B O 1
ATOM 5950 N N . ASP B 1 266 ? 16.484 29.312 22.703 1 89.81 266 ASP B N 1
ATOM 5951 C CA . ASP B 1 266 ? 16.906 30.469 23.5 1 89.81 266 ASP B CA 1
ATOM 5952 C C . ASP B 1 266 ? 16.5 30.297 24.953 1 89.81 266 ASP B C 1
ATOM 5954 O O . ASP B 1 266 ? 16.922 31.078 25.812 1 89.81 266 ASP B O 1
ATOM 5958 N N . LEU B 1 267 ? 15.766 29.312 25.25 1 94.38 267 LEU B N 1
ATOM 5959 C CA . LEU B 1 267 ? 15.344 29.047 26.625 1 94.38 267 LEU B CA 1
ATOM 5960 C C . LEU B 1 267 ? 16.453 28.359 27.422 1 94.38 267 LEU B C 1
ATOM 5962 O O . LEU B 1 267 ? 17.391 27.812 26.828 1 94.38 267 LEU B O 1
ATOM 5966 N N . THR B 1 268 ? 16.297 28.469 28.797 1 95.69 268 THR B N 1
ATOM 5967 C CA . THR B 1 268 ? 17.141 27.688 29.688 1 95.69 268 THR B CA 1
ATOM 5968 C C . THR B 1 268 ? 16.453 26.375 30.047 1 95.69 268 THR B C 1
ATOM 5970 O O . THR B 1 268 ? 15.445 26.375 30.781 1 95.69 268 THR B O 1
ATOM 5973 N N . TRP B 1 269 ? 17.016 25.297 29.609 1 97.19 269 TRP B N 1
ATOM 5974 C CA . TRP B 1 269 ? 16.422 23.984 29.828 1 97.19 269 TRP B CA 1
ATOM 5975 C C . TRP B 1 269 ? 17.016 23.328 31.062 1 97.19 269 TRP B C 1
ATOM 5977 O O . TRP B 1 269 ? 18.234 23.188 31.172 1 97.19 269 TRP B O 1
ATOM 5987 N N . PRO B 1 270 ? 16.156 22.953 31.984 1 97.31 270 PRO B N 1
ATOM 5988 C CA . PRO B 1 270 ? 16.672 22.125 33.062 1 97.31 270 PRO B CA 1
ATOM 5989 C C . PRO B 1 270 ? 17.328 20.844 32.562 1 97.31 270 PRO B C 1
ATOM 5991 O O . PRO B 1 270 ? 16.844 20.219 31.625 1 97.31 270 PRO B O 1
ATOM 5994 N N . ALA B 1 271 ? 18.359 20.438 33.25 1 96.81 271 ALA B N 1
ATOM 5995 C CA . ALA B 1 271 ? 19.156 19.297 32.812 1 96.81 271 ALA B CA 1
ATOM 5996 C C . ALA B 1 271 ? 18.312 18.031 32.75 1 96.81 271 ALA B C 1
ATOM 5998 O O . ALA B 1 271 ? 18.469 17.219 31.812 1 96.81 271 ALA B O 1
ATOM 5999 N N . GLU B 1 272 ? 17.516 17.922 33.688 1 97.19 272 GLU B N 1
ATOM 6000 C CA . GLU B 1 272 ? 16.688 16.734 33.75 1 97.19 272 GLU B CA 1
ATOM 6001 C C . GLU B 1 272 ? 15.711 16.656 32.562 1 97.19 272 GLU B C 1
ATOM 6003 O O . GLU B 1 272 ? 15.539 15.609 31.969 1 97.19 272 GLU B O 1
ATOM 6008 N N . THR B 1 273 ? 15.078 17.734 32.281 1 97.94 273 THR B N 1
ATOM 6009 C CA . THR B 1 273 ? 14.133 17.812 31.188 1 97.94 273 THR B CA 1
ATOM 6010 C C . THR B 1 273 ? 14.844 17.625 29.844 1 97.94 273 THR B C 1
ATOM 6012 O O . THR B 1 273 ? 14.398 16.844 29 1 97.94 273 THR B O 1
ATOM 6015 N N . ALA B 1 274 ? 15.922 18.297 29.672 1 98 274 ALA B N 1
ATOM 6016 C CA . ALA B 1 274 ? 16.703 18.219 28.453 1 98 274 ALA B CA 1
ATOM 6017 C C . ALA B 1 274 ? 17.25 16.812 28.234 1 98 274 ALA B C 1
ATOM 6019 O O . ALA B 1 274 ? 17.328 16.344 27.094 1 98 274 ALA B O 1
ATOM 6020 N N . GLY B 1 275 ? 17.703 16.203 29.328 1 97.69 275 GLY B N 1
ATOM 6021 C CA . GLY B 1 275 ? 18.312 14.883 29.25 1 97.69 275 GLY B CA 1
ATOM 6022 C C . GLY B 1 275 ? 17.344 13.797 28.844 1 97.69 275 GLY B C 1
ATOM 6023 O O . GLY B 1 275 ? 17.75 12.727 28.375 1 97.69 275 GLY B O 1
ATOM 6024 N N . ARG B 1 276 ? 16.047 14.062 28.922 1 97.75 276 ARG B N 1
ATOM 6025 C CA . ARG B 1 276 ? 15.016 13.078 28.609 1 97.75 276 ARG B CA 1
ATOM 6026 C C . ARG B 1 276 ? 14.703 13.078 27.109 1 97.75 276 ARG B C 1
ATOM 6028 O O . ARG B 1 276 ? 14.172 12.102 26.578 1 97.75 276 ARG B O 1
ATOM 6035 N N . ILE B 1 277 ? 15.016 14.164 26.484 1 98.5 277 ILE B N 1
ATOM 6036 C CA . ILE B 1 277 ? 14.742 14.266 25.062 1 98.5 277 ILE B CA 1
ATOM 6037 C C . ILE B 1 277 ? 15.672 13.336 24.281 1 98.5 277 ILE B C 1
ATOM 6039 O O . ILE B 1 277 ? 16.891 13.453 24.375 1 98.5 277 ILE B O 1
ATOM 6043 N N . ARG B 1 278 ? 15.039 12.445 23.484 1 98.19 278 ARG B N 1
ATOM 6044 C CA . ARG B 1 278 ? 15.797 11.445 22.75 1 98.19 278 ARG B CA 1
ATOM 6045 C C . ARG B 1 278 ? 16.078 11.922 21.312 1 98.19 278 ARG B C 1
ATOM 6047 O O . ARG B 1 278 ? 17.062 11.523 20.703 1 98.19 278 ARG B O 1
ATOM 6054 N N . TYR B 1 279 ? 15.094 12.68 20.781 1 98.56 279 TYR B N 1
ATOM 6055 C CA . TYR B 1 279 ? 15.25 13.203 19.438 1 98.56 279 TYR B CA 1
ATOM 6056 C C . TYR B 1 279 ? 14.492 14.516 19.266 1 98.56 279 TYR B C 1
ATOM 6058 O O . TYR B 1 279 ? 13.562 14.805 20.016 1 98.56 279 TYR B O 1
ATOM 6066 N N . PHE B 1 280 ? 14.922 15.359 18.391 1 98 280 PHE B N 1
ATOM 6067 C CA . PHE B 1 280 ? 14.164 16.5 17.891 1 98 280 PHE B CA 1
ATOM 6068 C C . PHE B 1 280 ? 14.219 16.562 16.359 1 98 280 PHE B C 1
ATOM 6070 O O . PHE B 1 280 ? 15.242 16.25 15.758 1 98 280 PHE B O 1
ATOM 6077 N N . ALA B 1 281 ? 13.086 16.859 15.781 1 97.44 281 ALA B N 1
ATOM 6078 C CA . ALA B 1 281 ? 12.953 16.844 14.32 1 97.44 281 ALA B CA 1
ATOM 6079 C C . ALA B 1 281 ? 12.516 18.203 13.797 1 97.44 281 ALA B C 1
ATOM 6081 O O . ALA B 1 281 ? 11.68 18.875 14.406 1 97.44 281 ALA B O 1
ATOM 6082 N N . ASN B 1 282 ? 13.133 18.562 12.711 1 93.5 282 ASN B N 1
ATOM 6083 C CA . ASN B 1 282 ? 12.805 19.812 12.039 1 93.5 282 ASN B CA 1
ATOM 6084 C C . ASN B 1 282 ? 12.133 19.578 10.688 1 93.5 282 ASN B C 1
ATOM 6086 O O . ASN B 1 282 ? 12.562 18.703 9.93 1 93.5 282 ASN B O 1
ATOM 6090 N N . THR B 1 283 ? 11.102 20.281 10.492 1 90.75 283 THR B N 1
ATOM 6091 C CA . THR B 1 283 ? 10.414 20.25 9.211 1 90.75 283 THR B CA 1
ATOM 6092 C C . THR B 1 283 ? 9.961 21.641 8.797 1 90.75 283 THR B C 1
ATOM 6094 O O . THR B 1 283 ? 10.133 22.609 9.547 1 90.75 283 THR B O 1
ATOM 6097 N N . GLY B 1 284 ? 9.539 21.766 7.562 1 82.62 284 GLY B N 1
ATOM 6098 C CA . GLY B 1 284 ? 8.883 22.984 7.117 1 82.62 284 GLY B CA 1
ATOM 6099 C C . GLY B 1 284 ? 9.859 24.078 6.758 1 82.62 284 GLY B C 1
ATOM 6100 O O . GLY B 1 284 ? 9.453 25.203 6.418 1 82.62 284 GLY B O 1
ATOM 6101 N N . GLY B 1 285 ? 11.133 23.828 6.918 1 80.31 285 GLY B N 1
ATOM 6102 C CA . GLY B 1 285 ? 12.133 24.828 6.578 1 80.31 285 GLY B CA 1
ATOM 6103 C C . GLY B 1 285 ? 13.539 24.438 7.008 1 80.31 285 GLY B C 1
ATOM 6104 O O . GLY B 1 285 ? 13.719 23.484 7.77 1 80.31 285 GLY B O 1
ATOM 6105 N N . ARG B 1 286 ? 14.477 25.266 6.547 1 79.44 286 ARG B N 1
ATOM 6106 C CA . ARG B 1 286 ? 15.875 25 6.871 1 79.44 286 ARG B CA 1
ATOM 6107 C C . ARG B 1 286 ? 16.188 25.359 8.32 1 79.44 286 ARG B C 1
ATOM 6109 O O . ARG B 1 286 ? 15.828 26.453 8.773 1 79.44 286 ARG B O 1
ATOM 6116 N N . MET B 1 287 ? 16.781 24.484 8.992 1 84.06 287 MET B N 1
ATOM 6117 C CA . MET B 1 287 ? 17.266 24.719 10.352 1 84.06 287 MET B CA 1
ATOM 6118 C C . MET B 1 287 ? 18.547 25.547 10.344 1 84.06 287 MET B C 1
ATOM 6120 O O . MET B 1 287 ? 19.562 25.094 9.797 1 84.06 287 MET B O 1
ATOM 6124 N N . PRO B 1 288 ? 18.469 26.734 10.984 1 79.94 288 PRO B N 1
ATOM 6125 C CA . PRO B 1 288 ? 19.734 27.469 11.086 1 79.94 288 PRO B CA 1
ATOM 6126 C C . PRO B 1 288 ? 20.797 26.719 11.891 1 79.94 288 PRO B C 1
ATOM 6128 O O . PRO B 1 288 ? 20.469 26.109 12.906 1 79.94 288 PRO B O 1
ATOM 6131 N N . ARG B 1 289 ? 22.047 26.844 11.438 1 84 289 ARG B N 1
ATOM 6132 C CA . ARG B 1 289 ? 23.141 26.125 12.078 1 84 289 ARG B CA 1
ATOM 6133 C C . ARG B 1 289 ? 23.297 26.547 13.539 1 84 289 ARG B C 1
ATOM 6135 O O . ARG B 1 289 ? 23.547 25.719 14.414 1 84 289 ARG B O 1
ATOM 6142 N N . SER B 1 290 ? 23.203 27.812 13.781 1 84.38 290 SER B N 1
ATOM 6143 C CA . SER B 1 290 ? 23.344 28.328 15.141 1 84.38 290 SER B CA 1
ATOM 6144 C C . SER B 1 290 ? 22.281 27.766 16.062 1 84.38 290 SER B C 1
ATOM 6146 O O . SER B 1 290 ? 22.562 27.406 17.203 1 84.38 290 SER B O 1
ATOM 6148 N N . THR B 1 291 ? 21.062 27.703 15.547 1 89.62 291 THR B N 1
ATOM 6149 C CA . THR B 1 291 ? 19.969 27.141 16.328 1 89.62 291 THR B CA 1
ATOM 6150 C C . THR B 1 291 ? 20.203 25.656 16.578 1 89.62 291 THR B C 1
ATOM 6152 O O . THR B 1 291 ? 19.984 25.172 17.703 1 89.62 291 THR B O 1
ATOM 6155 N N . LEU B 1 292 ? 20.656 24.969 15.57 1 92.81 292 LEU B N 1
ATOM 6156 C CA . LEU B 1 292 ? 20.953 23.547 15.711 1 92.81 292 LEU B CA 1
ATOM 6157 C C . LEU B 1 292 ? 22.016 23.312 16.781 1 92.81 292 LEU B C 1
ATOM 6159 O O . LEU B 1 292 ? 21.875 22.422 17.609 1 92.81 292 LEU B O 1
ATOM 6163 N N . ASP B 1 293 ? 23.031 24.109 16.75 1 91.06 293 ASP B N 1
ATOM 6164 C CA . ASP B 1 293 ? 24.125 23.984 17.719 1 91.06 293 ASP B CA 1
ATOM 6165 C C . ASP B 1 293 ? 23.609 24.203 19.141 1 91.06 293 ASP B C 1
ATOM 6167 O O . ASP B 1 293 ? 23.984 23.484 20.062 1 91.06 293 ASP B O 1
ATOM 6171 N N . LYS B 1 294 ? 22.766 25.219 19.312 1 93.06 294 LYS B N 1
ATOM 6172 C CA . LYS B 1 294 ? 22.188 25.5 20.625 1 93.06 294 LYS B CA 1
ATOM 6173 C C . LYS B 1 294 ? 21.344 24.344 21.125 1 93.06 294 LYS B C 1
ATOM 6175 O O . LYS B 1 294 ? 21.438 23.938 22.281 1 93.06 294 LYS B O 1
ATOM 6180 N N . LEU B 1 295 ? 20.516 23.828 20.266 1 96.44 295 LEU B N 1
ATOM 6181 C CA . LEU B 1 295 ? 19.641 22.719 20.625 1 96.44 295 LEU B CA 1
ATOM 6182 C C . LEU B 1 295 ? 20.469 21.5 21.016 1 96.44 295 LEU B C 1
ATOM 6184 O O . LEU B 1 295 ? 20.141 20.812 21.984 1 96.44 295 LEU B O 1
ATOM 6188 N N . ARG B 1 296 ? 21.484 21.188 20.25 1 96.62 296 ARG B N 1
ATOM 6189 C CA . ARG B 1 296 ? 22.328 20.031 20.531 1 96.62 296 ARG B CA 1
ATOM 6190 C C . ARG B 1 296 ? 23.062 20.219 21.859 1 96.62 296 ARG B C 1
ATOM 6192 O O . ARG B 1 296 ? 23.344 19.234 22.562 1 96.62 296 ARG B O 1
ATOM 6199 N N . ALA B 1 297 ? 23.359 21.453 22.172 1 96 297 ALA B N 1
ATOM 6200 C CA . ALA B 1 297 ? 24 21.734 23.453 1 96 297 ALA B CA 1
ATOM 6201 C C . ALA B 1 297 ? 23.031 21.516 24.609 1 96 297 ALA B C 1
ATOM 6203 O O . ALA B 1 297 ? 23.453 21.094 25.688 1 96 297 ALA B O 1
ATOM 6204 N N . HIS B 1 298 ? 21.781 21.859 24.391 1 96.38 298 HIS B N 1
ATOM 6205 C CA . HIS B 1 298 ? 20.766 21.641 25.406 1 96.38 298 HIS B CA 1
ATOM 6206 C C . HIS B 1 298 ? 20.438 20.156 25.547 1 96.38 298 HIS B C 1
ATOM 6208 O O . HIS B 1 298 ? 20.422 19.625 26.641 1 96.38 298 HIS B O 1
ATOM 6214 N N . PHE B 1 299 ? 20.109 19.578 24.391 1 97.94 299 PHE B N 1
ATOM 6215 C CA . PHE B 1 299 ? 19.625 18.203 24.328 1 97.94 299 PHE B CA 1
ATOM 6216 C C . PHE B 1 299 ? 20.766 17.234 24.016 1 97.94 299 PHE B C 1
ATOM 6218 O O . PHE B 1 299 ? 20.781 16.609 22.969 1 97.94 299 PHE B O 1
ATOM 6225 N N . THR B 1 300 ? 21.578 16.922 24.938 1 96.06 300 THR B N 1
ATOM 6226 C CA . THR B 1 300 ? 22.844 16.234 24.719 1 96.06 300 THR B CA 1
ATOM 6227 C C . THR B 1 300 ? 22.625 14.773 24.359 1 96.06 300 THR B C 1
ATOM 6229 O O . THR B 1 300 ? 23.469 14.156 23.719 1 96.06 300 THR B O 1
ATOM 6232 N N . ASN B 1 301 ? 21.469 14.273 24.703 1 97.12 301 ASN B N 1
ATOM 6233 C CA . ASN B 1 301 ? 21.172 12.875 24.406 1 97.12 301 ASN B CA 1
ATOM 6234 C C . ASN B 1 301 ? 20.328 12.734 23.141 1 97.12 301 ASN B C 1
ATOM 6236 O O . ASN B 1 301 ? 20.016 11.617 22.734 1 97.12 301 ASN B O 1
ATOM 6240 N N . ALA B 1 302 ? 20 13.836 22.547 1 98.38 302 ALA B N 1
ATOM 6241 C CA . ALA B 1 302 ? 18.984 13.812 21.484 1 98.38 302 ALA B CA 1
ATOM 6242 C C . ALA B 1 302 ? 19.641 13.719 20.109 1 98.38 302 ALA B C 1
ATOM 6244 O O . ALA B 1 302 ? 20.688 14.328 19.875 1 98.38 302 ALA B O 1
ATOM 6245 N N . LYS B 1 303 ? 19.031 12.969 19.25 1 98.44 303 LYS B N 1
ATOM 6246 C CA . LYS B 1 303 ? 19.406 12.914 17.844 1 98.44 303 LYS B CA 1
ATOM 6247 C C . LYS B 1 303 ? 18.625 13.945 17.031 1 98.44 303 LYS B C 1
ATOM 6249 O O . LYS B 1 303 ? 17.406 14.031 17.125 1 98.44 303 LYS B O 1
ATOM 6254 N N . PRO B 1 304 ? 19.297 14.773 16.203 1 97.75 304 PRO B N 1
ATOM 6255 C CA . PRO B 1 304 ? 18.609 15.727 15.336 1 97.75 304 PRO B CA 1
ATOM 6256 C C . PRO B 1 304 ? 18.156 15.102 14.008 1 97.75 304 PRO B C 1
ATOM 6258 O O . PRO B 1 304 ? 18.984 14.516 13.297 1 97.75 304 PRO B O 1
ATOM 6261 N N . PHE B 1 305 ? 16.938 15.172 13.719 1 98.06 305 PHE B N 1
ATOM 6262 C CA . PHE B 1 305 ? 16.406 14.742 12.43 1 98.06 305 PHE B CA 1
ATOM 6263 C C . PHE B 1 305 ? 15.969 15.938 11.594 1 98.06 305 PHE B C 1
ATOM 6265 O O . PHE B 1 305 ? 14.961 16.578 11.898 1 98.06 305 PHE B O 1
ATOM 6272 N N . LEU B 1 306 ? 16.703 16.234 10.555 1 95.31 306 LEU B N 1
ATOM 6273 C CA . LEU B 1 306 ? 16.375 17.297 9.617 1 95.31 306 LEU B CA 1
ATOM 6274 C C . LEU B 1 306 ? 15.625 16.75 8.406 1 95.31 306 LEU B C 1
ATOM 6276 O O . LEU B 1 306 ? 16.141 15.891 7.688 1 95.31 306 LEU B O 1
ATOM 6280 N N . MET B 1 307 ? 14.43 17.312 8.266 1 95.5 307 MET B N 1
ATOM 6281 C CA . MET B 1 307 ? 13.531 16.641 7.328 1 95.5 307 MET B CA 1
ATOM 6282 C C . MET B 1 307 ? 13.055 17.609 6.254 1 95.5 307 MET B C 1
ATOM 6284 O O . MET B 1 307 ? 13.117 18.828 6.434 1 95.5 307 MET B O 1
ATOM 6288 N N . TYR B 1 308 ? 12.703 17.062 5.094 1 93.81 308 TYR B N 1
ATOM 6289 C CA . TYR B 1 308 ? 12.055 17.734 3.973 1 93.81 308 TYR B CA 1
ATOM 6290 C C . TYR B 1 308 ? 10.82 16.984 3.516 1 93.81 308 TYR B C 1
ATOM 6292 O O . TYR B 1 308 ? 10.82 15.75 3.455 1 93.81 308 TYR B O 1
ATOM 6300 N N . GLY B 1 309 ? 9.734 17.734 3.23 1 92.88 309 GLY B N 1
ATOM 6301 C CA . GLY B 1 309 ? 8.547 17.078 2.717 1 92.88 309 GLY B CA 1
ATOM 6302 C C . GLY B 1 309 ? 7.504 18.031 2.188 1 92.88 309 GLY B C 1
ATOM 6303 O O . GLY B 1 309 ? 7.688 19.25 2.252 1 92.88 309 GLY B O 1
ATOM 6304 N N . LEU B 1 310 ? 6.523 17.547 1.581 1 92.56 310 LEU B N 1
ATOM 6305 C CA . LEU B 1 310 ? 5.324 18.234 1.103 1 92.56 310 LEU B CA 1
ATOM 6306 C C . LEU B 1 310 ? 4.082 17.375 1.341 1 92.56 310 LEU B C 1
ATOM 6308 O O . LEU B 1 310 ? 4.164 16.141 1.365 1 92.56 310 LEU B O 1
ATOM 6312 N N . THR B 1 311 ? 2.949 17.984 1.525 1 94.31 311 THR B N 1
ATOM 6313 C CA . THR B 1 311 ? 1.709 17.297 1.889 1 94.31 311 THR B CA 1
ATOM 6314 C C . THR B 1 311 ? 1.294 16.312 0.801 1 94.31 311 THR B C 1
ATOM 6316 O O . THR B 1 311 ? 0.719 15.266 1.096 1 94.31 311 THR B O 1
ATOM 6319 N N . GLU B 1 312 ? 1.631 16.609 -0.482 1 96.12 312 GLU B N 1
ATOM 6320 C CA . GLU B 1 312 ? 1.231 15.812 -1.644 1 96.12 312 GLU B CA 1
ATOM 6321 C C . GLU B 1 312 ? 1.873 14.43 -1.618 1 96.12 312 GLU B C 1
ATOM 6323 O O . GLU B 1 312 ? 1.372 13.5 -2.248 1 96.12 312 GLU B O 1
ATOM 6328 N N . ALA B 1 313 ? 3.047 14.273 -0.985 1 94.06 313 ALA B N 1
ATOM 6329 C CA . ALA B 1 313 ? 3.729 12.984 -0.879 1 94.06 313 ALA B CA 1
ATOM 6330 C C . ALA B 1 313 ? 4.449 12.859 0.459 1 94.06 313 ALA B C 1
ATOM 6332 O O . ALA B 1 313 ? 5.602 12.414 0.511 1 94.06 313 ALA B O 1
ATOM 6333 N N . PHE B 1 314 ? 3.762 13.086 1.498 1 84.25 314 PHE B N 1
ATOM 6334 C CA . PHE B 1 314 ? 4.137 13.125 2.906 1 84.25 314 PHE B CA 1
ATOM 6335 C C . PHE B 1 314 ? 5.613 12.789 3.084 1 84.25 314 PHE B C 1
ATOM 6337 O O . PHE B 1 314 ? 6.07 11.734 2.637 1 84.25 314 PHE B O 1
ATOM 6344 N N . ARG B 1 315 ? 6.445 13.547 3.801 1 87.19 315 ARG B N 1
ATOM 6345 C CA . ARG B 1 315 ? 7.824 13.375 4.258 1 87.19 315 ARG B CA 1
ATOM 6346 C C . ARG B 1 315 ? 8.672 12.688 3.193 1 87.19 315 ARG B C 1
ATOM 6348 O O . ARG B 1 315 ? 8.492 11.5 2.924 1 87.19 315 ARG B O 1
ATOM 6355 N N . SER B 1 316 ? 9.484 13.398 2.486 1 94.69 316 SER B N 1
ATOM 6356 C CA . SER B 1 316 ? 10.266 12.906 1.353 1 94.69 316 SER B CA 1
ATOM 6357 C C . SER B 1 316 ? 11.641 12.43 1.792 1 94.69 316 SER B C 1
ATOM 6359 O O . SER B 1 316 ? 12.078 11.336 1.417 1 94.69 316 SER B O 1
ATOM 6361 N N . THR B 1 317 ? 12.297 13.234 2.615 1 97.75 317 THR B N 1
ATOM 6362 C CA . THR B 1 317 ? 13.68 12.906 2.959 1 97.75 317 THR B CA 1
ATOM 6363 C C . THR B 1 317 ? 13.969 13.25 4.418 1 97.75 317 THR B C 1
ATOM 6365 O O . THR B 1 317 ? 13.203 13.977 5.051 1 97.75 317 THR B O 1
ATOM 6368 N N . TYR B 1 318 ? 14.977 12.672 4.941 1 97.38 318 TYR B N 1
ATOM 6369 C CA . TYR B 1 318 ? 15.578 13.094 6.207 1 97.38 318 TYR B CA 1
ATOM 6370 C C . TYR B 1 318 ? 17.094 12.938 6.168 1 97.38 318 TYR B C 1
ATOM 6372 O O . TYR B 1 318 ? 17.625 12.141 5.395 1 97.38 318 TYR B O 1
ATOM 6380 N N . LEU B 1 319 ? 17.734 13.742 6.871 1 97.31 319 LEU B N 1
ATOM 6381 C CA . LEU B 1 319 ? 19.172 13.602 7.074 1 97.31 319 LEU B CA 1
ATOM 6382 C C . LEU B 1 319 ? 19.469 12.758 8.312 1 97.31 319 LEU B C 1
ATOM 6384 O O . LEU B 1 319 ? 19.125 13.148 9.43 1 97.31 319 LEU B O 1
ATOM 6388 N N . ASP B 1 320 ? 20.062 11.617 8.102 1 97.69 320 ASP B N 1
ATOM 6389 C CA . ASP B 1 320 ? 20.484 10.797 9.234 1 97.69 320 ASP B CA 1
ATOM 6390 C C . ASP B 1 320 ? 21.297 11.609 10.234 1 97.69 320 ASP B C 1
ATOM 6392 O O . ASP B 1 320 ? 22.219 12.328 9.852 1 97.69 320 ASP B O 1
ATOM 6396 N N . PRO B 1 321 ? 20.953 11.484 11.492 1 97.81 321 PRO B N 1
ATOM 6397 C CA . PRO B 1 321 ? 21.672 12.25 12.508 1 97.81 321 PRO B CA 1
ATOM 6398 C C . PRO B 1 321 ? 23.188 12.07 12.43 1 97.81 321 PRO B C 1
ATOM 6400 O O . PRO B 1 321 ? 23.938 13 12.727 1 97.81 321 PRO B O 1
ATOM 6403 N N . ALA B 1 322 ? 23.641 10.945 11.969 1 97.25 322 ALA B N 1
ATOM 6404 C CA . ALA B 1 322 ? 25.078 10.664 11.875 1 97.25 322 ALA B CA 1
ATOM 6405 C C . ALA B 1 322 ? 25.734 11.5 10.781 1 97.25 322 ALA B C 1
ATOM 6407 O O . ALA B 1 322 ? 26.953 11.641 10.742 1 97.25 322 ALA B O 1
ATOM 6408 N N . GLU B 1 323 ? 24.891 12.102 9.938 1 97.44 323 GLU B N 1
ATOM 6409 C CA . GLU B 1 323 ? 25.422 12.836 8.789 1 97.44 323 GLU B CA 1
ATOM 6410 C C . GLU B 1 323 ? 25.297 14.344 8.984 1 97.44 323 GLU B C 1
ATOM 6412 O O . GLU B 1 323 ? 25.75 15.125 8.148 1 97.44 323 GLU B O 1
ATOM 6417 N N . VAL B 1 324 ? 24.75 14.773 10.078 1 95.31 324 VAL B N 1
ATOM 6418 C CA . VAL B 1 324 ? 24.406 16.172 10.297 1 95.31 324 VAL B CA 1
ATOM 6419 C C . VAL B 1 324 ? 25.688 17.016 10.312 1 95.31 324 VAL B C 1
ATOM 6421 O O . VAL B 1 324 ? 25.703 18.125 9.766 1 95.31 324 VAL B O 1
ATOM 6424 N N . ASP B 1 325 ? 26.766 16.5 10.898 1 93.62 325 ASP B N 1
ATOM 6425 C CA . ASP B 1 325 ? 28.016 17.25 10.984 1 93.62 325 ASP B CA 1
ATOM 6426 C C . ASP B 1 325 ? 28.734 17.266 9.648 1 93.62 325 ASP B C 1
ATOM 6428 O O . ASP B 1 325 ? 29.359 18.266 9.281 1 93.62 325 ASP B O 1
ATOM 6432 N N . ARG B 1 326 ? 28.594 16.188 8.969 1 94.5 326 ARG B N 1
ATOM 6433 C CA . ARG B 1 326 ? 29.297 16.078 7.691 1 94.5 326 ARG B CA 1
ATOM 6434 C C . ARG B 1 326 ? 28.562 16.828 6.59 1 94.5 326 ARG B C 1
ATOM 6436 O O . ARG B 1 326 ? 29.203 17.344 5.656 1 94.5 326 ARG B O 1
ATOM 6443 N N . ARG B 1 327 ? 27.281 16.891 6.699 1 93 327 ARG B N 1
ATOM 6444 C CA . ARG B 1 327 ? 26.453 17.469 5.645 1 93 327 ARG B CA 1
ATOM 6445 C C . ARG B 1 327 ? 25.344 18.344 6.23 1 93 327 ARG B C 1
ATOM 6447 O O . ARG B 1 327 ? 24.156 18.094 5.996 1 93 327 ARG B O 1
ATOM 6454 N N . PRO B 1 328 ? 25.719 19.422 6.812 1 83.62 328 PRO B N 1
ATOM 6455 C CA . PRO B 1 328 ? 24.734 20.234 7.535 1 83.62 328 PRO B CA 1
ATOM 6456 C C . PRO B 1 328 ? 23.719 20.875 6.613 1 83.62 328 PRO B C 1
ATOM 6458 O O . PRO B 1 328 ? 22.625 21.25 7.055 1 83.62 328 PRO B O 1
ATOM 6461 N N . ASP B 1 329 ? 24.031 20.953 5.371 1 84.12 329 ASP B N 1
ATOM 6462 C CA . ASP B 1 329 ? 23.141 21.656 4.461 1 84.12 329 ASP B CA 1
ATOM 6463 C C . ASP B 1 329 ? 22.297 20.688 3.639 1 84.12 329 ASP B C 1
ATOM 6465 O O . ASP B 1 329 ? 21.5 21.109 2.789 1 84.12 329 ASP B O 1
ATOM 6469 N N . SER B 1 330 ? 22.484 19.422 3.895 1 94.38 330 SER B N 1
ATOM 6470 C CA . SER B 1 330 ? 21.75 18.406 3.143 1 94.38 330 SER B CA 1
ATOM 6471 C C . SER B 1 330 ? 20.359 18.172 3.715 1 94.38 330 SER B C 1
ATOM 6473 O O . SER B 1 330 ? 20.156 18.266 4.926 1 94.38 330 SER B O 1
ATOM 6475 N N . ILE B 1 331 ? 19.453 17.906 2.812 1 95.38 331 ILE B N 1
ATOM 6476 C CA . ILE B 1 331 ? 18.141 17.5 3.268 1 95.38 331 ILE B CA 1
ATOM 6477 C C . ILE B 1 331 ? 18.062 15.969 3.338 1 95.38 331 ILE B C 1
ATOM 6479 O O . ILE B 1 331 ? 16.969 15.406 3.525 1 95.38 331 ILE B O 1
ATOM 6483 N N . GLY B 1 332 ? 19.156 15.336 3.164 1 97.69 332 GLY B N 1
ATOM 6484 C CA . GLY B 1 332 ? 19.266 13.906 3.428 1 97.69 332 GLY B CA 1
ATOM 6485 C C . GLY B 1 332 ? 18.875 13.055 2.236 1 97.69 332 GLY B C 1
ATOM 6486 O O . GLY B 1 332 ? 19.203 13.391 1.094 1 97.69 332 GLY B O 1
ATOM 6487 N N . LYS B 1 333 ? 18.406 11.844 2.494 1 97.94 333 LYS B N 1
ATOM 6488 C CA . LYS B 1 333 ? 18 10.852 1.515 1 97.94 333 LYS B CA 1
ATOM 6489 C C . LYS B 1 333 ? 16.531 10.461 1.718 1 97.94 333 LYS B C 1
ATOM 6491 O O . LYS B 1 333 ? 15.906 10.875 2.695 1 97.94 333 LYS B O 1
ATOM 6496 N N . ALA B 1 334 ? 16 9.742 0.823 1 97.88 334 ALA B N 1
ATOM 6497 C CA . ALA B 1 334 ? 14.609 9.32 0.839 1 97.88 334 ALA B CA 1
ATOM 6498 C C . ALA B 1 334 ? 14.266 8.586 2.131 1 97.88 334 ALA B C 1
ATOM 6500 O O . ALA B 1 334 ? 15.07 7.797 2.633 1 97.88 334 ALA B O 1
ATOM 6501 N N . ILE B 1 335 ? 13.086 8.828 2.645 1 97.75 335 ILE B N 1
ATOM 6502 C CA . ILE B 1 335 ? 12.586 8.047 3.771 1 97.75 335 ILE B CA 1
ATOM 6503 C C . ILE B 1 335 ? 12.227 6.637 3.301 1 97.75 335 ILE B C 1
ATOM 6505 O O . ILE B 1 335 ? 12.102 6.391 2.1 1 97.75 335 ILE B O 1
ATOM 6509 N N . PRO B 1 336 ? 12.047 5.715 4.25 1 97.25 336 PRO B N 1
ATOM 6510 C CA . PRO B 1 336 ? 11.68 4.352 3.867 1 97.25 336 PRO B CA 1
ATOM 6511 C C . PRO B 1 336 ? 10.391 4.289 3.059 1 97.25 336 PRO B C 1
ATOM 6513 O O . PRO B 1 336 ? 9.414 4.977 3.387 1 97.25 336 PRO B O 1
ATOM 6516 N N . ASP B 1 337 ? 10.391 3.502 1.948 1 97.88 337 ASP B N 1
ATOM 6517 C CA . ASP B 1 337 ? 9.289 3.184 1.052 1 97.88 337 ASP B CA 1
ATOM 6518 C C . ASP B 1 337 ? 8.961 4.367 0.14 1 97.88 337 ASP B C 1
ATOM 6520 O O . ASP B 1 337 ? 7.828 4.504 -0.327 1 97.88 337 ASP B O 1
ATOM 6524 N N . ALA B 1 338 ? 9.859 5.281 0.005 1 97.81 338 ALA B N 1
ATOM 6525 C CA . ALA B 1 338 ? 9.812 6.355 -0.984 1 97.81 338 ALA B CA 1
ATOM 6526 C C . ALA B 1 338 ? 11.062 6.344 -1.864 1 97.81 338 ALA B C 1
ATOM 6528 O O . ALA B 1 338 ? 12.125 5.898 -1.436 1 97.81 338 ALA B O 1
ATOM 6529 N N . GLU B 1 339 ? 10.898 6.73 -3.029 1 97.44 339 GLU B N 1
ATOM 6530 C CA . GLU B 1 339 ? 12 7.004 -3.943 1 97.44 339 GLU B CA 1
ATOM 6531 C C . GLU B 1 339 ? 12 8.461 -4.395 1 97.44 339 GLU B C 1
ATOM 6533 O O . GLU B 1 339 ? 10.977 8.977 -4.84 1 97.44 339 GLU B O 1
ATOM 6538 N N . ILE B 1 340 ? 13.156 9.109 -4.203 1 98 340 ILE B N 1
ATOM 6539 C CA . ILE B 1 340 ? 13.281 10.508 -4.602 1 98 340 ILE B CA 1
ATOM 6540 C C . ILE B 1 340 ? 14.195 10.617 -5.824 1 98 340 ILE B C 1
ATOM 6542 O O . ILE B 1 340 ? 15.336 10.156 -5.793 1 98 340 ILE B O 1
ATOM 6546 N N . LEU B 1 341 ? 13.68 11.203 -6.832 1 97.69 341 LEU B N 1
ATOM 6547 C CA . LEU B 1 341 ? 14.422 11.398 -8.078 1 97.69 341 LEU B CA 1
ATOM 6548 C C . LEU B 1 341 ? 14.672 12.883 -8.328 1 97.69 341 LEU B C 1
ATOM 6550 O O . LEU B 1 341 ? 13.922 13.734 -7.836 1 97.69 341 LEU B O 1
ATOM 6554 N N . VAL B 1 342 ? 15.773 13.156 -8.938 1 97.94 342 VAL B N 1
ATOM 6555 C CA . VAL B 1 342 ? 16.078 14.484 -9.461 1 97.94 342 VAL B CA 1
ATOM 6556 C C . VAL B 1 342 ? 15.961 14.469 -10.984 1 97.94 342 VAL B C 1
ATOM 6558 O O . VAL B 1 342 ? 16.734 13.797 -11.672 1 97.94 342 VAL B O 1
ATOM 6561 N N . VAL B 1 343 ? 15.031 15.258 -11.516 1 97.94 343 VAL B N 1
ATOM 6562 C CA . VAL B 1 343 ? 14.609 15.039 -12.891 1 97.94 343 VAL B CA 1
ATOM 6563 C C . VAL B 1 343 ? 14.82 16.312 -13.711 1 97.94 343 VAL B C 1
ATOM 6565 O O . VAL B 1 343 ? 14.516 17.406 -13.25 1 97.94 343 VAL B O 1
ATOM 6568 N N . ARG B 1 344 ? 15.359 16.094 -14.969 1 96.19 344 ARG B N 1
ATOM 6569 C CA . ARG B 1 344 ? 15.492 17.172 -15.938 1 96.19 344 ARG B CA 1
ATOM 6570 C C . ARG B 1 344 ? 14.133 17.594 -16.484 1 96.19 344 ARG B C 1
ATOM 6572 O O . ARG B 1 344 ? 13.133 16.891 -16.266 1 96.19 344 ARG B O 1
ATOM 6579 N N . ASP B 1 345 ? 14.055 18.656 -17.125 1 91.44 345 ASP B N 1
ATOM 6580 C CA . ASP B 1 345 ? 12.82 19.141 -17.734 1 91.44 345 ASP B CA 1
ATOM 6581 C C . ASP B 1 345 ? 12.297 18.125 -18.766 1 91.44 345 ASP B C 1
ATOM 6583 O O . ASP B 1 345 ? 11.086 18.031 -18.969 1 91.44 345 ASP B O 1
ATOM 6587 N N . ASP B 1 346 ? 13.227 17.406 -19.359 1 92.31 346 ASP B N 1
ATOM 6588 C CA . ASP B 1 346 ? 12.812 16.469 -20.391 1 92.31 346 ASP B CA 1
ATOM 6589 C C . ASP B 1 346 ? 12.383 15.133 -19.797 1 92.31 346 ASP B C 1
ATOM 6591 O O . ASP B 1 346 ? 12.039 14.195 -20.516 1 92.31 346 ASP B O 1
ATOM 6595 N N . GLY B 1 347 ? 12.438 15.016 -18.5 1 93.38 347 GLY B N 1
ATOM 6596 C CA . GLY B 1 347 ? 11.945 13.82 -17.828 1 93.38 347 GLY B CA 1
ATOM 6597 C C . GLY B 1 347 ? 13.047 12.836 -17.469 1 93.38 347 GLY B C 1
ATOM 6598 O O . GLY B 1 347 ? 12.812 11.891 -16.719 1 93.38 347 GLY B O 1
ATOM 6599 N N . SER B 1 348 ? 14.242 13.078 -17.984 1 95.12 348 SER B N 1
ATOM 6600 C CA . SER B 1 348 ? 15.344 12.18 -17.672 1 95.12 348 SER B CA 1
ATOM 6601 C C . SER B 1 348 ? 15.945 12.484 -16.297 1 95.12 348 SER B C 1
ATOM 6603 O O . SER B 1 348 ? 15.719 13.57 -15.75 1 95.12 348 SER B O 1
ATOM 6605 N N . ILE B 1 349 ? 16.672 11.555 -15.734 1 96.31 349 ILE B N 1
ATOM 6606 C CA . ILE B 1 349 ? 17.25 11.664 -14.398 1 96.31 349 ILE B CA 1
ATOM 6607 C C . ILE B 1 349 ? 18.547 12.461 -14.469 1 96.31 349 ILE B C 1
ATOM 6609 O O . ILE B 1 349 ? 19.359 12.25 -15.367 1 96.31 349 ILE B O 1
ATOM 6613 N N . CYS B 1 350 ? 18.781 13.289 -13.578 1 97.06 350 CYS B N 1
ATOM 6614 C CA . CYS B 1 350 ? 19.953 14.156 -13.523 1 97.06 350 CYS B CA 1
ATOM 6615 C C . CYS B 1 350 ? 21.188 13.367 -13.109 1 97.06 350 CYS B C 1
ATOM 6617 O O . CYS B 1 350 ? 21.094 12.375 -12.383 1 97.06 350 CYS B O 1
ATOM 6619 N N . ASP B 1 351 ? 22.359 13.859 -13.539 1 95.75 351 ASP B N 1
ATOM 6620 C CA . ASP B 1 351 ? 23.641 13.383 -13.039 1 95.75 351 ASP B CA 1
ATOM 6621 C C . ASP B 1 351 ? 23.938 13.953 -11.656 1 95.75 351 ASP B C 1
ATOM 6623 O O . ASP B 1 351 ? 23.25 14.867 -11.195 1 95.75 351 ASP B O 1
ATOM 6627 N N . PRO B 1 352 ? 24.922 13.359 -11.023 1 95.25 352 PRO B N 1
ATOM 6628 C CA . PRO B 1 352 ? 25.297 13.93 -9.727 1 95.25 352 PRO B CA 1
ATOM 6629 C C . PRO B 1 352 ? 25.625 15.422 -9.805 1 95.25 352 PRO B C 1
ATOM 6631 O O . PRO B 1 352 ? 26.25 15.867 -10.773 1 95.25 352 PRO B O 1
ATOM 6634 N N . HIS B 1 353 ? 25.078 16.172 -8.898 1 92.56 353 HIS B N 1
ATOM 6635 C CA . HIS B 1 353 ? 25.328 17.594 -8.695 1 92.56 353 HIS B CA 1
ATOM 6636 C C . HIS B 1 353 ? 24.625 18.438 -9.766 1 92.56 353 HIS B C 1
ATOM 6638 O O . HIS B 1 353 ? 24.781 19.656 -9.805 1 92.56 353 HIS B O 1
ATOM 6644 N N . GLU B 1 354 ? 23.844 17.812 -10.625 1 94.44 354 GLU B N 1
ATOM 6645 C CA . GLU B 1 354 ? 23.031 18.531 -11.594 1 94.44 354 GLU B CA 1
ATOM 6646 C C . GLU B 1 354 ? 21.672 18.906 -10.992 1 94.44 354 GLU B C 1
ATOM 6648 O O . GLU B 1 354 ? 20.953 18.047 -10.492 1 94.44 354 GLU B O 1
ATOM 6653 N N . PRO B 1 355 ? 21.406 20.188 -10.984 1 94.56 355 PRO B N 1
ATOM 6654 C CA . PRO B 1 355 ? 20.109 20.609 -10.445 1 94.56 355 PRO B CA 1
ATOM 6655 C C . PRO B 1 355 ? 18.938 20.109 -11.273 1 94.56 355 PRO B C 1
ATOM 6657 O O . PRO B 1 355 ? 19.016 20.078 -12.508 1 94.56 355 PRO B O 1
ATOM 6660 N N . GLY B 1 356 ? 17.891 19.672 -10.688 1 96.31 356 GLY B N 1
ATOM 6661 C CA . GLY B 1 356 ? 16.625 19.25 -11.281 1 96.31 356 GLY B CA 1
ATOM 6662 C C . GLY B 1 356 ? 15.469 19.281 -10.305 1 96.31 356 GLY B C 1
ATOM 6663 O O . GLY B 1 356 ? 15.641 19.656 -9.141 1 96.31 356 GLY B O 1
ATOM 6664 N N . GLU B 1 357 ? 14.312 18.969 -10.758 1 96.94 357 GLU B N 1
ATOM 6665 C CA . GLU B 1 357 ? 13.125 18.984 -9.906 1 96.94 357 GLU B CA 1
ATOM 6666 C C . GLU B 1 357 ? 13.078 17.75 -9.008 1 96.94 357 GLU B C 1
ATOM 6668 O O . GLU B 1 357 ? 13.367 16.641 -9.453 1 96.94 357 GLU B O 1
ATOM 6673 N N . LEU B 1 358 ? 12.812 17.953 -7.785 1 97.44 358 LEU B N 1
ATOM 6674 C CA . LEU B 1 358 ? 12.602 16.844 -6.879 1 97.44 358 LEU B CA 1
ATOM 6675 C C . LEU B 1 358 ? 11.289 16.125 -7.191 1 97.44 358 LEU B C 1
ATOM 6677 O O . LEU B 1 358 ? 10.219 16.75 -7.172 1 97.44 358 LEU B O 1
ATOM 6681 N N . VAL B 1 359 ? 11.344 14.859 -7.52 1 98.19 359 VAL B N 1
ATOM 6682 C CA . VAL B 1 359 ? 10.18 14.039 -7.82 1 98.19 359 VAL B CA 1
ATOM 6683 C C . VAL B 1 359 ? 10.062 12.914 -6.797 1 98.19 359 VAL B C 1
ATOM 6685 O O . VAL B 1 359 ? 11.039 12.203 -6.531 1 98.19 359 VAL B O 1
ATOM 6688 N N . HIS B 1 360 ? 8.906 12.828 -6.195 1 98.44 360 HIS B N 1
ATOM 6689 C CA . HIS B 1 360 ? 8.633 11.844 -5.148 1 98.44 360 HIS B CA 1
ATOM 6690 C C . HIS B 1 360 ? 7.777 10.703 -5.676 1 98.44 360 HIS B C 1
ATOM 6692 O O . HIS B 1 360 ? 6.66 10.922 -6.152 1 98.44 360 HIS B O 1
ATOM 6698 N N . ARG B 1 361 ? 8.336 9.445 -5.59 1 97.81 361 ARG B N 1
ATOM 6699 C CA . ARG B 1 361 ? 7.648 8.227 -6.008 1 97.81 361 ARG B CA 1
ATOM 6700 C C . ARG B 1 361 ? 7.445 7.281 -4.828 1 97.81 361 ARG B C 1
ATOM 6702 O O . ARG B 1 361 ? 8.289 7.207 -3.932 1 97.81 361 ARG B O 1
ATOM 6709 N N . GLY B 1 362 ? 6.266 6.594 -4.855 1 97.69 362 GLY B N 1
ATOM 6710 C CA . GLY B 1 362 ? 6.129 5.547 -3.854 1 97.69 362 GLY B CA 1
ATOM 6711 C C . GLY B 1 362 ? 4.809 5.609 -3.104 1 97.69 362 GLY B C 1
ATOM 6712 O O . GLY B 1 362 ? 3.832 6.172 -3.604 1 97.69 362 GLY B O 1
ATOM 6713 N N . ALA B 1 363 ? 4.789 5.016 -1.952 1 97.19 363 ALA B N 1
ATOM 6714 C CA . ALA B 1 363 ? 3.584 4.711 -1.187 1 97.19 363 ALA B CA 1
ATOM 6715 C C . ALA B 1 363 ? 2.904 5.988 -0.699 1 97.19 363 ALA B C 1
ATOM 6717 O O . ALA B 1 363 ? 1.723 5.977 -0.346 1 97.19 363 ALA B O 1
ATOM 6718 N N . LEU B 1 364 ? 3.613 7.094 -0.688 1 98.12 364 LEU B N 1
ATOM 6719 C CA . LEU B 1 364 ? 3.121 8.281 0.002 1 98.12 364 LEU B CA 1
ATOM 6720 C C . LEU B 1 364 ? 2.557 9.289 -0.99 1 98.12 364 LEU B C 1
ATOM 6722 O O . LEU B 1 364 ? 2.125 10.383 -0.597 1 98.12 364 LEU B O 1
ATOM 6726 N N . VAL B 1 365 ? 2.564 8.93 -2.279 1 98.31 365 VAL B N 1
ATOM 6727 C CA . VAL B 1 365 ? 1.936 9.773 -3.289 1 98.31 365 VAL B CA 1
ATOM 6728 C C . VAL B 1 365 ? 0.428 9.82 -3.055 1 98.31 365 VAL B C 1
ATOM 6730 O O . VAL B 1 365 ? -0.237 8.781 -3.021 1 98.31 365 VAL B O 1
ATOM 6733 N N . SER B 1 366 ? -0.108 11.023 -2.879 1 98.25 366 SER B N 1
ATOM 6734 C CA . SER B 1 366 ? -1.513 11.211 -2.529 1 98.25 366 SER B CA 1
ATOM 6735 C C . SER B 1 366 ? -2.412 11.055 -3.75 1 98.25 366 SER B C 1
ATOM 6737 O O . SER B 1 366 ? -1.96 10.602 -4.805 1 98.25 366 SER B O 1
ATOM 6739 N N . LEU B 1 367 ? -3.73 11.336 -3.549 1 98.19 367 LEU B N 1
ATOM 6740 C CA . LEU B 1 367 ? -4.742 11.078 -4.562 1 98.19 367 LEU B CA 1
ATOM 6741 C C . LEU B 1 367 ? -5.09 12.352 -5.328 1 98.19 367 LEU B C 1
ATOM 6743 O O . LEU B 1 367 ? -6.199 12.484 -5.848 1 98.19 367 LEU B O 1
ATOM 6747 N N . GLY B 1 368 ? -4.195 13.383 -5.262 1 98.06 368 GLY B N 1
ATOM 6748 C CA . GLY B 1 368 ? -4.434 14.625 -5.98 1 98.06 368 GLY B CA 1
ATOM 6749 C C . GLY B 1 368 ? -5.113 15.68 -5.133 1 98.06 368 GLY B C 1
ATOM 6750 O O . GLY B 1 368 ? -5.129 15.586 -3.904 1 98.06 368 GLY B O 1
ATOM 6751 N N . TYR B 1 369 ? -5.52 16.766 -5.84 1 97.81 369 TYR B N 1
ATOM 6752 C CA . TYR B 1 369 ? -6.23 17.859 -5.188 1 97.81 369 TYR B CA 1
ATOM 6753 C C . TYR B 1 369 ? -7.738 17.719 -5.391 1 97.81 369 TYR B C 1
ATOM 6755 O O . TYR B 1 369 ? -8.203 17.516 -6.512 1 97.81 369 TYR B O 1
ATOM 6763 N N . TRP B 1 370 ? -8.445 17.844 -4.293 1 98.06 370 TRP B N 1
ATOM 6764 C CA . TRP B 1 370 ? -9.898 17.734 -4.344 1 98.06 370 TRP B CA 1
ATOM 6765 C C . TRP B 1 370 ? -10.492 18.766 -5.305 1 98.06 370 TRP B C 1
ATOM 6767 O O . TRP B 1 370 ? -10.258 19.969 -5.164 1 98.06 370 TRP B O 1
ATOM 6777 N N . ASN B 1 371 ? -11.266 18.391 -6.316 1 96.56 371 ASN B N 1
ATOM 6778 C CA . ASN B 1 371 ? -12.016 19.25 -7.234 1 96.56 371 ASN B CA 1
ATOM 6779 C C . ASN B 1 371 ? -11.094 20.172 -8.023 1 96.56 371 ASN B C 1
ATOM 6781 O O . ASN B 1 371 ? -11.445 21.328 -8.297 1 96.56 371 ASN B O 1
ATOM 6785 N N . ASP B 1 372 ? -9.891 19.734 -8.305 1 96.62 372 ASP B N 1
ATOM 6786 C CA . ASP B 1 372 ? -8.938 20.594 -9 1 96.62 372 ASP B CA 1
ATOM 6787 C C . ASP B 1 372 ? -8.117 19.797 -10.016 1 96.62 372 ASP B C 1
ATOM 6789 O O . ASP B 1 372 ? -6.953 19.484 -9.773 1 96.62 372 ASP B O 1
ATOM 6793 N N . PRO B 1 373 ? -8.688 19.547 -11.141 1 96.19 373 PRO B N 1
ATOM 6794 C CA . PRO B 1 373 ? -8.016 18.719 -12.148 1 96.19 373 PRO B CA 1
ATOM 6795 C C . PRO B 1 373 ? -6.762 19.375 -12.711 1 96.19 373 PRO B C 1
ATOM 6797 O O . PRO B 1 373 ? -5.781 18.688 -13.008 1 96.19 373 PRO B O 1
ATOM 6800 N N . GLU B 1 374 ? -6.754 20.672 -12.844 1 95.5 374 GLU B N 1
ATOM 6801 C CA . GLU B 1 374 ? -5.629 21.359 -13.461 1 95.5 374 GLU B CA 1
ATOM 6802 C C . GLU B 1 374 ? -4.383 21.281 -12.586 1 95.5 374 GLU B C 1
ATOM 6804 O O . GLU B 1 374 ? -3.334 20.812 -13.031 1 95.5 374 GLU B O 1
ATOM 6809 N N . ARG B 1 375 ? -4.496 21.656 -11.312 1 94.5 375 ARG B N 1
ATOM 6810 C CA . ARG B 1 375 ? -3.35 21.578 -10.414 1 94.5 375 ARG B CA 1
ATOM 6811 C C . ARG B 1 375 ? -2.898 20.141 -10.219 1 94.5 375 ARG B C 1
ATOM 6813 O O . ARG B 1 375 ? -1.706 19.875 -10.055 1 94.5 375 ARG B O 1
ATOM 6820 N N . THR B 1 376 ? -3.865 19.234 -10.211 1 97.56 376 THR B N 1
ATOM 6821 C CA . THR B 1 376 ? -3.508 17.828 -10.055 1 97.56 376 THR B CA 1
ATOM 6822 C C . THR B 1 376 ? -2.654 17.359 -11.227 1 97.56 376 THR B C 1
ATOM 6824 O O . THR B 1 376 ? -1.616 16.734 -11.031 1 97.56 376 THR B O 1
ATOM 6827 N N . ALA B 1 377 ? -3.068 17.672 -12.461 1 96.88 377 ALA B N 1
ATOM 6828 C CA . ALA B 1 377 ? -2.336 17.266 -13.656 1 96.88 377 ALA B CA 1
ATOM 6829 C C . ALA B 1 377 ? -0.932 17.859 -13.672 1 96.88 377 ALA B C 1
ATOM 6831 O O . ALA B 1 377 ? 0.002 17.25 -14.203 1 96.88 377 ALA B O 1
ATOM 6832 N N . GLU B 1 378 ? -0.806 18.969 -13.086 1 94.56 378 GLU B N 1
ATOM 6833 C CA . GLU B 1 378 ? 0.485 19.641 -13.047 1 94.56 378 GLU B CA 1
ATOM 6834 C C . GLU B 1 378 ? 1.44 18.953 -12.07 1 94.56 378 GLU B C 1
ATOM 6836 O O . GLU B 1 378 ? 2.625 18.797 -12.375 1 94.56 378 GLU B O 1
ATOM 6841 N N . ARG B 1 379 ? 0.949 18.562 -10.953 1 95.81 379 ARG B N 1
ATOM 6842 C CA . ARG B 1 379 ? 1.797 18.094 -9.859 1 95.81 379 ARG B CA 1
ATOM 6843 C C . ARG B 1 379 ? 1.911 16.562 -9.875 1 95.81 379 ARG B C 1
ATOM 6845 O O . ARG B 1 379 ? 2.893 16.016 -9.375 1 95.81 379 ARG B O 1
ATOM 6852 N N . PHE B 1 380 ? 0.908 15.906 -10.359 1 98 380 PHE B N 1
ATOM 6853 C CA . PHE B 1 380 ? 0.866 14.453 -10.422 1 98 380 PHE B CA 1
ATOM 6854 C C . PHE B 1 380 ? 1.027 13.969 -11.852 1 98 380 PHE B C 1
ATOM 6856 O O . PHE B 1 380 ? 0.091 14.047 -12.648 1 98 380 PHE B O 1
ATOM 6863 N N . ARG B 1 381 ? 2.199 13.469 -12.172 1 97.69 381 ARG B N 1
ATOM 6864 C CA . ARG B 1 381 ? 2.553 13.055 -13.531 1 97.69 381 ARG B CA 1
ATOM 6865 C C . ARG B 1 381 ? 3.164 11.656 -13.531 1 97.69 381 ARG B C 1
ATOM 6867 O O . ARG B 1 381 ? 3.51 11.117 -12.477 1 97.69 381 ARG B O 1
ATOM 6874 N N . PRO B 1 382 ? 3.234 11.016 -14.664 1 96.69 382 PRO B N 1
ATOM 6875 C CA . PRO B 1 382 ? 3.834 9.68 -14.75 1 96.69 382 PRO B CA 1
ATOM 6876 C C . PRO B 1 382 ? 5.242 9.633 -14.164 1 96.69 382 PRO B C 1
ATOM 6878 O O . PRO B 1 382 ? 6.059 10.523 -14.43 1 96.69 382 PRO B O 1
ATOM 6881 N N . ALA B 1 383 ? 5.465 8.625 -13.359 1 96.88 383 ALA B N 1
ATOM 6882 C CA . ALA B 1 383 ? 6.77 8.453 -12.727 1 96.88 383 ALA B CA 1
ATOM 6883 C C . ALA B 1 383 ? 7.867 8.25 -13.773 1 96.88 383 ALA B C 1
ATOM 6885 O O . ALA B 1 383 ? 7.711 7.445 -14.695 1 96.88 383 ALA B O 1
ATOM 6886 N N . PRO B 1 384 ? 9.023 8.859 -13.602 1 95 384 PRO B N 1
ATOM 6887 C CA . PRO B 1 384 ? 10.133 8.711 -14.555 1 95 384 PRO B CA 1
ATOM 6888 C C . PRO B 1 384 ? 10.844 7.363 -14.43 1 95 384 PRO B C 1
ATOM 6890 O O . PRO B 1 384 ? 10.883 6.781 -13.344 1 95 384 PRO B O 1
ATOM 6893 N N . GLY B 1 385 ? 11.391 6.953 -15.523 1 90.31 385 GLY B N 1
ATOM 6894 C CA . GLY B 1 385 ? 12.328 5.844 -15.523 1 90.31 385 GLY B CA 1
ATOM 6895 C C . GLY B 1 385 ? 11.664 4.5 -15.297 1 90.31 385 GLY B C 1
ATOM 6896 O O . GLY B 1 385 ? 12.305 3.559 -14.82 1 90.31 385 GLY B O 1
ATOM 6897 N N . ARG B 1 386 ? 10.414 4.328 -15.547 1 92.19 386 ARG B N 1
ATOM 6898 C CA . ARG B 1 386 ? 9.742 3.043 -15.391 1 92.19 386 ARG B CA 1
ATOM 6899 C C . ARG B 1 386 ? 10.016 2.133 -16.578 1 92.19 386 ARG B C 1
ATOM 6901 O O . ARG B 1 386 ? 10.164 2.607 -17.719 1 92.19 386 ARG B O 1
ATOM 6908 N N . PRO B 1 387 ? 10.086 0.81 -16.312 1 92.56 387 PRO B N 1
ATOM 6909 C CA . PRO B 1 387 ? 10.305 -0.091 -17.438 1 92.56 387 PRO B CA 1
ATOM 6910 C C . PRO B 1 387 ? 9.203 0.007 -18.5 1 92.56 387 PRO B C 1
ATOM 6912 O O . PRO B 1 387 ? 8.023 0.12 -18.156 1 92.56 387 PRO B O 1
ATOM 6915 N N . ALA B 1 388 ? 9.586 -0.157 -19.734 1 90.75 388 ALA B N 1
ATOM 6916 C CA . ALA B 1 388 ? 8.664 0.016 -20.859 1 90.75 388 ALA B CA 1
ATOM 6917 C C . ALA B 1 388 ? 7.633 -1.104 -20.906 1 90.75 388 ALA B C 1
ATOM 6919 O O . ALA B 1 388 ? 6.523 -0.913 -21.406 1 90.75 388 ALA B O 1
ATOM 6920 N N . GLY B 1 389 ? 8.008 -2.191 -20.359 1 94.69 389 GLY B N 1
ATOM 6921 C CA . GLY B 1 389 ? 7.129 -3.348 -20.422 1 94.69 389 GLY B CA 1
ATOM 6922 C C . GLY B 1 389 ? 5.945 -3.248 -19.484 1 94.69 389 GLY B C 1
ATOM 6923 O O . GLY B 1 389 ? 4.98 -4.012 -19.594 1 94.69 389 GLY B O 1
ATOM 6924 N N . VAL B 1 390 ? 5.973 -2.357 -18.562 1 95.25 390 VAL B N 1
ATOM 6925 C CA . VAL B 1 390 ? 4.867 -2.156 -17.641 1 95.25 390 VAL B CA 1
ATOM 6926 C C . VAL B 1 390 ? 3.816 -1.247 -18.266 1 95.25 390 VAL B C 1
ATOM 6928 O O . VAL B 1 390 ? 4.125 -0.129 -18.688 1 95.25 390 VAL B O 1
ATOM 6931 N N . MET B 1 391 ? 2.588 -1.693 -18.25 1 93.75 391 MET B N 1
ATOM 6932 C CA . MET B 1 391 ? 1.57 -1.004 -19.031 1 93.75 391 MET B CA 1
ATOM 6933 C C . MET B 1 391 ? 0.737 -0.078 -18.156 1 93.75 391 MET B C 1
ATOM 6935 O O . MET B 1 391 ? 0.094 0.847 -18.656 1 93.75 391 MET B O 1
ATOM 6939 N N . VAL B 1 392 ? 0.69 -0.306 -16.922 1 95.5 392 VAL B N 1
ATOM 6940 C CA . VAL B 1 392 ? -0.045 0.568 -16 1 95.5 392 VAL B CA 1
ATOM 6941 C C . VAL B 1 392 ? 0.832 1.753 -15.609 1 95.5 392 VAL B C 1
ATOM 6943 O O . VAL B 1 392 ? 1.979 1.571 -15.188 1 95.5 392 VAL B O 1
ATOM 6946 N N . THR B 1 393 ? 0.324 2.926 -15.711 1 95.06 393 THR B N 1
ATOM 6947 C CA . THR B 1 393 ? 1.077 4.141 -15.414 1 95.06 393 THR B CA 1
ATOM 6948 C C . THR B 1 393 ? 1.077 4.418 -13.914 1 95.06 393 THR B C 1
ATOM 6950 O O . THR B 1 393 ? 0.016 4.48 -13.289 1 95.06 393 THR B O 1
ATOM 6953 N N . GLU B 1 394 ? 2.199 4.551 -13.414 1 96.31 394 GLU B N 1
ATOM 6954 C CA . GLU B 1 394 ? 2.383 5.004 -12.039 1 96.31 394 GLU B CA 1
ATOM 6955 C C . GLU B 1 394 ? 2.564 6.516 -11.969 1 96.31 394 GLU B C 1
ATOM 6957 O O . GLU B 1 394 ? 3.311 7.094 -12.766 1 96.31 394 GLU B O 1
ATOM 6962 N N . LEU B 1 395 ? 1.854 7.152 -11.062 1 97.62 395 LEU B N 1
ATOM 6963 C CA . LEU B 1 395 ? 2.021 8.594 -10.906 1 97.62 395 LEU B CA 1
ATOM 6964 C C . LEU B 1 395 ? 3.027 8.906 -9.805 1 97.62 395 LEU B C 1
ATOM 6966 O O . LEU B 1 395 ? 3.137 8.156 -8.828 1 97.62 395 LEU B O 1
ATOM 6970 N N . ALA B 1 396 ? 3.789 9.914 -9.992 1 98.25 396 ALA B N 1
ATOM 6971 C CA . ALA B 1 396 ? 4.688 10.508 -9 1 98.25 396 ALA B CA 1
ATOM 6972 C C . ALA B 1 396 ? 4.336 11.977 -8.75 1 98.25 396 ALA B C 1
ATOM 6974 O O . ALA B 1 396 ? 3.551 12.57 -9.5 1 98.25 396 ALA B O 1
ATOM 6975 N N . VAL B 1 397 ? 4.805 12.508 -7.695 1 98.38 397 VAL B N 1
ATOM 6976 C CA . VAL B 1 397 ? 4.578 13.914 -7.379 1 98.38 397 VAL B CA 1
ATOM 6977 C C . VAL B 1 397 ? 5.793 14.742 -7.801 1 98.38 397 VAL B C 1
ATOM 6979 O O . VAL B 1 397 ? 6.906 14.508 -7.324 1 98.38 397 VAL B O 1
ATOM 6982 N N . PHE B 1 398 ? 5.559 15.617 -8.68 1 97.31 398 PHE B N 1
ATOM 6983 C CA . PHE B 1 398 ? 6.543 16.641 -9.023 1 97.31 398 PHE B CA 1
ATOM 6984 C C . PHE B 1 398 ? 6.434 17.828 -8.086 1 97.31 398 PHE B C 1
ATOM 6986 O O . PHE B 1 398 ? 5.457 18.578 -8.148 1 97.31 398 PHE B O 1
ATOM 6993 N N . SER B 1 399 ? 7.449 18.062 -7.289 1 94.88 399 SER B N 1
ATOM 6994 C CA . SER B 1 399 ? 7.348 18.906 -6.109 1 94.88 399 SER B CA 1
ATOM 6995 C C . SER B 1 399 ? 7.332 20.391 -6.496 1 94.88 399 SER B C 1
ATOM 6997 O O . SER B 1 399 ? 6.789 21.219 -5.77 1 94.88 399 SER B O 1
ATOM 6999 N N . GLY B 1 400 ? 7.941 20.734 -7.559 1 92.38 400 GLY B N 1
ATOM 7000 C CA . GLY B 1 400 ? 8.18 22.125 -7.902 1 92.38 400 GLY B CA 1
ATOM 7001 C C . GLY B 1 400 ? 9.461 22.672 -7.309 1 92.38 400 GLY B C 1
ATOM 7002 O O . GLY B 1 400 ? 9.898 23.766 -7.668 1 92.38 400 GLY B O 1
ATOM 7003 N N . ASP B 1 401 ? 10.156 21.953 -6.469 1 90.5 401 ASP B N 1
ATOM 7004 C CA . ASP B 1 401 ? 11.422 22.375 -5.867 1 90.5 401 ASP B CA 1
ATOM 7005 C C . ASP B 1 401 ? 12.609 21.859 -6.684 1 90.5 401 ASP B C 1
ATOM 7007 O O . ASP B 1 401 ? 12.586 20.734 -7.184 1 90.5 401 ASP B O 1
ATOM 7011 N N . VAL B 1 402 ? 13.625 22.703 -6.805 1 92.44 402 VAL B N 1
ATOM 7012 C CA . VAL B 1 402 ? 14.859 22.328 -7.484 1 92.44 402 VAL B CA 1
ATOM 7013 C C . VAL B 1 402 ? 15.891 21.844 -6.465 1 92.44 402 VAL B C 1
ATOM 7015 O O . VAL B 1 402 ? 16.172 22.547 -5.484 1 92.44 402 VAL B O 1
ATOM 7018 N N . VAL B 1 403 ? 16.422 20.641 -6.664 1 95.88 403 VAL B N 1
ATOM 7019 C CA . VAL B 1 403 ? 17.422 20.062 -5.77 1 95.88 403 VAL B CA 1
ATOM 7020 C C . VAL B 1 403 ? 18.562 19.469 -6.59 1 95.88 403 VAL B C 1
ATOM 7022 O O . VAL B 1 403 ? 18.5 19.422 -7.82 1 95.88 403 VAL B O 1
ATOM 7025 N N . LYS B 1 404 ? 19.656 19.188 -5.949 1 95.69 404 LYS B N 1
ATOM 7026 C CA . LYS B 1 404 ? 20.734 18.375 -6.516 1 95.69 404 LYS B CA 1
ATOM 7027 C C . LYS B 1 404 ? 21.062 17.188 -5.621 1 95.69 404 LYS B C 1
ATOM 7029 O O . LYS B 1 404 ? 20.75 17.203 -4.43 1 95.69 404 LYS B O 1
ATOM 7034 N N . ARG B 1 405 ? 21.578 16.188 -6.156 1 97.69 405 ARG B N 1
ATOM 7035 C CA . ARG B 1 405 ? 22 14.977 -5.461 1 97.69 405 ARG B CA 1
ATOM 7036 C C . ARG B 1 405 ? 23.5 14.75 -5.633 1 97.69 405 ARG B C 1
ATOM 7038 O O . ARG B 1 405 ? 24.031 14.867 -6.738 1 97.69 405 ARG B O 1
ATOM 7045 N N . ASP B 1 406 ? 24.203 14.43 -4.59 1 96.06 406 ASP B N 1
ATOM 7046 C CA . ASP B 1 406 ? 25.641 14.188 -4.73 1 96.06 406 ASP B CA 1
ATOM 7047 C C . ASP B 1 406 ? 25.922 12.727 -5.082 1 96.06 406 ASP B C 1
ATOM 7049 O O . ASP B 1 406 ? 24.984 11.961 -5.332 1 96.06 406 ASP B O 1
ATOM 7053 N N . GLU B 1 407 ? 27.203 12.32 -5.148 1 94.69 407 GLU B N 1
ATOM 7054 C CA . GLU B 1 407 ? 27.625 11 -5.602 1 94.69 407 GLU B CA 1
ATOM 7055 C C . GLU B 1 407 ? 27.156 9.914 -4.637 1 94.69 407 GLU B C 1
ATOM 7057 O O . GLU B 1 407 ? 26.969 8.758 -5.039 1 94.69 407 GLU B O 1
ATOM 7062 N N . GLU B 1 408 ? 26.938 10.391 -3.439 1 95.38 408 GLU B N 1
ATOM 7063 C CA . GLU B 1 408 ? 26.547 9.414 -2.426 1 95.38 408 GLU B CA 1
ATOM 7064 C C . GLU B 1 408 ? 25.031 9.398 -2.238 1 95.38 408 GLU B C 1
ATOM 7066 O O . GLU B 1 408 ? 24.516 8.664 -1.389 1 95.38 408 GLU B O 1
ATOM 7071 N N . GLY B 1 409 ? 24.312 10.203 -2.947 1 96.19 409 GLY B N 1
ATOM 7072 C CA . GLY B 1 409 ? 22.859 10.156 -2.965 1 96.19 409 GLY B CA 1
ATOM 7073 C C . GLY B 1 409 ? 22.219 11.156 -2.023 1 96.19 409 GLY B C 1
ATOM 7074 O O . GLY B 1 409 ? 21 11.172 -1.86 1 96.19 409 GLY B O 1
ATOM 7075 N N . PHE B 1 410 ? 23.016 12.016 -1.41 1 97.75 410 PHE B N 1
ATOM 7076 C CA . PHE B 1 410 ? 22.453 13.039 -0.532 1 97.75 410 PHE B CA 1
ATOM 7077 C C . PHE B 1 410 ? 21.922 14.211 -1.341 1 97.75 410 PHE B C 1
ATOM 7079 O O . PHE B 1 410 ? 22.531 14.633 -2.324 1 97.75 410 PHE B O 1
ATOM 7086 N N . LEU B 1 411 ? 20.812 14.719 -0.908 1 97.88 411 LEU B N 1
ATOM 7087 C CA . LEU B 1 411 ? 20.109 15.766 -1.635 1 97.88 411 LEU B CA 1
ATOM 7088 C C . LEU B 1 411 ? 20.359 17.125 -0.995 1 97.88 411 LEU B C 1
ATOM 7090 O O . LEU B 1 411 ? 20.516 17.234 0.224 1 97.88 411 LEU B O 1
ATOM 7094 N N . TYR B 1 412 ? 20.359 18.125 -1.813 1 92.75 412 TYR B N 1
ATOM 7095 C CA . TYR B 1 412 ? 20.547 19.5 -1.393 1 92.75 412 TYR B CA 1
ATOM 7096 C C . TYR B 1 412 ? 19.531 20.422 -2.051 1 92.75 412 TYR B C 1
ATOM 7098 O O . TYR B 1 412 ? 19.344 20.391 -3.271 1 92.75 412 TYR B O 1
ATOM 7106 N N . PHE B 1 413 ? 18.844 21.141 -1.234 1 89.69 413 PHE B N 1
ATOM 7107 C CA . PHE B 1 413 ? 17.875 22.109 -1.738 1 89.69 413 PHE B CA 1
ATOM 7108 C C . PHE B 1 413 ? 18.578 23.266 -2.439 1 89.69 413 PHE B C 1
ATOM 7110 O O . PHE B 1 413 ? 19.547 23.812 -1.921 1 89.69 413 PHE B O 1
ATOM 7117 N N . VAL B 1 414 ? 18.125 23.609 -3.604 1 84.44 414 VAL B N 1
ATOM 7118 C CA . VAL B 1 414 ? 18.734 24.688 -4.379 1 84.44 414 VAL B CA 1
ATOM 7119 C C . VAL B 1 414 ? 17.797 25.891 -4.395 1 84.44 414 VAL B C 1
ATOM 7121 O O . VAL B 1 414 ? 18.188 27 -4.012 1 84.44 414 VAL B O 1
ATOM 7124 N N . SER B 1 415 ? 16.609 25.672 -4.852 1 78.12 415 SER B N 1
ATOM 7125 C CA . SER B 1 415 ? 15.656 26.781 -4.934 1 78.12 415 SER B CA 1
ATOM 7126 C C . SER B 1 415 ? 14.227 26.266 -5.098 1 78.12 415 SER B C 1
ATOM 7128 O O . SER B 1 415 ? 14.016 25.062 -5.297 1 78.12 415 SER B O 1
ATOM 7130 N N . ARG B 1 416 ? 13.367 27.297 -4.812 1 71.81 416 ARG B N 1
ATOM 7131 C CA . ARG B 1 416 ? 11.977 27 -5.148 1 71.81 416 ARG B CA 1
ATOM 7132 C C . ARG B 1 416 ? 11.539 27.766 -6.391 1 71.81 416 ARG B C 1
ATOM 7134 O O . ARG B 1 416 ? 11.953 28.906 -6.602 1 71.81 416 ARG B O 1
ATOM 7141 N N . LYS B 1 417 ? 10.75 27.078 -6.945 1 64.31 417 LYS B N 1
ATOM 7142 C CA . LYS B 1 417 ? 10.258 27.688 -8.172 1 64.31 417 LYS B CA 1
ATOM 7143 C C . LYS B 1 417 ? 9.094 28.641 -7.891 1 64.31 417 LYS B C 1
ATOM 7145 O O . LYS B 1 417 ? 8.805 29.531 -8.695 1 64.31 417 LYS B O 1
ATOM 7150 N N . ASP B 1 418 ? 8.531 28.5 -6.586 1 61.66 418 ASP B N 1
ATOM 7151 C CA . ASP B 1 418 ? 7.336 29.312 -6.402 1 61.66 418 ASP B CA 1
ATOM 7152 C C . ASP B 1 418 ? 7.617 30.484 -5.469 1 61.66 418 ASP B C 1
ATOM 7154 O O . ASP B 1 418 ? 8.719 30.609 -4.93 1 61.66 418 ASP B O 1
ATOM 7158 N N . GLU B 1 419 ? 6.699 31.469 -5.402 1 67.12 419 GLU B N 1
ATOM 7159 C CA . GLU B 1 419 ? 6.832 32.719 -4.672 1 67.12 419 GLU B CA 1
ATOM 7160 C C . GLU B 1 419 ? 6.199 32.625 -3.289 1 67.12 419 GLU B C 1
ATOM 7162 O O . GLU B 1 419 ? 5.766 33.656 -2.729 1 67.12 419 GLU B O 1
ATOM 7167 N N . MET B 1 420 ? 6.16 31.453 -2.736 1 77.81 420 MET B N 1
ATOM 7168 C CA . MET B 1 420 ? 5.516 31.266 -1.44 1 77.81 420 MET B CA 1
ATOM 7169 C C . MET B 1 420 ? 6.336 31.891 -0.323 1 77.81 420 MET B C 1
ATOM 7171 O O . MET B 1 420 ? 7.566 31.812 -0.328 1 77.81 420 MET B O 1
ATOM 7175 N N . ILE B 1 421 ? 5.59 32.531 0.627 1 81.5 421 ILE B N 1
ATOM 7176 C CA . ILE B 1 421 ? 6.215 33.156 1.8 1 81.5 421 ILE B CA 1
ATOM 7177 C C . ILE B 1 421 ? 6.266 32.125 2.939 1 81.5 421 ILE B C 1
ATOM 7179 O O . ILE B 1 421 ? 5.25 31.516 3.283 1 81.5 421 ILE B O 1
ATOM 7183 N N . LYS B 1 422 ? 7.402 31.875 3.502 1 84.81 422 LYS B N 1
ATOM 7184 C CA . LYS B 1 422 ? 7.531 31.016 4.668 1 84.81 422 LYS B CA 1
ATOM 7185 C C . LYS B 1 422 ? 7.598 31.828 5.957 1 84.81 422 LYS B C 1
ATOM 7187 O O . LYS B 1 422 ? 8.602 32.469 6.234 1 84.81 422 LYS B O 1
ATOM 7192 N N . THR B 1 423 ? 6.457 31.828 6.73 1 87.38 423 THR B N 1
ATOM 7193 C CA . THR B 1 423 ? 6.379 32.625 7.941 1 87.38 423 THR B CA 1
ATOM 7194 C C . THR B 1 423 ? 5.773 31.844 9.094 1 87.38 423 THR B C 1
ATOM 7196 O O . THR B 1 423 ? 4.758 31.156 8.914 1 87.38 423 THR B O 1
ATOM 7199 N N . SER B 1 424 ? 6.434 31.875 10.172 1 81.88 424 SER B N 1
ATOM 7200 C CA . SER B 1 424 ? 5.945 31.281 11.414 1 81.88 424 SER B CA 1
ATOM 7201 C C . SER B 1 424 ? 5.598 29.812 11.211 1 81.88 424 SER B C 1
ATOM 7203 O O . SER B 1 424 ? 4.609 29.312 11.766 1 81.88 424 SER B O 1
ATOM 7205 N N . GLY B 1 425 ? 6.332 29.203 10.281 1 76.25 425 GLY B N 1
ATOM 7206 C CA . GLY B 1 425 ? 6.109 27.797 10.023 1 76.25 425 GLY B CA 1
ATOM 7207 C C . GLY B 1 425 ? 5.012 27.531 9.008 1 76.25 425 GLY B C 1
ATOM 7208 O O . GLY B 1 425 ? 4.742 26.391 8.656 1 76.25 425 GLY B O 1
ATOM 7209 N N . TYR B 1 426 ? 4.355 28.656 8.609 1 81.25 426 TYR B N 1
ATOM 7210 C CA . TYR B 1 426 ? 3.316 28.547 7.59 1 81.25 426 TYR B CA 1
ATOM 7211 C C . TYR B 1 426 ? 3.857 28.922 6.215 1 81.25 426 TYR B C 1
ATOM 7213 O O . TYR B 1 426 ? 4.773 29.75 6.105 1 81.25 426 TYR B O 1
ATOM 7221 N N . ARG B 1 427 ? 3.369 28.234 5.23 1 82.31 427 ARG B N 1
ATOM 7222 C CA . ARG B 1 427 ? 3.529 28.688 3.848 1 82.31 427 ARG B CA 1
ATOM 7223 C C . ARG B 1 427 ? 2.316 29.484 3.385 1 82.31 427 ARG B C 1
ATOM 7225 O O . ARG B 1 427 ? 1.204 28.953 3.328 1 82.31 427 ARG B O 1
ATOM 7232 N N . VAL B 1 428 ? 2.617 30.688 2.996 1 83.94 428 VAL B N 1
ATOM 7233 C CA . VAL B 1 428 ? 1.52 31.594 2.682 1 83.94 428 VAL B CA 1
ATOM 7234 C C . VAL B 1 428 ? 1.644 32.062 1.235 1 83.94 428 VAL B C 1
ATOM 7236 O O . VAL B 1 428 ? 2.732 32.438 0.789 1 83.94 428 VAL B O 1
ATOM 7239 N N . SER B 1 429 ? 0.6 32 0.571 1 79.38 429 SER B N 1
ATOM 7240 C CA . SER B 1 429 ? 0.576 32.531 -0.787 1 79.38 429 SER B CA 1
ATOM 7241 C C . SER B 1 429 ? 0.491 34.062 -0.783 1 79.38 429 SER B C 1
ATOM 7243 O O . SER B 1 429 ? -0.434 34.625 -0.204 1 79.38 429 SER B O 1
ATOM 7245 N N . PRO B 1 430 ? 1.485 34.656 -1.475 1 85.88 430 PRO B N 1
ATOM 7246 C CA . PRO B 1 430 ? 1.344 36.125 -1.596 1 85.88 430 PRO B CA 1
ATOM 7247 C C . PRO B 1 430 ? 0.018 36.531 -2.23 1 85.88 430 PRO B C 1
ATOM 7249 O O . PRO B 1 430 ? -0.598 37.5 -1.802 1 85.88 430 PRO B O 1
ATOM 7252 N N . THR B 1 431 ? -0.482 35.688 -3.123 1 78.81 431 THR B N 1
ATOM 7253 C CA . THR B 1 431 ? -1.708 36 -3.848 1 78.81 431 THR B CA 1
ATOM 7254 C C . THR B 1 431 ? -2.916 35.938 -2.916 1 78.81 431 THR B C 1
ATOM 7256 O O . THR B 1 431 ? -3.863 36.719 -3.08 1 78.81 431 THR B O 1
ATOM 7259 N N . GLU B 1 432 ? -2.855 35.062 -2.016 1 84.25 432 GLU B N 1
ATOM 7260 C CA . GLU B 1 432 ? -3.947 35 -1.049 1 84.25 432 GLU B CA 1
ATOM 7261 C C . GLU B 1 432 ? -4.051 36.281 -0.231 1 84.25 432 GLU B C 1
ATOM 7263 O O . GLU B 1 432 ? -5.152 36.781 0.003 1 84.25 432 GLU B O 1
ATOM 7268 N N . ILE B 1 433 ? -3.006 36.812 0.146 1 89.12 433 ILE B N 1
ATOM 7269 C CA . ILE B 1 433 ? -2.969 38.062 0.899 1 89.12 433 ILE B CA 1
ATOM 7270 C C . ILE B 1 433 ? -3.412 39.219 0.005 1 89.12 433 ILE B C 1
ATOM 7272 O O . ILE B 1 433 ? -4.234 40.062 0.407 1 89.12 433 ILE B O 1
ATOM 7276 N N . GLU B 1 434 ? -2.879 39.25 -1.209 1 88.19 434 GLU B N 1
ATOM 7277 C CA . GLU B 1 434 ? -3.191 40.312 -2.154 1 88.19 434 GLU B CA 1
ATOM 7278 C C . GLU B 1 434 ? -4.688 40.375 -2.447 1 88.19 434 GLU B C 1
ATOM 7280 O O . GLU B 1 434 ? -5.273 41.469 -2.492 1 88.19 434 GLU B O 1
ATOM 7285 N N . GLU B 1 435 ? -5.25 39.219 -2.572 1 84 435 GLU B N 1
ATOM 7286 C CA . GLU B 1 435 ? -6.68 39.156 -2.848 1 84 435 GLU B CA 1
ATOM 7287 C C . GLU B 1 435 ? -7.488 39.75 -1.703 1 84 435 GLU B C 1
ATOM 7289 O O . GLU B 1 435 ? -8.453 40.469 -1.937 1 84 435 GLU B O 1
ATOM 7294 N N . VAL B 1 436 ? -7.145 39.438 -0.534 1 87.56 436 VAL B N 1
ATOM 7295 C CA . VAL B 1 436 ? -7.828 40 0.627 1 87.56 436 VAL B CA 1
ATOM 7296 C C . VAL B 1 436 ? -7.637 41.5 0.667 1 87.56 436 VAL B C 1
ATOM 7298 O O . VAL B 1 436 ? -8.562 42.25 1.004 1 87.56 436 VAL B O 1
ATOM 7301 N N . VAL B 1 437 ? -6.461 41.969 0.32 1 89.94 437 VAL B N 1
ATOM 7302 C CA . VAL B 1 437 ? -6.164 43.406 0.275 1 89.94 437 VAL B CA 1
ATOM 7303 C C . VAL B 1 437 ? -7.051 44.062 -0.766 1 89.94 437 VAL B C 1
ATOM 7305 O O . VAL B 1 437 ? -7.645 45.125 -0.495 1 89.94 437 VAL B O 1
ATOM 7308 N N . TYR B 1 438 ? -7.16 43.469 -1.922 1 83.56 438 TYR B N 1
ATOM 7309 C CA . TYR B 1 438 ? -8.008 44 -2.975 1 83.56 438 TYR B CA 1
ATOM 7310 C C . TYR B 1 438 ? -9.461 44.094 -2.52 1 83.56 438 TYR B C 1
ATOM 7312 O O . TYR B 1 438 ? -10.172 45.031 -2.844 1 83.56 438 TYR B O 1
ATOM 7320 N N . GLU B 1 439 ? -9.781 43.156 -1.816 1 83.94 439 GLU B N 1
ATOM 7321 C CA . GLU B 1 439 ? -11.172 43.031 -1.369 1 83.94 439 GLU B CA 1
ATOM 7322 C C . GLU B 1 439 ? -11.531 44.188 -0.435 1 83.94 439 GLU B C 1
ATOM 7324 O O . GLU B 1 439 ? -12.711 44.5 -0.245 1 83.94 439 GLU B O 1
ATOM 7329 N N . THR B 1 440 ? -10.555 44.781 0.174 1 83.56 440 THR B N 1
ATOM 7330 C CA . THR B 1 440 ? -10.828 45.938 1.05 1 83.56 440 THR B CA 1
ATOM 7331 C C . THR B 1 440 ? -11.375 47.125 0.252 1 83.56 440 THR B C 1
ATOM 7333 O O . THR B 1 440 ? -11.992 48 0.816 1 83.56 440 THR B O 1
ATOM 7336 N N . GLY B 1 441 ? -11.039 47.156 -1.03 1 81.94 441 GLY B N 1
ATOM 7337 C CA . GLY B 1 441 ? -11.43 48.25 -1.897 1 81.94 441 GLY B CA 1
ATOM 7338 C C . GLY B 1 441 ? -10.609 49.5 -1.678 1 81.94 441 GLY B C 1
ATOM 7339 O O . GLY B 1 441 ? -10.867 50.562 -2.297 1 81.94 441 GLY B O 1
ATOM 7340 N N . LEU B 1 442 ? -9.617 49.375 -0.9 1 82.12 442 LEU B N 1
ATOM 7341 C CA . LEU B 1 442 ? -8.867 50.531 -0.502 1 82.12 442 LEU B CA 1
ATOM 7342 C C . LEU B 1 442 ? -7.66 50.75 -1.412 1 82.12 442 LEU B C 1
ATOM 7344 O O . LEU B 1 442 ? -7.031 51.812 -1.388 1 82.12 442 LEU B O 1
ATOM 7348 N N . VAL B 1 443 ? -7.395 49.688 -2.279 1 87.38 443 VAL B N 1
ATOM 7349 C CA . VAL B 1 443 ? -6.133 49.781 -3.008 1 87.38 443 VAL B CA 1
ATOM 7350 C C . VAL B 1 443 ? -6.363 49.406 -4.477 1 87.38 443 VAL B C 1
ATOM 7352 O O . VAL B 1 443 ? -7.32 48.719 -4.812 1 87.38 443 VAL B O 1
ATOM 7355 N N . ARG B 1 444 ? -5.531 49.969 -5.328 1 81.81 444 ARG B N 1
ATOM 7356 C CA . ARG B 1 444 ? -5.527 49.656 -6.75 1 81.81 444 ARG B CA 1
ATOM 7357 C C . ARG B 1 444 ? -4.586 48.5 -7.047 1 81.81 444 ARG B C 1
ATOM 7359 O O . ARG B 1 444 ? -4.91 47.625 -7.848 1 81.81 444 ARG B O 1
ATOM 7366 N N . ASP B 1 445 ? -3.441 48.625 -6.422 1 86.12 445 ASP B N 1
ATOM 7367 C CA . ASP B 1 445 ? -2.416 47.594 -6.594 1 86.12 445 ASP B CA 1
ATOM 7368 C C . ASP B 1 445 ? -1.917 47.062 -5.242 1 86.12 445 ASP B C 1
ATOM 7370 O O . ASP B 1 445 ? -1.856 47.844 -4.273 1 86.12 445 ASP B O 1
ATOM 7374 N N . ALA B 1 446 ? -1.639 45.844 -5.207 1 90.56 446 ALA B N 1
ATOM 7375 C CA . ALA B 1 446 ? -1.111 45.219 -3.992 1 90.56 446 ALA B CA 1
ATOM 7376 C C . ALA B 1 446 ? -0.114 44.125 -4.328 1 90.56 446 ALA B C 1
ATOM 7378 O O . ALA B 1 446 ? -0.364 43.312 -5.211 1 90.56 446 ALA B O 1
ATOM 7379 N N . VAL B 1 447 ? 1.068 44.188 -3.625 1 90.56 447 VAL B N 1
ATOM 7380 C CA . VAL B 1 447 ? 2.074 43.125 -3.746 1 90.56 447 VAL B CA 1
ATOM 7381 C C . VAL B 1 447 ? 2.514 42.656 -2.355 1 90.56 447 VAL B C 1
ATOM 7383 O O . VAL B 1 447 ? 2.916 43.5 -1.525 1 90.56 447 VAL B O 1
ATOM 7386 N N . ALA B 1 448 ? 2.314 41.438 -2.148 1 91 448 ALA B N 1
ATOM 7387 C CA . ALA B 1 448 ? 2.797 40.844 -0.897 1 91 448 ALA B CA 1
ATOM 7388 C C . ALA B 1 448 ? 4.141 40.156 -1.097 1 91 448 ALA B C 1
ATOM 7390 O O . ALA B 1 448 ? 4.324 39.406 -2.066 1 91 448 ALA B O 1
ATOM 7391 N N . LEU B 1 449 ? 5.094 40.375 -0.188 1 90.69 449 LEU B N 1
ATOM 7392 C CA . LEU B 1 449 ? 6.438 39.812 -0.268 1 90.69 449 LEU B CA 1
ATOM 7393 C C . LEU B 1 449 ? 6.895 39.312 1.092 1 90.69 449 LEU B C 1
ATOM 7395 O O . LEU B 1 449 ? 6.488 39.844 2.129 1 90.69 449 LEU B O 1
ATOM 7399 N N . GLY B 1 450 ? 7.652 38.281 1.02 1 90.44 450 GLY B N 1
ATOM 7400 C CA . GLY B 1 450 ? 8.359 37.844 2.213 1 90.44 450 GLY B CA 1
ATOM 7401 C C . GLY B 1 450 ? 9.734 38.469 2.357 1 90.44 450 GLY B C 1
ATOM 7402 O O . GLY B 1 450 ? 10.523 38.469 1.409 1 90.44 450 GLY B O 1
ATOM 7403 N N . VAL B 1 451 ? 9.922 39.062 3.529 1 88.88 451 VAL B N 1
ATOM 7404 C CA . VAL B 1 451 ? 11.227 39.625 3.844 1 88.88 451 VAL B CA 1
ATOM 7405 C C . VAL B 1 451 ? 11.891 38.812 4.949 1 88.88 451 VAL B C 1
ATOM 7407 O O . VAL B 1 451 ? 11.242 38.438 5.926 1 88.88 451 VAL B O 1
ATOM 7410 N N . ASP B 1 452 ? 13.164 38.531 4.77 1 88.56 452 ASP B N 1
ATOM 7411 C CA . ASP B 1 452 ? 13.883 37.688 5.719 1 88.56 452 ASP B CA 1
ATOM 7412 C C . ASP B 1 452 ? 13.781 38.25 7.137 1 88.56 452 ASP B C 1
ATOM 7414 O O . ASP B 1 452 ? 13.875 39.469 7.344 1 88.56 452 ASP B O 1
ATOM 7418 N N . ASP B 1 453 ? 13.383 37.375 8.031 1 87.19 453 ASP B N 1
ATOM 7419 C CA . ASP B 1 453 ? 13.234 37.688 9.453 1 87.19 453 ASP B CA 1
ATOM 7420 C C . ASP B 1 453 ? 13.867 36.594 10.305 1 87.19 453 ASP B C 1
ATOM 7422 O O . ASP B 1 453 ? 13.617 35.406 10.102 1 87.19 453 ASP B O 1
ATOM 7426 N N . GLU B 1 454 ? 14.648 36.938 11.195 1 80.38 454 GLU B N 1
ATOM 7427 C CA . GLU B 1 454 ? 15.414 36 11.992 1 80.38 454 GLU B CA 1
ATOM 7428 C C . GLU B 1 454 ? 14.492 35.125 12.844 1 80.38 454 GLU B C 1
ATOM 7430 O O . GLU B 1 454 ? 14.805 33.938 13.102 1 80.38 454 GLU B O 1
ATOM 7435 N N . ARG B 1 455 ? 13.391 35.719 13.25 1 80.75 455 ARG B N 1
ATOM 7436 C CA . ARG B 1 455 ? 12.508 35.031 14.188 1 80.75 455 ARG B CA 1
ATOM 7437 C C . ARG B 1 455 ? 11.414 34.25 13.445 1 80.75 455 ARG B C 1
ATOM 7439 O O . ARG B 1 455 ? 11.031 33.156 13.867 1 80.75 455 ARG B O 1
ATOM 7446 N N . LEU B 1 456 ? 10.898 34.781 12.445 1 85.25 456 LEU B N 1
ATOM 7447 C CA . LEU B 1 456 ? 9.703 34.219 11.797 1 85.25 456 LEU B CA 1
ATOM 7448 C C . LEU B 1 456 ? 10.07 33.469 10.523 1 85.25 456 LEU B C 1
ATOM 7450 O O . LEU B 1 456 ? 9.227 32.812 9.922 1 85.25 456 LEU B O 1
ATOM 7454 N N . GLY B 1 457 ? 11.438 33.5 10.102 1 86.38 457 GLY B N 1
ATOM 7455 C CA . GLY B 1 457 ? 11.828 33.156 8.75 1 86.38 457 GLY B CA 1
ATOM 7456 C C . GLY B 1 457 ? 11.68 34.312 7.766 1 86.38 457 GLY B C 1
ATOM 7457 O O . GLY B 1 457 ? 12.648 35 7.457 1 86.38 457 GLY B O 1
ATOM 7458 N N . GLN B 1 458 ? 10.383 34.5 7.48 1 87.5 458 GLN B N 1
ATOM 7459 C CA . GLN B 1 458 ? 10.031 35.719 6.738 1 87.5 458 GLN B CA 1
ATOM 7460 C C . GLN B 1 458 ? 8.867 36.438 7.395 1 87.5 458 GLN B C 1
ATOM 7462 O O . GLN B 1 458 ? 7.969 35.812 7.957 1 87.5 458 GLN B O 1
ATOM 7467 N N . HIS B 1 459 ? 8.969 37.719 7.406 1 92.5 459 HIS B N 1
ATOM 7468 C CA . HIS B 1 459 ? 7.754 38.469 7.711 1 92.5 459 HIS B CA 1
ATOM 7469 C C . HIS B 1 459 ? 7.117 39.031 6.441 1 92.5 459 HIS B C 1
ATOM 7471 O O . HIS B 1 459 ? 7.801 39.219 5.434 1 92.5 459 HIS B O 1
ATOM 7477 N N . ILE B 1 460 ? 5.875 39.281 6.5 1 92.88 460 ILE B N 1
ATOM 7478 C CA . ILE B 1 460 ? 5.105 39.688 5.324 1 92.88 460 ILE B CA 1
ATOM 7479 C C . ILE B 1 460 ? 5.074 41.188 5.234 1 92.88 460 ILE B C 1
ATOM 7481 O O . ILE B 1 460 ? 4.789 41.875 6.223 1 92.88 460 ILE B O 1
ATOM 7485 N N . VAL B 1 461 ? 5.461 41.656 4.082 1 94.56 461 VAL B N 1
ATOM 7486 C CA . VAL B 1 461 ? 5.285 43.062 3.752 1 94.56 461 VAL B CA 1
ATOM 7487 C C . VAL B 1 461 ? 4.328 43.219 2.568 1 94.56 461 VAL B C 1
ATOM 7489 O O . VAL B 1 461 ? 4.434 42.469 1.587 1 94.56 461 VAL B O 1
ATOM 7492 N N . VAL B 1 462 ? 3.369 44.062 2.781 1 94.44 462 VAL B N 1
ATOM 7493 C CA . VAL B 1 462 ? 2.467 44.344 1.672 1 94.44 462 VAL B CA 1
ATOM 7494 C C . VAL B 1 462 ? 2.73 45.75 1.152 1 94.44 462 VAL B C 1
ATOM 7496 O O . VAL B 1 462 ? 2.73 46.719 1.923 1 94.44 462 VAL B O 1
ATOM 7499 N N . ILE B 1 463 ? 3.029 45.781 -0.102 1 92.62 463 ILE B N 1
ATOM 7500 C CA . ILE B 1 463 ? 3.201 47.062 -0.794 1 92.62 463 ILE B CA 1
ATOM 7501 C C . ILE B 1 463 ? 1.934 47.375 -1.573 1 92.62 463 ILE B C 1
ATOM 7503 O O . ILE B 1 463 ? 1.452 46.594 -2.371 1 92.62 463 ILE B O 1
ATOM 7507 N N . VAL B 1 464 ? 1.398 48.625 -1.293 1 92.75 464 VAL B N 1
ATOM 7508 C CA . VAL B 1 464 ? 0.126 48.969 -1.919 1 92.75 464 VAL B CA 1
ATOM 7509 C C . VAL B 1 464 ? 0.234 50.344 -2.588 1 92.75 464 VAL B C 1
ATOM 7511 O O . VAL B 1 464 ? 1.08 51.156 -2.213 1 92.75 464 VAL B O 1
ATOM 7514 N N . ALA B 1 465 ? -0.526 50.469 -3.619 1 87.31 465 ALA B N 1
ATOM 7515 C CA . ALA B 1 465 ? -0.731 51.781 -4.266 1 87.31 465 ALA B CA 1
ATOM 7516 C C . ALA B 1 465 ? -2.217 52.094 -4.367 1 87.31 465 ALA B C 1
ATOM 7518 O O . ALA B 1 465 ? -3.031 51.25 -4.711 1 87.31 465 ALA B O 1
ATOM 7519 N N . GLY B 1 466 ? -2.521 53.25 -3.896 1 76 466 GLY B N 1
ATOM 7520 C CA . GLY B 1 466 ? -3.904 53.688 -3.865 1 76 466 GLY B CA 1
ATOM 7521 C C . GLY B 1 466 ? -4.453 54.031 -5.238 1 76 466 GLY B C 1
ATOM 7522 O O . GLY B 1 466 ? -3.703 54.094 -6.215 1 76 466 GLY B O 1
ATOM 7523 N N . SER B 1 467 ? -5.801 53.969 -5.477 1 63.88 467 SER B N 1
ATOM 7524 C CA . SER B 1 467 ? -6.434 54.406 -6.723 1 63.88 467 SER B CA 1
ATOM 7525 C C . SER B 1 467 ? -6.238 55.875 -6.965 1 63.88 467 SER B C 1
ATOM 7527 O O . SER B 1 467 ? -6.148 56.656 -6.012 1 63.88 467 SER B O 1
ATOM 7529 N N . LYS B 1 468 ? -5.691 56.406 -8.086 1 54.78 468 LYS B N 1
ATOM 7530 C CA . LYS B 1 468 ? -5.504 57.812 -8.445 1 54.78 468 LYS B CA 1
ATOM 7531 C C . LYS B 1 468 ? -6.566 58.688 -7.785 1 54.78 468 LYS B C 1
ATOM 7533 O O . LYS B 1 468 ? -6.27 59.781 -7.312 1 54.78 468 LYS B O 1
ATOM 7538 N N . GLU B 1 469 ? -7.762 58.312 -8.055 1 51.09 469 GLU B N 1
ATOM 7539 C CA . GLU B 1 469 ? -8.844 59.188 -7.645 1 51.09 469 GLU B CA 1
ATOM 7540 C C . GLU B 1 469 ? -9.156 59.031 -6.16 1 51.09 469 GLU B C 1
ATOM 7542 O O . GLU B 1 469 ? -9.859 59.875 -5.578 1 51.09 469 GLU B O 1
ATOM 7547 N N . GLY B 1 470 ? -8.766 58.062 -5.473 1 49.12 470 GLY B N 1
ATOM 7548 C CA . GLY B 1 470 ? -9.414 57.594 -4.258 1 49.12 470 GLY B CA 1
ATOM 7549 C C . GLY B 1 470 ? -8.562 57.781 -3.016 1 49.12 470 GLY B C 1
ATOM 7550 O O . GLY B 1 470 ? -8.93 57.312 -1.931 1 49.12 470 GLY B O 1
ATOM 7551 N N . GLY B 1 471 ? -7.738 58.781 -2.867 1 56.75 471 GLY B N 1
ATOM 7552 C CA . GLY B 1 471 ? -7.113 59.25 -1.638 1 56.75 471 GLY B CA 1
ATOM 7553 C C . GLY B 1 471 ? -5.992 58.344 -1.161 1 56.75 471 GLY B C 1
ATOM 7554 O O . GLY B 1 471 ? -5.75 57.312 -1.744 1 56.75 471 GLY B O 1
ATOM 7555 N N . THR B 1 472 ? -5.078 58.781 -0.2 1 68.88 472 THR B N 1
ATOM 7556 C CA . THR B 1 472 ? -3.916 58.188 0.438 1 68.88 472 THR B CA 1
ATOM 7557 C C . THR B 1 472 ? -4.32 56.938 1.229 1 68.88 472 THR B C 1
ATOM 7559 O O . THR B 1 472 ? -5.289 56.969 1.989 1 68.88 472 THR B O 1
ATOM 7562 N N . VAL B 1 473 ? -3.848 55.812 0.801 1 81.94 473 VAL B N 1
ATOM 7563 C CA . VAL B 1 473 ? -4.07 54.562 1.552 1 81.94 473 VAL B CA 1
ATOM 7564 C C . VAL B 1 473 ? -3.484 54.719 2.955 1 81.94 473 VAL B C 1
ATOM 7566 O O . VAL B 1 473 ? -2.328 55.094 3.117 1 81.94 473 VAL B O 1
ATOM 7569 N N . ASP B 1 474 ? -4.34 54.656 3.895 1 88.06 474 ASP B N 1
ATOM 7570 C CA . ASP B 1 474 ? -3.867 54.625 5.273 1 88.06 474 ASP B CA 1
ATOM 7571 C C . ASP B 1 474 ? -3.387 53.219 5.664 1 88.06 474 ASP B C 1
ATOM 7573 O O . ASP B 1 474 ? -4.195 52.312 5.828 1 88.06 474 ASP B O 1
ATOM 7577 N N . ALA B 1 475 ? -2.119 53.188 5.793 1 91.44 475 ALA B N 1
ATOM 7578 C CA . ALA B 1 475 ? -1.501 51.875 6.102 1 91.44 475 ALA B CA 1
ATOM 7579 C C . ALA B 1 475 ? -2.072 51.312 7.391 1 91.44 475 ALA B C 1
ATOM 7581 O O . ALA B 1 475 ? -2.271 50.094 7.488 1 91.44 475 ALA B O 1
ATOM 7582 N N . GLY B 1 476 ? -2.342 52.125 8.289 1 91.81 476 GLY B N 1
ATOM 7583 C CA . GLY B 1 476 ? -2.877 51.656 9.562 1 91.81 476 GLY B CA 1
ATOM 7584 C C . GLY B 1 476 ? -4.277 51.094 9.445 1 91.81 476 GLY B C 1
ATOM 7585 O O . GLY B 1 476 ? -4.582 50.062 10.047 1 91.81 476 GLY B O 1
ATOM 7586 N N . VAL B 1 477 ? -5.055 51.781 8.758 1 90.19 477 VAL B N 1
ATOM 7587 C CA . VAL B 1 477 ? -6.43 51.312 8.555 1 90.19 477 VAL B CA 1
ATOM 7588 C C . VAL B 1 477 ? -6.43 50 7.785 1 90.19 477 VAL B C 1
ATOM 7590 O O . VAL B 1 477 ? -7.188 49.094 8.117 1 90.19 477 VAL B O 1
ATOM 7593 N N . LEU B 1 478 ? -5.641 50 6.82 1 92.19 478 LEU B N 1
ATOM 7594 C CA . LEU B 1 478 ? -5.559 48.781 6.023 1 92.19 478 LEU B CA 1
ATOM 7595 C C . LEU B 1 478 ? -5.102 47.594 6.879 1 92.19 478 LEU B C 1
ATOM 7597 O O . LEU B 1 478 ? -5.68 46.531 6.805 1 92.19 478 LEU B O 1
ATOM 7601 N N . LEU B 1 479 ? -4.156 47.844 7.645 1 93.56 479 LEU B N 1
ATOM 7602 C CA . LEU B 1 479 ? -3.623 46.781 8.5 1 93.56 479 LEU B CA 1
ATOM 7603 C C . LEU B 1 479 ? -4.676 46.312 9.5 1 93.56 479 LEU B C 1
ATOM 7605 O O . LEU B 1 479 ? -4.781 45.125 9.766 1 93.56 479 LEU B O 1
ATOM 7609 N N . LYS B 1 480 ? -5.375 47.188 10.039 1 92.19 480 LYS B N 1
ATOM 7610 C CA . LYS B 1 480 ? -6.453 46.844 10.961 1 92.19 480 LYS B CA 1
ATOM 7611 C C . LYS B 1 480 ? -7.512 46 10.273 1 92.19 480 LYS B C 1
ATOM 7613 O O . LYS B 1 480 ? -8.031 45.031 10.875 1 92.19 480 LYS B O 1
ATOM 7618 N N . ASP B 1 481 ? -7.805 46.375 9.117 1 90.75 481 ASP B N 1
ATOM 7619 C CA . ASP B 1 481 ? -8.789 45.625 8.359 1 90.75 481 ASP B CA 1
ATOM 7620 C C . ASP B 1 481 ? -8.266 44.219 8.047 1 90.75 481 ASP B C 1
ATOM 7622 O O . ASP B 1 481 ? -9.023 43.219 8.109 1 90.75 481 ASP B O 1
ATOM 7626 N N . LEU B 1 482 ? -7.082 44.125 7.699 1 92.62 482 LEU B N 1
ATOM 7627 C CA . LEU B 1 482 ? -6.477 42.844 7.363 1 92.62 482 LEU B CA 1
ATOM 7628 C C . LEU B 1 482 ? -6.43 41.938 8.586 1 92.62 482 LEU B C 1
ATOM 7630 O O . LEU B 1 482 ? -6.57 40.719 8.461 1 92.62 482 LEU B O 1
ATOM 7634 N N . ARG B 1 483 ? -6.324 42.5 9.75 1 91.69 483 ARG B N 1
ATOM 7635 C CA . ARG B 1 483 ? -6.293 41.719 10.992 1 91.69 483 ARG B CA 1
ATOM 7636 C C . ARG B 1 483 ? -7.637 41.062 11.25 1 91.69 483 ARG B C 1
ATOM 7638 O O . ARG B 1 483 ? -7.695 39.969 11.852 1 91.69 483 ARG B O 1
ATOM 7645 N N . LYS B 1 484 ? -8.633 41.594 10.688 1 87.88 484 LYS B N 1
ATOM 7646 C CA . LYS B 1 484 ? -9.969 41.031 10.844 1 87.88 484 LYS B CA 1
ATOM 7647 C C . LYS B 1 484 ? -10.219 39.906 9.828 1 87.88 484 LYS B C 1
ATOM 7649 O O . LYS B 1 484 ? -11.055 39.031 10.062 1 87.88 484 LYS B O 1
ATOM 7654 N N . ARG B 1 485 ? -9.516 39.969 8.75 1 86.81 485 ARG B N 1
ATOM 7655 C CA . ARG B 1 485 ? -9.859 39.125 7.609 1 86.81 485 ARG B CA 1
ATOM 7656 C C . ARG B 1 485 ? -8.883 37.938 7.473 1 86.81 485 ARG B C 1
ATOM 7658 O O . ARG B 1 485 ? -9.211 36.938 6.867 1 86.81 485 ARG B O 1
ATOM 7665 N N . LEU B 1 486 ? -7.734 38.125 8.039 1 89.62 486 LEU B N 1
ATOM 7666 C CA . LEU B 1 486 ? -6.676 37.156 7.859 1 89.62 486 LEU B CA 1
ATOM 7667 C C . LEU B 1 486 ? -6.273 36.531 9.195 1 89.62 486 LEU B C 1
ATOM 7669 O O . LEU B 1 486 ? -6.289 37.219 10.227 1 89.62 486 LEU B O 1
ATOM 7673 N N . PRO B 1 487 ? -5.977 35.25 9.188 1 88.56 487 PRO B N 1
ATOM 7674 C CA . PRO B 1 487 ? -5.312 34.75 10.383 1 88.56 487 PRO B CA 1
ATOM 7675 C C . PRO B 1 487 ? -4.039 35.5 10.734 1 88.56 487 PRO B C 1
ATOM 7677 O O . PRO B 1 487 ? -3.373 36.031 9.844 1 88.56 487 PRO B O 1
ATOM 7680 N N . LEU B 1 488 ? -3.732 35.469 12 1 87.06 488 LEU B N 1
ATOM 7681 C CA . LEU B 1 488 ? -2.643 36.281 12.516 1 87.06 488 LEU B CA 1
ATOM 7682 C C . LEU B 1 488 ? -1.348 36 11.758 1 87.06 488 LEU B C 1
ATOM 7684 O O . LEU B 1 488 ? -0.588 36.938 11.453 1 87.06 488 LEU B O 1
ATOM 7688 N N . TYR B 1 489 ? -1.104 34.812 11.391 1 87.06 489 TYR B N 1
ATOM 7689 C CA . TYR B 1 489 ? 0.163 34.469 10.758 1 87.06 489 TYR B CA 1
ATOM 7690 C C . TYR B 1 489 ? 0.217 35 9.328 1 87.06 489 TYR B C 1
ATOM 7692 O O . TYR B 1 489 ? 1.287 35.031 8.719 1 87.06 489 TYR B O 1
ATOM 7700 N N . MET B 1 490 ? -0.888 35.375 8.773 1 90.12 490 MET B N 1
ATOM 7701 C CA . MET B 1 490 ? -0.948 35.875 7.414 1 90.12 490 MET B CA 1
ATOM 7702 C C . MET B 1 490 ? -0.975 37.406 7.418 1 90.12 490 MET B C 1
ATOM 7704 O O . MET B 1 490 ? -0.87 38.031 6.367 1 90.12 490 MET B O 1
ATOM 7708 N N . VAL B 1 491 ? -1.125 38.031 8.562 1 92.88 491 VAL B N 1
ATOM 7709 C CA . VAL B 1 491 ? -1.232 39.5 8.633 1 92.88 491 VAL B CA 1
ATOM 7710 C C . VAL B 1 491 ? 0.131 40.125 8.367 1 92.88 491 VAL B C 1
ATOM 7712 O O . VAL B 1 491 ? 1.131 39.75 8.984 1 92.88 491 VAL B O 1
ATOM 7715 N N . PRO B 1 492 ? 0.27 41.094 7.453 1 94.69 492 PRO B N 1
ATOM 7716 C CA . PRO B 1 492 ? 1.547 41.75 7.172 1 94.69 492 PRO B CA 1
ATOM 7717 C C . PRO B 1 492 ? 2.109 42.5 8.383 1 94.69 492 PRO B C 1
ATOM 7719 O O . PRO B 1 492 ? 1.356 43.094 9.141 1 94.69 492 PRO B O 1
ATOM 7722 N N . LYS B 1 493 ? 3.33 42.375 8.547 1 93.5 493 LYS B N 1
ATOM 7723 C CA . LYS B 1 493 ? 4.02 43.125 9.586 1 93.5 493 LYS B CA 1
ATOM 7724 C C . LYS B 1 493 ? 3.99 44.625 9.281 1 93.5 493 LYS B C 1
ATOM 7726 O O . LYS B 1 493 ? 3.936 45.438 10.195 1 93.5 493 LYS B O 1
ATOM 7731 N N . ARG B 1 494 ? 4.082 44.875 7.973 1 92.62 494 ARG B N 1
ATOM 7732 C CA . ARG B 1 494 ? 4.141 46.25 7.527 1 92.62 494 ARG B CA 1
ATOM 7733 C C . ARG B 1 494 ? 3.414 46.438 6.199 1 92.62 494 ARG B C 1
ATOM 7735 O O . 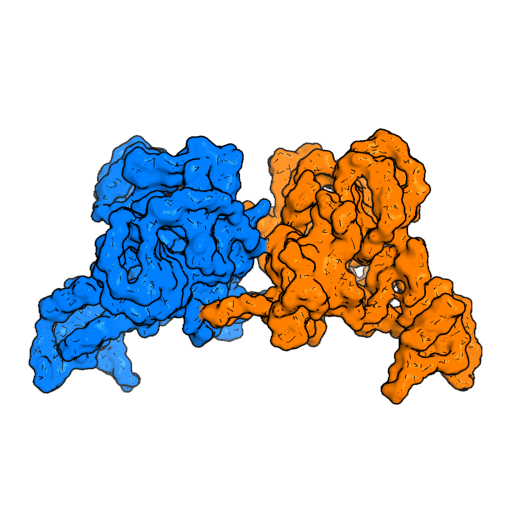ARG B 1 494 ? 3.375 45.5 5.379 1 92.62 494 ARG B O 1
ATOM 7742 N N . VAL B 1 495 ? 2.805 47.625 6.094 1 94 495 VAL B N 1
ATOM 7743 C CA . VAL B 1 495 ? 2.232 48.062 4.824 1 94 495 VAL B CA 1
ATOM 7744 C C . VAL B 1 495 ? 2.994 49.281 4.305 1 94 495 VAL B C 1
ATOM 7746 O O . VAL B 1 495 ? 3.166 50.25 5.023 1 94 495 VAL B O 1
ATOM 7749 N N . VAL B 1 496 ? 3.506 49.062 3.16 1 92.94 496 VAL B N 1
ATOM 7750 C CA . VAL B 1 496 ? 4.227 50.156 2.521 1 92.94 496 VAL B CA 1
ATOM 7751 C C . VAL B 1 496 ? 3.369 50.781 1.417 1 92.94 496 VAL B C 1
ATOM 7753 O O . VAL B 1 496 ? 2.936 50.062 0.5 1 92.94 496 VAL B O 1
ATOM 7756 N N . VAL B 1 497 ? 3.168 52.062 1.522 1 92.19 497 VAL B N 1
ATOM 7757 C CA . VAL B 1 497 ? 2.342 52.75 0.534 1 92.19 497 VAL B CA 1
ATOM 7758 C C . VAL B 1 497 ? 3.234 53.438 -0.498 1 92.19 497 VAL B C 1
ATOM 7760 O O . VAL B 1 497 ? 4.152 54.188 -0.138 1 92.19 497 VAL B O 1
ATOM 7763 N N . LYS B 1 498 ? 2.969 53.062 -1.667 1 88.75 498 LYS B N 1
ATOM 7764 C CA . LYS B 1 498 ? 3.668 53.688 -2.783 1 88.75 498 LYS B CA 1
ATOM 7765 C C . LYS B 1 498 ? 2.686 54.375 -3.73 1 88.75 498 LYS B C 1
ATOM 7767 O O . LYS B 1 498 ? 1.505 54.031 -3.766 1 88.75 498 LYS B O 1
ATOM 7772 N N . ASP B 1 499 ? 3.285 55.375 -4.426 1 86 499 ASP B N 1
ATOM 7773 C CA . ASP B 1 499 ? 2.449 56.031 -5.438 1 86 499 ASP B CA 1
ATOM 7774 C C . ASP B 1 499 ? 2.154 55.062 -6.59 1 86 499 ASP B C 1
ATOM 7776 O O . ASP B 1 499 ? 1.028 55 -7.09 1 86 499 ASP B O 1
ATOM 7780 N N . GLU B 1 500 ? 3.162 54.406 -6.941 1 83.62 500 GLU B N 1
ATOM 7781 C CA . GLU B 1 500 ? 3.055 53.406 -7.996 1 83.62 500 GLU B CA 1
ATOM 7782 C C . GLU B 1 500 ? 3.979 52.219 -7.723 1 83.62 500 GLU B C 1
ATOM 7784 O O . GLU B 1 500 ? 5.113 52.406 -7.281 1 83.62 500 GLU B O 1
ATOM 7789 N N . ILE B 1 501 ? 3.475 51.031 -8.008 1 87.12 501 ILE B N 1
ATOM 7790 C CA . ILE B 1 501 ? 4.293 49.844 -7.836 1 87.12 501 ILE B CA 1
ATOM 7791 C C . ILE B 1 501 ? 5.043 49.531 -9.133 1 87.12 501 ILE B C 1
ATOM 7793 O O . ILE B 1 501 ? 4.438 49.469 -10.203 1 87.12 501 ILE B O 1
ATOM 7797 N N . PRO B 1 502 ? 6.289 49.406 -9.008 1 85.94 502 PRO B N 1
ATOM 7798 C CA . PRO B 1 502 ? 7.078 49.188 -10.219 1 85.94 502 PRO B CA 1
ATOM 7799 C C . PRO B 1 502 ? 6.684 47.875 -10.93 1 85.94 502 PRO B C 1
ATOM 7801 O O . PRO B 1 502 ? 6.371 46.875 -10.273 1 85.94 502 PRO B O 1
ATOM 7804 N N . ARG B 1 503 ? 6.609 48 -12.242 1 80.44 503 ARG B N 1
ATOM 7805 C CA . ARG B 1 503 ? 6.277 46.844 -13.07 1 80.44 503 ARG B CA 1
ATOM 7806 C C . ARG B 1 503 ? 7.453 46.438 -13.953 1 80.44 503 ARG B C 1
ATOM 7808 O O . ARG B 1 503 ? 8.273 47.281 -14.32 1 80.44 503 ARG B O 1
ATOM 7815 N N . SER B 1 504 ? 7.633 45.188 -14.188 1 73.62 504 SER B N 1
ATOM 7816 C CA . SER B 1 504 ? 8.633 44.688 -15.125 1 73.62 504 SER B CA 1
ATOM 7817 C C . SER B 1 504 ? 8.266 45.031 -16.562 1 73.62 504 SER B C 1
ATOM 7819 O O . SER B 1 504 ? 7.164 45.531 -16.828 1 73.62 504 SER B O 1
ATOM 7821 N N . PRO B 1 505 ? 9.203 44.812 -17.5 1 66.75 505 PRO B N 1
ATOM 7822 C CA . PRO B 1 505 ? 8.93 45.156 -18.891 1 66.75 505 PRO B CA 1
ATOM 7823 C C . PRO B 1 505 ? 7.727 44.406 -19.453 1 66.75 505 PRO B C 1
ATOM 7825 O O . PRO B 1 505 ? 7.082 44.875 -20.391 1 66.75 505 PRO B O 1
ATOM 7828 N N . ASN B 1 506 ? 7.391 43.312 -18.859 1 65.12 506 ASN B N 1
ATOM 7829 C CA . ASN B 1 506 ? 6.262 42.5 -19.344 1 65.12 506 ASN B CA 1
ATOM 7830 C C . ASN B 1 506 ? 4.961 42.906 -18.656 1 65.12 506 ASN B C 1
ATOM 7832 O O . ASN B 1 506 ? 3.92 42.281 -18.875 1 65.12 506 ASN B O 1
ATOM 7836 N N . GLY B 1 507 ? 5 43.906 -17.766 1 65.31 507 GLY B N 1
ATOM 7837 C CA . GLY B 1 507 ? 3.793 44.5 -17.188 1 65.31 507 GLY B CA 1
ATOM 7838 C C . GLY B 1 507 ? 3.461 43.906 -15.82 1 65.31 507 GLY B C 1
ATOM 7839 O O . GLY B 1 507 ? 2.51 44.344 -15.172 1 65.31 507 GLY B O 1
ATOM 7840 N N . LYS B 1 508 ? 4.238 42.875 -15.383 1 75.69 508 LYS B N 1
ATOM 7841 C CA . LYS B 1 508 ? 4.012 42.312 -14.062 1 75.69 508 LYS B CA 1
ATOM 7842 C C . LYS B 1 508 ? 4.73 43.125 -12.984 1 75.69 508 LYS B C 1
ATOM 7844 O O . LYS B 1 508 ? 5.66 43.875 -13.281 1 75.69 508 LYS B O 1
ATOM 7849 N N . PHE B 1 509 ? 4.203 43 -11.844 1 80.5 509 PHE B N 1
ATOM 7850 C CA . PHE B 1 509 ? 4.898 43.656 -10.758 1 80.5 509 PHE B CA 1
ATOM 7851 C C . PHE B 1 509 ? 6.328 43.156 -10.625 1 80.5 509 PHE B C 1
ATOM 7853 O O . PHE B 1 509 ? 6.574 41.969 -10.742 1 80.5 509 PHE B O 1
ATOM 7860 N N . ASP B 1 510 ? 7.285 44.031 -10.5 1 78.38 510 ASP B N 1
ATOM 7861 C CA . ASP B 1 510 ? 8.695 43.656 -10.344 1 78.38 510 ASP B CA 1
ATOM 7862 C C . ASP B 1 510 ? 9.008 43.281 -8.906 1 78.38 510 ASP B C 1
ATOM 7864 O O . ASP B 1 510 ? 9.586 44.062 -8.148 1 78.38 510 ASP B O 1
ATOM 7868 N N . ARG B 1 511 ? 8.758 42.094 -8.562 1 82.25 511 ARG B N 1
ATOM 7869 C CA . ARG B 1 511 ? 8.922 41.594 -7.199 1 82.25 511 ARG B CA 1
ATOM 7870 C C . ARG B 1 511 ? 10.383 41.625 -6.781 1 82.25 511 ARG B C 1
ATOM 7872 O O . ARG B 1 511 ? 10.703 41.844 -5.609 1 82.25 511 ARG B O 1
ATOM 7879 N N . THR B 1 512 ? 11.203 41.406 -7.734 1 78.44 512 THR B N 1
ATOM 7880 C CA . THR B 1 512 ? 12.633 41.375 -7.453 1 78.44 512 THR B CA 1
ATOM 7881 C C . THR B 1 512 ? 13.102 42.75 -7.004 1 78.44 512 THR B C 1
ATOM 7883 O O . THR B 1 512 ? 13.812 42.875 -6.004 1 78.44 512 THR B O 1
ATOM 7886 N N . LEU B 1 513 ? 12.727 43.656 -7.793 1 78.62 513 LEU B N 1
ATOM 7887 C CA . LEU B 1 513 ? 13.086 45.031 -7.461 1 78.62 513 LEU B CA 1
ATOM 7888 C C . LEU B 1 513 ? 12.5 45.438 -6.113 1 78.62 513 LEU B C 1
ATOM 7890 O O . LEU B 1 513 ? 13.164 46.094 -5.316 1 78.62 513 LEU B O 1
ATOM 7894 N N . LEU B 1 514 ? 11.312 45.031 -5.879 1 86.5 514 LEU B N 1
ATOM 7895 C CA . LEU B 1 514 ? 10.633 45.375 -4.637 1 86.5 514 LEU B CA 1
ATOM 7896 C C . LEU B 1 514 ? 11.336 44.719 -3.439 1 86.5 514 LEU B C 1
ATOM 7898 O O . LEU B 1 514 ? 11.469 45.375 -2.389 1 86.5 514 LEU B O 1
ATOM 7902 N N . ARG B 1 515 ? 11.781 43.594 -3.576 1 84 515 ARG B N 1
ATOM 7903 C CA . ARG B 1 515 ? 12.516 42.906 -2.514 1 84 515 ARG B CA 1
ATOM 7904 C C . ARG B 1 515 ? 13.82 43.625 -2.201 1 84 515 ARG B C 1
ATOM 7906 O O . ARG B 1 515 ? 14.195 43.781 -1.035 1 84 515 ARG B O 1
ATOM 7913 N N . GLN B 1 516 ? 14.438 44.062 -3.254 1 81.06 516 GLN B N 1
ATOM 7914 C CA . GLN B 1 516 ? 15.688 44.812 -3.088 1 81.06 516 GLN B CA 1
ATOM 7915 C C . GLN B 1 516 ? 15.461 46.125 -2.344 1 81.06 516 GLN B C 1
ATOM 7917 O O . GLN B 1 516 ? 16.266 46.5 -1.488 1 81.06 516 GLN B O 1
ATOM 7922 N N . GLU B 1 517 ? 14.383 46.688 -2.66 1 83.31 517 GLU B N 1
ATOM 7923 C CA . GLU B 1 517 ? 14.047 47.969 -2.023 1 83.31 517 GLU B CA 1
ATOM 7924 C C . GLU B 1 517 ? 13.742 47.781 -0.54 1 83.31 517 GLU B C 1
ATOM 7926 O O . GLU B 1 517 ? 14.016 48.656 0.274 1 83.31 517 GLU B O 1
ATOM 7931 N N . LEU B 1 518 ? 13.102 46.719 -0.302 1 81.88 518 LEU B N 1
ATOM 7932 C CA . LEU B 1 518 ? 12.711 46.469 1.081 1 81.88 518 LEU B CA 1
ATOM 7933 C C . LEU B 1 518 ? 13.914 46 1.902 1 81.88 518 LEU B C 1
ATOM 7935 O O . LEU B 1 518 ? 13.906 46.094 3.131 1 81.88 518 LEU B O 1
ATOM 7939 N N . ALA B 1 519 ? 14.977 45.375 1.304 1 73.81 519 ALA B N 1
ATOM 7940 C CA . ALA B 1 519 ? 16.188 44.875 1.973 1 73.81 519 ALA B CA 1
ATOM 7941 C C . ALA B 1 519 ? 17.125 46.031 2.318 1 73.81 519 ALA B C 1
ATOM 7943 O O . ALA B 1 519 ? 17.984 45.906 3.189 1 73.81 519 ALA B O 1
ATOM 7944 N N . THR B 1 520 ? 16.953 47.125 1.588 1 57.44 520 THR B N 1
ATOM 7945 C CA . THR B 1 520 ? 17.766 48.312 1.871 1 57.44 520 THR B CA 1
ATOM 7946 C C . THR B 1 520 ? 17.078 49.188 2.922 1 57.44 520 THR B C 1
ATOM 7948 O O . THR B 1 520 ? 15.859 49.375 2.9 1 57.44 520 THR B O 1
#

Organism: NCBI:txid175570

pLDDT: mean 92.91, std 7.99, range [49.09, 98.94]

Foldseek 3Di:
DDFFLLVLLVVLCVVPVQAWQEDEDHDTHGSVRLSLLLQLLLVLVVVLPDDAQAEEEEQEADDSCSVSNQSSCRLNNYAYQYDDNLAALQLVLCVLQQQLHAEYEEAPVVCVRNQVSCQNSVSHAEYEHADDWDDHDHNHYYHYPCSSRVDDGDGGDDDGQQGWHYWQWAADLQQRIWTFTFGNLLLQVLLCLVLVLQVPAQAAEEEQADDCSDPVSVSSSSVNSNHNHHYYYDDDDALVVVLVVLVVPLHAEEEDEQLSLQRNLPDDHDQSSLQSHAEYEYELDQHDPVSVVSSCVSNVNYQYWYWYDDQQQGTAAIAGSVCCVVCVQFNHAGTPFKHWFFADPVQHGDDAPDKGWIKIFGSNRTPATRPDPPVRPVFWDFHGDDDPPDDDTGIIGGPQWIWGAHPVGIIGGDGHPGQWAQFQSGTHHQNNLQVLLVVVVFFDDKTWHWAQDPNTRTAIEIETAGDPVRDFRDFVVSQVSSPNNGRPRSRGPGYHYDNDFDADPVGHGPRVVVRVVVVD/DDFFLLCLLVVLCVVPVQAWQEDEDHDTHGSVRLNLLLQLLLVLVVVLPDDAAAEEEEQEADDSCSVSNLSSCRLNNYAYQYDDNLAALQLVLCSLQQQLHAEYEEAPVVCVRNQVSCQNSVSHAEYEHADDWDDHDHNHYYHYPCSSRVDDGDGGDDDGQQGWHYWQWAADLQQRIWTFTFGNLLLQVLLCLVLVLQVPAQAAEEEQADRCSDLVSVSSSSVNSNHNHHYYYDDDDALVVVLVVLVVPLHAEEEDEQLSLQRNLPDDHDQSSLQSHQEYEYELDQHDPVSVVSSCVSNVNYQYWYWYDDQQQGTAAIAGSVCCVVCVQFNHAGTPFKHWFFADPVQHGDDAPDKGWIKIFGSNRTPATRPDPPVRPVFWDFHGDDDPPDDDTGIIGGPQWIWGAHPVGIIGGDGHPGQWAQFQSGTHHQNNLQVLLVVVVFFDDKTWHFAQDPNTRTAIEIETAGDPVRDFRDFVVSQVSSPNNGRPRSRGPGYHYDNDFDADPVGHGPVVVVRVVVND

InterPro domains:
  IPR000873 AMP-dependent synthetase/ligase domain [PF00501] (11-370)
  IPR017529 Acyl-CoA ligase (AMP-forming), exosortase system type 1 associated [TIGR03098] (5-517)
  IPR020845 AMP-binding, conserved site [PS00455] (167-178)
  IPR025110 AMP-binding enzyme, C-terminal domain [PF13193] (432-508)
  IPR042099 ANL, N-terminal domain [G3DSA:3.40.50.12780] (1-416)
  IPR045851 AMP-binding enzyme domain superfamily [G3DSA:3.30.300.30] (417-520)
  IPR050237 ATP-dependent AMP-binding enzyme [PTHR43767] (4-513)

Sequence (1040 aa):
MRTQLHHLVSEAAVTRGDAPAVTVKDTTRTYAQLWAETVAVGAGLRRLGLNTEDRVAVYLDKRVETVTAIFGASAAGGVFVPVNPLLRARQVAFILADCDVKVLVTSPERLAMLKTELADCKALEHVVVIGEKPEVEAHYRVSTWGDLIAGPEQPPVDGIDLSMAAILYTSGSTGTPKGVVLSHRNLIVGAESVSGYIGNTPDDVIVALLPLSFDAGFSQLTTAFSVGAHVVLVNYLTPADVLNQCAKHGVTGLTCVPPLWIQLADLTWPAETAGRIRYFANTGGRMPRSTLDKLRAHFTNAKPFLMYGLTEAFRSTYLDPAEVDRRPDSIGKAIPDAEILVVRDDGSICDPHEPGELVHRGALVSLGYWNDPERTAERFRPAPGRPAGVMVTELAVFSGDVVKRDEEGFLYFVSRKDEMIKTSGYRVSPTEIEEVVYETGLVRDAVALGVDDERLGQHIVVIVAGSKEGGTVDAGVLLKDLRKRLPLYMVPKRVVVKDEIPRSPNGKFDRTLLRQELATMRTQLHHLVSEAAVTRGDAPAVTVKDTTRTYAQLWAETVAVGAGLRRLGLNTEDRVAVYLDKRVETVTAIFGASAAGGVFVPVNPLLRARQVAFILADCDVKVLVTSPERLAMLKTELADCKALEHVVVIGEKPEVEAHYRVSTWGDLIAGPEQPPVDGIDLSMAAILYTSGSTGTPKGVVLSHRNLIVGAESVSGYIGNTPDDVIVALLPLSFDAGFSQLTTAFSVGAHVVLVNYLTPADVLNQCAKHGVTGLTCVPPLWIQLADLTWPAETAGRIRYFANTGGRMPRSTLDKLRAHFTNAKPFLMYGLTEAFRSTYLDPAEVDRRPDSIGKAIPDAEILVVRDDGSICDPHEPGELVHRGALVSLGYWNDPERTAERFRPAPGRPAGVMVTELAVFSGDVVKRDEEGFLYFVSRKDEMIKTSGYRVSPTEIEEVVYETGLVRDAVALGVDDERLGQHIVVIVAGSKEGGTVDAGVLLKDLRKRLPLYMVPKRVVVKDEIPRSPNGKFDRTLLRQELAT

Secondary structure (DSSP, 8-state):
---STTHHHHHHHHHHTTSEEEEETTEEEEHHHHHHHHHHHHHHHHHTTPPTT-EEEE---SSHHHHHHHHHHHHTT-EEEE--TTS-HHHHHHHHHHTTEEEEEE-HHHHHHHTTGGGG-TT--EEEESSSPP---SSSEEEEHHHHHSSPP-PPPP--TTSEEEEEEE--TTSS-EEEEEEHHHHHHHHHHHHHHHT--TT-EEEE-S-TTSHHHHHHHHHHHHHT-EEEE-----HHHHHHHHHHHT--EEEE-HHHHHHHHTS---HHHHHH--EEEE-SSPPPHHHHHHHHHH-TTPEEEEEE--TTBS--EEE-GGGTTT-TTEEEEEPTTEEEEEE-TTSPBPPTT--EEEEEEETTB---BTT-HHHHHHHEEEPTT--TT--SPPEEEEEEEEEEE-TTS-EEEEEESS--EEETTEEE-HHHHHHHHHHTTS-SEEEEEEEEETTTEEEEEEEEE--TTS----HHHHHHHHHHHS-GGGS-SEEEEESS--B-TTSSB-HHHHHHHHH-/---STTHHHHHHHHHHTTSEEEEETTEEEEHHHHHHHHHHHHHHHHHTTPPTT-EEEE---SSHHHHHHHHHHHHTT-EEEE--TTS-HHHHHHHHHHTTEEEEEE-HHHHHHHTTGGGG-TT--EEEESSSPP---SSSEEEEHHHHHSSPP-PPPP--TTSEEEEEEE--TTSS-EEEEEEHHHHHHHHHHHHHHHT--TT-EEEE-S-TTSHHHHHHHHHHHHHT-EEEE-----HHHHHHHHHHHT--EEEE-HHHHHHHHTS---HHHHHH--EEEE-SSPPPHHHHHHHHHH-TTPEEEEEE--GGGS--EEE-GGGTTT-TTEEEEEPTTEEEEEE-TTSPBPPTT--EEEEEEETT----BTT-HHHHHHHEEEPTT--TT--SPPEEEEEEEEEEE-TTS-EEEEEESS--EEETTEEE-HHHHHHHHHHTTS-SEEEEEEEEETTTEEEEEEEEE--TTS----HHHHHHHHHHHS-GGGS-SEEEEESS--B-TTSSB-HHHHHHHHH-

Solvent-accessible surface area (backbone atoms only — not comparable to full-atom values): 52387 Å² total; per-residue (Å²): 136,80,31,46,59,36,41,35,42,47,53,29,23,72,78,42,25,81,42,57,30,44,29,46,90,90,46,72,32,25,20,38,54,45,37,53,49,16,36,22,35,8,26,27,45,39,72,74,62,51,44,77,59,37,27,34,32,38,46,48,67,76,45,71,64,50,54,27,50,45,37,4,26,37,26,32,30,16,14,24,28,46,37,58,63,68,54,40,43,65,60,51,33,48,54,39,40,73,64,44,23,32,33,38,38,31,32,49,71,58,49,63,65,28,54,77,48,48,71,70,26,78,53,35,47,35,36,34,21,59,60,69,77,72,92,74,93,63,95,42,48,79,44,29,45,68,64,36,45,68,55,75,76,40,80,62,50,86,66,36,23,76,41,60,34,33,38,40,60,39,64,20,81,82,29,54,69,41,31,37,28,30,24,17,40,30,54,48,53,47,14,49,32,52,24,53,79,74,61,62,43,49,84,38,23,35,46,32,57,44,57,62,32,35,65,73,21,36,40,48,54,41,26,25,30,60,46,43,11,24,32,35,48,45,73,82,82,50,59,66,55,52,54,48,50,32,51,75,68,57,28,21,38,44,56,47,26,41,32,57,44,51,51,51,40,70,52,89,72,54,66,70,45,25,57,47,23,47,32,38,33,37,30,84,47,78,69,53,67,68,45,50,51,43,38,47,68,58,22,70,61,33,44,53,36,41,34,36,64,45,79,60,36,51,63,40,23,34,24,57,53,90,41,41,84,82,39,70,74,41,36,19,36,52,34,74,40,40,45,70,44,40,28,38,94,87,53,48,74,50,56,70,65,35,72,16,36,36,29,42,34,48,64,33,46,44,41,35,25,51,75,31,62,68,66,24,57,70,29,46,38,74,46,68,89,62,67,83,43,52,58,54,83,50,64,16,34,48,69,60,33,31,23,26,32,42,92,85,54,42,27,31,78,72,47,65,74,66,80,63,26,52,24,70,65,37,63,40,24,32,43,33,51,28,50,56,50,46,68,67,68,60,41,67,42,64,44,48,44,63,40,86,29,94,61,33,49,19,42,39,35,32,39,32,14,35,40,91,88,67,56,83,60,51,50,66,60,52,50,55,54,39,56,75,69,34,32,75,84,68,40,54,78,43,62,44,78,36,86,66,76,62,55,38,98,87,68,43,72,33,60,67,61,50,50,53,56,68,74,97,135,82,32,47,59,38,41,35,43,47,53,27,23,72,78,42,26,82,42,56,30,42,28,44,90,90,44,70,33,26,20,38,55,46,36,53,47,15,36,24,35,9,26,26,45,40,73,74,62,52,44,77,59,37,28,35,32,39,46,49,65,77,43,71,65,48,53,26,50,44,38,3,27,36,25,33,31,15,14,24,28,44,36,57,64,66,54,39,44,66,60,50,32,46,56,39,40,72,64,46,23,32,34,38,39,30,31,49,70,58,48,62,66,29,56,78,48,48,72,71,25,78,53,35,47,35,35,34,21,60,61,68,76,74,92,72,93,62,95,42,46,79,44,28,44,66,64,36,45,66,55,76,75,42,81,62,51,86,69,34,22,76,42,60,33,31,38,40,59,40,65,21,81,81,29,55,67,41,32,37,29,30,26,16,40,31,54,49,52,49,15,48,32,52,24,54,79,74,62,62,43,49,84,38,23,33,47,32,58,43,58,62,33,35,65,74,22,36,40,48,54,40,27,24,30,60,48,43,11,24,33,36,47,44,74,82,84,49,60,66,55,52,54,51,51,33,50,76,66,58,28,21,36,46,55,47,26,42,30,56,44,51,52,52,40,71,52,89,70,54,65,71,44,25,56,47,21,46,32,39,33,39,30,83,47,80,69,52,66,69,44,50,52,43,38,47,66,57,23,70,60,33,43,54,36,40,34,36,62,47,81,59,38,48,62,43,24,34,24,55,52,90,40,43,84,83,39,70,74,40,38,19,36,53,35,75,41,42,45,70,43,41,27,38,95,88,52,48,73,50,58,69,64,36,73,16,36,36,29,43,33,48,64,33,45,44,41,35,25,50,74,31,60,67,64,23,57,69,30,46,40,70,47,68,90,63,66,81,42,50,58,53,84,51,65,15,32,50,67,58,32,32,23,27,30,43,93,86,53,42,27,30,79,72,47,65,74,67,79,64,27,53,25,69,62,38,64,40,24,32,43,34,51,29,51,56,50,46,69,66,66,60,41,64,43,62,44,46,44,62,39,87,30,95,62,32,48,18,43,38,37,32,40,34,12,34,40,91,89,68,55,84,60,50,49,66,60,51,49,57,53,38,55,74,69,34,33,76,83,68,40,55,78,41,60,44,78,36,86,65,75,63,54,37,97,86,69,44,71,34,60,65,61,51,50,52,55,69,74,98